Protein AF-A0A9Q9DTQ6-F1 (afdb_monomer)

Sequence (1089 aa):
MGSNGIRFSVSDLTPRTARILPTLHVHRLNISLYDAQFDLSTGARIPIPHPIIKDIVAGLLRFQIICADFGVPRHHIRIIATEATRTAINHTEFLEEIHRETGLSVELLAKEDEGKIGAFGIASSFPEMEGVVMDLGGGSTQLTWLATHEGRVKMSPKGAFSFPYGAAALTKKLKELAKGKSHNDAQKALEKFREEMRINFLNAYMNLQVPRDMIDRAKQQNGFSLYLSGGGFRGWGYLLLYQNQTKGHDYPISIINGFKAPSSEFTDTEKLKEVARTSHKIFRVSDRRREQVPAVAFVVNVLANALPHGIKEAHFCQGGVREGVLFQALPQTIRMQHPLTVATSLYAKDSAAGIARLLLHAIPAYDAEYSSLFPGSIGVDIVQALANTVYVHSVMSKESASSSSLYSTSTGFLSSAHGVSHTNRALLALILEESYEVNCPQPRPNIRNSTSISPEETEWLEKRQNNTVWALRDFLSRANISGFDANGYLDRIMENGTALPNVGIAVSGGGWRALMNGAGAIAAFDNTTTNSTSPGHVGGLLQTATYLTGLSGGSWLVGSLYVPQLRSVQELYRMDPNAPDSLWQFDNSIVEGSSGTSPSAVHTDEIGPTTLRTSEYYDQITDEVENKENVGFNTTITDLWGRGLSFQLFNAKDGGPSKDRSLITLGFLLIRSGDYTFSNLTQNGAFQSAQVPLPIIVAIERPPNQLLILENSSIYEINPWEIGTFDPPTTAFAPLQYVGSNFSGGIVLEGQSCVSGFDNMGFVVGTSSSLFNQAYLQVNNTSLPSRVVDYVSRKLEEIGNENNDVSYWTNPFYQFNPAVNMNAKNRILPLVDGGEDLQNIPLHPLLQPPRKVDVIFAVDSSADTSSPGAYWPNGTSLVATYQRSLLKSGHGFPFPVVPDQNTFVNLGLNSKPTFFGCDPENTTQPTPLIVYLPNSPYTYYSNISTFQMETNDTQRNSIIQNGYDVATRAILKLITWAAVQPAQYVGTQMFITVSSSKKRRFLQETFGLRTDQIFNSRNTDFADQTLTAINGHGVDVVLNSLTGDMLEESLRIIADGGVMVKISKKDILDRNKLPITPFDRNISFSAVD

Mean predicted aligned error: 18.82 Å

Radius of gyration: 44.05 Å; Cα contacts (8 Å, |Δi|>4): 2011; chains: 1; bounding box: 107×66×150 Å

Structure (mmCIF, N/CA/C/O backbone):
data_AF-A0A9Q9DTQ6-F1
#
_entry.id   AF-A0A9Q9DTQ6-F1
#
loop_
_atom_site.group_PDB
_atom_site.id
_atom_site.type_symbol
_atom_site.label_atom_id
_atom_site.label_alt_id
_atom_site.label_comp_id
_atom_site.label_asym_id
_atom_site.label_entity_id
_atom_site.label_seq_id
_atom_site.pdbx_PDB_ins_code
_atom_site.Cartn_x
_atom_site.Cartn_y
_atom_site.Cartn_z
_atom_site.occupancy
_atom_site.B_iso_or_equiv
_atom_site.auth_seq_id
_atom_site.auth_comp_id
_atom_site.auth_asym_id
_atom_site.auth_atom_id
_atom_site.pdbx_PDB_model_num
ATOM 1 N N . MET A 1 1 ? -45.238 -6.665 32.058 1.00 87.69 1 MET A N 1
ATOM 2 C CA . MET A 1 1 ? -45.805 -5.879 33.169 1.00 87.69 1 MET A CA 1
ATOM 3 C C . MET A 1 1 ? -45.226 -6.389 34.476 1.00 87.69 1 MET A C 1
ATOM 5 O O . MET A 1 1 ? -45.554 -7.490 34.889 1.00 87.69 1 MET A O 1
ATOM 9 N N . GLY A 1 2 ? -44.295 -5.638 35.070 1.00 79.81 2 GLY A N 1
ATOM 10 C CA . GLY A 1 2 ? -43.657 -6.024 36.330 1.00 79.81 2 GLY A CA 1
ATOM 11 C C . GLY A 1 2 ? -44.063 -5.107 37.481 1.00 79.81 2 GLY A C 1
ATOM 12 O O . GLY A 1 2 ? -44.535 -3.993 37.263 1.00 79.81 2 GLY A O 1
ATOM 13 N N . SER A 1 3 ? -43.796 -5.545 38.710 1.00 73.88 3 SER A N 1
ATOM 14 C CA . SER A 1 3 ? -44.206 -4.872 39.951 1.00 73.88 3 SER A CA 1
ATOM 15 C C . SER A 1 3 ? -43.767 -3.404 40.057 1.00 73.88 3 SER A C 1
ATOM 17 O O . SER A 1 3 ? -44.489 -2.589 40.608 1.00 73.88 3 SER A O 1
ATOM 19 N N . ASN A 1 4 ? -42.605 -3.050 39.494 1.00 74.44 4 ASN A N 1
ATOM 20 C CA . ASN A 1 4 ? -41.986 -1.717 39.605 1.00 74.44 4 ASN A CA 1
ATOM 21 C C . ASN A 1 4 ? -42.061 -0.870 38.317 1.00 74.44 4 ASN A C 1
ATOM 23 O O . ASN A 1 4 ? -41.360 0.142 38.187 1.00 74.44 4 ASN A O 1
ATOM 27 N N . GLY A 1 5 ? -42.767 -1.345 37.295 1.00 82.81 5 GLY A N 1
ATOM 28 C CA . GLY A 1 5 ? -42.774 -0.704 35.986 1.00 82.81 5 GLY A CA 1
ATOM 29 C C . GLY A 1 5 ? -43.225 -1.636 34.874 1.00 82.81 5 GLY A C 1
ATOM 30 O O . GLY A 1 5 ? -42.879 -2.822 34.849 1.00 82.81 5 GLY A O 1
ATOM 31 N N . ILE A 1 6 ? -43.914 -1.067 33.891 1.00 89.25 6 ILE A N 1
ATOM 32 C CA . ILE A 1 6 ? -44.277 -1.757 32.655 1.00 89.25 6 ILE A CA 1
ATOM 33 C C . ILE A 1 6 ? -43.218 -1.415 31.606 1.00 89.25 6 ILE A C 1
ATOM 35 O O . ILE A 1 6 ? -42.894 -0.250 31.387 1.00 89.25 6 ILE A O 1
ATOM 39 N N . ARG A 1 7 ? -42.614 -2.443 31.009 1.00 90.50 7 ARG A N 1
ATOM 40 C CA . ARG A 1 7 ? -41.531 -2.307 30.031 1.00 90.50 7 ARG A CA 1
ATOM 41 C C . ARG A 1 7 ? -41.987 -2.862 28.694 1.00 90.50 7 ARG A C 1
ATOM 43 O O . ARG A 1 7 ? -42.612 -3.918 28.669 1.00 90.50 7 ARG A O 1
ATOM 50 N N . PHE A 1 8 ? -41.600 -2.177 27.634 1.00 93.88 8 PHE A N 1
ATOM 51 C CA . PHE A 1 8 ? -41.870 -2.518 26.248 1.00 93.88 8 PHE A CA 1
ATOM 52 C C . PHE A 1 8 ? -40.552 -2.617 25.485 1.00 93.88 8 PHE A C 1
ATOM 54 O O . PHE A 1 8 ? -39.595 -1.896 25.792 1.00 93.88 8 PHE A O 1
ATOM 61 N N . SER A 1 9 ? -40.486 -3.548 24.544 1.00 94.44 9 SER A N 1
ATOM 62 C CA . SER A 1 9 ? -39.363 -3.691 23.627 1.00 94.44 9 SER A CA 1
ATOM 63 C C . SER A 1 9 ? -39.815 -4.349 22.331 1.00 94.44 9 SER A C 1
ATOM 65 O O . SER A 1 9 ? -40.625 -5.272 22.379 1.00 94.44 9 SER A O 1
ATOM 67 N N . VAL A 1 10 ? -39.250 -3.899 21.214 1.00 95.19 10 VAL A N 1
ATOM 68 C CA . VAL A 1 10 ? -39.365 -4.547 19.902 1.00 95.19 10 VAL A CA 1
ATOM 69 C C . VAL A 1 10 ? -38.019 -5.187 19.589 1.00 95.19 10 VAL A C 1
ATOM 71 O O . VAL A 1 10 ? -36.989 -4.516 19.697 1.00 95.19 10 VAL A O 1
ATOM 74 N N . SER A 1 11 ? -38.028 -6.467 19.228 1.00 93.56 11 SER A N 1
ATOM 75 C CA . SER A 1 11 ? -36.825 -7.221 18.879 1.00 93.56 11 SER A CA 1
ATOM 76 C C . SER A 1 11 ? -36.984 -7.866 17.509 1.00 93.56 11 SER A C 1
ATOM 78 O O . SER A 1 11 ? -38.044 -8.416 17.214 1.00 93.56 11 SER A O 1
ATOM 80 N N . ASP A 1 12 ? -35.930 -7.814 16.701 1.00 91.81 12 ASP A N 1
ATOM 81 C CA . ASP A 1 12 ? -35.858 -8.519 15.424 1.00 91.81 12 ASP A CA 1
ATOM 82 C C . ASP A 1 12 ? -35.519 -9.998 15.667 1.00 91.81 12 ASP A C 1
ATOM 84 O O . ASP A 1 12 ? -34.556 -10.322 16.361 1.00 91.81 12 ASP A O 1
ATOM 88 N N . LEU A 1 13 ? -36.329 -10.905 15.125 1.00 90.31 13 LEU A N 1
ATOM 89 C CA . LEU A 1 13 ? -36.115 -12.354 15.207 1.00 90.31 13 LEU A CA 1
ATOM 90 C C . LEU A 1 13 ? -35.850 -12.975 13.831 1.00 90.31 13 LEU A C 1
ATOM 92 O O . LEU A 1 13 ? -36.004 -14.186 13.660 1.00 90.31 13 LEU A O 1
ATOM 96 N N . THR A 1 14 ? -35.450 -12.166 12.849 1.00 88.12 14 THR A N 1
ATOM 97 C CA . THR A 1 14 ? -35.027 -12.650 11.535 1.00 88.12 14 THR A CA 1
ATOM 98 C C . THR A 1 14 ? -33.941 -13.721 11.707 1.00 88.12 14 THR A C 1
ATOM 100 O O . THR A 1 14 ? -32.980 -13.493 12.449 1.00 88.12 14 THR A O 1
ATOM 103 N N . PRO A 1 15 ? -34.039 -14.889 11.035 1.00 82.06 15 PRO A N 1
ATOM 104 C CA . PRO A 1 15 ? -33.172 -16.039 11.312 1.00 82.06 15 PRO A CA 1
ATOM 105 C C . PRO A 1 15 ? -31.666 -15.743 11.306 1.00 82.06 15 PRO A C 1
ATOM 107 O O . PRO A 1 15 ? -30.926 -16.357 12.070 1.00 82.06 15 PRO A O 1
ATOM 110 N N . ARG A 1 16 ? -31.215 -14.783 10.485 1.00 87.19 16 ARG A N 1
ATOM 111 C CA . ARG A 1 16 ? -29.802 -14.391 10.368 1.00 87.19 16 ARG A CA 1
ATOM 112 C C . ARG A 1 16 ? -29.232 -13.769 11.647 1.00 87.19 16 ARG A C 1
ATOM 114 O O . ARG A 1 16 ? -28.049 -13.938 11.903 1.00 87.19 16 ARG A O 1
ATOM 121 N N . THR A 1 17 ? -30.038 -13.057 12.435 1.00 91.44 17 THR A N 1
ATOM 122 C CA . THR A 1 17 ? -29.588 -12.268 13.601 1.00 91.44 17 THR A CA 1
ATOM 123 C C . THR A 1 17 ? -30.300 -12.641 14.901 1.00 91.44 17 THR A C 1
ATOM 125 O O . THR A 1 17 ? -29.891 -12.198 15.974 1.00 91.44 17 THR A O 1
ATOM 128 N N . ALA A 1 18 ? -31.322 -13.501 14.840 1.00 93.00 18 ALA A N 1
ATOM 129 C CA . ALA A 1 18 ? -32.183 -13.872 15.961 1.00 93.00 18 ALA A CA 1
ATOM 130 C C . ALA A 1 18 ? -31.425 -14.291 17.234 1.00 93.00 18 ALA A C 1
ATOM 132 O O . ALA A 1 18 ? -31.881 -14.010 18.343 1.00 93.00 18 ALA A O 1
ATOM 133 N N . ARG A 1 19 ? -30.242 -14.912 17.106 1.00 93.19 19 ARG A N 1
ATOM 134 C CA . ARG A 1 19 ? -29.400 -15.318 18.246 1.00 93.19 19 ARG A CA 1
ATOM 135 C C . ARG A 1 19 ? -29.046 -14.165 19.191 1.00 93.19 19 ARG A C 1
ATOM 137 O O . ARG A 1 19 ? -28.947 -14.388 20.400 1.00 93.19 19 ARG A O 1
ATOM 144 N N . ILE A 1 20 ? -28.830 -12.964 18.658 1.00 93.00 20 ILE A N 1
ATOM 145 C CA . ILE A 1 20 ? -28.431 -11.784 19.440 1.00 93.00 20 ILE A CA 1
ATOM 146 C C . ILE A 1 20 ? -29.619 -10.888 19.805 1.00 93.00 20 ILE A C 1
ATOM 148 O O . ILE A 1 20 ? -29.406 -9.792 20.313 1.00 93.00 20 ILE A O 1
ATOM 152 N N . LEU A 1 21 ? -30.856 -11.331 19.547 1.00 93.44 21 LEU A N 1
ATOM 153 C CA . LEU A 1 21 ? -32.096 -10.621 19.882 1.00 93.44 21 LEU A CA 1
ATOM 154 C C . LEU A 1 21 ? -32.013 -9.090 19.653 1.00 93.44 21 LEU A C 1
ATOM 156 O O . LEU A 1 21 ? -32.242 -8.333 20.611 1.00 93.44 21 LEU A O 1
ATOM 160 N N . PRO A 1 22 ? -31.649 -8.605 18.441 1.00 92.19 22 PRO A N 1
ATOM 161 C CA . PRO A 1 22 ? -31.437 -7.182 18.195 1.00 92.19 22 PRO A CA 1
ATOM 162 C C . PRO A 1 22 ? -32.642 -6.375 18.661 1.00 92.19 22 PRO A C 1
ATOM 164 O O . PRO A 1 22 ? -33.757 -6.554 18.176 1.00 92.19 22 PRO A O 1
ATOM 167 N N . THR A 1 23 ? -32.436 -5.517 19.656 1.00 90.81 23 THR A N 1
ATOM 168 C CA . THR A 1 23 ? -33.523 -4.729 20.235 1.00 90.81 23 THR A CA 1
ATOM 169 C C . THR A 1 23 ? -33.629 -3.411 19.482 1.00 90.81 23 THR A C 1
ATOM 171 O O . THR A 1 23 ? -32.792 -2.530 19.658 1.00 90.81 23 THR A O 1
ATOM 174 N N . LEU A 1 24 ? -34.665 -3.286 18.657 1.00 91.88 24 LEU A N 1
ATOM 175 C CA . LEU A 1 24 ? -34.903 -2.132 17.788 1.00 91.88 24 LEU A CA 1
ATOM 176 C C . LEU A 1 24 ? -35.460 -0.933 18.560 1.00 91.88 24 LEU A C 1
ATOM 178 O O . LEU A 1 24 ? -35.177 0.217 18.241 1.00 91.88 24 LEU A O 1
ATOM 182 N N . HIS A 1 25 ? -36.257 -1.199 19.597 1.00 93.31 25 HIS A N 1
ATOM 183 C CA . HIS A 1 25 ? -36.874 -0.151 20.400 1.00 93.31 25 HIS A CA 1
ATOM 184 C C . HIS A 1 25 ? -37.100 -0.608 21.838 1.00 93.31 25 HIS A C 1
ATOM 186 O O . HIS A 1 25 ? -37.394 -1.777 22.087 1.00 93.31 25 HIS A O 1
ATOM 192 N N . VAL A 1 26 ? -37.011 0.320 22.795 1.00 91.69 26 VAL A N 1
ATOM 193 C CA . VAL A 1 26 ? -37.362 0.087 24.201 1.00 91.69 26 VAL A CA 1
ATOM 194 C C . VAL A 1 26 ? -38.117 1.277 24.776 1.00 91.69 26 VAL A C 1
ATOM 196 O O . VAL A 1 26 ? -37.755 2.426 24.550 1.00 91.69 26 VAL A O 1
ATOM 199 N N . HIS A 1 27 ? -39.122 1.001 25.603 1.00 91.19 27 HIS A N 1
ATOM 200 C CA . HIS A 1 27 ? -39.840 2.027 26.354 1.00 91.19 27 HIS A CA 1
ATOM 201 C C . HIS A 1 27 ? -40.181 1.529 27.764 1.00 91.19 27 HIS A C 1
ATOM 203 O O . HIS A 1 27 ? -40.285 0.324 28.021 1.00 91.19 27 HIS A O 1
ATOM 209 N N . ARG A 1 28 ? -40.367 2.451 28.712 1.00 87.94 28 ARG A N 1
ATOM 210 C CA . ARG A 1 28 ? -40.818 2.139 30.075 1.00 87.94 28 ARG A CA 1
ATOM 211 C C . ARG A 1 28 ? -41.931 3.093 30.488 1.00 87.94 28 ARG A C 1
ATOM 213 O O . ARG A 1 28 ? -41.740 4.301 30.462 1.00 87.94 28 ARG A O 1
ATOM 220 N N . LEU A 1 29 ? -43.052 2.541 30.942 1.00 89.31 29 LEU A N 1
ATOM 221 C CA . LEU A 1 29 ? -44.064 3.287 31.685 1.00 89.31 29 LEU A CA 1
ATOM 222 C C . LEU A 1 29 ? -43.685 3.259 33.165 1.00 89.31 29 LEU A C 1
ATOM 224 O O . LEU A 1 29 ? -43.467 2.189 33.751 1.00 89.31 29 LEU A O 1
ATOM 228 N N . ASN A 1 30 ? -43.606 4.439 33.772 1.00 84.44 30 ASN A N 1
ATOM 229 C CA . ASN A 1 30 ? -43.245 4.619 35.178 1.00 84.44 30 ASN A CA 1
ATOM 230 C C . ASN A 1 30 ? -44.439 4.371 36.116 1.00 84.44 30 ASN A C 1
ATOM 232 O O . ASN A 1 30 ? -44.662 5.124 37.054 1.00 84.44 30 ASN A O 1
ATOM 236 N N . ILE A 1 31 ? -45.185 3.293 35.869 1.00 88.12 31 ILE A N 1
ATOM 237 C CA . ILE A 1 31 ? -46.319 2.856 36.687 1.00 88.12 31 ILE A CA 1
ATOM 238 C C . ILE A 1 31 ? -45.870 1.663 37.530 1.00 88.12 31 ILE A C 1
ATOM 240 O O . ILE A 1 31 ? -45.508 0.611 36.996 1.00 88.12 31 ILE A O 1
ATOM 244 N N . SER A 1 32 ? -45.861 1.832 38.849 1.00 85.25 32 SER A N 1
ATOM 245 C CA . SER A 1 32 ? -45.562 0.761 39.798 1.00 85.25 32 SER A CA 1
ATOM 246 C C . SER A 1 32 ? -46.844 0.006 40.128 1.00 85.25 32 SER A C 1
ATOM 248 O O . SER A 1 32 ? -47.659 0.468 40.920 1.00 85.25 32 SER A O 1
ATOM 250 N N . LEU A 1 33 ? -47.035 -1.159 39.504 1.00 85.38 33 LEU A N 1
ATOM 251 C CA . LEU A 1 33 ? -48.206 -2.006 39.750 1.00 85.38 33 LEU A CA 1
ATOM 252 C C . LEU A 1 33 ? -48.291 -2.492 41.197 1.00 85.38 33 LEU A C 1
ATOM 254 O O . LEU A 1 33 ? -49.383 -2.778 41.668 1.00 85.38 33 LEU A O 1
ATOM 258 N N . TYR A 1 34 ? -47.155 -2.610 41.887 1.00 81.00 34 TYR A N 1
ATOM 259 C CA . TYR A 1 34 ? -47.134 -2.942 43.306 1.00 81.00 34 TYR A CA 1
ATOM 260 C C . TYR A 1 34 ? -47.690 -1.793 44.145 1.00 81.00 34 TYR A C 1
ATOM 262 O O . TYR A 1 34 ? -48.629 -2.005 44.900 1.00 81.00 34 TYR A O 1
ATOM 270 N N . ASP A 1 35 ? -47.162 -0.577 43.969 1.00 81.88 35 ASP A N 1
ATOM 271 C CA . ASP A 1 35 ? -47.583 0.582 44.769 1.00 81.88 35 ASP A CA 1
ATOM 272 C C . ASP A 1 35 ? -49.042 0.967 44.478 1.00 81.88 35 ASP A C 1
ATOM 274 O O . ASP A 1 35 ? -49.765 1.352 45.387 1.00 81.88 35 ASP A O 1
ATOM 278 N N . ALA A 1 36 ? -49.507 0.770 43.238 1.00 86.50 36 ALA A N 1
ATOM 279 C CA . ALA A 1 36 ? -50.897 0.995 42.832 1.00 86.50 36 ALA A CA 1
ATOM 280 C C . ALA A 1 36 ? -51.925 0.130 43.586 1.00 86.50 36 ALA A C 1
ATOM 282 O O . ALA A 1 36 ? -53.118 0.389 43.489 1.00 86.50 36 ALA A O 1
ATOM 283 N N . GLN A 1 37 ? -51.483 -0.904 44.305 1.00 87.12 37 GLN A N 1
ATOM 284 C CA . GLN A 1 37 ? -52.342 -1.800 45.081 1.00 87.12 37 GLN A CA 1
ATOM 285 C C . GLN A 1 37 ? -52.318 -1.504 46.579 1.00 87.12 37 GLN A C 1
ATOM 287 O O . GLN A 1 37 ? -52.854 -2.294 47.355 1.00 87.12 37 GLN A O 1
ATOM 292 N N . PHE A 1 38 ? -51.684 -0.416 47.012 1.00 83.31 38 PHE A N 1
ATOM 293 C CA . PHE A 1 38 ? -51.669 -0.013 48.412 1.00 83.31 38 PHE A CA 1
ATOM 294 C C . PHE A 1 38 ? -52.111 1.438 48.546 1.00 83.31 38 PHE A C 1
ATOM 296 O O . PHE A 1 38 ? -51.643 2.320 47.829 1.00 83.31 38 PHE A O 1
ATOM 303 N N . ASP A 1 39 ? -53.001 1.689 49.496 1.00 81.31 39 ASP A N 1
ATOM 304 C CA . ASP A 1 39 ? -53.367 3.043 49.877 1.00 81.31 39 ASP A CA 1
ATOM 305 C C . ASP A 1 39 ? -52.180 3.704 50.597 1.00 81.31 39 ASP A C 1
ATOM 307 O O . ASP A 1 39 ? -51.659 3.180 51.584 1.00 81.31 39 ASP A O 1
ATOM 311 N N . LEU A 1 40 ? -51.726 4.853 50.094 1.00 74.75 40 LEU A N 1
ATOM 312 C CA . LEU A 1 40 ? -50.527 5.533 50.600 1.00 74.75 40 LEU A CA 1
ATOM 313 C C . LEU A 1 40 ? -50.693 6.090 52.022 1.00 74.75 40 LEU A C 1
ATOM 315 O O . LEU A 1 40 ? -49.693 6.318 52.701 1.00 74.75 40 LEU A O 1
ATOM 319 N N . SER A 1 41 ? -51.930 6.313 52.472 1.00 77.69 41 SER A N 1
ATOM 320 C CA . SER A 1 41 ? -52.233 6.891 53.783 1.00 77.69 41 SER A CA 1
ATOM 321 C C . SER A 1 41 ? -52.428 5.827 54.864 1.00 77.69 41 SER A C 1
ATOM 323 O O . SER A 1 41 ? -51.974 6.000 55.994 1.00 77.69 41 SER A O 1
ATOM 325 N N . THR A 1 42 ? -53.051 4.701 54.513 1.00 79.50 42 THR A N 1
ATOM 326 C CA . THR A 1 42 ? -53.402 3.624 55.454 1.00 79.50 42 THR A CA 1
ATOM 327 C C . THR A 1 42 ? -52.493 2.401 55.337 1.00 79.50 42 THR A C 1
ATOM 329 O O . THR A 1 42 ? -52.443 1.582 56.253 1.00 79.50 42 THR A O 1
ATOM 332 N N . GLY A 1 43 ? -51.770 2.246 54.224 1.00 74.19 43 GLY A N 1
ATOM 333 C CA . GLY A 1 43 ? -50.971 1.058 53.912 1.00 74.19 43 GLY A CA 1
ATOM 334 C C . GLY A 1 43 ? -51.805 -0.195 53.621 1.00 74.19 43 GLY A C 1
ATOM 335 O O . GLY A 1 43 ? -51.233 -1.273 53.440 1.00 74.19 43 GLY A O 1
ATOM 336 N N . ALA A 1 44 ? -53.136 -0.076 53.588 1.00 81.19 44 ALA A N 1
ATOM 337 C CA . ALA A 1 44 ? -54.045 -1.174 53.299 1.00 81.19 44 ALA A CA 1
ATOM 338 C C . ALA A 1 44 ? -53.990 -1.546 51.814 1.00 81.19 44 ALA A C 1
ATOM 340 O O . ALA A 1 44 ? -53.792 -0.694 50.946 1.00 81.19 44 ALA A O 1
ATOM 341 N N . ARG A 1 45 ? -54.173 -2.835 51.517 1.00 84.06 45 ARG A N 1
ATOM 342 C CA . ARG A 1 45 ? -54.211 -3.316 50.137 1.00 84.06 45 ARG A CA 1
ATOM 343 C C . ARG A 1 45 ? -55.543 -2.933 49.486 1.00 84.06 45 ARG A C 1
ATOM 345 O O . ARG A 1 45 ? -56.595 -3.247 50.035 1.00 84.06 45 ARG A O 1
ATOM 352 N N . ILE A 1 46 ? -55.489 -2.304 48.317 1.00 91.19 46 ILE A N 1
ATOM 353 C CA . ILE A 1 46 ? -56.640 -1.832 47.535 1.00 91.19 46 ILE A CA 1
ATOM 354 C C . ILE A 1 46 ? -56.633 -2.448 46.122 1.00 91.19 46 ILE A C 1
ATOM 356 O O . ILE A 1 46 ? -55.572 -2.867 45.643 1.00 91.19 46 ILE A O 1
ATOM 360 N N . PRO A 1 47 ? -57.793 -2.552 45.443 1.00 92.06 47 PRO A N 1
ATOM 361 C CA . PRO A 1 47 ? -57.834 -2.874 44.016 1.00 92.06 47 PRO A CA 1
ATOM 362 C C . PRO A 1 47 ? -57.083 -1.815 43.198 1.00 92.06 47 PRO A C 1
ATOM 364 O O . PRO A 1 47 ? -57.013 -0.655 43.603 1.00 92.06 47 PRO A O 1
ATOM 367 N N . ILE A 1 48 ? -56.534 -2.207 42.044 1.00 92.88 48 ILE A N 1
ATOM 368 C CA . ILE A 1 48 ? -55.844 -1.291 41.128 1.00 92.88 48 ILE A CA 1
ATOM 369 C C . ILE A 1 48 ? -56.851 -0.211 40.694 1.00 92.88 48 ILE A C 1
ATOM 371 O O . ILE A 1 48 ? -57.864 -0.560 40.083 1.00 92.88 48 ILE A O 1
ATOM 375 N N . PRO A 1 49 ? -56.598 1.080 40.982 1.00 93.50 49 PRO A N 1
ATOM 376 C CA . PRO A 1 49 ? -57.533 2.154 40.678 1.00 93.50 49 PRO A CA 1
ATOM 377 C C . PRO A 1 49 ? -57.822 2.277 39.181 1.00 93.50 49 PRO A C 1
ATOM 379 O O . PRO A 1 49 ? -56.902 2.259 38.362 1.00 93.50 49 PRO A O 1
ATOM 382 N N . HIS A 1 50 ? -59.086 2.515 38.826 1.00 92.12 50 HIS A N 1
ATOM 383 C CA . HIS A 1 50 ? -59.522 2.674 37.435 1.00 92.12 50 HIS A CA 1
ATOM 384 C C . HIS A 1 50 ? -58.726 3.732 36.628 1.00 92.12 50 HIS A C 1
ATOM 386 O O . HIS A 1 50 ? -58.394 3.451 35.476 1.00 92.12 50 HIS A O 1
ATOM 392 N N . PRO A 1 51 ? -58.317 4.896 37.188 1.00 94.31 51 PRO A N 1
ATOM 393 C CA . PRO A 1 51 ? -57.433 5.829 36.479 1.00 94.31 51 PRO A CA 1
ATOM 394 C C . PRO A 1 51 ? -56.087 5.209 36.072 1.00 94.31 51 PRO A C 1
ATOM 396 O O . PRO A 1 51 ? -55.639 5.400 34.947 1.00 94.31 51 PRO A O 1
ATOM 399 N N . ILE A 1 52 ? -55.481 4.394 36.945 1.00 94.19 52 ILE A N 1
ATOM 400 C CA . ILE A 1 52 ? -54.220 3.699 36.646 1.00 94.19 52 ILE A CA 1
ATOM 401 C C . ILE A 1 52 ? -54.440 2.639 35.563 1.00 94.19 52 ILE A C 1
ATOM 403 O O . ILE A 1 52 ? -53.590 2.470 34.691 1.00 94.19 52 ILE A O 1
ATOM 407 N N . ILE A 1 53 ? -55.580 1.940 35.582 1.00 94.88 53 ILE A N 1
ATOM 408 C CA . ILE A 1 53 ? -55.931 0.987 34.522 1.00 94.88 53 ILE A CA 1
ATOM 409 C C . ILE A 1 53 ? -56.028 1.707 33.168 1.00 94.88 53 ILE A C 1
ATOM 411 O O . ILE A 1 53 ? -55.422 1.242 32.202 1.00 94.88 53 ILE A O 1
ATOM 415 N N . LYS A 1 54 ? -56.684 2.877 33.104 1.00 94.94 54 LYS A N 1
ATOM 416 C CA . LYS A 1 54 ? -56.741 3.703 31.884 1.00 94.94 54 LYS A CA 1
ATOM 417 C C . LYS A 1 54 ? -55.359 4.135 31.396 1.00 94.94 54 LYS A C 1
ATOM 419 O O . LYS A 1 54 ? -55.088 4.022 30.203 1.00 94.94 54 LYS A O 1
ATOM 424 N N . ASP A 1 55 ? -54.470 4.564 32.291 1.00 95.56 55 ASP A N 1
ATOM 425 C CA . ASP A 1 55 ? -53.097 4.941 31.925 1.00 95.56 55 ASP A CA 1
ATOM 426 C C . ASP A 1 55 ? -52.308 3.757 31.344 1.00 95.56 55 ASP A C 1
ATOM 428 O O . ASP A 1 55 ? -51.536 3.906 30.392 1.00 95.56 55 ASP A O 1
ATOM 432 N N . ILE A 1 56 ? -52.512 2.557 31.897 1.00 95.38 56 ILE A N 1
ATOM 433 C CA . ILE A 1 56 ? -51.905 1.324 31.387 1.00 95.38 56 ILE A CA 1
ATOM 434 C C . ILE A 1 56 ? -52.454 0.997 29.999 1.00 95.38 56 ILE A C 1
ATOM 436 O O . ILE A 1 56 ? -51.660 0.734 29.096 1.00 95.38 56 ILE A O 1
ATOM 440 N N . VAL A 1 57 ? -53.776 1.042 29.811 1.00 96.25 57 VAL A N 1
ATOM 441 C CA . VAL A 1 57 ? -54.430 0.808 28.514 1.00 96.25 57 VAL A CA 1
ATOM 442 C C . VAL A 1 57 ? -53.930 1.804 27.469 1.00 96.25 57 VAL A C 1
ATOM 444 O O . VAL A 1 57 ? -53.485 1.387 26.403 1.00 96.25 57 VAL A O 1
ATOM 447 N N . ALA A 1 58 ? -53.893 3.100 27.787 1.00 95.94 58 ALA A N 1
ATOM 448 C CA . ALA A 1 58 ? -53.359 4.129 26.896 1.00 95.94 58 ALA A CA 1
ATOM 449 C C . ALA A 1 58 ? -51.889 3.860 26.525 1.00 95.94 58 ALA A C 1
ATOM 451 O O . ALA A 1 58 ? -51.490 3.988 25.365 1.00 95.94 58 ALA A O 1
ATOM 452 N N . GLY A 1 59 ? -51.080 3.425 27.496 1.00 95.88 59 GLY A N 1
ATOM 453 C CA . GLY A 1 59 ? -49.700 3.012 27.265 1.00 95.88 59 GLY A CA 1
ATOM 454 C C . GLY A 1 59 ? -49.572 1.792 26.346 1.00 95.88 59 GLY A C 1
ATOM 455 O O . GLY A 1 59 ? -48.700 1.774 25.480 1.00 95.88 59 GLY A O 1
ATOM 456 N N . LEU A 1 60 ? -50.443 0.791 26.499 1.00 95.44 60 LEU A N 1
ATOM 457 C CA . LEU A 1 60 ? -50.477 -0.405 25.651 1.00 95.44 60 LEU A CA 1
ATOM 458 C C . LEU A 1 60 ? -50.953 -0.088 24.226 1.00 95.44 60 LEU A C 1
ATOM 460 O O . LEU A 1 60 ? -50.326 -0.556 23.279 1.00 95.44 60 LEU A O 1
ATOM 464 N N . LEU A 1 61 ? -51.976 0.756 24.059 1.00 95.62 61 LEU A N 1
ATOM 465 C CA . LEU A 1 61 ? -52.423 1.251 22.750 1.00 95.62 61 LEU A CA 1
ATOM 466 C C . LEU A 1 61 ? -51.293 2.002 22.034 1.00 95.62 61 LEU A C 1
ATOM 468 O O . LEU A 1 61 ? -51.011 1.747 20.865 1.00 95.62 61 LEU A O 1
ATOM 472 N N . ARG A 1 62 ? -50.560 2.859 22.759 1.00 95.81 62 ARG A N 1
ATOM 473 C CA . ARG A 1 62 ? -49.354 3.511 22.232 1.00 95.81 62 ARG A CA 1
ATOM 474 C C . ARG A 1 62 ? -48.300 2.493 21.793 1.00 95.81 62 ARG A C 1
ATOM 476 O O . ARG A 1 62 ? -47.671 2.679 20.757 1.00 95.81 62 ARG A O 1
ATOM 483 N N . PHE A 1 63 ? -48.091 1.421 22.555 1.00 95.75 63 PHE A N 1
ATOM 484 C CA . PHE A 1 63 ? -47.161 0.359 22.164 1.00 95.75 63 PHE A CA 1
ATOM 485 C C . PHE A 1 63 ? -47.625 -0.415 20.929 1.00 95.75 63 PHE A C 1
ATOM 487 O O . PHE A 1 63 ? -46.778 -0.784 20.124 1.00 95.75 63 PHE A O 1
ATOM 494 N N . GLN A 1 64 ? -48.932 -0.610 20.732 1.00 94.88 64 GLN A N 1
ATOM 495 C CA . GLN A 1 64 ? -49.468 -1.209 19.504 1.00 94.88 64 GLN A CA 1
ATOM 496 C C . GLN A 1 64 ? -49.206 -0.335 18.275 1.00 94.88 64 GLN A C 1
ATOM 498 O O . GLN A 1 64 ? -48.846 -0.879 17.235 1.00 94.88 64 GLN A O 1
ATOM 503 N N . ILE A 1 65 ? -49.319 0.992 18.402 1.00 95.25 65 ILE A N 1
ATOM 504 C CA . ILE A 1 65 ? -48.956 1.933 17.329 1.00 95.25 65 ILE A CA 1
ATOM 505 C C . ILE A 1 65 ? -47.469 1.787 16.987 1.00 95.25 65 ILE A C 1
ATOM 507 O O . ILE A 1 65 ? -47.132 1.561 15.833 1.00 95.25 65 ILE A O 1
ATOM 511 N N . ILE A 1 66 ? -46.588 1.790 17.995 1.00 96.12 66 ILE A N 1
ATOM 512 C CA . ILE A 1 66 ? -45.146 1.597 17.768 1.00 96.12 66 ILE A CA 1
ATOM 513 C C . ILE A 1 66 ? -44.872 0.231 17.114 1.00 96.12 66 ILE A C 1
ATOM 515 O O . ILE A 1 66 ? -44.057 0.131 16.205 1.00 96.12 66 ILE A O 1
ATOM 519 N N . CYS A 1 67 ? -45.551 -0.835 17.546 1.00 96.06 67 CYS A N 1
ATOM 520 C CA . CYS A 1 67 ? -45.453 -2.142 16.898 1.00 96.06 67 CYS A CA 1
ATOM 521 C C . CYS A 1 67 ? -45.865 -2.088 15.421 1.00 96.06 67 CYS A C 1
ATOM 523 O O . CYS A 1 67 ? -45.179 -2.692 14.601 1.00 96.06 67 CYS A O 1
ATOM 525 N N . ALA A 1 68 ? -46.939 -1.372 15.081 1.00 94.19 68 ALA A N 1
ATOM 526 C CA . ALA A 1 68 ? -47.375 -1.195 13.699 1.00 94.19 68 ALA A CA 1
ATOM 527 C C . ALA A 1 68 ? -46.337 -0.424 12.865 1.00 94.19 68 ALA A C 1
ATOM 529 O O . ALA A 1 68 ? -46.032 -0.858 11.757 1.00 94.19 68 ALA A O 1
ATOM 530 N N . ASP A 1 69 ? -45.728 0.629 13.422 1.00 95.75 69 ASP A N 1
ATOM 531 C CA . ASP A 1 69 ? -44.665 1.403 12.759 1.00 95.75 69 ASP A CA 1
ATOM 532 C C . ASP A 1 69 ? -43.425 0.545 12.447 1.00 95.75 69 ASP A C 1
ATOM 534 O O . ASP A 1 69 ? -42.809 0.690 11.395 1.00 95.75 69 ASP A O 1
ATOM 538 N N . PHE A 1 70 ? -43.076 -0.394 13.335 1.00 95.50 70 PHE A N 1
ATOM 539 C CA . PHE A 1 70 ? -42.006 -1.377 13.109 1.00 95.50 70 PHE A CA 1
ATOM 540 C C . PHE A 1 70 ? -42.448 -2.598 12.277 1.00 95.50 70 PHE A C 1
ATOM 542 O O . PHE A 1 70 ? -41.663 -3.530 12.100 1.00 95.50 70 PHE A O 1
ATOM 549 N N . GLY A 1 71 ? -43.694 -2.640 11.793 1.00 95.19 71 GLY A N 1
ATOM 550 C CA . GLY A 1 71 ? -44.220 -3.748 10.991 1.00 95.19 71 GLY A CA 1
ATOM 551 C C . GLY A 1 71 ? -44.435 -5.054 11.764 1.00 95.19 71 GLY A C 1
ATOM 552 O O . GLY A 1 71 ? -44.459 -6.126 11.163 1.00 95.19 71 GLY A O 1
ATOM 553 N N . VAL A 1 72 ? -44.584 -5.004 13.091 1.00 95.44 72 VAL A N 1
ATOM 554 C CA . VAL A 1 72 ? -44.788 -6.189 13.936 1.00 95.44 72 VAL A CA 1
ATOM 555 C C . VAL A 1 72 ? -46.217 -6.719 13.757 1.00 95.44 72 VAL A C 1
ATOM 557 O O . VAL A 1 72 ? -47.174 -6.033 14.130 1.00 95.44 72 VAL A O 1
ATOM 560 N N . PRO A 1 73 ? -46.408 -7.958 13.263 1.00 92.19 73 PRO A N 1
ATOM 561 C CA . PRO A 1 73 ? -47.737 -8.545 13.147 1.00 92.19 73 PRO A CA 1
ATOM 562 C C . PRO A 1 73 ? -48.410 -8.687 14.515 1.00 92.19 73 PRO A C 1
ATOM 564 O O . PRO A 1 73 ? -47.769 -9.061 15.498 1.00 92.19 73 PRO A O 1
ATOM 567 N N . ARG A 1 74 ? -49.731 -8.473 14.586 1.00 89.75 74 ARG A N 1
ATOM 568 C CA . ARG A 1 74 ? -50.481 -8.489 15.859 1.00 89.75 74 ARG A CA 1
ATOM 569 C C . ARG A 1 74 ? -50.296 -9.785 16.664 1.00 89.75 74 ARG A C 1
ATOM 571 O O . ARG A 1 74 ? -50.229 -9.726 17.885 1.00 89.75 74 ARG A O 1
ATOM 578 N N . HIS A 1 75 ? -50.160 -10.934 15.998 1.00 90.12 75 HIS A N 1
ATOM 579 C CA . HIS A 1 75 ? -49.946 -12.241 16.639 1.00 90.12 75 HIS A CA 1
ATOM 580 C C . HIS A 1 75 ? -48.541 -12.422 17.248 1.00 90.12 75 HIS A C 1
ATOM 582 O O . HIS A 1 75 ? -48.330 -13.346 18.029 1.00 90.12 75 HIS A O 1
ATOM 588 N N . HIS A 1 76 ? -47.586 -11.542 16.931 1.00 92.12 76 HIS A N 1
ATOM 589 C CA . HIS A 1 76 ? -46.264 -11.496 17.561 1.00 92.12 76 HIS A CA 1
ATOM 590 C C . HIS A 1 76 ? -46.200 -10.536 18.760 1.00 92.12 76 HIS A C 1
ATOM 592 O O . HIS A 1 76 ? -45.186 -10.492 19.458 1.00 92.12 76 HIS A O 1
ATOM 598 N N . ILE A 1 77 ? -47.273 -9.791 19.050 1.00 94.19 77 ILE A N 1
ATOM 599 C CA . ILE A 1 77 ? -47.338 -8.908 20.217 1.00 94.19 77 ILE A CA 1
ATOM 600 C C . ILE A 1 77 ? -47.730 -9.734 21.445 1.00 94.19 77 ILE A C 1
ATOM 602 O O . ILE A 1 77 ? -48.842 -10.251 21.533 1.00 94.19 77 ILE A O 1
ATOM 606 N N . ARG A 1 78 ? -46.824 -9.831 22.423 1.00 93.19 78 ARG A N 1
ATOM 607 C CA . ARG A 1 78 ? -47.055 -10.561 23.679 1.00 93.19 78 ARG A CA 1
ATOM 608 C C . ARG A 1 78 ? -47.007 -9.630 24.882 1.00 93.19 78 ARG A C 1
ATOM 610 O O . ARG A 1 78 ? -46.034 -8.899 25.070 1.00 93.19 78 ARG A O 1
ATOM 617 N N . ILE A 1 79 ? -48.027 -9.703 25.738 1.00 94.19 79 ILE A N 1
ATOM 618 C CA . ILE A 1 79 ? -48.046 -9.020 27.034 1.00 94.19 79 ILE A CA 1
ATOM 619 C C . ILE A 1 79 ? -47.881 -10.068 28.124 1.00 94.19 79 ILE A C 1
ATOM 621 O O . ILE A 1 79 ? -48.734 -10.924 28.302 1.00 94.19 79 ILE A O 1
ATOM 625 N N . ILE A 1 80 ? -46.789 -9.976 28.875 1.00 92.31 80 ILE A N 1
ATOM 626 C CA . ILE A 1 80 ? -46.469 -10.922 29.946 1.00 92.31 80 ILE A CA 1
ATOM 627 C C . ILE A 1 80 ? -46.548 -10.189 31.278 1.00 92.31 80 ILE A C 1
ATOM 629 O O . ILE A 1 80 ? -45.963 -9.107 31.405 1.00 92.31 80 ILE A O 1
ATOM 633 N N . ALA A 1 81 ? -47.224 -10.747 32.275 1.00 90.19 81 ALA A N 1
ATOM 634 C CA . ALA A 1 81 ? -47.386 -10.143 33.592 1.00 90.19 81 ALA A CA 1
ATOM 635 C C . ALA A 1 81 ? -46.942 -11.082 34.722 1.00 90.19 81 ALA A C 1
ATOM 637 O O . ALA A 1 81 ? -47.077 -12.300 34.632 1.00 90.19 81 ALA A O 1
ATOM 638 N N . THR A 1 82 ? -46.375 -10.498 35.781 1.00 83.50 82 THR A N 1
ATOM 639 C CA . THR A 1 82 ? -45.792 -11.241 36.910 1.00 83.50 82 THR A CA 1
ATOM 640 C C . THR A 1 82 ? -46.640 -11.108 38.183 1.00 83.50 82 THR A C 1
ATOM 642 O O . THR A 1 82 ? -47.820 -10.750 38.137 1.00 83.50 82 THR A O 1
ATOM 645 N N . GLU A 1 83 ? -46.050 -11.407 39.342 1.00 79.81 83 GLU A N 1
ATOM 646 C CA . GLU A 1 83 ? -46.712 -11.497 40.649 1.00 79.81 83 GLU A CA 1
ATOM 647 C C . GLU A 1 83 ? -47.639 -10.323 41.009 1.00 79.81 83 GLU A C 1
ATOM 649 O O . GLU A 1 83 ? -48.728 -10.554 41.540 1.00 79.81 83 GLU A O 1
ATOM 654 N N . ALA A 1 84 ? -47.250 -9.076 40.717 1.00 81.38 84 ALA A N 1
ATOM 655 C CA . ALA A 1 84 ? -48.070 -7.915 41.071 1.00 81.38 84 ALA A CA 1
ATOM 656 C C . ALA A 1 84 ? -49.434 -7.936 40.370 1.00 81.38 84 ALA A C 1
ATOM 658 O O . ALA A 1 84 ? -50.430 -7.573 40.982 1.00 81.38 84 ALA A O 1
ATOM 659 N N . THR A 1 85 ? -49.503 -8.395 39.122 1.00 88.25 85 THR A N 1
ATOM 660 C CA . THR A 1 85 ? -50.781 -8.534 38.415 1.00 88.25 85 THR A CA 1
ATOM 661 C C . THR A 1 85 ? -51.540 -9.763 38.899 1.00 88.25 85 THR A C 1
ATOM 663 O O . THR A 1 85 ? -52.730 -9.669 39.167 1.00 88.25 85 THR A O 1
ATOM 666 N N . ARG A 1 86 ? -50.849 -10.895 39.090 1.00 85.81 86 ARG A N 1
ATOM 667 C CA . ARG A 1 86 ? -51.456 -12.167 39.523 1.00 85.81 86 ARG A CA 1
ATOM 668 C C . ARG A 1 86 ? -52.150 -12.079 40.885 1.00 85.81 86 ARG A C 1
ATOM 670 O O . ARG A 1 86 ? -53.139 -12.757 41.113 1.00 85.81 86 ARG A O 1
ATOM 677 N N . THR A 1 87 ? -51.601 -11.290 41.805 1.00 85.50 87 THR A N 1
ATOM 678 C CA . THR A 1 87 ? -52.106 -11.204 43.184 1.00 85.50 87 THR A CA 1
ATOM 679 C C . THR A 1 87 ? -53.068 -10.038 43.417 1.00 85.50 87 THR A C 1
ATOM 681 O O . THR A 1 87 ? -53.560 -9.899 44.537 1.00 85.50 87 THR A O 1
ATOM 684 N N . ALA A 1 88 ? -53.316 -9.193 42.410 1.00 88.00 88 ALA A N 1
ATOM 685 C CA . ALA A 1 88 ? -54.179 -8.026 42.551 1.00 88.00 88 ALA A CA 1
ATOM 686 C C . ALA A 1 88 ? -55.629 -8.419 42.864 1.00 88.00 88 ALA A C 1
ATOM 688 O O . ALA A 1 88 ? -56.165 -9.370 42.294 1.00 88.00 88 ALA A O 1
ATOM 689 N N . ILE A 1 89 ? -56.267 -7.658 43.763 1.00 92.19 89 ILE A N 1
ATOM 690 C CA . ILE A 1 89 ? -57.634 -7.931 44.241 1.00 92.19 89 ILE A CA 1
ATOM 691 C C . ILE A 1 89 ? -58.615 -7.987 43.061 1.00 92.19 89 ILE A C 1
ATOM 693 O O . ILE A 1 89 ? -59.410 -8.914 42.967 1.00 92.19 89 ILE A O 1
ATOM 697 N N . ASN A 1 90 ? -58.498 -7.040 42.130 1.00 94.19 90 ASN A N 1
ATOM 698 C CA . ASN A 1 90 ? -59.311 -6.940 40.920 1.00 94.19 90 ASN A CA 1
ATOM 699 C C . ASN A 1 90 ? -58.560 -7.400 39.656 1.00 94.19 90 ASN A C 1
ATOM 701 O O . ASN A 1 90 ? -58.735 -6.816 38.590 1.00 94.19 90 ASN A O 1
ATOM 705 N N . HIS A 1 91 ? -57.694 -8.420 39.750 1.00 91.75 91 HIS A N 1
ATOM 706 C CA . HIS A 1 91 ? -56.916 -8.866 38.587 1.00 91.75 91 HIS A CA 1
ATOM 707 C C . HIS A 1 91 ? -57.801 -9.295 37.404 1.00 91.75 91 HIS A C 1
ATOM 709 O O . HIS A 1 91 ? -57.473 -8.945 36.279 1.00 91.75 91 HIS A O 1
ATOM 715 N N . THR A 1 92 ? -58.923 -9.988 37.630 1.00 92.75 92 THR A N 1
ATOM 716 C CA . THR A 1 92 ? -59.832 -10.417 36.551 1.00 92.75 92 THR A CA 1
ATOM 717 C C . THR A 1 92 ? -60.389 -9.224 35.775 1.00 92.75 92 THR A C 1
ATOM 719 O O . THR A 1 92 ? -60.184 -9.143 34.569 1.00 92.75 92 THR A O 1
ATOM 722 N N . GLU A 1 93 ? -60.981 -8.251 36.477 1.00 93.44 93 GLU A N 1
ATOM 723 C CA . GLU A 1 93 ? -61.495 -7.001 35.893 1.00 93.44 93 GLU A CA 1
ATOM 724 C C . GLU A 1 93 ? -60.390 -6.242 35.144 1.00 93.44 93 GLU A C 1
ATOM 726 O O . GLU A 1 93 ? -60.570 -5.804 34.012 1.00 93.44 93 GLU A O 1
ATOM 731 N N . PHE A 1 94 ? -59.205 -6.137 35.749 1.00 94.56 94 PHE A N 1
ATOM 732 C CA . PHE A 1 94 ? -58.057 -5.467 35.147 1.00 94.56 94 PHE A CA 1
ATOM 733 C C . PHE A 1 94 ? -57.610 -6.113 33.824 1.00 94.56 94 PHE A C 1
ATOM 735 O O . PHE A 1 94 ? -57.262 -5.406 32.876 1.00 94.56 94 PHE A O 1
ATOM 742 N N . LEU A 1 95 ? -57.603 -7.446 33.747 1.00 95.31 95 LEU A N 1
ATOM 743 C CA . LEU A 1 95 ? -57.227 -8.176 32.536 1.00 95.31 95 LEU A CA 1
ATOM 744 C C . LEU A 1 95 ? -58.313 -8.114 31.457 1.00 95.31 95 LEU A C 1
ATOM 746 O O . LEU A 1 95 ? -57.982 -7.971 30.279 1.00 95.31 95 LEU A O 1
ATOM 750 N N . GLU A 1 96 ? -59.585 -8.189 31.850 1.00 95.19 96 GLU A N 1
ATOM 751 C CA . GLU A 1 96 ? -60.729 -8.022 30.950 1.00 95.19 96 GLU A CA 1
ATOM 752 C C . GLU A 1 96 ? -60.752 -6.622 30.332 1.00 95.19 96 GLU A C 1
ATOM 754 O O . GLU A 1 96 ? -60.952 -6.497 29.125 1.00 95.19 96 GLU A O 1
ATOM 759 N N . GLU A 1 97 ? -60.460 -5.581 31.116 1.00 95.31 97 GLU A N 1
ATOM 760 C CA . GLU A 1 97 ? -60.352 -4.202 30.634 1.00 95.31 97 GLU A CA 1
ATOM 761 C C . GLU A 1 97 ? -59.249 -4.060 29.575 1.00 95.31 97 GLU A C 1
ATOM 763 O O . GLU A 1 97 ? -59.483 -3.520 28.494 1.00 95.31 97 GLU A O 1
ATOM 768 N N . ILE A 1 98 ? -58.052 -4.604 29.835 1.00 96.06 98 ILE A N 1
ATOM 769 C CA . ILE A 1 98 ? -56.959 -4.597 28.851 1.00 96.06 98 ILE A CA 1
ATOM 770 C C . ILE A 1 98 ? -57.390 -5.316 27.571 1.00 96.06 98 ILE A C 1
ATOM 772 O O . ILE A 1 98 ? -57.153 -4.803 26.474 1.00 96.06 98 ILE A O 1
ATOM 776 N N . HIS A 1 99 ? -58.012 -6.490 27.691 1.00 96.19 99 HIS A N 1
ATOM 777 C CA . HIS A 1 99 ? -58.434 -7.265 26.531 1.00 96.19 99 HIS A CA 1
ATOM 778 C C . HIS A 1 99 ? -59.517 -6.544 25.726 1.00 96.19 99 HIS A C 1
ATOM 780 O O . HIS A 1 99 ? -59.423 -6.488 24.503 1.00 96.19 99 HIS A O 1
ATOM 786 N N . ARG A 1 100 ? -60.505 -5.944 26.390 1.00 96.88 100 ARG A N 1
ATOM 787 C CA . ARG A 1 100 ? -61.599 -5.226 25.733 1.00 96.88 100 ARG A CA 1
ATOM 788 C C . ARG A 1 100 ? -61.099 -4.016 24.944 1.00 96.88 100 ARG A C 1
ATOM 790 O O . ARG A 1 100 ? -61.520 -3.828 23.809 1.00 96.88 100 ARG A O 1
ATOM 797 N N . GLU A 1 101 ? -60.180 -3.239 25.515 1.00 96.56 101 GLU A N 1
ATOM 798 C CA . GLU A 1 101 ? -59.702 -1.992 24.902 1.00 96.56 101 GLU A CA 1
ATOM 799 C C . GLU A 1 101 ? -58.583 -2.213 23.864 1.00 96.56 101 GLU A C 1
ATOM 801 O O . GLU A 1 101 ? -58.503 -1.493 22.873 1.00 96.56 101 GLU A O 1
ATOM 806 N N . THR A 1 102 ? -57.711 -3.214 24.051 1.00 94.81 102 THR A N 1
ATOM 807 C CA . THR A 1 102 ? -56.541 -3.447 23.165 1.00 94.81 102 THR A CA 1
ATOM 808 C C . THR A 1 102 ? -56.703 -4.652 22.228 1.00 94.81 102 THR A C 1
ATOM 810 O O . THR A 1 102 ? -55.973 -4.811 21.236 1.00 94.81 102 THR A O 1
ATOM 813 N N . GLY A 1 103 ? -57.631 -5.557 22.549 1.00 94.25 103 GLY A N 1
ATOM 814 C CA . GLY A 1 103 ? -57.773 -6.883 21.945 1.00 94.25 103 GLY A CA 1
ATOM 815 C C . GLY A 1 103 ? -56.549 -7.789 22.120 1.00 94.25 103 GLY A C 1
ATOM 816 O O . GLY A 1 103 ? -56.397 -8.746 21.365 1.00 94.25 103 GLY A O 1
ATOM 817 N N . LEU A 1 104 ? -55.642 -7.478 23.053 1.00 93.56 104 LEU A N 1
ATOM 818 C CA . LEU A 1 104 ? -54.487 -8.309 23.396 1.00 93.56 104 LEU A CA 1
ATOM 819 C C . LEU A 1 104 ? -54.751 -9.058 24.702 1.00 93.56 104 LEU A C 1
ATOM 821 O O . LEU A 1 104 ? -55.346 -8.523 25.634 1.00 93.56 104 LEU A O 1
ATOM 825 N N . SER A 1 105 ? -54.294 -10.302 24.778 1.00 93.38 105 SER A N 1
ATOM 826 C CA . SER A 1 105 ? -54.373 -11.101 26.002 1.00 93.38 105 SER A CA 1
ATOM 827 C C . SER A 1 105 ? -53.095 -10.949 26.824 1.00 93.38 105 SER A C 1
ATOM 829 O O . SER A 1 105 ? -51.989 -10.891 26.280 1.00 93.38 105 SER A O 1
ATOM 831 N N . VAL A 1 106 ? -53.248 -10.900 28.147 1.00 94.56 106 VAL A N 1
ATOM 832 C CA . VAL A 1 106 ? -52.126 -10.851 29.089 1.00 94.56 106 VAL A CA 1
ATOM 833 C C . VAL A 1 106 ? -51.824 -12.257 29.595 1.00 94.56 106 VAL A C 1
ATOM 835 O O . VAL A 1 106 ? -52.660 -12.901 30.221 1.00 94.56 106 VAL A O 1
ATOM 838 N N . GLU A 1 107 ? -50.603 -12.716 29.357 1.00 92.50 107 GLU A N 1
ATOM 839 C CA . GLU A 1 107 ? -50.083 -13.987 29.844 1.00 92.50 107 GLU A CA 1
ATOM 840 C C . GLU A 1 107 ? -49.565 -13.822 31.279 1.00 92.50 107 GLU A C 1
ATOM 842 O O . GLU A 1 107 ? -48.561 -13.144 31.526 1.00 92.50 107 GLU A O 1
ATOM 847 N N . LEU A 1 108 ? -50.270 -14.417 32.243 1.00 89.75 108 LEU A N 1
ATOM 848 C CA . LEU A 1 108 ? -49.843 -14.461 33.640 1.00 89.75 108 LEU A CA 1
ATOM 849 C C . LEU A 1 108 ? -48.805 -15.568 33.826 1.00 89.75 108 LEU A C 1
ATOM 851 O O . LEU A 1 108 ? -49.136 -16.748 33.741 1.00 89.75 108 LEU A O 1
ATOM 855 N N . LEU A 1 109 ? -47.563 -15.202 34.141 1.00 85.81 109 LEU A N 1
ATOM 856 C CA . LEU A 1 109 ? -46.541 -16.197 34.460 1.00 85.81 109 LEU A CA 1
ATOM 857 C C . LEU A 1 109 ? -46.791 -16.806 35.840 1.00 85.81 109 LEU A C 1
ATOM 859 O O . LEU A 1 109 ? -47.039 -16.081 36.813 1.00 85.81 109 LEU A O 1
ATOM 863 N N . ALA A 1 110 ? -46.664 -18.129 35.947 1.00 81.56 110 ALA A N 1
ATOM 864 C CA . ALA A 1 110 ? -46.533 -18.797 37.236 1.00 81.56 110 ALA A CA 1
ATOM 865 C C . ALA A 1 110 ? -45.211 -18.396 37.915 1.00 81.56 110 ALA A C 1
ATOM 867 O O . ALA A 1 110 ? -44.275 -17.913 37.273 1.00 81.56 110 ALA A O 1
ATOM 868 N N . LYS A 1 111 ? -45.123 -18.570 39.238 1.00 74.25 111 LYS A N 1
ATOM 869 C CA . LYS A 1 111 ? -43.934 -18.170 40.009 1.00 74.25 111 LYS A CA 1
ATOM 870 C C . LYS A 1 111 ? -42.696 -18.970 39.583 1.00 74.25 111 LYS A C 1
ATOM 872 O O . LYS A 1 111 ? -41.603 -18.418 39.480 1.00 74.25 111 LYS A O 1
ATOM 877 N N . GLU A 1 112 ? -42.884 -20.255 39.317 1.00 73.06 112 GLU A N 1
ATOM 878 C CA . GLU A 1 112 ? -41.857 -21.199 38.884 1.00 73.06 112 GLU A CA 1
ATOM 879 C C . GLU A 1 112 ? -41.397 -20.893 37.448 1.00 73.06 112 GLU A C 1
ATOM 881 O O . GLU A 1 112 ? -40.199 -20.923 37.155 1.00 73.06 112 GLU A O 1
ATOM 886 N N . ASP A 1 113 ? -42.336 -20.507 36.579 1.00 79.69 113 ASP A N 1
ATOM 887 C CA . ASP A 1 113 ? -42.056 -20.134 35.191 1.00 79.69 113 ASP A CA 1
ATOM 888 C C . ASP A 1 113 ? -41.298 -18.809 35.085 1.00 79.69 113 ASP A C 1
ATOM 890 O O . ASP A 1 113 ? -40.401 -18.689 34.254 1.00 79.69 113 ASP A O 1
ATOM 894 N N . GLU A 1 114 ? -41.578 -17.831 35.953 1.00 78.62 114 GLU A N 1
ATOM 895 C CA . GLU A 1 114 ? -40.834 -16.564 36.000 1.00 78.62 114 GLU A CA 1
ATOM 896 C C . GLU A 1 114 ? -39.338 -16.801 36.265 1.00 78.62 114 GLU A C 1
ATOM 898 O O . GLU A 1 114 ? -38.491 -16.235 35.570 1.00 78.62 114 GLU A O 1
ATOM 903 N N . GLY A 1 115 ? -39.004 -17.696 37.205 1.00 78.75 115 GLY A N 1
ATOM 904 C CA . GLY A 1 115 ? -37.619 -18.084 37.490 1.00 78.75 115 GLY A CA 1
ATOM 905 C C . GLY A 1 115 ? -36.952 -18.810 36.317 1.00 78.75 115 GLY A C 1
ATOM 906 O O . GLY A 1 115 ? -35.813 -18.502 35.959 1.00 78.75 115 GLY A O 1
ATOM 907 N N . LYS A 1 116 ? -37.677 -19.731 35.670 1.00 84.31 116 LYS A N 1
ATOM 908 C CA . LYS A 1 116 ? -37.197 -20.464 34.490 1.00 84.31 116 LYS A CA 1
ATOM 909 C C . LYS A 1 116 ? -36.946 -19.533 33.302 1.00 84.31 116 LYS A C 1
ATOM 911 O O . LYS A 1 116 ? -35.883 -19.593 32.689 1.00 84.31 116 LYS A O 1
ATOM 916 N N . ILE A 1 117 ? -37.892 -18.653 32.987 1.00 88.62 117 ILE A N 1
ATOM 917 C CA . ILE A 1 117 ? -37.784 -17.682 31.891 1.00 88.62 117 ILE A CA 1
ATOM 918 C C . ILE A 1 117 ? -36.672 -16.669 32.182 1.00 88.62 117 ILE A C 1
ATOM 920 O O . ILE A 1 117 ? -35.885 -16.351 31.292 1.00 88.62 117 ILE A O 1
ATOM 924 N N . GLY A 1 118 ? -36.547 -16.198 33.427 1.00 87.44 118 GLY A N 1
ATOM 925 C CA . GLY A 1 118 ? -35.429 -15.354 33.852 1.00 87.44 118 GLY A CA 1
ATOM 926 C C . GLY A 1 118 ? -34.072 -16.014 33.586 1.00 87.44 118 GLY A C 1
ATOM 927 O O . GLY A 1 118 ? -33.170 -15.370 33.047 1.00 87.44 118 GLY A O 1
ATOM 928 N N . ALA A 1 119 ? -33.956 -17.319 33.854 1.00 87.19 119 ALA A N 1
ATOM 929 C CA . ALA A 1 119 ? -32.759 -18.094 33.542 1.00 87.19 119 ALA A CA 1
ATOM 930 C C . ALA A 1 119 ? -32.486 -18.191 32.028 1.00 87.19 119 ALA A C 1
ATOM 932 O O . ALA A 1 119 ? -31.338 -18.041 31.619 1.00 87.19 119 ALA A O 1
ATOM 933 N N . PHE A 1 120 ? -33.508 -18.343 31.173 1.00 91.25 120 PHE A N 1
ATOM 934 C CA . PHE A 1 120 ? -33.332 -18.227 29.713 1.00 91.25 120 PHE A CA 1
ATOM 935 C C . PHE A 1 120 ? -32.858 -16.829 29.288 1.00 91.25 120 PHE A C 1
ATOM 937 O O . PHE A 1 120 ? -32.058 -16.701 28.362 1.00 91.25 120 PHE A O 1
ATOM 944 N N . GLY A 1 121 ? -33.304 -15.778 29.979 1.00 91.94 121 GLY A N 1
ATOM 945 C CA . GLY A 1 121 ? -32.817 -14.416 29.759 1.00 91.94 121 GLY A CA 1
ATOM 946 C C . GLY A 1 121 ? -31.326 -14.292 30.059 1.00 91.94 121 GLY A C 1
ATOM 947 O O . GLY A 1 121 ? -30.577 -13.702 29.283 1.00 91.94 121 GLY A O 1
ATOM 948 N N . ILE A 1 122 ? -30.868 -14.912 31.141 1.00 91.75 122 ILE A N 1
ATOM 949 C CA . ILE A 1 122 ? -29.449 -14.945 31.507 1.00 91.75 122 ILE A CA 1
ATOM 950 C C . ILE A 1 122 ? -28.651 -15.786 30.504 1.00 91.75 122 ILE A C 1
ATOM 952 O O . ILE A 1 122 ? -27.670 -15.280 29.963 1.00 91.75 122 ILE A O 1
ATOM 956 N N . ALA A 1 123 ? -29.142 -16.979 30.146 1.00 91.69 123 ALA A N 1
ATOM 957 C CA . ALA A 1 123 ? -28.559 -17.834 29.107 1.00 91.69 123 ALA A CA 1
ATOM 958 C C . ALA A 1 123 ? -28.361 -17.099 27.775 1.00 91.69 123 ALA A C 1
ATOM 960 O O . ALA A 1 123 ? -27.344 -17.277 27.116 1.00 91.69 123 ALA A O 1
ATOM 961 N N . SER A 1 124 ? -29.298 -16.229 27.382 1.00 91.88 124 SER A N 1
ATOM 962 C CA . SER A 1 124 ? -29.180 -15.474 26.126 1.00 91.88 124 SER A CA 1
ATOM 963 C C . SER A 1 124 ? -27.951 -14.553 26.073 1.00 91.88 124 SER A C 1
ATOM 965 O O . SER A 1 124 ? -27.494 -14.208 24.982 1.00 91.88 124 SER A O 1
ATOM 967 N N . SER A 1 125 ? -27.407 -14.177 27.238 1.00 89.19 125 SER A N 1
ATOM 968 C CA . SER A 1 125 ? -26.296 -13.228 27.384 1.00 89.19 125 SER A CA 1
ATOM 969 C C . SER A 1 125 ? -24.912 -13.865 27.183 1.00 89.19 125 SER A C 1
ATOM 971 O O . SER A 1 125 ? -23.922 -13.138 27.192 1.00 89.19 125 SER A O 1
ATOM 973 N N . PHE A 1 126 ? -24.823 -15.186 26.983 1.00 87.44 126 PHE A N 1
ATOM 974 C CA . PHE A 1 126 ? -23.553 -15.894 26.786 1.00 87.44 126 PHE A CA 1
ATOM 975 C C . PHE A 1 126 ? -23.687 -16.995 25.720 1.00 87.44 126 PHE A C 1
ATOM 977 O O . PHE A 1 126 ? -24.780 -17.540 25.561 1.00 87.44 126 PHE A O 1
ATOM 984 N N . PRO A 1 127 ? -22.622 -17.314 24.955 1.00 83.31 127 PRO A N 1
ATOM 985 C CA . PRO A 1 127 ? -22.600 -18.482 24.067 1.00 83.31 127 PRO A CA 1
ATOM 986 C C . PRO A 1 127 ? -22.692 -19.785 24.861 1.00 83.31 127 PRO A C 1
ATOM 988 O O . PRO A 1 127 ? -23.568 -20.610 24.609 1.00 83.31 127 PRO A O 1
ATOM 991 N N . GLU A 1 128 ? -21.822 -19.905 25.859 1.00 87.44 128 GLU A N 1
ATOM 992 C CA . GLU A 1 128 ? -21.787 -20.975 26.839 1.00 87.44 128 GLU A CA 1
ATOM 993 C C . GLU A 1 128 ? -21.605 -20.364 28.225 1.00 87.44 128 GLU A C 1
ATOM 995 O O . GLU A 1 128 ? -20.955 -19.328 28.390 1.00 87.44 128 GLU A O 1
ATOM 1000 N N . MET A 1 129 ? -22.207 -20.987 29.228 1.00 90.25 129 MET A N 1
ATOM 1001 C CA . MET A 1 129 ? -22.104 -20.551 30.607 1.00 90.25 129 MET A CA 1
ATOM 1002 C C . MET A 1 129 ? -22.356 -21.717 31.541 1.00 90.25 129 MET A C 1
ATOM 1004 O O . MET A 1 129 ? -23.163 -22.600 31.254 1.00 90.25 129 MET A O 1
ATOM 1008 N N . GLU A 1 130 ? -21.703 -21.675 32.691 1.00 92.88 130 GLU A N 1
ATOM 1009 C CA . GLU A 1 130 ? -21.934 -22.624 33.759 1.00 92.88 130 GLU A CA 1
ATOM 1010 C C . GLU A 1 130 ? -21.677 -21.953 35.103 1.00 92.88 130 GLU A C 1
ATOM 1012 O O . GLU A 1 130 ? -20.602 -21.402 35.344 1.00 92.88 130 GLU A O 1
ATOM 1017 N N . GLY A 1 131 ? -22.666 -21.992 35.990 1.00 94.69 131 GLY A N 1
ATOM 1018 C CA . GLY A 1 131 ? -22.482 -21.505 37.346 1.00 94.69 131 GLY A CA 1
ATOM 1019 C C . GLY A 1 131 ? -23.777 -21.225 38.084 1.00 94.69 131 GLY A C 1
ATOM 1020 O O . GLY A 1 131 ? -24.864 -21.679 37.715 1.00 94.69 131 GLY A O 1
ATOM 1021 N N . VAL A 1 132 ? -23.637 -20.456 39.159 1.00 94.56 132 VAL A N 1
ATOM 1022 C CA . VAL A 1 132 ? -24.749 -20.042 40.013 1.00 94.56 132 VAL A CA 1
ATOM 1023 C C . VAL A 1 132 ? -25.370 -18.784 39.428 1.00 94.56 132 VAL A C 1
ATOM 1025 O O . VAL A 1 132 ? -24.675 -17.875 38.983 1.00 94.56 132 VAL A O 1
ATOM 1028 N N . VAL A 1 133 ? -26.693 -18.722 39.428 1.00 93.25 133 VAL A N 1
ATOM 1029 C CA . VAL A 1 133 ? -27.468 -17.648 38.820 1.00 93.25 133 VAL A CA 1
ATOM 1030 C C . VAL A 1 133 ? -28.342 -16.985 39.866 1.00 93.25 133 VAL A C 1
ATOM 1032 O O . VAL A 1 133 ? -29.001 -17.666 40.656 1.00 93.25 133 VAL A O 1
ATOM 1035 N N . MET A 1 134 ? -28.375 -15.654 39.843 1.00 91.75 134 MET A N 1
ATOM 1036 C CA . MET A 1 134 ? -29.155 -14.864 40.781 1.00 91.75 134 MET A CA 1
ATOM 1037 C C . MET A 1 134 ? -29.855 -13.689 40.094 1.00 91.75 134 MET A C 1
ATOM 1039 O O . MET A 1 134 ? -29.226 -12.887 39.404 1.00 91.75 134 MET A O 1
ATOM 1043 N N . ASP A 1 135 ? -31.163 -13.560 40.313 1.00 89.25 135 ASP A N 1
ATOM 1044 C CA . ASP A 1 135 ? -31.951 -12.410 39.853 1.00 89.25 135 ASP A CA 1
ATOM 1045 C C . ASP A 1 135 ? -32.416 -11.597 41.061 1.00 89.25 135 ASP A C 1
ATOM 1047 O O . ASP A 1 135 ? -33.033 -12.137 41.980 1.00 89.25 135 ASP A O 1
ATOM 1051 N N . LEU A 1 136 ? -32.088 -10.303 41.076 1.00 88.31 136 LEU A N 1
ATOM 1052 C CA . LEU A 1 136 ? -32.483 -9.375 42.133 1.00 88.31 136 LEU A CA 1
ATOM 1053 C C . LEU A 1 136 ? -33.551 -8.400 41.635 1.00 88.31 136 LEU A C 1
ATOM 1055 O O . LEU A 1 136 ? -33.276 -7.350 41.024 1.00 88.31 136 LEU A O 1
ATOM 1059 N N . GLY A 1 137 ? -34.794 -8.740 41.966 1.00 81.94 137 GLY A N 1
ATOM 1060 C CA . GLY A 1 137 ? -35.965 -7.897 41.796 1.00 81.94 137 GLY A CA 1
ATOM 1061 C C . GLY A 1 137 ? -36.103 -6.828 42.886 1.00 81.94 137 GLY A C 1
ATOM 1062 O O . GLY A 1 137 ? -35.239 -6.613 43.735 1.00 81.94 137 GLY A O 1
ATOM 1063 N N . GLY A 1 138 ? -37.231 -6.113 42.854 1.00 76.06 138 GLY A N 1
ATOM 1064 C CA . GLY A 1 138 ? -37.563 -5.141 43.903 1.00 76.06 138 GLY A CA 1
ATOM 1065 C C . GLY A 1 138 ? -38.144 -5.787 45.163 1.00 76.06 138 GLY A C 1
ATOM 1066 O O . GLY A 1 138 ? -37.832 -5.331 46.259 1.00 76.06 138 GLY A O 1
ATOM 1067 N N . GLY A 1 139 ? -38.965 -6.832 45.004 1.00 74.56 139 GLY A N 1
ATOM 1068 C CA . GLY A 1 139 ? -39.643 -7.525 46.109 1.00 74.56 139 GLY A CA 1
ATOM 1069 C C . GLY A 1 139 ? -38.984 -8.843 46.525 1.00 74.56 139 GLY A C 1
ATOM 1070 O O . GLY A 1 139 ? -38.959 -9.168 47.707 1.00 74.56 139 GLY A O 1
ATOM 1071 N N . SER A 1 140 ? -38.389 -9.567 45.578 1.00 82.00 140 SER A N 1
ATOM 1072 C CA . SER A 1 140 ? -37.791 -10.881 45.811 1.00 82.00 140 SER A CA 1
ATOM 1073 C C . SER A 1 140 ? -36.453 -11.050 45.091 1.00 82.00 140 SER A C 1
ATOM 1075 O O . SER A 1 140 ? -36.076 -10.225 44.252 1.00 82.00 140 SER A O 1
ATOM 1077 N N . THR A 1 141 ? -35.756 -12.123 45.459 1.00 87.94 141 THR A N 1
ATOM 1078 C CA . THR A 1 141 ? -34.475 -12.549 44.892 1.00 87.94 141 THR A CA 1
ATOM 1079 C C . THR A 1 141 ? -34.526 -14.039 44.603 1.00 87.94 141 THR A C 1
ATOM 1081 O O . THR A 1 141 ? -34.996 -14.801 45.448 1.00 87.94 141 THR A O 1
ATOM 1084 N N . GLN A 1 142 ? -34.051 -14.466 43.440 1.00 88.88 142 GLN A N 1
ATOM 1085 C CA . GLN A 1 142 ? -34.072 -15.860 43.000 1.00 88.88 142 GLN A CA 1
ATOM 1086 C C . GLN A 1 142 ? -32.651 -16.422 42.941 1.00 88.88 142 GLN A C 1
ATOM 1088 O O . GLN A 1 142 ? -31.750 -15.708 42.514 1.00 88.88 142 GLN A O 1
ATOM 1093 N N . LEU A 1 143 ? -32.460 -17.686 43.332 1.00 91.38 143 LEU A N 1
ATOM 1094 C CA . LEU A 1 143 ? -31.186 -18.411 43.258 1.00 91.38 143 LEU A CA 1
ATOM 1095 C C . LEU A 1 143 ? -31.373 -19.765 42.556 1.00 91.38 143 LEU A C 1
ATOM 1097 O O . LEU A 1 143 ? -32.255 -20.543 42.928 1.00 91.38 143 LEU A O 1
ATOM 1101 N N . THR A 1 144 ? -30.531 -20.061 41.565 1.00 92.88 144 THR A N 1
ATOM 1102 C CA . THR A 1 144 ? -30.449 -21.382 40.920 1.00 92.88 144 THR A CA 1
ATOM 1103 C C . THR A 1 144 ? -29.052 -21.646 40.351 1.00 92.88 144 THR A C 1
ATOM 1105 O O . THR A 1 144 ? -28.159 -20.820 40.516 1.00 92.88 144 THR A O 1
ATOM 1108 N N . TRP A 1 145 ? -28.842 -22.785 39.695 1.00 94.06 145 TRP A N 1
ATOM 1109 C CA . TRP A 1 145 ? -27.687 -23.007 38.821 1.00 94.06 145 TRP A CA 1
ATOM 1110 C C . TRP A 1 145 ? -28.150 -23.136 37.372 1.00 94.06 145 TRP A C 1
ATOM 1112 O O . TRP A 1 145 ? -29.281 -23.554 37.106 1.00 94.06 145 TRP A O 1
ATOM 1122 N N . LEU A 1 146 ? -27.275 -22.771 3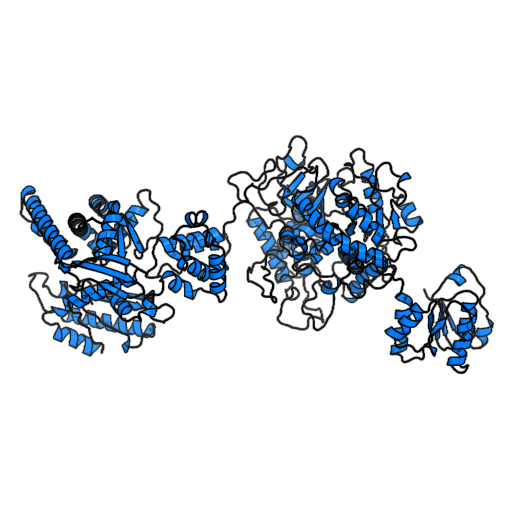6.441 1.00 94.06 146 LEU A N 1
ATOM 1123 C CA . LEU A 1 146 ? -27.537 -22.827 35.008 1.00 94.06 146 LEU A CA 1
ATOM 1124 C C . LEU A 1 146 ? -26.287 -23.325 34.285 1.00 94.06 146 LEU A C 1
ATOM 1126 O O . LEU A 1 146 ? -25.178 -22.907 34.609 1.00 94.06 146 LEU A O 1
ATOM 1130 N N . ALA A 1 147 ? -26.486 -24.206 33.313 1.00 93.19 147 ALA A N 1
ATOM 1131 C CA . ALA A 1 147 ? -25.454 -24.676 32.402 1.00 93.19 147 ALA A CA 1
ATOM 1132 C C . ALA A 1 147 ? -25.997 -24.635 30.972 1.00 93.19 147 ALA A C 1
ATOM 1134 O O . ALA A 1 147 ? -27.098 -25.131 30.707 1.00 93.19 147 ALA A O 1
ATOM 1135 N N . THR A 1 148 ? -25.244 -24.048 30.049 1.00 91.00 148 THR A N 1
ATOM 1136 C CA . THR A 1 148 ? -25.620 -23.957 28.639 1.00 91.00 148 THR A CA 1
ATOM 1137 C C . THR A 1 148 ? -24.517 -24.522 27.759 1.00 91.00 148 THR A C 1
ATOM 1139 O O . THR A 1 148 ? -23.429 -23.955 27.714 1.00 91.00 148 THR A O 1
ATOM 1142 N N . HIS A 1 149 ? -24.831 -25.592 27.032 1.00 87.62 149 HIS A N 1
ATOM 1143 C CA . HIS A 1 149 ? -23.935 -26.224 26.061 1.00 87.62 149 HIS A CA 1
ATOM 1144 C C . HIS A 1 149 ? -24.725 -26.569 24.801 1.00 87.62 149 HIS A C 1
ATOM 1146 O O . HIS A 1 149 ? -25.852 -27.067 24.901 1.00 87.62 149 HIS A O 1
ATOM 1152 N N . GLU A 1 150 ? -24.168 -26.275 23.624 1.00 85.62 150 GLU A N 1
ATOM 1153 C CA . GLU A 1 150 ? -24.794 -26.552 22.317 1.00 85.62 150 GLU A CA 1
ATOM 1154 C C . GLU A 1 150 ? -26.249 -26.039 22.211 1.00 85.62 150 GLU A C 1
ATOM 1156 O O . GLU A 1 150 ? -27.156 -26.711 21.706 1.00 85.62 150 GLU A O 1
ATOM 1161 N N . GLY A 1 151 ? -26.519 -24.853 22.768 1.00 84.75 151 GLY A N 1
ATOM 1162 C CA . GLY A 1 151 ? -27.853 -24.237 22.778 1.00 84.75 151 GLY A CA 1
ATOM 1163 C C . GLY A 1 151 ? -28.874 -24.892 23.725 1.00 84.75 151 GLY A C 1
ATOM 1164 O O . GLY A 1 151 ? -30.019 -24.427 23.814 1.00 84.75 151 GLY A O 1
ATOM 1165 N N . ARG A 1 152 ? -28.496 -25.946 24.462 1.00 90.56 152 ARG A N 1
ATOM 1166 C CA . ARG A 1 152 ? -29.331 -26.570 25.499 1.00 90.56 152 ARG A CA 1
ATOM 1167 C C . ARG A 1 152 ? -29.120 -25.868 26.827 1.00 90.56 152 ARG A C 1
ATOM 1169 O O . ARG A 1 152 ? -28.003 -25.799 27.320 1.00 90.56 152 ARG A O 1
ATOM 1176 N N . VAL A 1 153 ? -30.212 -25.408 27.428 1.00 90.94 153 VAL A N 1
ATOM 1177 C CA . VAL A 1 153 ? -30.209 -24.742 28.734 1.00 90.94 153 VAL A CA 1
ATOM 1178 C C . VAL A 1 153 ? -30.645 -25.750 29.795 1.00 90.94 153 VAL A C 1
ATOM 1180 O O . VAL A 1 153 ? -31.783 -26.221 29.770 1.00 90.94 153 VAL A O 1
ATOM 1183 N N . LYS A 1 154 ? -29.741 -26.096 30.713 1.00 91.81 154 LYS A N 1
ATOM 1184 C CA . LYS A 1 154 ? -29.991 -26.960 31.873 1.00 91.81 154 LYS A CA 1
ATOM 1185 C C . LYS A 1 154 ? -29.991 -26.121 33.142 1.00 91.81 154 LYS A C 1
ATOM 1187 O O . LYS A 1 154 ? -29.143 -25.254 33.304 1.00 91.81 154 LYS A O 1
ATOM 1192 N N . MET A 1 155 ? -30.918 -26.409 34.044 1.00 91.44 155 MET A N 1
ATOM 1193 C CA . MET A 1 155 ? -31.023 -25.759 35.350 1.00 91.44 155 MET A CA 1
ATOM 1194 C C . MET A 1 155 ? -31.417 -26.780 36.412 1.00 91.44 155 MET A C 1
ATOM 1196 O O . MET A 1 155 ? -31.738 -27.925 36.079 1.00 91.44 155 MET A O 1
ATOM 1200 N N . SER A 1 156 ? -31.444 -26.354 37.675 1.00 91.12 156 SER A N 1
ATOM 1201 C CA . SER A 1 156 ? -31.891 -27.213 38.770 1.00 91.12 156 SER A CA 1
ATOM 1202 C C . SER A 1 156 ? -33.280 -27.813 38.493 1.00 91.12 156 SER A C 1
ATOM 1204 O O . SER A 1 156 ? -34.217 -27.065 38.196 1.00 91.12 156 SER A O 1
ATOM 1206 N N . PRO A 1 157 ? -33.472 -29.136 38.672 1.00 86.19 157 PRO A N 1
ATOM 1207 C CA . PRO A 1 157 ? -34.792 -29.766 38.606 1.00 86.19 157 PRO A CA 1
ATOM 1208 C C . PRO A 1 157 ? -35.784 -29.219 39.642 1.00 86.19 157 PRO A C 1
ATOM 1210 O O . PRO A 1 157 ? -36.991 -29.376 39.488 1.00 86.19 157 PRO A O 1
ATOM 1213 N N . LYS A 1 158 ? -35.283 -28.581 40.709 1.00 85.31 158 LYS A N 1
ATOM 1214 C CA . LYS A 1 158 ? -36.089 -27.912 41.739 1.00 85.31 158 LYS A CA 1
ATOM 1215 C C . LYS A 1 158 ? -36.471 -26.473 41.363 1.00 85.31 158 LYS A C 1
ATOM 1217 O O . LYS A 1 158 ? -37.152 -25.813 42.140 1.00 85.31 158 LYS A O 1
ATOM 1222 N N . GLY A 1 159 ? -36.059 -25.995 40.188 1.00 84.69 159 GLY A N 1
ATOM 1223 C CA . GLY A 1 159 ? -36.298 -24.631 39.729 1.00 84.69 159 GLY A CA 1
ATOM 1224 C C . GLY A 1 159 ? -35.407 -23.607 40.436 1.00 84.69 159 GLY A C 1
ATOM 1225 O O . GLY A 1 159 ? -34.252 -23.879 40.770 1.00 84.69 159 GLY A O 1
ATOM 1226 N N . ALA A 1 160 ? -35.935 -22.400 40.633 1.00 86.69 160 ALA A N 1
ATOM 1227 C CA . ALA A 1 160 ? -35.249 -21.333 41.355 1.00 86.69 160 ALA A CA 1
ATOM 1228 C C . ALA A 1 160 ? -35.851 -21.145 42.751 1.00 86.69 160 ALA A C 1
ATOM 1230 O O . ALA A 1 160 ? -37.066 -21.000 42.901 1.00 86.69 160 ALA A O 1
ATOM 1231 N N . PHE A 1 161 ? -34.999 -21.084 43.774 1.00 88.88 161 PHE A N 1
ATOM 1232 C CA . PHE A 1 161 ? -35.428 -20.735 45.126 1.00 88.88 161 PHE A CA 1
ATOM 1233 C C . PHE A 1 161 ? -35.641 -19.228 45.209 1.00 88.88 161 PHE A C 1
ATOM 1235 O O . PHE A 1 161 ? -34.743 -18.456 44.882 1.00 88.88 161 PHE A O 1
ATOM 1242 N N . SER A 1 162 ? -36.833 -18.808 45.630 1.00 86.69 162 SER A N 1
ATOM 1243 C CA . SER A 1 162 ? -37.206 -17.397 45.732 1.00 86.69 162 SER A CA 1
ATOM 1244 C C . SER A 1 162 ? -37.269 -16.959 47.190 1.00 86.69 162 SER A C 1
ATOM 1246 O O . SER A 1 162 ? -37.935 -17.591 48.008 1.00 86.69 162 SER A O 1
ATOM 1248 N N . PHE A 1 163 ? -36.614 -15.844 47.489 1.00 88.81 163 PHE A N 1
ATOM 1249 C CA . PHE A 1 163 ? -36.537 -15.253 48.816 1.00 88.81 163 PHE A CA 1
ATOM 1250 C C . PHE A 1 163 ? -37.140 -13.849 48.833 1.00 88.81 163 PHE A C 1
ATOM 1252 O O . PHE A 1 163 ? -37.027 -13.128 47.838 1.00 88.81 163 PHE A O 1
ATOM 1259 N N . PRO A 1 164 ? -37.692 -13.388 49.967 1.00 86.50 164 PRO A N 1
ATOM 1260 C CA . PRO A 1 164 ? -38.225 -12.033 50.123 1.00 86.50 164 PRO A CA 1
ATOM 1261 C C . PRO A 1 164 ? -37.112 -10.983 50.341 1.00 86.50 164 PRO A C 1
ATOM 1263 O O . PRO A 1 164 ? -37.236 -10.092 51.178 1.00 86.50 164 PRO A O 1
ATOM 1266 N N . TYR A 1 165 ? -35.992 -11.100 49.619 1.00 89.62 165 TYR A N 1
ATOM 1267 C CA . TYR A 1 165 ? -34.781 -10.280 49.789 1.00 89.62 165 TYR A CA 1
ATOM 1268 C C . TYR A 1 165 ? -34.558 -9.287 48.642 1.00 89.62 165 TYR A C 1
ATOM 1270 O O . TYR A 1 165 ? -33.422 -8.892 48.375 1.00 89.62 165 TYR A O 1
ATOM 1278 N N . GLY A 1 166 ? -35.631 -8.882 47.956 1.00 86.12 166 GLY A N 1
ATOM 1279 C CA . GLY A 1 166 ? -35.546 -7.908 46.869 1.00 86.12 166 GLY A CA 1
ATOM 1280 C C . GLY A 1 166 ? -35.032 -6.551 47.348 1.00 86.12 166 GLY A C 1
ATOM 1281 O O . GLY A 1 166 ? -35.222 -6.179 48.504 1.00 86.12 166 GLY A O 1
ATOM 1282 N N . ALA A 1 167 ? -34.413 -5.776 46.455 1.00 86.06 167 ALA A N 1
ATOM 1283 C CA . ALA A 1 167 ? -33.697 -4.556 46.836 1.00 86.06 167 ALA A CA 1
ATOM 1284 C C . ALA A 1 167 ? -34.570 -3.549 47.613 1.00 86.06 167 ALA A C 1
ATOM 1286 O O . ALA A 1 167 ? -34.127 -3.000 48.615 1.00 86.06 167 ALA A O 1
ATOM 1287 N N . ALA A 1 168 ? -35.825 -3.333 47.199 1.00 81.12 168 ALA A N 1
ATOM 1288 C CA . ALA A 1 168 ? -36.729 -2.402 47.879 1.00 81.12 168 ALA A CA 1
ATOM 1289 C C . ALA A 1 168 ? -37.295 -2.983 49.187 1.00 81.12 168 ALA A C 1
ATOM 1291 O O . ALA A 1 168 ? -37.331 -2.286 50.203 1.00 81.12 168 ALA A O 1
ATOM 1292 N N . ALA A 1 169 ? -37.701 -4.257 49.170 1.00 83.25 169 ALA A N 1
ATOM 1293 C CA . ALA A 1 169 ? -38.200 -4.959 50.353 1.00 83.25 169 ALA A CA 1
ATOM 1294 C C . ALA A 1 169 ? -37.141 -4.999 51.465 1.00 83.25 169 ALA A C 1
ATOM 1296 O O . ALA A 1 169 ? -37.428 -4.697 52.624 1.00 83.25 169 ALA A O 1
ATOM 1297 N N . LEU A 1 170 ? -35.893 -5.278 51.092 1.00 89.31 170 LEU A N 1
ATOM 1298 C CA . LEU A 1 170 ? -34.770 -5.335 52.009 1.00 89.31 170 LEU A CA 1
ATOM 1299 C C . LEU A 1 170 ? -34.394 -3.949 52.541 1.00 89.31 170 LEU A C 1
ATOM 1301 O O . LEU A 1 170 ? -34.197 -3.812 53.743 1.00 89.31 170 LEU A O 1
ATOM 1305 N N . THR A 1 171 ? -34.385 -2.895 51.712 1.00 87.62 171 THR A N 1
ATOM 1306 C CA . THR A 1 171 ? -34.203 -1.515 52.204 1.00 87.62 171 THR A CA 1
ATOM 1307 C C . THR A 1 171 ? -35.228 -1.163 53.287 1.00 87.62 171 THR A C 1
ATOM 1309 O O . THR A 1 171 ? -34.860 -0.581 54.308 1.00 87.62 171 THR A O 1
ATOM 1312 N N . LYS A 1 172 ? -36.504 -1.535 53.106 1.00 85.94 172 LYS A N 1
ATOM 1313 C CA . LYS A 1 172 ? -37.553 -1.315 54.115 1.00 85.94 172 LYS A CA 1
ATOM 1314 C C . LYS A 1 172 ? -37.294 -2.139 55.381 1.00 85.94 172 LYS A C 1
ATOM 1316 O O . LYS A 1 172 ? -37.296 -1.576 56.473 1.00 85.94 172 LYS A O 1
ATOM 1321 N N . LYS A 1 173 ? -36.992 -3.432 55.235 1.00 87.75 173 LYS A N 1
ATOM 1322 C CA . LYS A 1 173 ? -36.714 -4.337 56.359 1.00 87.75 173 LYS A CA 1
ATOM 1323 C C . LYS A 1 173 ? -35.521 -3.876 57.201 1.00 87.75 173 LYS A C 1
ATOM 1325 O O . LYS A 1 173 ? -35.600 -3.886 58.425 1.00 87.75 173 LYS A O 1
ATOM 1330 N N . LEU A 1 174 ? -34.443 -3.420 56.563 1.00 88.44 174 LEU A N 1
ATOM 1331 C CA . LEU A 1 174 ? -33.260 -2.890 57.246 1.00 88.44 174 LEU A CA 1
ATOM 1332 C C . LEU A 1 174 ? -33.585 -1.616 58.045 1.00 88.44 174 LEU A C 1
ATOM 1334 O O . LEU A 1 174 ? -33.145 -1.483 59.185 1.00 88.44 174 LEU A O 1
ATOM 1338 N N . LYS A 1 175 ? -34.416 -0.714 57.497 1.00 86.81 175 LYS A N 1
ATOM 1339 C CA . LYS A 1 175 ? -34.907 0.472 58.225 1.00 86.81 175 LYS A CA 1
ATOM 1340 C C . LYS A 1 175 ? -35.786 0.090 59.421 1.00 86.81 175 LYS A C 1
ATOM 1342 O O . LYS A 1 175 ? -35.636 0.666 60.493 1.00 86.81 175 LYS A O 1
ATOM 1347 N N . GLU A 1 176 ? -36.680 -0.887 59.264 1.00 86.94 176 GLU A N 1
ATOM 1348 C CA . GLU A 1 176 ? -37.533 -1.394 60.351 1.00 86.94 176 GLU A CA 1
ATOM 1349 C C . GLU A 1 176 ? -36.723 -2.036 61.480 1.00 86.94 176 GLU A C 1
ATOM 1351 O O . GLU A 1 176 ? -37.025 -1.820 62.651 1.00 86.94 176 GLU A O 1
ATOM 1356 N N . LEU A 1 177 ? -35.670 -2.789 61.149 1.00 85.38 177 LEU A N 1
ATOM 1357 C CA . LEU A 1 177 ? -34.806 -3.428 62.143 1.00 85.38 177 LEU A CA 1
ATOM 1358 C C . LEU A 1 177 ? -34.067 -2.416 63.027 1.00 85.38 177 LEU A C 1
ATOM 1360 O O . LEU A 1 177 ? -33.809 -2.746 64.187 1.00 85.38 177 LEU A O 1
ATOM 1364 N N . ALA A 1 178 ? -33.787 -1.217 62.506 1.00 81.50 178 ALA A N 1
ATOM 1365 C CA . ALA A 1 178 ? -33.132 -0.118 63.217 1.00 81.50 178 ALA A CA 1
ATOM 1366 C C . ALA A 1 178 ? -34.107 0.847 63.926 1.00 81.50 178 ALA A C 1
ATOM 1368 O O . ALA A 1 178 ? -33.707 1.577 64.832 1.00 81.50 178 ALA A O 1
ATOM 1369 N N . LYS A 1 179 ? -35.388 0.877 63.535 1.00 84.31 179 LYS A N 1
ATOM 1370 C CA . LYS A 1 179 ? -36.370 1.848 64.042 1.00 84.31 179 LYS A CA 1
ATOM 1371 C C . LYS A 1 179 ? -36.655 1.635 65.536 1.00 84.31 179 LYS A C 1
ATOM 1373 O O . LYS A 1 179 ? -37.085 0.559 65.939 1.00 84.31 179 LYS A O 1
ATOM 1378 N N . GLY A 1 180 ? -36.473 2.686 66.341 1.00 77.19 180 GLY A N 1
ATOM 1379 C CA . GLY A 1 180 ? -36.848 2.708 67.763 1.00 77.19 180 GLY A CA 1
ATOM 1380 C C . GLY A 1 180 ? -35.961 1.874 68.697 1.00 77.19 180 GLY A C 1
ATOM 1381 O O . GLY A 1 180 ? -36.365 1.627 69.830 1.00 77.19 180 GLY A O 1
ATOM 1382 N N . LYS A 1 181 ? -34.780 1.430 68.244 1.00 84.56 181 LYS A N 1
ATOM 1383 C CA . LYS A 1 181 ? -33.826 0.638 69.039 1.00 84.56 181 LYS A CA 1
ATOM 1384 C C . LYS A 1 181 ? -32.559 1.431 69.353 1.00 84.56 181 LYS A C 1
ATOM 1386 O O . LYS A 1 181 ? -32.181 2.321 68.595 1.00 84.56 181 LYS A O 1
ATOM 1391 N N . SER A 1 182 ? -31.882 1.074 70.447 1.00 83.38 182 SER A N 1
ATOM 1392 C CA . SER A 1 182 ? -30.525 1.558 70.721 1.00 83.38 182 SER A CA 1
ATOM 1393 C C . SER A 1 182 ? -29.557 1.080 69.626 1.00 83.38 182 SER A C 1
ATOM 1395 O O . SER A 1 182 ? -29.814 0.066 68.973 1.00 83.38 182 SER A O 1
ATOM 1397 N N . HIS A 1 183 ? -28.426 1.769 69.430 1.00 80.44 183 HIS A N 1
ATOM 1398 C CA . HIS A 1 183 ? -27.427 1.380 68.421 1.00 80.44 183 HIS A CA 1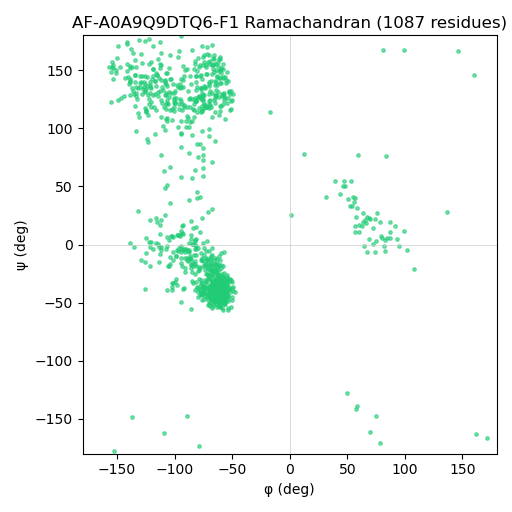
ATOM 1399 C C . HIS A 1 183 ? -26.979 -0.085 68.584 1.00 80.44 183 HIS A C 1
ATOM 1401 O O . HIS A 1 183 ? -26.829 -0.809 67.602 1.00 80.44 183 HIS A O 1
ATOM 1407 N N . ASN A 1 184 ? -26.811 -0.544 69.827 1.00 81.94 184 ASN A N 1
ATOM 1408 C CA . ASN A 1 184 ? -26.332 -1.893 70.127 1.00 81.94 184 ASN A CA 1
ATOM 1409 C C . ASN A 1 184 ? -27.408 -2.967 69.853 1.00 81.94 184 ASN A C 1
ATOM 1411 O O . ASN A 1 184 ? -27.110 -4.045 69.339 1.00 81.94 184 ASN A O 1
ATOM 1415 N N . ASP A 1 185 ? -28.679 -2.658 70.130 1.00 83.00 185 ASP A N 1
ATOM 1416 C CA . ASP A 1 185 ? -29.804 -3.567 69.866 1.00 83.00 185 ASP A CA 1
ATOM 1417 C C . ASP A 1 185 ? -30.175 -3.625 68.378 1.00 83.00 185 ASP A C 1
ATOM 1419 O O . ASP A 1 185 ? -30.581 -4.676 67.872 1.00 83.00 185 ASP A O 1
ATOM 1423 N N . ALA A 1 186 ? -30.022 -2.508 67.661 1.00 82.31 186 ALA A N 1
ATOM 1424 C CA . ALA A 1 186 ? -30.173 -2.453 66.212 1.00 82.31 186 ALA A CA 1
ATOM 1425 C C . ALA A 1 186 ? -29.113 -3.317 65.513 1.00 82.31 186 ALA A C 1
ATOM 1427 O O . ALA A 1 186 ? -29.458 -4.077 64.607 1.00 82.31 186 ALA A O 1
ATOM 1428 N N . GLN A 1 187 ? -27.860 -3.255 65.976 1.00 85.75 187 GLN A N 1
ATOM 1429 C CA . GLN A 1 187 ? -26.763 -4.064 65.450 1.00 85.75 187 GLN A CA 1
ATOM 1430 C C . GLN A 1 187 ? -27.019 -5.559 65.688 1.00 85.75 187 GLN A C 1
ATOM 1432 O O . GLN A 1 187 ? -27.195 -6.297 64.723 1.00 85.75 187 GLN A O 1
ATOM 1437 N N . LYS A 1 188 ? -27.282 -5.987 66.933 1.00 87.62 188 LYS A N 1
ATOM 1438 C CA . LYS A 1 188 ? -27.648 -7.389 67.233 1.00 87.62 188 LYS A CA 1
ATOM 1439 C C . LYS A 1 188 ? -28.806 -7.921 66.379 1.00 87.62 188 LYS A C 1
ATOM 1441 O O . LYS A 1 188 ? -28.780 -9.073 65.944 1.00 87.62 188 LYS A O 1
ATOM 1446 N N . ALA A 1 189 ? -29.839 -7.107 66.142 1.00 87.56 189 ALA A N 1
ATOM 1447 C CA . ALA A 1 189 ? -30.959 -7.490 65.284 1.00 87.56 189 ALA A CA 1
ATOM 1448 C C . ALA A 1 189 ? -30.540 -7.652 63.811 1.00 87.56 189 ALA A C 1
ATOM 1450 O O . ALA A 1 189 ? -31.040 -8.548 63.128 1.00 87.56 189 ALA A O 1
ATOM 1451 N N . LEU A 1 190 ? -29.618 -6.811 63.340 1.00 89.50 190 LEU A N 1
ATOM 1452 C CA . LEU A 1 190 ? -29.030 -6.882 62.009 1.00 89.50 190 LEU A CA 1
ATOM 1453 C C . LEU A 1 190 ? -28.152 -8.130 61.840 1.00 89.50 190 LEU A C 1
ATOM 1455 O O . LEU A 1 190 ? -28.315 -8.831 60.843 1.00 89.50 190 LEU A O 1
ATOM 1459 N N . GLU A 1 191 ? -27.276 -8.454 62.799 1.00 89.69 191 GLU A N 1
ATOM 1460 C CA . GLU A 1 191 ? -26.463 -9.681 62.755 1.00 89.69 191 GLU A CA 1
ATOM 1461 C C . GLU A 1 191 ? -27.325 -10.945 62.801 1.00 89.69 191 GLU A C 1
ATOM 1463 O O . GLU A 1 191 ? -27.093 -11.872 62.026 1.00 89.69 191 GLU A O 1
ATOM 1468 N N . LYS A 1 192 ? -28.369 -10.975 63.640 1.00 92.25 192 LYS A N 1
ATOM 1469 C CA . LYS A 1 192 ? -29.307 -12.107 63.676 1.00 92.25 192 LYS A CA 1
ATOM 1470 C C . LYS A 1 192 ? -29.986 -12.316 62.320 1.00 92.25 192 LYS A C 1
ATOM 1472 O O . LYS A 1 192 ? -30.083 -13.444 61.846 1.00 92.25 192 LYS A O 1
ATOM 1477 N N . PHE A 1 193 ? -30.435 -11.231 61.691 1.00 94.00 193 PHE A N 1
ATOM 1478 C CA . PHE A 1 193 ? -31.055 -11.289 60.370 1.00 94.00 193 PHE A CA 1
ATOM 1479 C C . PHE A 1 193 ? -30.052 -11.673 59.269 1.00 94.00 193 PHE A C 1
ATOM 1481 O O . PHE A 1 193 ? -30.395 -12.420 58.355 1.00 94.00 193 PHE A O 1
ATOM 1488 N N . ARG A 1 194 ? -28.794 -11.221 59.3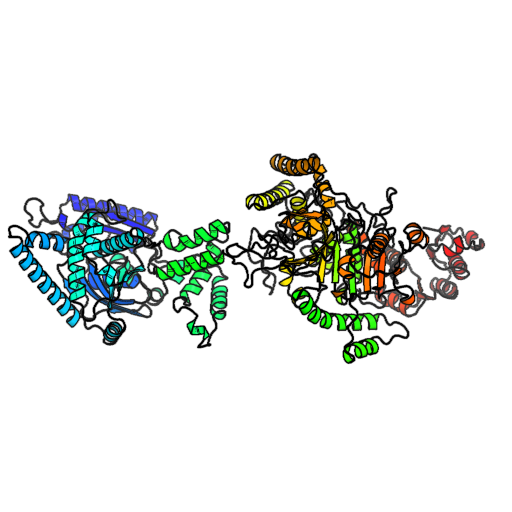75 1.00 94.25 194 ARG A N 1
ATOM 1489 C CA . ARG A 1 194 ? -27.696 -11.632 58.488 1.00 94.25 194 ARG A CA 1
ATOM 1490 C C . ARG A 1 194 ? -27.501 -13.147 58.519 1.00 94.25 194 ARG A C 1
ATOM 1492 O O . ARG A 1 194 ? -27.413 -13.765 57.460 1.00 94.25 194 ARG A O 1
ATOM 1499 N N . GLU A 1 195 ? -27.466 -13.730 59.714 1.00 93.62 195 GLU A N 1
ATOM 1500 C CA . GLU A 1 195 ? -27.282 -15.171 59.895 1.00 93.62 195 GLU A CA 1
ATOM 1501 C C . GLU A 1 195 ? -28.492 -15.976 59.403 1.00 93.62 195 GLU A C 1
ATOM 1503 O O . GLU A 1 195 ? -28.322 -16.988 58.725 1.00 93.62 195 GLU A O 1
ATOM 1508 N N . GLU A 1 196 ? -29.713 -15.487 59.636 1.00 94.25 196 GLU A N 1
ATOM 1509 C CA . GLU A 1 196 ? -30.934 -16.070 59.064 1.00 94.25 196 GLU A CA 1
ATOM 1510 C C . GLU A 1 196 ? -30.865 -16.123 57.528 1.00 94.25 196 GLU A C 1
ATOM 1512 O O . GLU A 1 196 ? -31.086 -17.175 56.923 1.00 94.25 196 GLU A O 1
ATOM 1517 N N . MET A 1 197 ? -30.498 -15.009 56.883 1.00 95.31 197 MET A N 1
ATOM 1518 C CA . MET A 1 197 ? -30.337 -14.961 55.428 1.00 95.31 197 MET A CA 1
ATOM 1519 C C . MET A 1 197 ? -29.230 -15.906 54.941 1.00 95.31 197 MET A C 1
ATOM 1521 O O . MET A 1 197 ? -29.409 -16.573 53.920 1.00 95.31 197 MET A O 1
ATOM 1525 N N . ARG A 1 198 ? -28.105 -15.995 55.665 1.00 95.69 198 ARG A N 1
ATOM 1526 C CA . ARG A 1 198 ? -26.985 -16.889 55.332 1.00 95.69 198 ARG A CA 1
ATOM 1527 C C . ARG A 1 198 ? -27.424 -18.353 55.343 1.00 95.69 198 ARG A C 1
ATOM 1529 O O . ARG A 1 198 ? -27.158 -19.074 54.384 1.00 95.69 198 ARG A O 1
ATOM 1536 N N . ILE A 1 199 ? -28.142 -18.771 56.388 1.00 94.25 199 ILE A N 1
ATOM 1537 C CA . ILE A 1 199 ? -28.698 -20.125 56.515 1.00 94.25 199 ILE A CA 1
ATOM 1538 C C . ILE A 1 199 ? -29.691 -20.407 55.382 1.00 94.25 199 ILE A C 1
ATOM 1540 O O . ILE A 1 199 ? -29.642 -21.477 54.779 1.00 94.25 199 ILE A O 1
ATOM 1544 N N . ASN A 1 200 ? -30.550 -19.446 55.036 1.00 94.75 200 ASN A N 1
ATOM 1545 C CA . ASN A 1 200 ? -31.523 -19.613 53.956 1.00 94.75 200 ASN A CA 1
ATOM 1546 C C . ASN A 1 200 ? -30.858 -19.803 52.584 1.00 94.75 200 ASN A C 1
ATOM 1548 O O . ASN A 1 200 ? -31.267 -20.688 51.828 1.00 94.75 200 ASN A O 1
ATOM 1552 N N . PHE A 1 201 ? -29.807 -19.038 52.271 1.00 94.94 201 PHE A N 1
ATOM 1553 C CA . PHE A 1 201 ? -29.038 -19.240 51.040 1.00 94.94 201 PHE A CA 1
ATOM 1554 C C . PHE A 1 201 ? -28.275 -20.568 51.034 1.00 94.94 201 PHE A C 1
ATOM 1556 O O . PHE A 1 201 ? -28.308 -21.271 50.024 1.00 94.94 201 PHE A O 1
ATOM 1563 N N . LEU A 1 202 ? -27.646 -20.946 52.152 1.00 94.06 202 LEU A N 1
ATOM 1564 C CA . LEU A 1 202 ? -26.941 -22.224 52.276 1.00 94.06 202 LEU A CA 1
ATOM 1565 C C . LEU A 1 202 ? -27.898 -23.412 52.094 1.00 94.06 202 LEU A C 1
ATOM 1567 O O . LEU A 1 202 ? -27.613 -24.330 51.328 1.00 94.06 202 LEU A O 1
ATOM 1571 N N . ASN A 1 203 ? -29.068 -23.370 52.733 1.00 94.00 203 ASN A N 1
ATOM 1572 C CA . ASN A 1 203 ? -30.095 -24.399 52.585 1.00 94.00 203 ASN A CA 1
ATOM 1573 C C . ASN A 1 203 ? -30.589 -24.496 51.141 1.00 94.00 203 ASN A C 1
ATOM 1575 O O . ASN A 1 203 ? -30.752 -25.602 50.627 1.00 94.00 203 ASN A O 1
ATOM 1579 N N . ALA A 1 204 ? -30.803 -23.370 50.458 1.00 92.69 204 ALA A N 1
ATOM 1580 C CA . ALA A 1 204 ? -31.166 -23.406 49.047 1.00 92.69 204 ALA A CA 1
ATOM 1581 C C . ALA A 1 204 ? -30.056 -24.017 48.190 1.00 92.69 204 ALA A C 1
ATOM 1583 O O . ALA A 1 204 ? -30.350 -24.902 47.394 1.00 92.69 204 ALA A O 1
ATOM 1584 N N . TYR A 1 205 ? -28.792 -23.635 48.398 1.00 92.69 205 TYR A N 1
ATOM 1585 C CA . TYR A 1 205 ? -27.654 -24.246 47.706 1.00 92.69 205 TYR A CA 1
ATOM 1586 C C . TYR A 1 205 ? -27.633 -25.773 47.868 1.00 92.69 205 TYR A C 1
ATOM 1588 O O . TYR A 1 205 ? -27.561 -26.496 46.875 1.00 92.69 205 TYR A O 1
ATOM 1596 N N . MET A 1 206 ? -27.785 -26.276 49.098 1.00 91.25 206 MET A N 1
ATOM 1597 C CA . MET A 1 206 ? -27.795 -27.720 49.371 1.00 91.25 206 MET A CA 1
ATOM 1598 C C . MET A 1 206 ? -28.946 -28.450 48.659 1.00 91.25 206 MET A C 1
ATOM 1600 O O . MET A 1 206 ? -28.805 -29.609 48.277 1.00 91.25 206 MET A O 1
ATOM 1604 N N . ASN A 1 207 ? -30.073 -27.768 48.435 1.00 92.94 207 ASN A N 1
ATOM 1605 C CA . ASN A 1 207 ? -31.247 -28.328 47.765 1.00 92.94 207 ASN A CA 1
ATOM 1606 C C . ASN A 1 207 ? -31.268 -28.117 46.243 1.00 92.94 207 ASN A C 1
ATOM 1608 O O . ASN A 1 207 ? -32.076 -28.746 45.557 1.00 92.94 207 ASN A O 1
ATOM 1612 N N . LEU A 1 208 ? -30.393 -27.269 45.695 1.00 90.19 208 LEU A N 1
ATOM 1613 C CA . LEU A 1 208 ? -30.340 -26.973 44.262 1.00 90.19 208 LEU A CA 1
ATOM 1614 C C . LEU A 1 208 ? -29.860 -28.155 43.410 1.00 90.19 208 LEU A C 1
ATOM 1616 O O . LEU A 1 208 ? -30.041 -28.120 42.193 1.00 90.19 208 LEU A O 1
ATOM 1620 N N . GLN A 1 209 ? -29.292 -29.200 44.022 1.00 93.00 209 GLN A N 1
ATOM 1621 C CA . GLN A 1 209 ? -28.720 -30.355 43.316 1.00 93.00 209 GLN A CA 1
ATOM 1622 C C . GLN A 1 209 ? -27.704 -29.904 42.257 1.00 93.00 209 GLN A C 1
ATOM 1624 O O . GLN A 1 209 ? -27.853 -30.188 41.069 1.00 93.00 209 GLN A O 1
ATOM 1629 N N . VAL A 1 210 ? -26.710 -29.124 42.691 1.00 92.50 210 VAL A N 1
ATOM 1630 C CA . VAL A 1 210 ? -25.640 -28.638 41.813 1.00 92.50 210 VAL A CA 1
ATOM 1631 C C . VAL A 1 210 ? -24.854 -29.844 41.265 1.00 92.50 210 VAL A C 1
ATOM 1633 O O . VAL A 1 210 ? -24.495 -30.726 42.054 1.00 92.50 210 VAL A O 1
ATOM 1636 N N . PRO A 1 211 ? -24.598 -29.924 39.945 1.00 93.81 211 PRO A N 1
ATOM 1637 C CA . PRO A 1 211 ? -23.834 -31.017 39.349 1.00 93.81 211 PRO A CA 1
ATOM 1638 C C . PRO A 1 211 ? -22.443 -31.180 39.985 1.00 93.81 211 PRO A C 1
ATOM 1640 O O . PRO A 1 211 ? -21.786 -30.194 40.322 1.00 93.81 211 PRO A O 1
ATOM 1643 N N . ARG A 1 212 ? -21.985 -32.429 40.168 1.00 92.44 212 ARG A N 1
ATOM 1644 C CA . ARG A 1 212 ? -20.702 -32.725 40.844 1.00 92.44 212 ARG A CA 1
ATOM 1645 C C . ARG A 1 212 ? -19.509 -32.117 40.112 1.00 92.44 212 ARG A C 1
ATOM 1647 O O . ARG A 1 212 ? -18.622 -31.560 40.741 1.00 92.44 212 ARG A O 1
ATOM 1654 N N . ASP A 1 213 ? -19.534 -32.177 38.792 1.00 92.12 213 ASP A N 1
ATOM 1655 C CA . ASP A 1 213 ? -18.533 -31.596 37.908 1.00 92.12 213 ASP A CA 1
ATOM 1656 C C . ASP A 1 213 ? -18.451 -30.066 38.040 1.00 92.12 213 ASP A C 1
ATOM 1658 O O . ASP A 1 213 ? -17.349 -29.517 38.072 1.00 92.12 213 ASP A O 1
ATOM 1662 N N . MET A 1 214 ? -19.587 -29.382 38.224 1.00 94.06 214 MET A N 1
ATOM 1663 C CA . MET A 1 214 ? -19.619 -27.941 38.512 1.00 94.06 214 MET A CA 1
ATOM 1664 C C . MET A 1 214 ? -18.973 -27.621 39.869 1.00 94.06 214 MET A C 1
ATOM 1666 O O . MET A 1 214 ? -18.230 -26.648 39.997 1.00 94.06 214 MET A O 1
ATOM 1670 N N . ILE A 1 215 ? -19.230 -28.451 40.886 1.00 93.94 215 ILE A N 1
ATOM 1671 C CA . ILE A 1 215 ? -18.627 -28.313 42.221 1.00 93.94 215 ILE A CA 1
ATOM 1672 C C . ILE A 1 215 ? -17.112 -28.534 42.152 1.00 93.94 215 ILE A C 1
ATOM 1674 O O . ILE A 1 215 ? -16.348 -27.779 42.753 1.00 93.94 215 ILE A O 1
ATOM 1678 N N . ASP A 1 216 ? -16.658 -29.555 41.428 1.00 92.75 216 ASP A N 1
ATOM 1679 C CA . ASP A 1 216 ? -15.235 -29.871 41.323 1.00 92.75 216 ASP A CA 1
ATOM 1680 C C . ASP A 1 216 ? -14.468 -28.787 40.551 1.00 92.75 216 ASP A C 1
ATOM 1682 O O . ASP A 1 216 ? -13.388 -28.381 40.989 1.00 92.75 216 ASP A O 1
ATOM 1686 N N . ARG A 1 217 ? -15.064 -28.207 39.498 1.00 91.62 217 ARG A N 1
ATOM 1687 C CA . ARG A 1 217 ? -14.533 -26.999 38.844 1.00 91.62 217 ARG A CA 1
ATOM 1688 C C . ARG A 1 217 ? -14.460 -25.812 39.802 1.00 91.62 217 ARG A C 1
ATOM 1690 O O . ARG A 1 217 ? -13.435 -25.136 39.841 1.00 91.62 217 ARG A O 1
ATOM 1697 N N . ALA A 1 218 ? -15.497 -25.576 40.608 1.00 92.31 218 ALA A N 1
ATOM 1698 C CA . ALA A 1 218 ? -15.490 -24.490 41.588 1.00 92.31 218 ALA A CA 1
ATOM 1699 C C . ALA A 1 218 ? -14.376 -24.657 42.635 1.00 92.31 218 ALA A C 1
ATOM 1701 O O . ALA A 1 218 ? -13.739 -23.676 43.007 1.00 92.31 218 ALA A O 1
ATOM 1702 N N . LYS A 1 219 ? -14.070 -25.889 43.067 1.00 92.50 219 LYS A N 1
ATOM 1703 C CA . LYS A 1 219 ? -12.920 -26.160 43.950 1.00 92.50 219 LYS A CA 1
ATOM 1704 C C . LYS A 1 219 ? -11.587 -25.856 43.270 1.00 92.50 219 LYS A C 1
ATOM 1706 O O . LYS A 1 219 ? -10.726 -25.239 43.884 1.00 92.50 219 LYS A O 1
ATOM 1711 N N . GLN A 1 220 ? -11.421 -26.273 42.014 1.00 90.94 220 GLN A N 1
ATOM 1712 C CA . GLN A 1 220 ? -10.187 -26.045 41.253 1.00 90.94 220 GLN A CA 1
ATOM 1713 C C . GLN A 1 220 ? -9.949 -24.560 40.955 1.00 90.94 220 GLN A C 1
ATOM 1715 O O . GLN A 1 220 ? -8.812 -24.104 40.955 1.00 90.94 220 GLN A O 1
ATOM 1720 N N . GLN A 1 221 ? -11.020 -23.804 40.710 1.00 88.94 221 GLN A N 1
ATOM 1721 C CA . GLN A 1 221 ? -10.955 -22.392 40.325 1.00 88.94 221 GLN A CA 1
ATOM 1722 C C . GLN A 1 221 ? -11.175 -21.423 41.496 1.00 88.94 221 GLN A C 1
ATOM 1724 O O . GLN A 1 221 ? -11.293 -20.219 41.271 1.00 88.94 221 GLN A O 1
ATOM 1729 N N . ASN A 1 222 ? -11.222 -21.941 42.728 1.00 90.62 222 ASN A N 1
ATOM 1730 C CA . ASN A 1 222 ? -11.415 -21.179 43.961 1.00 90.62 222 ASN A CA 1
ATOM 1731 C C . ASN A 1 222 ? -12.708 -20.330 43.985 1.00 90.62 222 ASN A C 1
ATOM 1733 O O . ASN A 1 222 ? -12.710 -19.186 44.439 1.00 90.62 222 ASN A O 1
ATOM 1737 N N . GLY A 1 223 ? -13.805 -20.886 43.464 1.00 93.56 223 GLY A N 1
ATOM 1738 C CA . GLY A 1 223 ? -15.144 -20.304 43.536 1.00 93.56 223 GLY A CA 1
ATOM 1739 C C . GLY A 1 223 ? -16.020 -20.566 42.316 1.00 93.56 223 GLY A C 1
ATOM 1740 O O . GLY A 1 223 ? -15.558 -20.978 41.253 1.00 93.56 223 GLY A O 1
ATOM 1741 N N . PHE A 1 224 ? -17.317 -20.297 42.470 1.00 94.94 224 PHE A N 1
ATOM 1742 C CA . PHE A 1 224 ? -18.287 -20.353 41.377 1.00 94.94 224 PHE A CA 1
ATOM 1743 C C . PHE A 1 224 ? -18.264 -19.076 40.529 1.00 94.94 224 PHE A C 1
ATOM 1745 O O . PHE A 1 224 ? -18.134 -17.967 41.057 1.00 94.94 224 PHE A O 1
ATOM 1752 N N . SER A 1 225 ? -18.487 -19.226 39.223 1.00 95.44 225 SER A N 1
ATOM 1753 C CA . SER A 1 225 ? -18.938 -18.123 38.371 1.00 95.44 225 SER A CA 1
ATOM 1754 C C . SER A 1 225 ? -20.374 -17.762 38.748 1.00 95.44 225 SER A C 1
ATOM 1756 O O . SER A 1 225 ? -21.260 -18.622 38.754 1.00 95.44 225 SER A O 1
ATOM 1758 N N . LEU A 1 226 ? -20.602 -16.496 39.089 1.00 95.50 226 LEU A N 1
ATOM 1759 C CA . LEU A 1 226 ? -21.900 -15.991 39.520 1.00 95.50 226 LEU A CA 1
ATOM 1760 C C . LEU A 1 226 ? -22.512 -15.117 38.424 1.00 95.50 226 LEU A C 1
ATOM 1762 O O . LEU A 1 226 ? -21.937 -14.101 38.058 1.00 95.50 226 LEU A O 1
ATOM 1766 N N . TYR A 1 227 ? -23.694 -15.468 37.928 1.00 94.62 227 TYR A N 1
ATOM 1767 C CA . TYR A 1 227 ? -24.391 -14.730 36.873 1.00 94.62 227 TYR A CA 1
ATOM 1768 C C . TYR A 1 227 ? -25.557 -13.940 37.453 1.00 94.62 227 TYR A C 1
ATOM 1770 O O . TYR A 1 227 ? -26.476 -14.498 38.053 1.00 94.62 227 TYR A O 1
ATOM 1778 N N . LEU A 1 228 ? -25.517 -12.625 37.271 1.00 93.38 228 LEU A N 1
ATOM 1779 C CA . L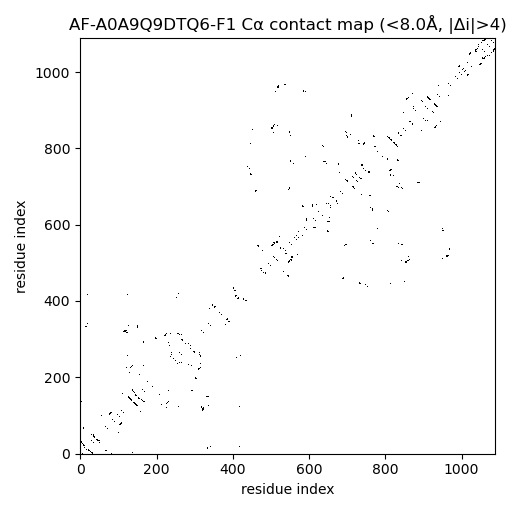EU A 1 228 ? -26.392 -11.682 37.951 1.00 93.38 228 LEU A CA 1
ATOM 1780 C C . LEU A 1 228 ? -27.329 -10.987 36.968 1.00 93.38 228 LEU A C 1
ATOM 1782 O O . LEU A 1 228 ? -26.878 -10.361 36.009 1.00 93.38 228 LEU A O 1
ATOM 1786 N N . SER A 1 229 ? -28.629 -11.011 37.252 1.00 90.88 229 SER A N 1
ATOM 1787 C CA . SER A 1 229 ? -29.630 -10.197 36.554 1.00 90.88 229 SER A CA 1
ATOM 1788 C C . SER A 1 229 ? -30.467 -9.369 37.530 1.00 90.88 229 SER A C 1
ATOM 1790 O O . SER A 1 229 ? -30.313 -9.418 38.747 1.00 90.88 229 SER A O 1
ATOM 1792 N N . GLY A 1 230 ? -31.338 -8.531 36.985 1.00 86.88 230 GLY A N 1
ATOM 1793 C CA . GLY A 1 230 ? -32.243 -7.715 37.784 1.00 86.88 230 GLY A CA 1
ATOM 1794 C C . GLY A 1 230 ? -31.775 -6.277 37.987 1.00 86.88 230 GLY A C 1
ATOM 1795 O O . GLY A 1 230 ? -30.680 -5.848 37.621 1.00 86.88 230 GLY A O 1
ATOM 1796 N N . GLY A 1 231 ? -32.697 -5.449 38.479 1.00 82.69 231 GLY A N 1
ATOM 1797 C CA . GLY A 1 231 ? -32.496 -4.001 38.571 1.00 82.69 231 GLY A CA 1
ATOM 1798 C C . GLY A 1 231 ? -31.453 -3.596 39.610 1.00 82.69 231 GLY A C 1
ATOM 1799 O O . GLY A 1 231 ? -30.737 -2.625 39.371 1.00 82.69 231 GLY A O 1
ATOM 1800 N N . GLY A 1 232 ? -31.385 -4.333 40.724 1.00 86.69 232 GLY A N 1
ATOM 1801 C CA . GLY A 1 232 ? -30.426 -4.086 41.800 1.00 86.69 232 GLY A CA 1
ATOM 1802 C C . GLY A 1 232 ? -29.000 -4.424 41.373 1.00 86.69 232 GLY A C 1
ATOM 1803 O O . GLY A 1 232 ? -28.131 -3.557 41.433 1.00 86.69 232 GLY A O 1
ATOM 1804 N N . PHE A 1 233 ? -28.777 -5.628 40.834 1.00 91.81 233 PHE A N 1
ATOM 1805 C CA . PHE A 1 233 ? -27.444 -6.043 40.388 1.00 91.81 233 PHE A CA 1
ATOM 1806 C C . PHE A 1 233 ? -26.934 -5.261 39.178 1.00 91.81 233 PHE A C 1
ATOM 1808 O O . PHE A 1 233 ? -25.761 -4.914 39.154 1.00 91.81 233 PHE A O 1
ATOM 1815 N N . ARG A 1 234 ? -27.784 -4.866 38.218 1.00 89.31 234 ARG A N 1
ATOM 1816 C CA . ARG A 1 234 ? -27.335 -3.940 37.158 1.00 89.31 234 ARG A CA 1
ATOM 1817 C C . ARG A 1 234 ? -26.891 -2.588 37.717 1.00 89.31 234 ARG A C 1
ATOM 1819 O O . ARG A 1 234 ? -25.931 -2.021 37.218 1.00 89.31 234 ARG A O 1
ATOM 1826 N N . GLY A 1 235 ? -27.577 -2.075 38.743 1.00 90.00 235 GLY A N 1
ATOM 1827 C CA . GLY A 1 235 ? -27.140 -0.869 39.451 1.00 90.00 235 GLY A CA 1
ATOM 1828 C C . GLY A 1 235 ? -25.766 -1.055 40.096 1.00 90.00 235 GLY A C 1
ATOM 1829 O O . GLY A 1 235 ? -24.902 -0.207 39.921 1.00 90.00 235 GLY A O 1
ATOM 1830 N N . TRP A 1 236 ? -25.554 -2.194 40.762 1.00 92.38 236 TRP A N 1
ATOM 1831 C CA . TRP A 1 236 ? -24.265 -2.584 41.345 1.00 92.38 236 TRP A CA 1
ATOM 1832 C C . TRP A 1 236 ? -23.148 -2.681 40.296 1.00 92.38 236 TRP A C 1
ATOM 1834 O O . TRP A 1 236 ? -22.074 -2.124 40.489 1.00 92.38 236 TRP A O 1
ATOM 1844 N N . GLY A 1 237 ? -23.420 -3.298 39.144 1.00 92.88 237 GLY A N 1
ATOM 1845 C CA . GLY A 1 237 ? -22.461 -3.393 38.043 1.00 92.88 237 GLY A CA 1
ATOM 1846 C C . GLY A 1 237 ? -22.095 -2.036 37.436 1.00 92.88 237 GLY A C 1
ATOM 1847 O O . GLY A 1 237 ? -20.928 -1.797 37.158 1.00 92.88 237 GLY A O 1
ATOM 1848 N N . TYR A 1 238 ? -23.045 -1.100 37.304 1.00 92.25 238 TYR A N 1
ATOM 1849 C CA . TYR A 1 238 ? -22.727 0.269 36.869 1.00 92.25 238 TYR A CA 1
ATOM 1850 C C . TYR A 1 238 ? -21.912 1.062 37.907 1.00 92.25 238 TYR A C 1
ATOM 1852 O O . TYR A 1 238 ? -21.127 1.921 37.514 1.00 92.25 238 TYR A O 1
ATOM 1860 N N . LEU A 1 239 ? -22.062 0.783 39.210 1.00 91.19 239 LEU A N 1
ATOM 1861 C CA . LEU A 1 239 ? -21.190 1.361 40.244 1.00 91.19 239 LEU A CA 1
ATOM 1862 C C . LEU A 1 239 ? -19.756 0.830 40.126 1.00 91.19 239 LEU A C 1
ATOM 1864 O O . LEU A 1 239 ? -18.817 1.615 40.215 1.00 91.19 239 LEU A O 1
ATOM 1868 N N . LEU A 1 240 ? -19.601 -0.475 39.885 1.00 91.44 240 LEU A N 1
ATOM 1869 C CA . LEU A 1 240 ? -18.303 -1.108 39.631 1.00 91.44 240 LEU A CA 1
ATOM 1870 C C . LEU A 1 240 ? -17.637 -0.549 38.370 1.00 91.44 240 LEU A C 1
ATOM 1872 O O . LEU A 1 240 ? -16.479 -0.155 38.428 1.00 91.44 240 LEU A O 1
ATOM 1876 N N . LEU A 1 241 ? -18.377 -0.436 37.261 1.00 90.88 241 LEU A N 1
ATOM 1877 C CA . LEU A 1 241 ? -17.880 0.198 36.035 1.00 90.88 241 LEU A CA 1
ATOM 1878 C C . LEU A 1 241 ? -17.395 1.626 36.304 1.00 90.88 241 LEU A C 1
ATOM 1880 O O . LEU A 1 241 ? -16.270 1.959 35.958 1.00 90.88 241 LEU A O 1
ATOM 1884 N N . TYR A 1 242 ? -18.205 2.442 36.984 1.00 89.12 242 TYR A N 1
ATOM 1885 C CA . TYR A 1 242 ? -17.827 3.812 37.331 1.00 89.12 242 TYR A CA 1
ATOM 1886 C C . TYR A 1 242 ? -16.567 3.869 38.206 1.00 89.12 242 TYR A C 1
ATOM 1888 O O . TYR A 1 242 ? -15.679 4.691 37.979 1.00 89.12 242 TYR A O 1
ATOM 1896 N N . GLN A 1 243 ? -16.461 2.987 39.202 1.00 87.38 243 GLN A N 1
ATOM 1897 C CA . GLN A 1 243 ? -15.272 2.883 40.044 1.00 87.38 243 GLN A CA 1
ATOM 1898 C C . GLN A 1 243 ? -14.028 2.533 39.214 1.00 87.38 243 GLN A C 1
ATOM 1900 O O . GLN A 1 243 ? -12.989 3.173 39.380 1.00 87.38 243 GLN A O 1
ATOM 1905 N N . ASN A 1 244 ? -14.161 1.576 38.295 1.00 85.56 244 ASN A N 1
ATOM 1906 C CA . ASN A 1 244 ? -13.092 1.110 37.412 1.00 85.56 244 ASN A CA 1
ATOM 1907 C C . ASN A 1 244 ? -12.780 2.086 36.265 1.00 85.56 244 ASN A C 1
ATOM 1909 O O . ASN A 1 244 ? -11.918 1.784 35.451 1.00 85.56 244 ASN A O 1
ATOM 1913 N N . GLN A 1 245 ? -13.470 3.228 36.200 1.00 85.94 245 GLN A N 1
ATOM 1914 C CA . GLN A 1 245 ? -13.253 4.302 35.222 1.00 85.94 245 GLN A CA 1
ATOM 1915 C C . GLN A 1 245 ? -12.730 5.603 35.846 1.00 85.94 245 GLN A C 1
ATOM 1917 O O . GLN A 1 245 ? -12.310 6.499 35.125 1.00 85.94 245 GLN A O 1
ATOM 1922 N N . THR A 1 246 ? -12.813 5.770 37.172 1.00 78.31 246 THR A N 1
ATOM 1923 C CA . THR A 1 246 ? -12.549 7.069 37.831 1.00 78.31 246 THR A CA 1
ATOM 1924 C C . THR A 1 246 ? -11.422 7.041 38.860 1.00 78.31 246 THR A C 1
ATOM 1926 O O . THR A 1 246 ? -10.889 8.095 39.198 1.00 78.31 246 THR A O 1
ATOM 1929 N N . LYS A 1 247 ? -11.029 5.866 39.372 1.00 67.19 247 LYS A N 1
ATOM 1930 C CA . LYS A 1 247 ? -10.011 5.723 40.432 1.00 67.19 247 LYS A CA 1
ATOM 1931 C C . LYS A 1 247 ? -8.683 5.136 39.920 1.00 67.19 247 LYS A C 1
ATOM 1933 O O . LYS A 1 247 ? -8.163 4.209 40.529 1.00 67.19 247 LYS A O 1
ATOM 1938 N N . GLY A 1 248 ? -8.148 5.672 38.817 1.00 56.97 248 GLY A N 1
ATOM 1939 C CA . GLY A 1 248 ? -6.850 5.258 38.244 1.00 56.97 248 GLY A CA 1
ATOM 1940 C C . GLY A 1 248 ? -6.885 3.952 37.442 1.00 56.97 248 GLY A C 1
ATOM 1941 O O . GLY A 1 248 ? -5.852 3.318 37.253 1.00 56.97 248 GLY A O 1
ATOM 1942 N N . HIS A 1 249 ? -8.076 3.543 37.008 1.00 60.09 249 HIS A N 1
ATOM 1943 C CA . HIS A 1 249 ? -8.297 2.409 36.121 1.00 60.09 249 HIS A CA 1
ATOM 1944 C C . HIS A 1 249 ? -9.018 2.918 34.868 1.00 60.09 249 HIS A C 1
ATOM 1946 O O . HIS A 1 249 ? -9.947 3.718 34.984 1.00 60.09 249 HIS A O 1
ATOM 1952 N N . ASP A 1 250 ? -8.597 2.443 33.696 1.00 70.38 250 ASP A N 1
ATOM 1953 C CA . ASP A 1 250 ? -9.059 2.936 32.393 1.00 70.38 250 ASP A CA 1
ATOM 1954 C C . ASP A 1 250 ? -10.011 1.936 31.722 1.00 70.38 250 ASP A C 1
ATOM 1956 O O . ASP A 1 250 ? -9.798 1.520 30.587 1.00 70.38 250 ASP A O 1
ATOM 1960 N N . TYR A 1 251 ? -11.054 1.471 32.426 1.00 86.19 251 TYR A N 1
ATOM 1961 C CA . TYR A 1 251 ? -11.976 0.481 31.854 1.00 86.19 251 TYR A CA 1
ATOM 1962 C C . TYR A 1 251 ? -12.811 1.079 30.695 1.00 86.19 251 TYR A C 1
ATOM 1964 O O . TYR A 1 251 ? -13.730 1.868 30.945 1.00 86.19 251 TYR A O 1
ATOM 1972 N N . PRO A 1 252 ? -12.591 0.691 29.422 1.00 83.75 252 PRO A N 1
ATOM 1973 C CA . PRO A 1 252 ? -13.023 1.516 28.287 1.00 83.75 252 PRO A CA 1
ATOM 1974 C C . PRO A 1 252 ? -14.470 1.259 27.835 1.00 83.75 252 PRO A C 1
ATOM 1976 O O . PRO A 1 252 ? -15.029 2.019 27.047 1.00 83.75 252 PRO A O 1
ATOM 1979 N N . ILE A 1 253 ? -15.112 0.190 28.323 1.00 89.56 253 ILE A N 1
ATOM 1980 C CA . ILE A 1 253 ? -16.429 -0.252 27.841 1.00 89.56 253 ILE A CA 1
ATOM 1981 C C . ILE A 1 253 ? -17.515 0.054 28.880 1.00 89.56 253 ILE A C 1
ATOM 1983 O O . ILE A 1 253 ? -17.653 -0.643 29.883 1.00 89.56 253 ILE A O 1
ATOM 1987 N N . SER A 1 254 ? -18.357 1.049 28.593 1.00 88.25 254 SER A N 1
ATOM 1988 C CA . SER A 1 254 ? -19.468 1.499 29.460 1.00 88.25 254 SER A CA 1
ATOM 1989 C C . SER A 1 254 ? -20.781 0.709 29.280 1.00 88.25 254 SER A C 1
ATOM 1991 O O . SER A 1 254 ? -21.874 1.184 29.614 1.00 88.25 254 SER A O 1
ATOM 1993 N N . ILE A 1 255 ? -20.699 -0.505 28.731 1.00 89.75 255 ILE A N 1
ATOM 1994 C CA . ILE A 1 255 ? -21.829 -1.417 28.505 1.00 89.75 255 ILE A CA 1
ATOM 1995 C C . ILE A 1 255 ? -21.928 -2.379 29.700 1.00 89.75 255 ILE A C 1
ATOM 1997 O O . ILE A 1 255 ? -20.924 -2.785 30.261 1.00 89.75 255 ILE A O 1
ATOM 2001 N N . ILE A 1 256 ? -23.142 -2.731 30.144 1.00 90.12 256 ILE A N 1
ATOM 2002 C CA . ILE A 1 256 ? -23.308 -3.692 31.257 1.00 90.12 256 ILE A CA 1
ATOM 2003 C C . ILE A 1 256 ? -23.288 -5.145 30.778 1.00 90.12 256 ILE A C 1
ATOM 2005 O O . ILE A 1 256 ? -22.893 -6.042 31.513 1.00 90.12 256 ILE A O 1
ATOM 2009 N N . ASN A 1 257 ? -23.763 -5.383 29.556 1.00 88.44 257 ASN A N 1
ATOM 2010 C CA . ASN A 1 257 ? -23.831 -6.713 28.978 1.00 88.44 257 ASN A CA 1
ATOM 2011 C C . ASN A 1 257 ? -22.426 -7.229 28.654 1.00 88.44 257 ASN A C 1
ATOM 2013 O O . ASN A 1 257 ? -21.731 -6.635 27.835 1.00 88.44 257 ASN A O 1
ATOM 2017 N N . GLY A 1 258 ? -22.049 -8.357 29.256 1.00 88.31 258 GLY A N 1
ATOM 2018 C CA . GLY A 1 258 ? -20.720 -8.938 29.071 1.00 88.31 258 GLY A CA 1
ATOM 2019 C C . GLY A 1 258 ? -19.649 -8.345 29.990 1.00 88.31 258 GLY A C 1
ATOM 2020 O O . GLY A 1 258 ? -18.482 -8.718 29.850 1.00 88.31 258 GLY A O 1
ATOM 2021 N N . PHE A 1 259 ? -20.033 -7.462 30.921 1.00 93.00 259 PHE A N 1
ATOM 2022 C CA . PHE A 1 259 ? -19.167 -6.993 31.998 1.00 93.00 259 PHE A CA 1
ATOM 2023 C C . PHE A 1 259 ? -19.005 -8.085 33.060 1.00 93.00 259 PHE A C 1
ATOM 2025 O O . PHE A 1 259 ? -19.985 -8.708 33.487 1.00 93.00 259 PHE A O 1
ATOM 2032 N N . LYS A 1 260 ? -17.769 -8.278 33.522 1.00 92.94 260 LYS A N 1
ATOM 2033 C CA . LYS A 1 260 ? -17.435 -9.180 34.623 1.00 92.94 260 LYS A CA 1
ATOM 2034 C C . LYS A 1 260 ? -16.561 -8.470 35.651 1.00 92.94 260 LYS A C 1
ATOM 2036 O O . LYS A 1 260 ? -15.721 -7.659 35.271 1.00 92.94 260 LYS A O 1
ATOM 2041 N N . ALA A 1 261 ? -16.742 -8.805 36.923 1.00 93.50 261 ALA A N 1
ATOM 2042 C CA . ALA A 1 261 ? -15.941 -8.287 38.027 1.00 93.50 261 ALA A CA 1
ATOM 2043 C C . ALA A 1 261 ? -15.358 -9.444 38.856 1.00 93.50 261 ALA A C 1
ATOM 2045 O O . ALA A 1 261 ? -16.091 -10.392 39.162 1.00 93.50 261 ALA A O 1
ATOM 2046 N N . PRO A 1 262 ? -14.071 -9.393 39.242 1.00 93.38 262 PRO A N 1
ATOM 2047 C CA . PRO A 1 262 ? -13.491 -10.386 40.138 1.00 93.38 262 PRO A CA 1
ATOM 2048 C C . PRO A 1 262 ? -14.158 -10.324 41.518 1.00 93.38 262 PRO A C 1
ATOM 2050 O O . PRO A 1 262 ? -14.690 -9.291 41.930 1.00 93.38 262 PRO A O 1
ATOM 2053 N N . SER A 1 263 ? -14.118 -11.436 42.254 1.00 93.44 263 SER A N 1
ATOM 2054 C CA . SER A 1 263 ? -14.733 -11.547 43.584 1.00 93.44 263 SER A CA 1
ATOM 2055 C C . SER A 1 263 ? -14.277 -10.464 44.565 1.00 93.44 263 SER A C 1
ATOM 2057 O O . SER A 1 263 ? -15.101 -9.919 45.298 1.00 93.44 263 SER A O 1
ATOM 2059 N N . SER A 1 264 ? -12.992 -10.095 44.535 1.00 91.44 264 SER A N 1
ATOM 2060 C CA . SER A 1 264 ? -12.413 -9.047 45.386 1.00 91.44 264 SER A CA 1
ATOM 2061 C C . SER A 1 264 ? -13.084 -7.686 45.197 1.00 91.44 264 SER A C 1
ATOM 2063 O O . SER A 1 264 ? -13.371 -7.009 46.177 1.00 91.44 264 SER A O 1
ATOM 2065 N N . GLU A 1 265 ? -13.385 -7.297 43.958 1.00 91.31 265 GLU A N 1
ATOM 2066 C CA . GLU A 1 265 ? -14.086 -6.043 43.665 1.00 91.31 265 GLU A CA 1
ATOM 2067 C C . GLU A 1 265 ? -15.585 -6.171 43.928 1.00 91.31 265 GLU A C 1
ATOM 2069 O O . GLU A 1 265 ? -16.203 -5.287 44.520 1.00 91.31 265 GLU A O 1
ATOM 2074 N N . PHE A 1 266 ? -16.183 -7.289 43.510 1.00 93.75 266 PHE A N 1
ATOM 2075 C CA . PHE A 1 266 ? -17.617 -7.516 43.646 1.00 93.75 266 PHE A CA 1
ATOM 2076 C C . PHE A 1 266 ? -18.078 -7.525 45.111 1.00 93.75 266 PHE A C 1
ATOM 2078 O O . PHE A 1 266 ? -19.158 -7.009 45.415 1.00 93.75 266 PHE A O 1
ATOM 2085 N N . THR A 1 267 ? -17.269 -8.100 46.005 1.00 92.75 267 THR A N 1
ATOM 2086 C CA . THR A 1 267 ? -17.577 -8.255 47.435 1.00 92.75 267 THR A CA 1
ATOM 2087 C C . THR A 1 267 ? -17.071 -7.110 48.316 1.00 92.75 267 THR A C 1
ATOM 2089 O O . THR A 1 267 ? -17.416 -7.077 49.500 1.00 92.75 267 THR A O 1
ATOM 2092 N N . ASP A 1 268 ? -16.350 -6.127 47.762 1.00 90.44 268 ASP A N 1
ATOM 2093 C CA . ASP A 1 268 ? -15.952 -4.903 48.470 1.00 90.44 268 ASP A CA 1
ATOM 2094 C C . ASP A 1 268 ? -17.140 -3.936 48.615 1.00 90.44 268 ASP A C 1
ATOM 2096 O O . ASP A 1 268 ? -17.296 -2.911 47.941 1.00 90.44 268 ASP A O 1
ATOM 2100 N N . THR A 1 269 ? -18.055 -4.312 49.507 1.00 91.19 269 THR A N 1
ATOM 2101 C CA . THR A 1 269 ? -19.324 -3.605 49.658 1.00 91.19 269 THR A CA 1
ATOM 2102 C C . THR A 1 269 ? -19.184 -2.222 50.290 1.00 91.19 269 THR A C 1
ATOM 2104 O O . THR A 1 269 ? -20.041 -1.372 50.051 1.00 91.19 269 THR A O 1
ATOM 2107 N N . GLU A 1 270 ? -18.141 -1.977 51.089 1.00 89.81 270 GLU A N 1
ATOM 2108 C CA . GLU A 1 270 ? -17.940 -0.676 51.740 1.00 89.81 270 GLU A CA 1
ATOM 2109 C C . GLU A 1 270 ? -17.456 0.368 50.737 1.00 89.81 270 GLU A C 1
ATOM 2111 O O . GLU A 1 270 ? -18.007 1.471 50.681 1.00 89.81 270 GLU A O 1
ATOM 2116 N N . LYS A 1 271 ? -16.528 -0.009 49.851 1.00 86.75 271 LYS A N 1
ATOM 2117 C CA . LYS A 1 271 ? -16.056 0.870 48.780 1.00 86.75 271 LYS A CA 1
ATOM 2118 C C . LYS A 1 271 ? -17.183 1.275 47.832 1.00 86.75 271 LYS A C 1
ATOM 2120 O O . LYS A 1 271 ? -17.302 2.447 47.481 1.00 86.75 271 LYS A O 1
ATOM 2125 N N . LEU A 1 272 ? -18.080 0.354 47.476 1.00 88.06 272 LEU A N 1
ATOM 2126 C CA . LEU A 1 272 ? -19.219 0.676 46.606 1.00 88.06 272 LEU A CA 1
ATOM 2127 C C . LEU A 1 272 ? -20.302 1.513 47.300 1.00 88.06 272 LEU A C 1
ATOM 2129 O O . LEU A 1 272 ? -20.919 2.365 46.653 1.00 88.06 272 LEU A O 1
ATOM 2133 N N . LYS A 1 273 ? -20.513 1.339 48.613 1.00 88.88 273 LYS A N 1
ATOM 2134 C CA . LYS A 1 273 ? -21.346 2.263 49.405 1.00 88.88 273 LYS A CA 1
ATOM 2135 C C . LYS A 1 273 ? -20.751 3.668 49.417 1.00 88.88 273 LYS A C 1
ATOM 2137 O O . LYS A 1 273 ? -21.495 4.638 49.275 1.00 88.88 273 LYS A O 1
ATOM 2142 N N . GLU A 1 274 ? -19.433 3.783 49.564 1.00 87.12 274 GLU A N 1
ATOM 2143 C CA . GLU A 1 274 ? -18.738 5.065 49.511 1.00 87.12 274 GLU A CA 1
ATOM 2144 C C . GLU A 1 274 ? -18.914 5.728 48.141 1.00 87.12 274 GLU A C 1
ATOM 2146 O O . GLU A 1 274 ? -19.376 6.866 48.087 1.00 87.12 274 GLU A O 1
ATOM 2151 N N . VAL A 1 275 ? -18.647 5.008 47.044 1.00 85.31 275 VAL A N 1
ATOM 2152 C CA . VAL A 1 275 ? -18.834 5.498 45.664 1.00 85.31 275 VAL A CA 1
ATOM 2153 C C . VAL A 1 275 ? -20.264 5.987 45.444 1.00 85.31 275 VAL A C 1
ATOM 2155 O O . VAL A 1 275 ? -20.473 7.072 44.897 1.00 85.31 275 VAL A O 1
ATOM 2158 N N . ALA A 1 276 ? -21.257 5.225 45.908 1.00 86.44 276 ALA A N 1
ATOM 2159 C CA . ALA A 1 276 ? -22.657 5.616 45.815 1.00 86.44 276 ALA A CA 1
ATOM 2160 C C . ALA A 1 276 ? -22.979 6.891 46.614 1.00 86.44 276 ALA A C 1
ATOM 2162 O O . ALA A 1 276 ? -23.881 7.624 46.219 1.00 86.44 276 ALA A O 1
ATOM 2163 N N . ARG A 1 277 ? -22.267 7.167 47.714 1.00 85.31 277 ARG A N 1
ATOM 2164 C CA . ARG A 1 277 ? -22.466 8.358 48.556 1.00 85.31 277 ARG A CA 1
ATOM 2165 C C . ARG A 1 277 ? -21.761 9.599 48.006 1.00 85.31 277 ARG A C 1
ATOM 2167 O O . ARG A 1 277 ? -22.305 10.691 48.126 1.00 85.31 277 ARG A O 1
ATOM 2174 N N . THR A 1 278 ? -20.556 9.445 47.462 1.00 83.19 278 THR A N 1
ATOM 2175 C CA . THR A 1 278 ? -19.679 10.566 47.080 1.00 83.19 278 THR A CA 1
ATOM 2176 C C . THR A 1 278 ? -19.868 11.031 45.640 1.00 83.19 278 THR A C 1
ATOM 2178 O O . THR A 1 278 ? -19.578 12.181 45.328 1.00 83.19 278 THR A O 1
ATOM 2181 N N . SER A 1 279 ? -20.374 10.174 44.754 1.00 80.00 279 SER A N 1
ATOM 2182 C CA . SER A 1 279 ? -20.482 10.501 43.329 1.00 80.00 279 SER A CA 1
ATOM 2183 C C . SER A 1 279 ? -21.763 11.275 43.013 1.00 80.00 279 SER A C 1
ATOM 2185 O O . SER A 1 279 ? -22.871 10.799 43.268 1.00 80.00 279 SER A O 1
ATOM 2187 N N . HIS A 1 280 ? -21.631 12.442 42.375 1.00 74.06 280 HIS A N 1
ATOM 2188 C CA . HIS A 1 280 ? -22.776 13.288 42.020 1.00 74.06 280 HIS A CA 1
ATOM 2189 C C . HIS A 1 280 ? -23.708 12.630 40.984 1.00 74.06 280 HIS A C 1
ATOM 2191 O O . HIS A 1 280 ? -24.930 12.608 41.164 1.00 74.06 280 HIS A O 1
ATOM 2197 N N . LYS A 1 281 ? -23.154 12.031 39.921 1.00 80.88 281 LYS A N 1
ATOM 2198 C CA . LYS A 1 281 ? -23.922 11.416 38.827 1.00 80.88 281 LYS A CA 1
ATOM 2199 C C . LYS A 1 281 ? -23.220 10.161 38.318 1.00 80.88 281 LYS A C 1
ATOM 2201 O O . LYS A 1 281 ? -22.051 10.210 37.968 1.00 80.88 281 LYS A O 1
ATOM 2206 N N . ILE A 1 282 ? -23.956 9.053 38.250 1.00 81.00 282 ILE A N 1
ATOM 2207 C CA . ILE A 1 282 ? -23.466 7.772 37.728 1.00 81.00 282 ILE A CA 1
ATOM 2208 C C . ILE A 1 282 ? -24.428 7.316 36.633 1.00 81.00 282 ILE A C 1
ATOM 2210 O O . ILE A 1 282 ? -25.651 7.341 36.813 1.00 81.00 282 ILE A O 1
ATOM 2214 N N . PHE A 1 283 ? -23.890 6.924 35.479 1.00 79.44 283 PHE A N 1
ATOM 2215 C CA . PHE A 1 283 ? -24.691 6.506 34.333 1.00 79.44 283 PHE A CA 1
ATOM 2216 C C . PHE A 1 283 ? -25.630 5.344 34.701 1.00 79.44 283 PHE A C 1
ATOM 2218 O O . PHE A 1 283 ? -25.225 4.361 35.313 1.00 79.44 283 PHE A O 1
ATOM 2225 N N . ARG A 1 284 ? -26.920 5.470 34.352 1.00 78.25 284 ARG A N 1
ATOM 2226 C CA . ARG A 1 284 ? -27.984 4.478 34.627 1.00 78.25 284 ARG A CA 1
ATOM 2227 C C . ARG A 1 284 ? -28.189 4.080 36.104 1.00 78.25 284 ARG A C 1
ATOM 2229 O O . ARG A 1 284 ? -28.945 3.138 36.379 1.00 78.25 284 ARG A O 1
ATOM 2236 N N . VAL A 1 285 ? -27.655 4.840 37.060 1.00 83.75 285 VAL A N 1
ATOM 2237 C CA . VAL A 1 285 ? -27.959 4.710 38.495 1.00 83.75 285 VAL A CA 1
ATOM 2238 C C . VAL A 1 285 ? -28.768 5.930 38.948 1.00 83.75 285 VAL A C 1
ATOM 2240 O O . VAL A 1 285 ? -28.229 7.012 39.139 1.00 83.75 285 VAL A O 1
ATOM 2243 N N . SER A 1 286 ? -30.085 5.759 39.101 1.00 82.31 286 SER A N 1
ATOM 2244 C CA . SER A 1 286 ? -30.983 6.799 39.631 1.00 82.31 286 SER A CA 1
ATOM 2245 C C . SER A 1 286 ? -30.827 6.970 41.147 1.00 82.31 286 SER A C 1
ATOM 2247 O O . SER A 1 286 ? -30.409 6.024 41.815 1.00 82.31 286 SER A O 1
ATOM 2249 N N . ASP A 1 287 ? -31.304 8.081 41.716 1.00 81.62 287 ASP A N 1
ATOM 2250 C CA . ASP A 1 287 ? -31.293 8.313 43.175 1.00 81.62 287 ASP A CA 1
ATOM 2251 C C . ASP A 1 287 ? -31.975 7.177 43.946 1.00 81.62 287 ASP A C 1
ATOM 2253 O O . ASP A 1 287 ? -31.401 6.596 44.862 1.00 81.62 287 ASP A O 1
ATOM 2257 N N . ARG A 1 288 ? -33.127 6.708 43.449 1.00 78.50 288 ARG A N 1
ATOM 2258 C CA . ARG A 1 288 ? -33.800 5.516 43.989 1.00 78.50 288 ARG A CA 1
ATOM 2259 C C . ARG A 1 288 ? -32.909 4.261 44.022 1.00 78.50 288 ARG A C 1
ATOM 2261 O O . ARG A 1 288 ? -33.046 3.444 44.923 1.00 78.50 288 ARG A O 1
ATOM 2268 N N . ARG A 1 289 ? -32.035 4.048 43.028 1.00 81.44 289 ARG A N 1
ATOM 2269 C CA . ARG A 1 289 ? -31.108 2.896 43.015 1.00 81.44 289 ARG A CA 1
ATOM 2270 C C . ARG A 1 289 ? -29.953 3.122 43.977 1.00 81.44 289 ARG A C 1
ATOM 2272 O O . ARG A 1 289 ? -29.540 2.175 44.633 1.00 81.44 289 ARG A O 1
ATOM 2279 N N . ARG A 1 290 ? -29.477 4.362 44.083 1.00 84.94 290 ARG A N 1
ATOM 2280 C CA . ARG A 1 290 ? -28.450 4.783 45.038 1.00 84.94 290 ARG A CA 1
ATOM 2281 C C . ARG A 1 290 ? -28.891 4.515 46.483 1.00 84.94 290 ARG A C 1
ATOM 2283 O O . ARG A 1 290 ? -28.139 3.923 47.247 1.00 84.94 290 ARG A O 1
ATOM 2290 N N . GLU A 1 291 ? -30.147 4.804 46.821 1.00 85.19 291 GLU A N 1
ATOM 2291 C CA . GLU A 1 291 ? -30.739 4.477 48.131 1.00 85.19 291 GLU A CA 1
ATOM 2292 C C . GLU A 1 291 ? -30.822 2.969 48.426 1.00 85.19 291 GLU A C 1
ATOM 2294 O O . GLU A 1 291 ? -30.871 2.556 49.586 1.00 85.19 291 GLU A O 1
ATOM 2299 N N . GLN A 1 292 ? -30.844 2.129 47.388 1.00 88.12 292 GLN A N 1
ATOM 2300 C CA . GLN A 1 292 ? -30.910 0.671 47.518 1.00 88.12 292 GLN A CA 1
ATOM 2301 C C . GLN A 1 292 ? -29.529 0.020 47.671 1.00 88.12 292 GLN A C 1
ATOM 2303 O O . GLN A 1 292 ? -29.457 -1.147 48.054 1.00 88.12 292 GLN A O 1
ATOM 2308 N N . VAL A 1 293 ? -28.434 0.748 47.425 1.00 90.88 293 VAL A N 1
ATOM 2309 C CA . VAL A 1 293 ? -27.056 0.226 47.486 1.00 90.88 293 VAL A CA 1
ATOM 2310 C C . VAL A 1 293 ? -26.739 -0.460 48.820 1.00 90.88 293 VAL A C 1
ATOM 2312 O O . VAL A 1 293 ? -26.226 -1.576 48.771 1.00 90.88 293 VAL A O 1
ATOM 2315 N N . PRO A 1 294 ? -27.096 0.084 50.004 1.00 91.19 294 PRO A N 1
ATOM 2316 C CA . PRO A 1 294 ? -26.843 -0.602 51.273 1.00 91.19 294 PRO A CA 1
ATOM 2317 C C . PRO A 1 294 ? -27.548 -1.960 51.392 1.00 91.19 294 PRO A C 1
ATOM 2319 O O . PRO A 1 294 ? -27.008 -2.882 52.000 1.00 91.19 294 PRO A O 1
ATOM 2322 N N . ALA A 1 295 ? -28.735 -2.101 50.795 1.00 91.25 295 ALA A N 1
ATOM 2323 C CA . ALA A 1 295 ? -29.467 -3.361 50.782 1.00 91.25 295 ALA A CA 1
ATOM 2324 C C . ALA A 1 295 ? -28.823 -4.371 49.821 1.00 91.25 295 ALA A C 1
ATOM 2326 O O . ALA A 1 295 ? -28.625 -5.523 50.194 1.00 91.25 295 ALA A O 1
ATOM 2327 N N . VAL A 1 296 ? -28.429 -3.940 48.616 1.00 93.19 296 VAL A N 1
ATOM 2328 C CA . VAL A 1 296 ? -27.712 -4.807 47.660 1.00 93.19 296 VAL A CA 1
ATOM 2329 C C . VAL A 1 296 ? -26.374 -5.268 48.247 1.00 93.19 296 VAL A C 1
ATOM 2331 O O . VAL A 1 296 ? -26.082 -6.459 48.219 1.00 93.19 296 VAL A O 1
ATOM 2334 N N . ALA A 1 297 ? -25.622 -4.359 48.872 1.00 93.56 297 ALA A N 1
ATOM 2335 C CA . ALA A 1 297 ? -24.407 -4.663 49.624 1.00 93.56 297 ALA A CA 1
ATOM 2336 C C . ALA A 1 297 ? -24.638 -5.744 50.692 1.00 93.56 297 ALA A C 1
ATOM 2338 O O . ALA A 1 297 ? -23.847 -6.675 50.826 1.00 93.56 297 ALA A O 1
ATOM 2339 N N . PHE A 1 298 ? -25.739 -5.645 51.441 1.00 93.56 298 PHE A N 1
ATOM 2340 C CA . PHE A 1 298 ? -26.086 -6.640 52.450 1.00 93.56 298 PHE A CA 1
ATOM 2341 C C . PHE A 1 298 ? -26.286 -8.029 51.828 1.00 93.56 298 PHE A C 1
ATOM 2343 O O . PHE A 1 298 ? -25.711 -8.996 52.323 1.00 93.56 298 PHE A O 1
ATOM 2350 N N . VAL A 1 299 ? -27.026 -8.127 50.715 1.00 94.06 299 VAL A N 1
ATOM 2351 C CA . VAL A 1 299 ? -27.228 -9.396 49.989 1.00 94.06 299 VAL A CA 1
ATOM 2352 C C . VAL A 1 299 ? -25.909 -9.956 49.471 1.00 94.06 299 VAL A C 1
ATOM 2354 O O . VAL A 1 299 ? -25.643 -11.134 49.683 1.00 94.06 299 VAL A O 1
ATOM 2357 N N . VAL A 1 300 ? -25.082 -9.132 48.821 1.00 93.81 300 VAL A N 1
ATOM 2358 C CA . VAL A 1 300 ? -23.787 -9.552 48.260 1.00 93.81 300 VAL A CA 1
ATOM 2359 C C . VAL A 1 300 ? -22.877 -10.109 49.352 1.00 93.81 300 VAL A C 1
ATOM 2361 O O . VAL A 1 300 ? -22.320 -11.193 49.193 1.00 93.81 300 VAL A O 1
ATOM 2364 N N . ASN A 1 301 ? -22.783 -9.420 50.491 1.00 93.19 301 ASN A N 1
ATOM 2365 C CA . ASN A 1 301 ? -21.968 -9.873 51.613 1.00 93.19 301 ASN A CA 1
ATOM 2366 C C . ASN A 1 301 ? -22.493 -11.183 52.223 1.00 93.19 301 ASN A C 1
ATOM 2368 O O . ASN A 1 301 ? -21.707 -12.081 52.510 1.00 93.19 301 ASN A O 1
ATOM 2372 N N . VAL A 1 302 ? -23.809 -11.327 52.407 1.00 94.19 302 VAL A N 1
ATOM 2373 C CA . VAL A 1 302 ? -24.383 -12.584 52.915 1.00 94.19 302 VAL A CA 1
ATOM 2374 C C . VAL A 1 302 ? -24.144 -13.726 51.929 1.00 94.19 302 VAL A C 1
ATOM 2376 O O . VAL A 1 302 ? -23.746 -14.809 52.344 1.00 94.19 302 VAL A O 1
ATOM 2379 N N . LEU A 1 303 ? -24.359 -13.487 50.634 1.00 92.31 303 LEU A N 1
ATOM 2380 C CA . LEU A 1 303 ? -24.193 -14.488 49.584 1.00 92.31 303 LEU A CA 1
ATOM 2381 C C . LEU A 1 303 ? -22.754 -15.006 49.517 1.00 92.31 303 LEU A C 1
ATOM 2383 O O . LEU A 1 303 ? -22.551 -16.219 49.486 1.00 92.31 303 LEU A O 1
ATOM 2387 N N . ALA A 1 304 ? -21.772 -14.101 49.543 1.00 91.00 304 ALA A N 1
ATOM 2388 C CA . ALA A 1 304 ? -20.354 -14.451 49.522 1.00 91.00 304 ALA A CA 1
ATOM 2389 C C . ALA A 1 304 ? -19.956 -15.362 50.697 1.00 91.00 304 ALA A C 1
ATOM 2391 O O . ALA A 1 304 ? -19.112 -16.236 50.534 1.00 91.00 304 ALA A O 1
ATOM 2392 N N . ASN A 1 305 ? -20.613 -15.203 51.853 1.00 89.94 305 ASN A N 1
ATOM 2393 C CA . ASN A 1 305 ? -20.399 -16.027 53.047 1.00 89.94 305 ASN A CA 1
ATOM 2394 C C . ASN A 1 305 ? -21.288 -17.286 53.110 1.00 89.94 305 ASN A C 1
ATOM 2396 O O . ASN A 1 305 ? -21.092 -18.138 53.977 1.00 89.94 305 ASN A O 1
ATOM 2400 N N . ALA A 1 306 ? -22.303 -17.393 52.250 1.00 92.50 306 ALA A N 1
ATOM 2401 C CA . ALA A 1 306 ? -23.257 -18.500 52.250 1.00 92.50 306 ALA A CA 1
ATOM 2402 C C . ALA A 1 306 ? -22.942 -19.566 51.195 1.00 92.50 306 ALA A C 1
ATOM 2404 O O . ALA A 1 306 ? -23.239 -20.736 51.427 1.00 92.50 306 ALA A O 1
ATOM 2405 N N . LEU A 1 307 ? -22.374 -19.181 50.046 1.00 91.81 307 LEU A N 1
ATOM 2406 C CA . LEU A 1 307 ? -22.034 -20.110 48.967 1.00 91.81 307 LEU A CA 1
ATOM 2407 C C . LEU A 1 307 ? -20.798 -20.947 49.328 1.00 91.81 307 LEU A C 1
ATOM 2409 O O . LEU A 1 307 ? -19.712 -20.385 49.501 1.00 91.81 307 LEU A O 1
ATOM 2413 N N . PRO A 1 308 ? -20.911 -22.288 49.390 1.00 88.44 308 PRO A N 1
ATOM 2414 C CA . PRO A 1 308 ? -19.745 -23.150 49.552 1.00 88.44 308 PRO A CA 1
ATOM 2415 C C . PRO A 1 308 ? -18.743 -22.929 48.416 1.00 88.44 308 PRO A C 1
ATOM 2417 O O . PRO A 1 308 ? -19.142 -22.672 47.287 1.00 88.44 308 PRO A O 1
ATOM 2420 N N . HIS A 1 309 ? -17.445 -23.013 48.712 1.00 91.19 309 HIS A N 1
ATOM 2421 C CA . HIS A 1 309 ? -16.340 -22.734 47.775 1.00 91.19 309 HIS A CA 1
ATOM 2422 C C . HIS A 1 309 ? -16.201 -21.270 47.313 1.00 91.19 309 HIS A C 1
ATOM 2424 O O . HIS A 1 309 ? -15.196 -20.944 46.693 1.00 91.19 309 HIS A O 1
ATOM 2430 N N . GLY A 1 310 ? -17.130 -20.377 47.671 1.00 91.81 310 GLY A N 1
ATOM 2431 C CA . GLY A 1 310 ? -17.037 -18.943 47.396 1.00 91.81 310 GLY A CA 1
ATOM 2432 C C . GLY A 1 310 ? -17.396 -18.545 45.961 1.00 91.81 310 GLY A C 1
ATOM 2433 O O . GLY A 1 310 ? -17.918 -19.329 45.166 1.00 91.81 310 GLY A O 1
ATOM 2434 N N . ILE A 1 311 ? -17.136 -17.278 45.639 1.00 94.88 311 ILE A N 1
ATOM 2435 C CA . ILE A 1 311 ? -17.382 -16.673 44.323 1.00 94.88 311 ILE A CA 1
ATOM 2436 C C . ILE A 1 311 ? -16.027 -16.402 43.676 1.00 94.88 311 ILE A C 1
ATOM 2438 O O . ILE A 1 311 ? -15.158 -15.814 44.318 1.00 94.88 311 ILE A O 1
ATOM 2442 N N . LYS A 1 312 ? -15.870 -16.784 42.408 1.00 94.75 312 LYS A N 1
ATOM 2443 C CA . LYS A 1 312 ? -14.682 -16.486 41.597 1.00 94.75 312 LYS A CA 1
ATOM 2444 C C . LYS A 1 312 ? -14.801 -15.114 40.936 1.00 94.75 312 LYS A C 1
ATOM 2446 O O . LYS A 1 312 ? -13.951 -14.242 41.103 1.00 94.75 312 LYS A O 1
ATOM 2451 N N . GLU A 1 313 ? -15.884 -14.924 40.191 1.00 94.94 313 GLU A N 1
ATOM 2452 C CA . GLU A 1 313 ? -16.189 -13.697 39.457 1.00 94.94 313 GLU A CA 1
ATOM 2453 C C . GLU A 1 313 ? -17.705 -13.549 39.272 1.00 94.94 313 GLU A C 1
ATOM 2455 O O . GLU A 1 313 ? -18.446 -14.536 39.233 1.00 94.94 313 GLU A O 1
ATOM 2460 N N . ALA A 1 314 ? -18.159 -12.302 39.171 1.00 95.50 314 ALA A N 1
ATOM 2461 C CA . ALA A 1 314 ? -19.545 -11.928 38.946 1.00 95.50 314 ALA A CA 1
ATOM 2462 C C . ALA A 1 314 ? -19.736 -11.417 37.512 1.00 95.50 314 ALA A C 1
ATOM 2464 O O . ALA A 1 314 ? -19.123 -10.430 37.108 1.00 95.50 314 ALA A O 1
ATOM 2465 N N . HIS A 1 315 ? -20.617 -12.070 36.761 1.00 94.75 315 HIS A N 1
ATOM 2466 C CA . HIS A 1 315 ? -21.002 -11.752 35.389 1.00 94.75 315 HIS A CA 1
ATOM 2467 C C . HIS A 1 315 ? -22.329 -10.993 35.381 1.00 94.75 315 HIS A C 1
ATOM 2469 O O . HIS A 1 315 ? -23.347 -11.495 35.866 1.00 94.75 315 HIS A O 1
ATOM 2475 N N . PHE A 1 316 ? -22.350 -9.789 34.813 1.00 93.69 316 PHE A N 1
ATOM 2476 C CA . PHE A 1 316 ? -23.549 -8.954 34.774 1.00 93.69 316 PHE A CA 1
ATOM 2477 C C . PHE A 1 316 ? -24.326 -9.169 33.474 1.00 93.69 316 PHE A C 1
ATOM 2479 O O . PHE A 1 316 ? -23.837 -8.944 32.367 1.00 93.69 316 PHE A O 1
ATOM 2486 N N . CYS A 1 317 ? -25.577 -9.596 33.619 1.00 90.81 317 CYS A N 1
ATOM 2487 C CA . CYS A 1 317 ? -26.435 -9.992 32.514 1.00 90.81 317 CYS A CA 1
ATOM 2488 C C . CYS A 1 317 ? -27.455 -8.889 32.217 1.00 90.81 317 CYS A C 1
ATOM 2490 O O . CYS A 1 317 ? -28.164 -8.397 33.106 1.00 90.81 317 CYS A O 1
ATOM 2492 N N . GLN A 1 318 ? -27.577 -8.509 30.946 1.00 84.81 318 GLN A N 1
ATOM 2493 C CA . GLN A 1 318 ? -28.643 -7.601 30.526 1.00 84.81 318 GLN A CA 1
ATOM 2494 C C . GLN A 1 318 ? -29.988 -8.324 30.405 1.00 84.81 318 GLN A C 1
ATOM 2496 O O . GLN A 1 318 ? -31.020 -7.731 30.739 1.00 84.81 318 GLN A O 1
ATOM 2501 N N . GLY A 1 319 ? -29.968 -9.587 29.968 1.00 86.19 319 GLY A N 1
ATOM 2502 C CA . GLY A 1 319 ? -31.171 -10.370 29.723 1.00 86.19 319 GLY A CA 1
ATOM 2503 C C . GLY A 1 319 ? -31.971 -10.641 30.997 1.00 86.19 319 GLY A C 1
ATOM 2504 O O . GLY A 1 319 ? -31.423 -10.951 32.058 1.00 86.19 319 GLY A O 1
ATOM 2505 N N . GLY A 1 320 ? -33.288 -10.499 30.894 1.00 85.94 320 GLY A N 1
ATOM 2506 C CA . GLY A 1 320 ? -34.241 -10.881 31.930 1.00 85.94 320 GLY A CA 1
ATOM 2507 C C . GLY A 1 320 ? -35.441 -11.592 31.316 1.00 85.94 320 GLY A C 1
ATOM 2508 O O . GLY A 1 320 ? -35.325 -12.241 30.284 1.00 85.94 320 GLY A O 1
ATOM 2509 N N . VAL A 1 321 ? -36.615 -11.439 31.929 1.00 85.81 321 VAL A N 1
ATOM 2510 C CA . VAL A 1 321 ? -37.831 -12.158 31.509 1.00 85.81 321 VAL A CA 1
ATOM 2511 C C . VAL A 1 321 ? -38.194 -11.925 30.033 1.00 85.81 321 VAL A C 1
ATOM 2513 O O . VAL A 1 321 ? -38.585 -12.863 29.353 1.00 85.81 321 VAL A O 1
ATOM 2516 N N . ARG A 1 322 ? -38.040 -10.700 29.504 1.00 89.25 322 ARG A N 1
ATOM 2517 C CA . ARG A 1 322 ? -38.414 -10.385 28.108 1.00 89.25 322 ARG A CA 1
ATOM 2518 C C . ARG A 1 322 ? -37.524 -11.121 27.116 1.00 89.25 322 ARG A C 1
ATOM 2520 O O . ARG A 1 322 ? -38.021 -11.822 26.245 1.00 89.25 322 ARG A O 1
ATOM 2527 N N . GLU A 1 323 ? -36.215 -10.977 27.287 1.00 91.50 323 GLU A N 1
ATOM 2528 C CA . GLU A 1 323 ? -35.218 -11.624 26.444 1.00 91.50 323 GLU A CA 1
ATOM 2529 C C . GLU A 1 323 ? -35.294 -13.150 26.615 1.00 91.50 323 GLU A C 1
ATOM 2531 O O . GLU A 1 323 ? -35.168 -13.881 25.641 1.00 91.50 323 GLU A O 1
ATOM 2536 N N . GLY A 1 324 ? -35.613 -13.632 27.820 1.00 92.19 324 GLY A N 1
ATOM 2537 C CA . GLY A 1 324 ? -35.818 -15.046 28.115 1.00 92.19 324 GLY A CA 1
ATOM 2538 C C . GLY A 1 324 ? -37.007 -15.671 27.398 1.00 92.19 324 GLY A C 1
ATOM 2539 O O . GLY A 1 324 ? -36.869 -16.773 26.875 1.00 92.19 324 GLY A O 1
ATOM 2540 N N . VAL A 1 325 ? -38.143 -14.970 27.300 1.00 92.31 325 VAL A N 1
ATOM 2541 C CA . VAL A 1 325 ? -39.298 -15.465 26.532 1.00 92.31 325 VAL A CA 1
ATOM 2542 C C . VAL A 1 325 ? -38.959 -15.600 25.050 1.00 92.31 325 VAL A C 1
ATOM 2544 O O . VAL A 1 325 ? -39.308 -16.606 24.433 1.00 92.31 325 VAL A O 1
ATOM 2547 N N . LEU A 1 326 ? -38.263 -14.612 24.483 1.00 93.50 326 LEU A N 1
ATOM 2548 C CA . LEU A 1 326 ? -37.848 -14.668 23.082 1.00 93.50 326 LEU A CA 1
ATOM 2549 C C . LEU A 1 326 ? -36.820 -15.781 22.865 1.00 93.50 326 LEU A C 1
ATOM 2551 O O . LEU A 1 326 ? -36.989 -16.611 21.979 1.00 93.50 326 LEU A O 1
ATOM 2555 N N . PHE A 1 327 ? -35.798 -15.853 23.720 1.00 93.38 327 PHE A N 1
ATOM 2556 C CA . PHE A 1 327 ? -34.731 -16.843 23.615 1.00 93.38 327 PHE A CA 1
ATOM 2557 C C . PHE A 1 327 ? -35.239 -18.277 23.788 1.00 93.38 327 PHE A C 1
ATOM 2559 O O . PHE A 1 327 ? -34.795 -19.175 23.079 1.00 93.38 327 PHE A O 1
ATOM 2566 N N . GLN A 1 328 ? -36.199 -18.504 24.690 1.00 92.31 328 GLN A N 1
ATOM 2567 C CA . GLN A 1 328 ? -36.831 -19.810 24.879 1.00 92.31 328 GLN A CA 1
ATOM 2568 C C . GLN A 1 328 ? -37.572 -20.278 23.620 1.00 92.31 328 GLN A C 1
ATOM 2570 O O . GLN A 1 328 ? -37.552 -21.472 23.318 1.00 92.31 328 GLN A O 1
ATOM 2575 N N . ALA A 1 329 ? -38.209 -19.355 22.896 1.00 91.31 329 ALA A N 1
ATOM 2576 C CA . ALA A 1 329 ? -38.934 -19.659 21.666 1.00 91.31 329 ALA A CA 1
ATOM 2577 C C . ALA A 1 329 ? -38.003 -19.970 20.480 1.00 91.31 329 ALA A C 1
ATOM 2579 O O . ALA A 1 329 ? -38.449 -20.559 19.496 1.00 91.31 329 ALA A O 1
ATOM 2580 N N . LEU A 1 330 ? -36.715 -19.611 20.560 1.00 93.50 330 LEU A N 1
ATOM 2581 C CA . LEU A 1 330 ? -35.769 -19.873 19.482 1.00 93.50 330 LEU A CA 1
ATOM 2582 C C . LEU A 1 330 ? -35.443 -21.374 19.353 1.00 93.50 330 LEU A C 1
ATOM 2584 O O . LEU A 1 330 ? -35.202 -22.062 20.362 1.00 93.50 330 LEU A O 1
ATOM 2588 N N . PRO A 1 331 ? -35.327 -21.886 18.112 1.00 92.88 331 PRO A N 1
ATOM 2589 C CA . PRO A 1 331 ? -34.805 -23.222 17.855 1.00 92.88 331 PRO A CA 1
ATOM 2590 C C . PRO A 1 331 ? -33.428 -23.424 18.493 1.00 92.88 331 PRO A C 1
ATOM 2592 O O . PRO A 1 331 ? -32.627 -22.490 18.589 1.00 92.88 331 PRO A O 1
ATOM 2595 N N . GLN A 1 332 ? -33.121 -24.659 18.900 1.00 91.06 332 GLN A N 1
ATOM 2596 C CA . GLN A 1 332 ? -31.813 -24.985 19.482 1.00 91.06 332 GLN A CA 1
ATOM 2597 C C . GLN A 1 332 ? -30.660 -24.625 18.526 1.00 91.06 332 GLN A C 1
ATOM 2599 O O . GLN A 1 332 ? -29.648 -24.094 18.975 1.00 91.06 332 GLN A O 1
ATOM 2604 N N . THR A 1 333 ? -30.847 -24.836 17.217 1.00 91.19 333 THR A N 1
ATOM 2605 C CA . THR A 1 333 ? -29.873 -24.505 16.161 1.00 91.19 333 THR A CA 1
ATOM 2606 C C . THR A 1 333 ? -29.539 -23.019 16.089 1.00 91.19 333 THR A C 1
ATOM 2608 O O . THR A 1 333 ? -28.413 -22.669 15.759 1.00 91.19 333 THR A O 1
ATOM 2611 N N . ILE A 1 334 ? -30.483 -22.140 16.433 1.00 92.88 334 ILE A N 1
ATOM 2612 C CA . ILE A 1 334 ? -30.225 -20.702 16.539 1.00 92.88 334 ILE A CA 1
ATOM 2613 C C . ILE A 1 334 ? -29.546 -20.397 17.871 1.00 92.88 334 ILE A C 1
ATOM 2615 O O . ILE A 1 334 ? -28.551 -19.685 17.894 1.00 92.88 334 ILE A O 1
ATOM 2619 N N . ARG A 1 335 ? -30.026 -20.969 18.985 1.00 91.88 335 ARG A N 1
ATOM 2620 C CA . ARG A 1 335 ? -29.452 -20.734 20.324 1.00 91.88 335 ARG A CA 1
ATOM 2621 C C . ARG A 1 335 ? -27.983 -21.140 20.443 1.00 91.88 335 ARG A C 1
ATOM 2623 O O . ARG A 1 335 ? -27.260 -20.499 21.199 1.00 91.88 335 ARG A O 1
ATOM 2630 N N . MET A 1 336 ? -27.560 -22.179 19.722 1.00 90.25 336 MET A N 1
ATOM 2631 C CA . MET A 1 336 ? -26.174 -22.657 19.731 1.00 90.25 336 MET A CA 1
ATOM 2632 C C . MET A 1 336 ? -25.209 -21.790 18.912 1.00 90.25 336 MET A C 1
ATOM 2634 O O . MET A 1 336 ? -24.003 -21.958 19.047 1.00 90.25 336 MET A O 1
ATOM 2638 N N . GLN A 1 337 ? -25.702 -20.876 18.069 1.00 92.00 337 GLN A N 1
ATOM 2639 C CA . GLN A 1 337 ? -24.829 -19.977 17.315 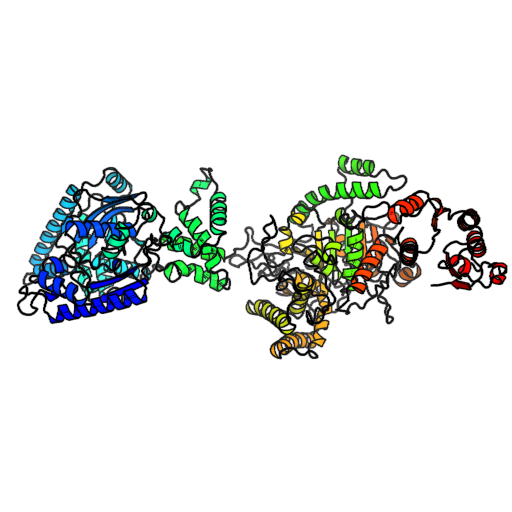1.00 92.00 337 GLN A CA 1
ATOM 2640 C C . GLN A 1 337 ? -24.048 -19.060 18.263 1.00 92.00 337 GLN A C 1
ATOM 2642 O O . GLN A 1 337 ? -24.572 -18.605 19.289 1.00 92.00 337 GLN A O 1
ATOM 2647 N N . HIS A 1 338 ? -22.807 -18.743 17.900 1.00 91.75 338 HIS A N 1
ATOM 2648 C CA . HIS A 1 338 ? -21.990 -17.827 18.680 1.00 91.75 338 HIS A CA 1
ATOM 2649 C C . HIS A 1 338 ? -22.453 -16.369 18.456 1.00 91.75 338 HIS A C 1
ATOM 2651 O O . HIS A 1 338 ? -22.585 -15.919 17.317 1.00 91.75 338 HIS A O 1
ATOM 2657 N N . PRO A 1 339 ? -22.710 -15.581 19.517 1.00 92.75 339 PRO A N 1
ATOM 2658 C CA . PRO A 1 339 ? -23.304 -14.253 19.383 1.00 92.75 339 PRO A CA 1
ATOM 2659 C C . PRO A 1 339 ? -22.393 -13.262 18.647 1.00 92.75 339 PRO A C 1
ATOM 2661 O O . PRO A 1 339 ? -22.896 -12.422 17.911 1.00 92.75 339 PRO A O 1
ATOM 2664 N N . LEU A 1 340 ? -21.064 -13.369 18.781 1.00 93.12 340 LEU A N 1
ATOM 2665 C CA . LEU A 1 340 ? -20.133 -12.475 18.077 1.00 93.12 340 LEU A CA 1
ATOM 2666 C C . LEU A 1 340 ? -20.159 -12.686 16.554 1.00 93.12 340 LEU A C 1
ATOM 2668 O O . LEU A 1 340 ? -20.182 -11.716 15.797 1.00 93.12 340 LEU A O 1
ATOM 2672 N N . THR A 1 341 ? -20.173 -13.940 16.097 1.00 93.75 341 THR A N 1
ATOM 2673 C CA . THR A 1 341 ? -20.166 -14.259 14.661 1.00 93.75 341 THR A CA 1
ATOM 2674 C C . THR A 1 341 ? -21.497 -13.880 14.025 1.00 93.75 341 THR A C 1
ATOM 2676 O O . THR A 1 341 ? -21.524 -13.304 12.942 1.00 93.75 341 THR A O 1
ATOM 2679 N N . VAL A 1 342 ? -22.605 -14.088 14.743 1.00 94.56 342 VAL A N 1
ATOM 2680 C CA . VAL A 1 342 ? -23.930 -13.628 14.312 1.00 94.56 342 VAL A CA 1
ATOM 2681 C C . VAL A 1 342 ? -24.002 -12.101 14.250 1.00 94.56 342 VAL A C 1
ATOM 2683 O O . VAL A 1 342 ? -24.460 -11.561 13.244 1.00 94.56 342 VAL A O 1
ATOM 2686 N N . ALA A 1 343 ? -23.518 -11.396 15.278 1.00 93.31 343 ALA A N 1
ATOM 2687 C CA . ALA A 1 343 ? -23.551 -9.933 15.326 1.00 93.31 343 ALA A CA 1
ATOM 2688 C C . ALA A 1 343 ? -22.746 -9.279 14.196 1.00 93.31 343 ALA A C 1
ATOM 2690 O O . ALA A 1 343 ? -23.127 -8.227 13.688 1.00 93.31 343 ALA A O 1
ATOM 2691 N N . THR A 1 344 ? -21.650 -9.915 13.787 1.00 95.12 344 THR A N 1
ATOM 2692 C CA . THR A 1 344 ? -20.799 -9.442 12.691 1.00 95.12 344 THR A CA 1
ATOM 2693 C C . THR A 1 344 ? -21.270 -9.898 11.313 1.00 95.12 344 THR A C 1
ATOM 2695 O O . THR A 1 344 ? -20.908 -9.284 10.316 1.00 95.12 344 THR A O 1
ATOM 2698 N N . SER A 1 345 ? -22.122 -10.924 11.229 1.00 93.38 345 SER A N 1
ATOM 2699 C CA . SER A 1 345 ? -22.546 -11.520 9.955 1.00 93.38 345 SER A CA 1
ATOM 2700 C C . SER A 1 345 ? -23.231 -10.545 8.994 1.00 93.38 345 SER A C 1
ATOM 2702 O O . SER A 1 345 ? -23.202 -10.778 7.790 1.00 93.38 345 SER A O 1
ATOM 2704 N N . LEU A 1 346 ? -23.843 -9.465 9.495 1.00 91.12 346 LEU A N 1
ATOM 2705 C CA . LEU A 1 346 ? -24.469 -8.422 8.673 1.00 91.12 346 LEU A CA 1
ATOM 2706 C C . LEU A 1 346 ? -23.456 -7.636 7.827 1.00 91.12 346 LEU A C 1
ATOM 2708 O O . LEU A 1 346 ? -23.835 -7.078 6.804 1.00 91.12 346 LEU A O 1
ATOM 2712 N N . TYR A 1 347 ? -22.189 -7.619 8.241 1.00 93.25 347 TYR A N 1
ATOM 2713 C CA . TYR A 1 347 ? -21.105 -6.883 7.585 1.00 93.25 347 TYR A CA 1
ATOM 2714 C C . TYR A 1 347 ? -20.248 -7.769 6.675 1.00 93.25 347 TYR A C 1
ATOM 2716 O O . TYR A 1 347 ? -19.439 -7.258 5.901 1.00 93.25 347 TYR A O 1
ATOM 2724 N N . ALA A 1 348 ? -20.453 -9.088 6.745 1.00 91.31 348 ALA A N 1
ATOM 2725 C CA . ALA A 1 348 ? -19.695 -10.064 5.983 1.00 91.31 348 ALA A CA 1
ATOM 2726 C C . ALA A 1 348 ? -19.871 -9.855 4.472 1.00 91.31 348 ALA A C 1
ATOM 2728 O O . ALA A 1 348 ? -20.993 -9.830 3.961 1.00 91.31 348 ALA A O 1
ATOM 2729 N N . LYS A 1 349 ? -18.744 -9.740 3.768 1.00 89.62 349 LYS A N 1
ATOM 2730 C CA . LYS A 1 349 ? -18.664 -9.821 2.304 1.00 89.62 349 LYS A CA 1
ATOM 2731 C C . LYS A 1 349 ? -18.566 -11.283 1.863 1.00 89.62 349 LYS A C 1
ATOM 2733 O O . LYS A 1 349 ? -18.245 -12.149 2.677 1.00 89.62 349 LYS A O 1
ATOM 2738 N N . ASP A 1 350 ? -18.752 -11.551 0.573 1.00 89.31 350 ASP A N 1
ATOM 2739 C CA . ASP A 1 350 ? -18.661 -12.911 0.014 1.00 89.31 350 ASP A CA 1
ATOM 2740 C C . ASP A 1 350 ? -17.290 -13.568 0.270 1.00 89.31 350 ASP A C 1
ATOM 2742 O O . ASP A 1 350 ? -17.187 -14.783 0.440 1.00 89.31 350 ASP A O 1
ATOM 2746 N N . SER A 1 351 ? -16.235 -12.757 0.401 1.00 87.31 351 SER A N 1
ATOM 2747 C CA . SER A 1 351 ? -14.878 -13.204 0.728 1.00 87.31 351 SER A CA 1
ATOM 2748 C C . SER A 1 351 ? -14.667 -13.596 2.198 1.00 87.31 351 SER A C 1
ATOM 2750 O O . SER A 1 351 ? -13.670 -14.252 2.504 1.00 87.31 351 SER A O 1
ATOM 2752 N N . ALA A 1 352 ? -15.579 -13.256 3.119 1.00 84.88 352 ALA A N 1
ATOM 2753 C CA . ALA A 1 352 ? -15.369 -13.414 4.563 1.00 84.88 352 ALA A CA 1
ATOM 2754 C C . ALA A 1 352 ? -15.094 -14.870 4.975 1.00 84.88 352 ALA A C 1
ATOM 2756 O O . ALA A 1 352 ? -14.223 -15.131 5.803 1.00 84.88 352 ALA A O 1
ATOM 2757 N N . ALA A 1 353 ? -15.782 -15.843 4.370 1.00 83.19 353 ALA A N 1
ATOM 2758 C CA . ALA A 1 353 ? -15.538 -17.260 4.648 1.00 83.19 353 ALA A CA 1
ATOM 2759 C C . ALA A 1 353 ? -14.143 -17.721 4.179 1.00 83.19 353 ALA A C 1
ATOM 2761 O O . ALA A 1 353 ? -13.491 -18.517 4.856 1.00 83.19 353 ALA A O 1
ATOM 2762 N N . GLY A 1 354 ? -13.673 -17.210 3.036 1.00 83.56 354 GLY A N 1
ATOM 2763 C CA . GLY A 1 354 ? -12.332 -17.484 2.518 1.00 83.56 354 GLY A CA 1
ATOM 2764 C C . GLY A 1 354 ? -11.242 -16.871 3.397 1.00 83.56 354 GLY A C 1
ATOM 2765 O O . GLY A 1 354 ? -10.288 -17.557 3.754 1.00 83.56 354 GLY A O 1
ATOM 2766 N N . ILE A 1 355 ? -11.432 -15.618 3.820 1.00 83.94 355 ILE A N 1
ATOM 2767 C CA . ILE A 1 355 ? -10.517 -14.904 4.722 1.00 83.94 355 ILE A CA 1
ATOM 2768 C C . ILE A 1 355 ? -10.419 -15.622 6.068 1.00 83.94 355 ILE A C 1
ATOM 2770 O O . ILE A 1 355 ? -9.316 -15.878 6.541 1.00 83.94 355 ILE A O 1
ATOM 2774 N N . ALA A 1 356 ? -11.551 -16.006 6.665 1.00 84.25 356 ALA A N 1
ATOM 2775 C CA . ALA A 1 356 ? -11.554 -16.729 7.934 1.00 84.25 356 ALA A CA 1
ATOM 2776 C C . ALA A 1 356 ? -10.782 -18.054 7.837 1.00 84.25 356 ALA A C 1
ATOM 2778 O O . ALA A 1 356 ? -9.970 -18.353 8.709 1.00 84.25 356 ALA A O 1
ATOM 2779 N N . ARG A 1 357 ? -10.974 -18.827 6.756 1.00 84.25 357 ARG A N 1
ATOM 2780 C CA . ARG A 1 357 ? -10.202 -20.059 6.512 1.00 84.25 357 ARG A CA 1
ATOM 2781 C C . ARG A 1 357 ? -8.710 -19.787 6.367 1.00 84.25 357 ARG A C 1
ATOM 2783 O O . ARG A 1 357 ? -7.919 -20.514 6.952 1.00 84.25 357 ARG A O 1
ATOM 2790 N N . LEU A 1 358 ? -8.335 -18.750 5.619 1.00 84.75 358 LEU A N 1
ATOM 2791 C CA . LEU A 1 358 ? -6.935 -18.381 5.418 1.00 84.75 358 LEU A CA 1
ATOM 2792 C C . LEU A 1 358 ? -6.264 -17.992 6.738 1.00 84.75 358 LEU A C 1
ATOM 2794 O O . LEU A 1 358 ? -5.189 -18.496 7.043 1.00 84.75 358 LEU A O 1
ATOM 2798 N N . LEU A 1 359 ? -6.925 -17.165 7.549 1.00 83.00 359 LEU A N 1
ATOM 2799 C CA . LEU A 1 359 ? -6.431 -16.772 8.869 1.00 83.00 359 LEU A CA 1
ATOM 2800 C C . LEU A 1 359 ? -6.315 -17.972 9.813 1.00 83.00 359 LEU A C 1
ATOM 2802 O O . LEU A 1 359 ? -5.317 -18.095 10.510 1.00 83.00 359 LEU A O 1
ATOM 2806 N N . LEU A 1 360 ? -7.292 -18.883 9.806 1.00 80.56 360 LEU A N 1
ATOM 2807 C CA . LEU A 1 360 ? -7.228 -20.109 10.606 1.00 80.56 360 LEU A CA 1
ATOM 2808 C C . LEU A 1 360 ? -6.103 -21.046 10.156 1.00 80.56 360 LEU A C 1
ATOM 2810 O O . LEU A 1 360 ? -5.459 -21.653 11.000 1.00 80.56 360 LEU A O 1
ATOM 2814 N N . HIS A 1 361 ? -5.852 -21.159 8.850 1.00 78.50 361 HIS A N 1
ATOM 2815 C CA . HIS A 1 361 ? -4.755 -21.967 8.308 1.00 78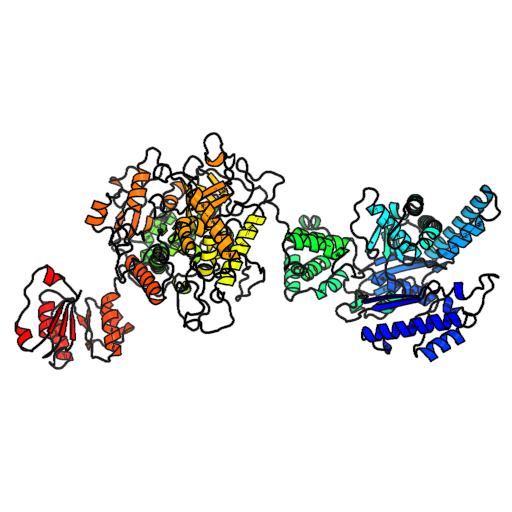.50 361 HIS A CA 1
ATOM 2816 C C . HIS A 1 361 ? -3.378 -21.336 8.543 1.00 78.50 361 HIS A C 1
ATOM 2818 O O . HIS A 1 361 ? -2.382 -22.051 8.569 1.00 78.50 361 HIS A O 1
ATOM 2824 N N . ALA A 1 362 ? -3.316 -20.012 8.702 1.00 74.69 362 ALA A N 1
ATOM 2825 C CA . ALA A 1 362 ? -2.090 -19.304 9.053 1.00 74.69 362 ALA A CA 1
ATOM 2826 C C . ALA A 1 362 ? -1.695 -19.504 10.526 1.00 74.69 362 ALA A C 1
ATOM 2828 O O . ALA A 1 362 ? -0.541 -19.273 10.881 1.00 74.69 362 ALA A O 1
ATOM 2829 N N . ILE A 1 363 ? -2.626 -19.942 11.383 1.00 69.25 363 ILE A N 1
ATOM 2830 C CA . ILE A 1 363 ? -2.311 -20.333 12.758 1.00 69.25 363 ILE A CA 1
ATOM 2831 C C . ILE A 1 363 ? -1.605 -21.697 12.693 1.00 69.25 363 ILE A C 1
ATOM 2833 O O . ILE A 1 363 ? -2.204 -22.647 12.182 1.00 69.25 363 ILE A O 1
ATOM 2837 N N . PRO A 1 364 ? -0.360 -21.827 13.195 1.00 61.22 364 PRO A N 1
ATOM 2838 C CA . PRO A 1 364 ? 0.392 -23.075 13.136 1.00 61.22 364 PRO A CA 1
ATOM 2839 C C . PRO A 1 364 ? -0.396 -24.211 13.789 1.00 61.22 364 PRO A C 1
ATOM 2841 O O . PRO A 1 364 ? -0.565 -24.262 15.007 1.00 61.22 364 PRO A O 1
ATOM 2844 N N . ALA A 1 365 ? -0.911 -25.125 12.973 1.00 52.97 365 ALA A N 1
ATOM 2845 C CA . ALA A 1 365 ? -1.587 -26.305 13.471 1.00 52.97 365 ALA A CA 1
ATOM 2846 C C . ALA A 1 365 ? -0.515 -27.342 13.837 1.00 52.97 365 ALA A C 1
ATOM 2848 O O . ALA A 1 365 ? 0.264 -27.728 12.972 1.00 52.97 365 ALA A O 1
ATOM 2849 N N . TYR A 1 366 ? -0.522 -27.825 15.083 1.00 49.09 366 TYR A N 1
ATOM 2850 C CA . TYR A 1 366 ? 0.221 -29.013 15.549 1.00 49.09 366 TYR A CA 1
ATOM 2851 C C . TYR A 1 366 ? 1.672 -28.871 16.022 1.00 49.09 366 TYR A C 1
ATOM 2853 O O . TYR A 1 366 ? 2.337 -29.893 16.181 1.00 49.09 366 TYR A O 1
ATOM 2861 N N . ASP A 1 367 ? 2.147 -27.679 16.375 1.00 51.62 367 ASP A N 1
ATOM 2862 C CA . ASP A 1 367 ? 3.382 -27.594 17.162 1.00 51.62 367 ASP A CA 1
ATOM 2863 C C . ASP A 1 367 ? 3.062 -27.314 18.635 1.00 51.62 367 ASP A C 1
ATOM 2865 O O . ASP A 1 367 ? 2.455 -26.291 18.960 1.00 51.62 367 ASP A O 1
ATOM 2869 N N . ALA A 1 368 ? 3.410 -28.242 19.531 1.00 54.34 368 ALA A N 1
ATOM 2870 C CA . ALA A 1 368 ? 3.173 -28.109 20.969 1.00 54.34 368 ALA A CA 1
ATOM 2871 C C . ALA A 1 368 ? 3.950 -26.926 21.577 1.00 54.34 368 ALA A C 1
ATOM 2873 O O . ALA A 1 368 ? 3.506 -26.353 22.573 1.00 54.34 368 ALA A O 1
ATOM 2874 N N . GLU A 1 369 ? 5.065 -26.536 20.955 1.00 54.28 369 GLU A N 1
ATOM 2875 C CA . GLU A 1 369 ? 5.892 -25.409 21.376 1.00 54.28 369 GLU A CA 1
ATOM 2876 C C . GLU A 1 369 ? 5.227 -24.075 20.984 1.00 54.28 369 GLU A C 1
ATOM 2878 O O . GLU A 1 369 ? 5.004 -23.221 21.844 1.00 54.28 369 GLU A O 1
ATOM 2883 N N . TYR A 1 370 ? 4.759 -23.936 19.735 1.00 49.75 370 TYR A N 1
ATOM 2884 C CA . TYR A 1 370 ? 4.104 -22.708 19.247 1.00 49.75 370 TYR A CA 1
ATOM 2885 C C . TYR A 1 370 ? 2.616 -22.587 19.610 1.00 49.75 370 TYR A C 1
ATOM 2887 O O . TYR A 1 370 ? 2.108 -21.474 19.743 1.00 49.75 370 TYR A O 1
ATOM 2895 N N . SER A 1 371 ? 1.905 -23.694 19.845 1.00 51.53 371 SER A N 1
ATOM 2896 C CA . SER A 1 371 ? 0.501 -23.660 20.299 1.00 51.53 371 SER A CA 1
ATOM 2897 C C . SER A 1 371 ? 0.360 -23.005 21.675 1.00 51.53 371 SER A C 1
ATOM 2899 O O . SER A 1 371 ? -0.684 -22.436 21.979 1.00 51.53 371 SER A O 1
ATOM 2901 N N . SER A 1 372 ? 1.414 -23.048 22.498 1.00 57.72 372 SER A N 1
ATOM 2902 C CA . SER A 1 372 ? 1.457 -22.356 23.790 1.00 57.72 372 SER A CA 1
ATOM 2903 C C . SER A 1 372 ? 1.555 -20.826 23.663 1.00 57.72 372 SER A C 1
ATOM 2905 O O . SER A 1 372 ? 1.172 -20.113 24.591 1.00 57.72 372 SER A O 1
ATOM 2907 N N . LEU A 1 373 ? 2.023 -20.325 22.511 1.00 57.53 373 LEU A N 1
ATOM 2908 C CA . LEU A 1 373 ? 2.177 -18.897 22.212 1.00 57.53 373 LEU A CA 1
ATOM 2909 C C . LEU A 1 373 ? 0.894 -18.265 21.665 1.00 57.53 373 LEU A C 1
ATOM 2911 O O . LEU A 1 373 ? 0.748 -17.044 21.723 1.00 57.53 373 LEU A O 1
ATOM 2915 N N . PHE A 1 374 ? -0.042 -19.064 21.144 1.00 63.53 374 PHE A N 1
ATOM 2916 C CA . PHE A 1 374 ? -1.308 -18.540 20.646 1.00 63.53 374 PHE A CA 1
ATOM 2917 C C . PHE A 1 374 ? -2.327 -18.431 21.792 1.00 63.53 374 PHE A C 1
ATOM 2919 O O . PHE A 1 374 ? -2.690 -19.445 22.396 1.00 63.53 374 PHE A O 1
ATOM 2926 N N . PRO A 1 375 ? -2.818 -17.224 22.129 1.00 69.31 375 PRO A N 1
ATOM 2927 C CA . PRO A 1 375 ? -3.733 -17.071 23.244 1.00 69.31 375 PRO A CA 1
ATOM 2928 C C . PRO A 1 375 ? -5.044 -17.801 22.947 1.00 69.31 375 PRO A C 1
ATOM 2930 O O . PRO A 1 375 ? -5.721 -17.500 21.966 1.00 69.31 375 PRO A O 1
ATOM 2933 N N . GLY A 1 376 ? -5.467 -18.693 23.848 1.00 68.06 376 GLY A N 1
ATOM 2934 C CA . GLY A 1 376 ? -6.731 -19.434 23.717 1.00 68.06 376 GLY A CA 1
ATOM 2935 C C . GLY A 1 376 ? -7.992 -18.556 23.650 1.00 68.06 376 GLY A C 1
ATOM 2936 O O . GLY A 1 376 ? -9.082 -19.058 23.395 1.00 68.06 376 GLY A O 1
ATOM 2937 N N . SER A 1 377 ? -7.866 -17.243 23.864 1.00 73.88 377 SER A N 1
ATOM 2938 C CA . SER A 1 377 ? -8.931 -16.265 23.636 1.00 73.88 377 SER A CA 1
ATOM 2939 C C . SER A 1 377 ? -9.179 -15.945 22.156 1.00 73.88 377 SER A C 1
ATOM 2941 O O . SER A 1 377 ? -10.237 -15.409 21.834 1.00 73.88 377 SER A O 1
ATOM 2943 N N . ILE A 1 378 ? -8.238 -16.249 21.254 1.00 78.69 378 ILE A N 1
ATOM 2944 C CA . ILE A 1 378 ? -8.398 -16.070 19.805 1.00 78.69 378 ILE A CA 1
ATOM 2945 C C . ILE A 1 378 ? -8.887 -17.397 19.214 1.00 78.69 378 ILE A C 1
ATOM 2947 O O . ILE A 1 378 ? -8.120 -18.238 18.762 1.00 78.69 378 ILE A O 1
ATOM 2951 N N . GLY A 1 379 ? -10.199 -17.611 19.274 1.00 79.31 379 GLY A N 1
ATOM 2952 C CA . GLY A 1 379 ? -10.847 -18.786 18.691 1.00 79.31 379 GLY A CA 1
ATOM 2953 C C . GLY A 1 379 ? -11.373 -18.549 17.274 1.00 79.31 379 GLY A C 1
ATOM 2954 O O . GLY A 1 379 ? -11.340 -17.432 16.750 1.00 79.31 379 GLY A O 1
ATOM 2955 N N . VAL A 1 380 ? -11.964 -19.599 16.694 1.00 86.25 380 VAL A N 1
ATOM 2956 C CA . VAL A 1 380 ? -12.670 -19.556 15.397 1.00 86.25 380 VAL A CA 1
ATOM 2957 C C . VAL A 1 380 ? -13.680 -18.409 15.339 1.00 86.25 380 VAL A C 1
ATOM 2959 O O . VAL A 1 380 ? -13.802 -17.743 14.315 1.00 86.25 380 VAL A O 1
ATOM 2962 N N . ASP A 1 381 ? -14.357 -18.121 16.450 1.00 88.88 381 ASP A N 1
ATOM 2963 C CA . ASP A 1 381 ? -15.359 -17.061 16.520 1.00 88.88 381 ASP A CA 1
ATOM 2964 C C . ASP A 1 381 ? -14.780 -15.653 16.346 1.00 88.88 381 ASP A C 1
ATOM 2966 O O . ASP A 1 381 ? -15.405 -14.819 15.692 1.00 88.88 381 ASP A O 1
ATOM 2970 N N . ILE A 1 382 ? -13.600 -15.380 16.915 1.00 91.69 382 ILE A N 1
ATOM 2971 C CA . ILE A 1 382 ? -12.915 -14.086 16.771 1.00 91.69 382 ILE A CA 1
ATOM 2972 C C . ILE A 1 382 ? -12.400 -13.935 15.344 1.00 91.69 382 ILE A C 1
ATOM 2974 O O . ILE A 1 382 ? -12.597 -12.886 14.738 1.00 91.69 382 ILE A O 1
ATOM 2978 N N . VAL A 1 383 ? -11.813 -14.993 14.779 1.00 91.38 383 VAL A N 1
ATOM 2979 C CA . VAL A 1 383 ? -11.306 -14.982 13.400 1.00 91.38 383 VAL A CA 1
ATOM 2980 C C . VAL A 1 383 ? -12.439 -14.795 12.392 1.00 91.38 383 VAL A C 1
ATOM 2982 O O . VAL A 1 383 ? -12.336 -13.971 11.484 1.00 91.38 383 VAL A O 1
ATOM 2985 N N . GLN A 1 384 ? -13.557 -15.500 12.571 1.00 94.25 384 GLN A N 1
ATOM 2986 C CA . GLN A 1 384 ? -14.730 -15.327 11.721 1.00 94.25 384 GLN A CA 1
ATOM 2987 C C . GLN A 1 384 ? -15.335 -13.927 11.876 1.00 94.25 384 GLN A C 1
ATOM 2989 O O . GLN A 1 384 ? -15.744 -13.326 10.885 1.00 94.25 384 GLN A O 1
ATOM 2994 N N . ALA A 1 385 ? -15.385 -13.391 13.098 1.00 94.81 385 ALA A N 1
ATOM 2995 C CA . ALA A 1 385 ? -15.872 -12.040 13.346 1.00 94.81 385 ALA A CA 1
ATOM 2996 C C . ALA A 1 385 ? -14.988 -10.975 12.688 1.00 94.81 385 ALA A C 1
ATOM 2998 O O . ALA A 1 385 ? -15.520 -10.082 12.037 1.00 94.81 385 ALA A O 1
ATOM 2999 N N . LEU A 1 386 ? -13.663 -11.118 12.783 1.00 94.31 386 LEU A N 1
ATOM 3000 C CA . LEU A 1 386 ? -12.694 -10.268 12.097 1.00 94.31 386 LEU A CA 1
ATOM 3001 C C . LEU A 1 386 ? -12.907 -10.304 10.584 1.00 94.31 386 LEU A C 1
ATOM 3003 O O . LEU A 1 386 ? -13.057 -9.256 9.963 1.00 94.31 386 LEU A O 1
ATOM 3007 N N . ALA A 1 387 ? -12.994 -11.499 9.998 1.00 93.94 387 ALA A N 1
ATOM 3008 C CA . ALA A 1 387 ? -13.222 -11.661 8.566 1.00 93.94 387 ALA A CA 1
ATOM 3009 C C . ALA A 1 387 ? -14.555 -11.045 8.108 1.00 93.94 387 ALA A C 1
ATOM 3011 O O . ALA A 1 387 ? -14.634 -10.464 7.027 1.00 93.94 387 ALA A O 1
ATOM 3012 N N . ASN A 1 388 ? -15.594 -11.127 8.943 1.00 95.06 388 ASN A N 1
ATOM 3013 C CA . ASN A 1 388 ? -16.877 -10.489 8.673 1.00 95.06 388 ASN A CA 1
ATOM 3014 C C . ASN A 1 388 ? -16.784 -8.953 8.677 1.00 95.06 388 ASN A C 1
ATOM 3016 O O . ASN A 1 388 ? -17.549 -8.312 7.966 1.00 95.06 388 ASN A O 1
ATOM 3020 N N . THR A 1 389 ? -15.898 -8.350 9.478 1.00 93.81 389 THR A N 1
ATOM 3021 C CA . THR A 1 389 ? -15.876 -6.891 9.702 1.00 93.81 389 THR A CA 1
ATOM 3022 C C . THR A 1 389 ? -14.671 -6.160 9.123 1.00 93.81 389 THR A C 1
ATOM 3024 O O . THR A 1 389 ? -14.648 -4.934 9.182 1.00 93.81 389 THR A O 1
ATOM 3027 N N . VAL A 1 390 ? -13.687 -6.864 8.555 1.00 89.19 390 VAL A N 1
ATOM 3028 C CA . VAL A 1 390 ? -12.401 -6.281 8.121 1.00 89.19 390 VAL A CA 1
ATOM 3029 C C . VAL A 1 390 ? -12.560 -5.093 7.163 1.00 89.19 390 VAL A C 1
ATOM 3031 O O . VAL A 1 390 ? -11.773 -4.156 7.203 1.00 89.19 390 VAL A O 1
ATOM 3034 N N . TYR A 1 391 ? -13.624 -5.072 6.357 1.00 86.56 391 TYR A N 1
ATOM 3035 C CA . TYR A 1 391 ? -13.872 -4.004 5.385 1.00 86.56 391 TYR A CA 1
ATOM 3036 C C . TYR A 1 391 ? -14.782 -2.876 5.883 1.00 86.56 391 TYR A C 1
ATOM 3038 O O . TYR A 1 391 ? -14.984 -1.912 5.147 1.00 86.56 391 TYR A O 1
ATOM 3046 N N . VAL A 1 392 ? -15.340 -2.954 7.096 1.00 89.12 392 VAL A N 1
ATOM 3047 C CA . VAL A 1 392 ? -16.364 -1.996 7.562 1.00 89.12 392 VAL A CA 1
ATOM 3048 C C . VAL A 1 392 ? -15.855 -0.553 7.559 1.00 89.12 392 VAL A C 1
ATOM 3050 O O . VAL A 1 392 ? -16.596 0.345 7.170 1.00 89.12 392 VAL A O 1
ATOM 3053 N N . HIS A 1 393 ? -14.591 -0.333 7.926 1.00 84.19 393 HIS A N 1
ATOM 3054 C CA . HIS A 1 393 ? -13.984 1.003 7.980 1.00 84.19 393 HIS A CA 1
ATOM 3055 C C . HIS A 1 393 ? -13.051 1.299 6.796 1.00 84.19 393 HIS A C 1
ATOM 3057 O O . HIS A 1 393 ? -12.400 2.336 6.780 1.00 84.19 393 HIS A O 1
ATOM 3063 N N . SER A 1 394 ? -13.001 0.420 5.787 1.00 77.06 394 SER A N 1
ATOM 3064 C CA . SER A 1 394 ? -12.051 0.532 4.664 1.00 77.06 394 SER A CA 1
ATOM 3065 C C . SER A 1 394 ? -12.252 1.763 3.775 1.00 77.06 394 SER A C 1
ATOM 3067 O O . SER A 1 394 ? -11.317 2.185 3.107 1.00 77.06 394 SER A O 1
ATOM 3069 N N . VAL A 1 395 ? -13.451 2.350 3.792 1.00 75.31 395 VAL A N 1
ATOM 3070 C CA . VAL A 1 395 ? -13.803 3.570 3.044 1.00 75.31 395 VAL A CA 1
ATOM 3071 C C . VAL A 1 395 ? -13.353 4.864 3.737 1.00 75.31 395 VAL A C 1
ATOM 3073 O O . VAL A 1 395 ? -13.578 5.951 3.215 1.00 75.31 395 VAL A O 1
ATOM 3076 N N . MET A 1 396 ? -12.786 4.770 4.942 1.00 70.00 396 MET A N 1
ATOM 3077 C CA . MET A 1 396 ? -12.319 5.911 5.733 1.00 70.00 396 MET A CA 1
ATOM 3078 C C . MET A 1 396 ? -10.807 6.122 5.544 1.00 70.00 396 MET A C 1
ATOM 3080 O O . MET A 1 396 ? -10.094 5.197 5.156 1.00 70.00 396 MET A O 1
ATOM 3084 N N . SER A 1 397 ? -10.295 7.318 5.873 1.00 62.78 397 SER A N 1
ATOM 3085 C CA . SER A 1 397 ? -8.839 7.537 5.983 1.00 62.78 397 SER A CA 1
ATOM 3086 C C . SER A 1 397 ? -8.232 6.577 7.013 1.00 62.78 397 SER A C 1
ATOM 3088 O O . SER A 1 397 ? -8.942 6.146 7.919 1.00 62.78 397 SER A O 1
ATOM 3090 N N . LYS A 1 398 ? -6.937 6.241 6.927 1.00 62.88 398 LYS A N 1
ATOM 3091 C CA . LYS A 1 398 ? -6.316 5.266 7.851 1.00 62.88 398 LYS A CA 1
ATOM 3092 C C . LYS A 1 398 ? -6.452 5.683 9.320 1.00 62.88 398 LYS A C 1
ATOM 3094 O O . LYS A 1 398 ? -6.774 4.850 10.162 1.00 62.88 398 LYS A O 1
ATOM 3099 N N . GLU A 1 399 ? -6.281 6.969 9.611 1.00 59.97 399 GLU A N 1
ATOM 3100 C CA . GLU A 1 399 ? -6.407 7.556 10.951 1.00 59.97 399 GLU A CA 1
ATOM 3101 C C . GLU A 1 399 ? -7.841 7.405 11.476 1.00 59.97 399 GLU A C 1
ATOM 3103 O O . GLU A 1 399 ? -8.078 6.974 12.609 1.00 59.97 399 GLU A O 1
ATOM 3108 N N . SER A 1 400 ? -8.811 7.714 10.611 1.00 66.38 400 SER A N 1
ATOM 3109 C CA . SER A 1 400 ? -10.238 7.614 10.916 1.00 66.38 400 SER A CA 1
ATOM 3110 C C . SER A 1 400 ? -10.691 6.159 11.031 1.00 66.38 400 SER A C 1
ATOM 3112 O O . SER A 1 400 ? -11.519 5.845 11.884 1.00 66.38 400 SER A O 1
ATOM 3114 N N . ALA A 1 401 ? -10.147 5.268 10.200 1.00 74.69 401 ALA A N 1
ATOM 3115 C CA . ALA A 1 401 ? -10.452 3.846 10.169 1.00 74.69 401 ALA A CA 1
ATOM 3116 C C . ALA A 1 401 ? -9.925 3.138 11.418 1.00 74.69 401 ALA A C 1
ATOM 3118 O O . ALA A 1 401 ? -10.674 2.371 12.024 1.00 74.69 401 ALA A O 1
ATOM 3119 N N . SER A 1 402 ? -8.692 3.440 11.835 1.00 76.44 402 SER A N 1
ATOM 3120 C CA . SER A 1 402 ? -8.099 2.941 13.080 1.00 76.44 402 SER A CA 1
ATOM 3121 C C . SER A 1 402 ? -8.940 3.365 14.291 1.00 76.44 402 SER A C 1
ATOM 3123 O O . SER A 1 402 ? -9.505 2.522 14.992 1.00 76.44 402 SER A O 1
ATOM 3125 N N . SER A 1 403 ? -9.188 4.673 14.436 1.00 76.69 403 SER A N 1
ATOM 3126 C CA . SER A 1 403 ? -9.997 5.217 15.536 1.00 76.69 403 SER A CA 1
ATOM 3127 C C . SER A 1 403 ? -11.427 4.658 15.544 1.00 76.69 403 SER A C 1
ATOM 3129 O O . SER A 1 403 ? -11.939 4.224 16.577 1.00 76.69 403 SER A O 1
ATOM 3131 N N . SER A 1 404 ? -12.094 4.619 14.385 1.00 82.06 404 SER A N 1
ATOM 3132 C CA . SER A 1 404 ? -13.457 4.077 14.272 1.00 82.06 404 SER A CA 1
ATOM 3133 C C . SER A 1 404 ? -13.504 2.581 14.580 1.00 82.06 404 SER A C 1
ATOM 3135 O O . SER A 1 404 ? -14.459 2.117 15.205 1.00 82.06 404 SER A O 1
ATOM 3137 N N . SER A 1 405 ? -12.462 1.832 14.207 1.00 86.38 405 SER A N 1
ATOM 3138 C CA . SER A 1 405 ? -12.315 0.408 14.519 1.00 86.38 405 SER A CA 1
ATOM 3139 C C . SER A 1 405 ? -12.209 0.158 16.015 1.00 86.38 405 SER A C 1
ATOM 3141 O O . SER A 1 405 ? -12.963 -0.675 16.530 1.00 86.38 405 SER A O 1
ATOM 3143 N N . LEU A 1 406 ? -11.384 0.933 16.721 1.00 88.25 406 LEU A N 1
ATOM 3144 C CA . LEU A 1 406 ? -11.244 0.850 18.174 1.00 88.25 406 LEU A CA 1
ATOM 3145 C C . LEU A 1 406 ? -12.590 1.066 18.893 1.00 88.25 406 LEU A C 1
ATOM 3147 O O . LEU A 1 406 ? -12.959 0.332 19.813 1.00 88.25 406 LEU A O 1
ATOM 3151 N N . TYR A 1 407 ? -13.385 2.037 18.438 1.00 88.56 407 TYR A N 1
ATOM 3152 C CA . TYR A 1 407 ? -14.681 2.355 19.048 1.00 88.56 407 TYR A CA 1
ATOM 3153 C C . TYR A 1 407 ? -15.860 1.520 18.515 1.00 88.56 407 TYR A C 1
ATOM 3155 O O . TYR A 1 407 ? -16.949 1.523 19.101 1.00 88.56 407 TYR A O 1
ATOM 3163 N N . SER A 1 408 ? -15.666 0.743 17.447 1.00 89.25 408 SER A N 1
ATOM 3164 C CA . SER A 1 408 ? -16.735 0.020 16.740 1.00 89.25 408 SER A CA 1
ATOM 3165 C C . SER A 1 408 ? -17.523 -0.958 17.620 1.00 89.25 408 SER A C 1
ATOM 3167 O O . SER A 1 408 ? -18.731 -1.155 17.434 1.00 89.25 408 SER A O 1
ATOM 3169 N N . THR A 1 409 ? -16.860 -1.537 18.623 1.00 90.12 409 THR A N 1
ATOM 3170 C CA . THR A 1 409 ? -17.439 -2.540 19.521 1.00 90.12 409 THR A CA 1
ATOM 3171 C C . THR A 1 409 ? -17.998 -1.960 20.815 1.00 90.12 409 THR A C 1
ATOM 3173 O O . THR A 1 409 ? -18.783 -2.637 21.481 1.00 90.12 409 THR A O 1
ATOM 3176 N N . SER A 1 410 ? -17.657 -0.724 21.178 1.00 87.94 410 SER A N 1
ATOM 3177 C CA . SER A 1 410 ? -18.089 -0.080 22.425 1.00 87.94 410 SER A CA 1
ATOM 3178 C C . SER A 1 410 ? -19.147 1.001 22.192 1.00 87.94 410 SER A C 1
ATOM 3180 O O . SER A 1 410 ? -20.121 1.072 22.943 1.00 87.94 410 SER A O 1
ATOM 3182 N N . THR A 1 411 ? -19.016 1.789 21.127 1.00 87.81 411 THR A N 1
ATOM 3183 C CA . THR A 1 411 ? -19.947 2.872 20.764 1.00 87.81 411 THR A CA 1
ATOM 3184 C C . THR A 1 411 ? -20.426 2.800 19.313 1.00 87.81 411 THR A C 1
ATOM 3186 O O . THR A 1 411 ? -21.418 3.443 18.981 1.00 87.81 411 THR A O 1
ATOM 3189 N N . GLY A 1 412 ? -19.788 1.985 18.469 1.00 87.31 412 GLY A N 1
ATOM 3190 C CA . GLY A 1 412 ? -20.175 1.787 17.072 1.00 87.31 412 GLY A CA 1
ATOM 3191 C C . GLY A 1 412 ? -21.197 0.671 16.840 1.00 87.31 412 GLY A C 1
ATOM 3192 O O . GLY A 1 412 ? -22.077 0.395 17.662 1.00 87.31 412 GLY A O 1
ATOM 3193 N N . PHE A 1 413 ? -21.086 0.019 15.684 1.00 86.88 413 PHE A N 1
ATOM 3194 C CA . PHE A 1 413 ? -22.106 -0.873 15.131 1.00 86.88 413 PHE A CA 1
ATOM 3195 C C . PHE A 1 413 ? -22.322 -2.185 15.909 1.00 86.88 413 PHE A C 1
ATOM 3197 O O . PHE A 1 413 ? -23.366 -2.821 15.768 1.00 86.88 413 PHE A O 1
ATOM 3204 N N . LEU A 1 414 ? -21.373 -2.584 16.763 1.00 90.44 414 LEU A N 1
ATOM 3205 C CA . LEU A 1 414 ? -21.507 -3.745 17.651 1.00 90.44 414 LEU A CA 1
ATOM 3206 C C . LEU A 1 414 ? -21.930 -3.371 19.077 1.00 90.44 414 LEU A C 1
ATOM 3208 O O . LEU A 1 414 ? -22.181 -4.265 19.890 1.00 90.44 414 LEU A O 1
ATOM 3212 N N . SER A 1 415 ? -22.044 -2.084 19.416 1.00 88.81 415 SER A N 1
ATOM 3213 C CA . SER A 1 415 ? -22.373 -1.624 20.778 1.00 88.81 415 SER A CA 1
ATOM 3214 C C . SER A 1 415 ? -23.690 -2.205 21.318 1.00 88.81 415 SER A C 1
ATOM 3216 O O . SER A 1 415 ? -23.799 -2.514 22.504 1.00 88.81 415 SER A O 1
ATOM 3218 N N . SER A 1 416 ? -24.669 -2.447 20.443 1.00 86.31 416 SER A N 1
ATOM 3219 C CA . SER A 1 416 ? -25.984 -3.003 20.786 1.00 86.31 416 SER A CA 1
ATOM 3220 C C . SER A 1 416 ? -26.047 -4.537 20.783 1.00 86.31 416 SER A C 1
ATOM 3222 O O . SER A 1 416 ? -27.071 -5.096 21.180 1.00 86.31 416 SER A O 1
ATOM 3224 N N . ALA A 1 417 ? -24.978 -5.230 20.371 1.00 89.81 417 ALA A N 1
ATOM 3225 C CA . ALA A 1 417 ? -24.978 -6.684 20.220 1.00 89.81 417 ALA A CA 1
ATOM 3226 C C . ALA A 1 417 ? -25.160 -7.402 21.570 1.00 89.81 417 ALA A C 1
ATOM 3228 O O . ALA A 1 417 ? -24.293 -7.362 22.451 1.00 89.81 417 ALA A O 1
ATOM 3229 N N . HIS A 1 418 ? -26.286 -8.093 21.741 1.00 89.62 418 HIS A N 1
ATOM 3230 C CA . HIS A 1 418 ? -26.532 -8.898 22.934 1.00 89.62 418 HIS A CA 1
ATOM 3231 C C . HIS A 1 418 ? -25.663 -10.159 22.920 1.00 89.62 418 HIS A C 1
ATOM 3233 O O . HIS A 1 418 ? -25.377 -10.728 21.870 1.00 89.62 418 HIS A O 1
ATOM 3239 N N . GLY A 1 419 ? -25.244 -10.618 24.095 1.00 88.56 419 GLY A N 1
ATOM 3240 C CA . GLY A 1 419 ? -24.469 -11.855 24.221 1.00 88.56 419 GLY A CA 1
ATOM 3241 C C . GLY A 1 419 ? -22.958 -11.764 23.963 1.00 88.56 419 GLY A C 1
ATOM 3242 O O . GLY A 1 419 ? -22.269 -12.772 24.082 1.00 88.56 419 GLY A O 1
ATOM 3243 N N . VAL A 1 420 ? -22.419 -10.588 23.621 1.00 91.38 420 VAL A N 1
ATOM 3244 C CA . VAL A 1 420 ? -20.976 -10.411 23.359 1.00 91.38 420 VAL A CA 1
ATOM 3245 C C . VAL A 1 420 ? -20.241 -9.927 24.614 1.00 91.38 420 VAL A C 1
ATOM 3247 O O . VAL A 1 420 ? -20.577 -8.871 25.156 1.00 91.38 420 VAL A O 1
ATOM 3250 N N . SER A 1 421 ? -19.223 -10.679 25.049 1.00 90.44 421 SER A N 1
ATOM 3251 C CA . SER A 1 421 ? -18.376 -10.344 26.203 1.00 90.44 421 SER A CA 1
ATOM 3252 C C . SER A 1 421 ? -17.507 -9.106 25.954 1.00 90.44 421 SER A C 1
ATOM 3254 O O . SER A 1 421 ? -17.149 -8.799 24.816 1.00 90.44 421 SER A O 1
ATOM 3256 N N . HIS A 1 422 ? -17.111 -8.410 27.022 1.00 91.69 422 HIS A N 1
ATOM 3257 C CA . HIS A 1 422 ? -16.183 -7.280 26.912 1.00 91.69 422 HIS A CA 1
ATOM 3258 C C . HIS A 1 422 ? -14.806 -7.694 26.380 1.00 91.69 422 HIS A C 1
ATOM 3260 O O . HIS A 1 422 ? -14.213 -6.953 25.605 1.00 91.69 422 HIS A O 1
ATOM 3266 N N . THR A 1 423 ? -14.337 -8.897 26.718 1.00 89.38 423 THR A N 1
ATOM 3267 C CA . THR A 1 423 ? -13.092 -9.454 26.171 1.00 89.38 423 THR A CA 1
ATOM 3268 C C . THR A 1 423 ? -13.166 -9.607 24.653 1.00 89.38 423 THR A C 1
ATOM 3270 O O . THR A 1 423 ? -12.266 -9.150 23.962 1.00 89.38 423 THR A O 1
ATOM 3273 N N . ASN A 1 424 ? -14.259 -10.160 24.115 1.00 91.06 424 ASN A N 1
ATOM 3274 C CA . ASN A 1 424 ? -14.419 -10.317 22.666 1.00 91.06 424 ASN A CA 1
ATOM 3275 C C . ASN A 1 424 ? -14.553 -8.967 21.951 1.00 91.06 424 ASN A C 1
ATOM 3277 O O . ASN A 1 424 ? -14.027 -8.802 20.854 1.00 91.06 424 ASN A O 1
ATOM 3281 N N . ARG A 1 425 ? -15.240 -7.998 22.574 1.00 92.44 425 ARG A N 1
ATOM 3282 C CA . ARG A 1 425 ? -15.337 -6.620 22.066 1.00 92.44 425 ARG A CA 1
ATOM 3283 C C . ARG A 1 425 ? -13.964 -5.963 21.974 1.00 92.44 425 ARG A C 1
ATOM 3285 O O . ARG A 1 425 ? -13.652 -5.391 20.937 1.00 92.44 425 ARG A O 1
ATOM 3292 N N . ALA A 1 426 ? -13.173 -6.062 23.041 1.00 91.81 426 ALA A N 1
ATOM 3293 C CA . ALA A 1 426 ? -11.837 -5.486 23.103 1.00 91.81 426 ALA A CA 1
ATOM 3294 C C . ALA A 1 426 ? -10.894 -6.155 22.097 1.00 91.81 426 ALA A C 1
ATOM 3296 O O . ALA A 1 426 ? -10.274 -5.455 21.312 1.00 91.81 426 ALA A O 1
ATOM 3297 N N . LEU A 1 427 ? -10.847 -7.492 22.053 1.00 92.00 427 LEU A N 1
ATOM 3298 C CA . LEU A 1 427 ? -9.995 -8.222 21.109 1.00 92.00 427 LEU A CA 1
ATOM 3299 C C . LEU A 1 427 ? -10.312 -7.863 19.657 1.00 92.00 427 LEU A C 1
ATOM 3301 O O . LEU A 1 427 ? -9.405 -7.534 18.907 1.00 92.00 427 LEU A O 1
ATOM 3305 N N . LEU A 1 428 ? -11.589 -7.888 19.260 1.00 92.94 428 LEU A N 1
ATOM 3306 C CA . LEU A 1 428 ? -11.964 -7.545 17.888 1.00 92.94 428 LEU A CA 1
ATOM 3307 C C . LEU A 1 428 ? -11.629 -6.083 17.551 1.00 92.94 428 LEU A C 1
ATOM 3309 O O . LEU A 1 428 ? -11.132 -5.825 16.462 1.00 92.94 428 LEU A O 1
ATOM 3313 N N . ALA A 1 429 ? -11.886 -5.147 18.472 1.00 91.69 429 ALA A N 1
ATOM 3314 C CA . ALA A 1 429 ? -11.571 -3.732 18.279 1.00 91.69 429 ALA A CA 1
ATOM 3315 C C . ALA A 1 429 ? -10.067 -3.493 18.105 1.00 91.69 429 ALA A C 1
ATOM 3317 O O . ALA A 1 429 ? -9.683 -2.861 17.129 1.00 91.69 429 ALA A O 1
ATOM 3318 N N . LEU A 1 430 ? -9.243 -4.053 18.997 1.00 90.25 430 LEU A N 1
ATOM 3319 C CA . LEU A 1 430 ? -7.785 -3.924 18.954 1.00 90.25 430 LEU A CA 1
ATOM 3320 C C . LEU A 1 430 ? -7.202 -4.569 17.693 1.00 90.25 430 LEU A C 1
ATOM 3322 O O . LEU A 1 430 ? -6.379 -3.967 17.025 1.00 90.25 430 LEU A O 1
ATOM 3326 N N . ILE A 1 431 ? -7.663 -5.767 17.305 1.00 89.06 431 ILE A N 1
ATOM 3327 C CA . ILE A 1 431 ? -7.177 -6.408 16.071 1.00 89.06 431 ILE A CA 1
ATOM 3328 C C . ILE A 1 431 ? -7.537 -5.566 14.837 1.00 89.06 431 ILE A C 1
ATOM 3330 O O . ILE A 1 431 ? -6.736 -5.458 13.912 1.00 89.06 431 ILE A O 1
ATOM 3334 N N . LEU A 1 432 ? -8.738 -4.980 14.803 1.00 86.69 432 LEU A N 1
ATOM 3335 C CA . LEU A 1 432 ? -9.141 -4.105 13.704 1.00 86.69 432 LEU A CA 1
ATOM 3336 C C . LEU A 1 432 ? -8.345 -2.795 13.701 1.00 86.69 432 LEU A C 1
ATOM 3338 O O . LEU A 1 432 ? -7.938 -2.374 12.630 1.00 86.69 432 LEU A O 1
ATOM 3342 N N . GLU A 1 433 ? -8.110 -2.172 14.853 1.00 84.50 433 GLU A N 1
ATOM 3343 C CA . GLU A 1 433 ? -7.273 -0.972 15.004 1.00 84.50 433 GLU A CA 1
ATOM 3344 C C . GLU A 1 433 ? -5.841 -1.217 14.502 1.00 84.50 433 GLU A C 1
ATOM 3346 O O . GLU A 1 433 ? -5.399 -0.565 13.557 1.00 84.50 433 GLU A O 1
ATOM 3351 N N . GLU A 1 434 ? -5.171 -2.234 15.049 1.00 78.38 434 GLU A N 1
ATOM 3352 C CA . GLU A 1 434 ? -3.794 -2.620 14.710 1.00 78.38 434 GLU A CA 1
ATOM 3353 C C . GLU A 1 434 ? -3.645 -3.030 13.242 1.00 78.38 434 GLU A C 1
ATOM 3355 O O . GLU A 1 434 ? -2.584 -2.865 12.649 1.00 78.38 434 GLU A O 1
ATOM 3360 N N . SER A 1 435 ? -4.715 -3.510 12.596 1.00 68.75 435 SER A N 1
ATOM 3361 C CA . SER A 1 435 ? -4.679 -3.810 11.157 1.00 68.75 435 SER A CA 1
ATOM 3362 C C . SER A 1 435 ? -4.431 -2.576 10.272 1.00 68.75 435 SER A C 1
ATOM 3364 O O . SER A 1 435 ? -4.129 -2.727 9.083 1.00 68.75 435 SER A O 1
ATOM 3366 N N . TYR A 1 436 ? -4.529 -1.366 10.839 1.00 61.84 436 TYR A N 1
ATOM 3367 C CA . TYR A 1 436 ? -4.217 -0.098 10.181 1.00 61.84 436 TYR A CA 1
ATOM 3368 C C . TYR A 1 436 ? -2.867 0.514 10.604 1.00 61.84 436 TYR A C 1
ATOM 3370 O O . TYR A 1 436 ? -2.417 1.443 9.926 1.00 61.84 436 TYR A O 1
ATOM 3378 N N . GLU A 1 437 ? -2.197 0.001 11.644 1.00 49.09 437 GLU A N 1
ATOM 3379 C CA . GLU A 1 437 ? -0.862 0.442 12.076 1.00 49.09 437 GLU A CA 1
ATOM 3380 C C . GLU A 1 437 ? 0.239 -0.436 11.456 1.00 49.09 437 GLU A C 1
ATOM 3382 O O . GLU A 1 437 ? 0.138 -1.659 11.402 1.00 49.09 437 GLU A O 1
ATOM 3387 N N . VAL A 1 438 ? 1.320 0.174 10.957 1.00 50.38 438 VAL A N 1
ATOM 3388 C CA . VAL A 1 438 ? 2.480 -0.570 10.439 1.00 50.38 438 VAL A CA 1
ATOM 3389 C C . VAL A 1 438 ? 3.732 -0.097 11.167 1.00 50.38 438 VAL A C 1
ATOM 3391 O O . VAL A 1 438 ? 4.146 1.054 11.036 1.00 50.38 438 VAL A O 1
ATOM 3394 N N . ASN A 1 439 ? 4.337 -0.998 11.938 1.00 52.22 439 ASN A N 1
ATOM 3395 C CA . ASN A 1 439 ? 5.602 -0.759 12.627 1.00 52.22 439 ASN A CA 1
ATOM 3396 C C . ASN A 1 439 ? 6.801 -0.875 11.669 1.00 52.22 439 ASN A C 1
ATOM 3398 O O . ASN A 1 439 ? 6.749 -1.587 10.666 1.00 52.22 439 ASN A O 1
ATOM 3402 N N . CYS A 1 440 ? 7.906 -0.195 12.000 1.00 62.59 440 CYS A N 1
ATOM 3403 C CA . CYS A 1 440 ? 9.189 -0.404 11.323 1.00 62.59 440 CYS A CA 1
ATOM 3404 C C . CYS A 1 440 ? 9.614 -1.884 11.386 1.00 62.59 440 CYS A C 1
ATOM 3406 O O . CYS A 1 440 ? 9.414 -2.512 12.432 1.00 62.59 440 CYS A O 1
ATOM 3408 N N . PRO A 1 441 ? 10.253 -2.430 10.333 1.00 74.56 441 PRO A N 1
ATOM 3409 C CA . PRO A 1 441 ? 10.823 -3.774 10.388 1.00 74.56 441 PRO A CA 1
ATOM 3410 C C . PRO A 1 441 ? 11.896 -3.880 11.486 1.00 74.56 441 PRO A C 1
ATOM 3412 O O . PRO A 1 441 ? 12.447 -2.872 11.937 1.00 74.56 441 PRO A O 1
ATOM 3415 N N . GLN A 1 442 ? 12.178 -5.110 11.925 1.00 74.94 442 GLN A N 1
ATOM 3416 C CA . GLN A 1 442 ? 13.271 -5.432 12.846 1.00 74.94 442 GLN A CA 1
ATOM 3417 C C . GLN A 1 442 ? 14.259 -6.375 12.137 1.00 74.94 442 GLN A C 1
ATOM 3419 O O . GLN A 1 442 ? 13.844 -7.474 11.763 1.00 74.94 442 GLN A O 1
ATOM 3424 N N . PRO A 1 443 ? 15.538 -5.987 11.948 1.00 81.12 443 PRO A N 1
ATOM 3425 C CA . PRO A 1 443 ? 16.163 -4.728 12.373 1.00 81.12 443 PRO A CA 1
ATOM 3426 C C . PRO A 1 443 ? 15.600 -3.495 11.645 1.00 81.12 443 PRO A C 1
ATOM 3428 O O . PRO A 1 443 ? 15.087 -3.598 10.531 1.00 81.12 443 PRO A O 1
ATOM 3431 N N . ARG A 1 444 ? 15.689 -2.323 12.293 1.00 86.06 444 ARG A N 1
ATOM 3432 C CA . ARG A 1 444 ? 15.229 -1.052 11.709 1.00 86.06 444 ARG A CA 1
ATOM 3433 C C . ARG A 1 444 ? 16.011 -0.712 10.432 1.00 86.06 444 ARG A C 1
ATOM 3435 O O . ARG A 1 444 ? 17.198 -1.035 10.366 1.00 86.06 444 ARG A O 1
ATOM 3442 N N . PRO A 1 445 ? 15.391 -0.008 9.462 1.00 89.38 445 PRO A N 1
ATOM 3443 C CA . PRO A 1 445 ? 16.062 0.363 8.222 1.00 89.38 445 PRO A CA 1
ATOM 3444 C C . PRO A 1 445 ? 17.335 1.169 8.494 1.00 89.38 445 PRO A C 1
ATOM 3446 O O . PRO A 1 445 ? 17.309 2.171 9.218 1.00 89.38 445 PRO A O 1
ATOM 3449 N N . ASN A 1 446 ? 18.439 0.726 7.901 1.00 92.94 446 ASN A N 1
ATOM 3450 C CA . ASN A 1 446 ? 19.746 1.358 7.982 1.00 92.94 446 ASN A CA 1
ATOM 3451 C C . ASN A 1 446 ? 20.319 1.573 6.579 1.00 92.94 446 ASN A C 1
ATOM 3453 O O . ASN A 1 446 ? 19.947 0.894 5.626 1.00 92.94 446 ASN A O 1
ATOM 3457 N N . ILE A 1 447 ? 21.219 2.540 6.455 1.00 94.56 447 ILE A N 1
ATOM 3458 C CA . ILE A 1 447 ? 21.935 2.782 5.204 1.00 94.56 447 ILE A CA 1
ATOM 3459 C C . ILE A 1 447 ? 23.217 1.954 5.155 1.00 94.56 447 ILE A C 1
ATOM 3461 O O . ILE A 1 447 ? 23.840 1.675 6.185 1.00 94.56 447 ILE A O 1
ATOM 3465 N N . ARG A 1 448 ? 23.639 1.594 3.945 1.00 94.19 448 ARG A N 1
ATOM 3466 C CA . ARG A 1 448 ? 24.888 0.873 3.690 1.00 94.19 448 ARG A CA 1
ATOM 3467 C C . ARG A 1 448 ? 25.891 1.748 2.946 1.00 94.19 448 ARG A C 1
ATOM 3469 O O . ARG A 1 448 ? 25.515 2.643 2.193 1.00 94.19 448 ARG A O 1
ATOM 3476 N N . ASN A 1 449 ? 27.173 1.434 3.100 1.00 91.44 449 ASN A N 1
ATOM 3477 C CA . ASN A 1 449 ? 28.223 2.011 2.261 1.00 91.44 449 ASN A CA 1
ATOM 3478 C C . ASN A 1 449 ? 28.171 1.422 0.839 1.00 91.44 449 ASN A C 1
ATOM 3480 O O . ASN A 1 449 ? 27.770 0.274 0.638 1.00 91.44 449 ASN A O 1
ATOM 3484 N N . SER A 1 450 ? 28.639 2.196 -0.137 1.00 87.94 450 SER A N 1
ATOM 3485 C CA . SER A 1 450 ? 28.676 1.847 -1.569 1.00 87.94 450 SER A CA 1
ATOM 3486 C C . SER A 1 450 ? 29.864 0.963 -1.991 1.00 87.94 450 SER A C 1
ATOM 3488 O O . SER A 1 450 ? 30.143 0.814 -3.173 1.00 87.94 450 SER A O 1
ATOM 3490 N N . THR A 1 451 ? 30.581 0.328 -1.058 1.00 85.69 451 THR A N 1
ATOM 3491 C CA . THR A 1 451 ? 31.763 -0.501 -1.387 1.00 85.69 451 THR A CA 1
ATOM 3492 C C . THR A 1 451 ? 31.432 -1.788 -2.152 1.00 85.69 451 THR A C 1
ATOM 3494 O O . THR A 1 451 ? 32.323 -2.422 -2.711 1.00 85.69 451 THR A O 1
ATOM 3497 N N . SER A 1 452 ? 30.166 -2.199 -2.154 1.00 91.31 452 SER A N 1
ATOM 3498 C CA . SER A 1 452 ? 29.647 -3.390 -2.836 1.00 91.31 452 SER A CA 1
ATOM 3499 C C . SER A 1 452 ? 28.196 -3.153 -3.264 1.00 91.31 452 SER A C 1
ATOM 3501 O O . SER A 1 452 ? 27.599 -2.144 -2.881 1.00 91.31 452 SER A O 1
ATOM 3503 N N . ILE A 1 453 ? 27.638 -4.061 -4.066 1.00 94.56 453 ILE A N 1
ATOM 3504 C CA . ILE A 1 453 ? 26.189 -4.131 -4.307 1.00 94.56 453 ILE A CA 1
ATOM 3505 C C . ILE A 1 453 ? 25.457 -4.627 -3.050 1.00 94.56 453 ILE A C 1
ATOM 3507 O O . ILE A 1 453 ? 26.083 -5.173 -2.139 1.00 94.56 453 ILE A O 1
ATOM 3511 N N . SER A 1 454 ? 24.143 -4.419 -2.978 1.00 95.75 454 SER A N 1
ATOM 3512 C CA . SER A 1 454 ? 23.341 -4.865 -1.835 1.00 95.75 454 SER A CA 1
ATOM 3513 C C . SER A 1 454 ? 23.292 -6.398 -1.710 1.00 95.75 454 SER A C 1
ATOM 3515 O O . SER A 1 454 ? 23.458 -7.117 -2.706 1.00 95.75 454 SER A O 1
ATOM 3517 N N . PRO A 1 455 ? 23.056 -6.931 -0.495 1.00 94.69 455 PRO A N 1
ATOM 3518 C CA . PRO A 1 455 ? 22.768 -8.351 -0.302 1.00 94.69 455 PRO A CA 1
ATOM 3519 C C . PRO A 1 455 ? 21.596 -8.834 -1.165 1.00 94.69 455 PRO A C 1
ATOM 3521 O O . PRO A 1 455 ? 21.668 -9.917 -1.739 1.00 94.69 455 PRO A O 1
ATOM 3524 N N . GLU A 1 456 ? 20.559 -8.008 -1.312 1.00 95.69 456 GLU A N 1
ATOM 3525 C CA . GLU A 1 456 ? 19.375 -8.298 -2.116 1.00 95.69 456 GLU A CA 1
ATOM 3526 C C . GLU A 1 456 ? 19.712 -8.410 -3.610 1.00 95.69 456 GLU A C 1
ATOM 3528 O O . GLU A 1 456 ? 19.307 -9.380 -4.253 1.00 95.69 456 GLU A O 1
ATOM 3533 N N . GLU A 1 457 ? 20.504 -7.476 -4.157 1.00 96.56 457 GLU A N 1
ATOM 3534 C CA . GLU A 1 457 ? 20.998 -7.570 -5.538 1.00 96.56 457 GLU A CA 1
ATOM 3535 C C . GLU A 1 457 ? 21.875 -8.821 -5.711 1.00 96.56 457 GLU A C 1
ATOM 3537 O O . GLU A 1 457 ? 21.724 -9.547 -6.690 1.00 96.56 457 GLU A O 1
ATOM 3542 N N . THR A 1 458 ? 22.731 -9.135 -4.734 1.00 95.12 458 THR A N 1
ATOM 3543 C CA . THR A 1 458 ? 23.613 -10.315 -4.771 1.00 95.12 458 THR A CA 1
ATOM 3544 C C . THR A 1 458 ? 22.818 -11.624 -4.837 1.00 95.12 458 THR A C 1
ATOM 3546 O O . THR A 1 458 ? 23.063 -12.438 -5.726 1.00 95.12 458 THR A O 1
ATOM 3549 N N . GLU A 1 459 ? 21.838 -11.817 -3.949 1.00 95.19 459 GLU A N 1
ATOM 3550 C CA . GLU A 1 459 ? 20.985 -13.016 -3.939 1.00 95.19 459 GLU A CA 1
ATOM 3551 C C . GLU A 1 459 ? 20.153 -13.122 -5.227 1.00 95.19 459 GLU A C 1
ATOM 3553 O O . GLU A 1 459 ? 19.951 -14.203 -5.789 1.00 95.19 459 GLU A O 1
ATOM 3558 N N . TRP A 1 460 ? 19.663 -11.988 -5.728 1.00 95.88 460 TRP A N 1
ATOM 3559 C CA . TRP A 1 460 ? 18.890 -11.956 -6.961 1.00 95.88 460 TRP A CA 1
ATOM 3560 C C . TRP A 1 460 ? 19.735 -12.318 -8.189 1.00 95.88 460 TRP A C 1
ATOM 3562 O O . TRP A 1 460 ? 19.259 -13.040 -9.070 1.00 95.88 460 TRP A O 1
ATOM 3572 N N . LEU A 1 461 ? 20.999 -11.886 -8.237 1.00 94.06 461 LEU A N 1
ATOM 3573 C CA . LEU A 1 461 ? 21.925 -12.207 -9.324 1.00 94.06 461 LEU A CA 1
ATOM 3574 C C . LEU A 1 461 ? 22.191 -13.712 -9.443 1.00 94.06 461 LEU A C 1
ATOM 3576 O O . LEU A 1 461 ? 22.274 -14.208 -10.566 1.00 94.06 461 LEU A O 1
ATOM 3580 N N . GLU A 1 462 ? 22.248 -14.455 -8.335 1.00 90.94 462 GLU A N 1
ATOM 3581 C CA . GLU A 1 462 ? 22.379 -15.922 -8.367 1.00 90.94 462 GLU A CA 1
ATOM 3582 C C . GLU A 1 462 ? 21.203 -16.576 -9.113 1.00 90.94 462 GLU A C 1
ATOM 3584 O O . GLU A 1 462 ? 21.383 -17.480 -9.934 1.00 90.94 462 GLU A O 1
ATOM 3589 N N . LYS A 1 463 ? 19.982 -16.072 -8.891 1.00 93.75 463 LYS A N 1
ATOM 3590 C CA . LYS A 1 463 ? 18.775 -16.524 -9.604 1.00 93.75 463 LYS A CA 1
ATOM 3591 C C . LYS A 1 463 ? 18.803 -16.079 -11.067 1.00 93.75 463 LYS A C 1
ATOM 3593 O O . LYS A 1 463 ? 18.495 -16.876 -11.954 1.00 93.75 463 LYS A O 1
ATOM 3598 N N . ARG A 1 464 ? 19.201 -14.828 -11.336 1.00 93.62 464 ARG A N 1
ATOM 3599 C CA . ARG A 1 464 ? 19.270 -14.265 -12.694 1.00 93.62 464 ARG A CA 1
ATOM 3600 C C . ARG A 1 464 ? 20.248 -15.034 -13.571 1.00 93.62 464 ARG A C 1
ATOM 3602 O O . ARG A 1 464 ? 19.899 -15.343 -14.705 1.00 93.62 464 ARG A O 1
ATOM 3609 N N . GLN A 1 465 ? 21.418 -15.394 -13.046 1.00 89.00 465 GLN A N 1
ATOM 3610 C CA . GLN A 1 465 ? 22.432 -16.158 -13.777 1.00 89.00 465 GLN A CA 1
ATOM 3611 C C . GLN A 1 465 ? 21.877 -17.485 -14.311 1.00 89.00 465 GLN A C 1
ATOM 3613 O O . GLN A 1 465 ? 22.077 -17.804 -15.480 1.00 89.00 465 GLN A O 1
ATOM 3618 N N . ASN A 1 466 ? 21.090 -18.219 -13.517 1.00 88.62 466 ASN A N 1
ATOM 3619 C CA . ASN A 1 466 ? 20.463 -19.466 -13.976 1.00 88.62 466 ASN A CA 1
ATOM 3620 C C . ASN A 1 466 ? 19.505 -19.258 -15.162 1.00 88.62 466 ASN A C 1
ATOM 3622 O O . ASN A 1 466 ? 19.403 -20.122 -16.036 1.00 88.62 466 ASN A O 1
ATOM 3626 N N . ASN A 1 467 ? 18.833 -18.107 -15.218 1.00 90.62 467 ASN A N 1
ATOM 3627 C CA . ASN A 1 467 ? 17.924 -17.765 -16.309 1.00 90.62 467 ASN A CA 1
ATOM 3628 C C . ASN A 1 467 ? 18.671 -17.250 -17.552 1.00 90.62 467 ASN A C 1
ATOM 3630 O O . ASN A 1 467 ? 18.280 -17.570 -18.678 1.00 90.62 467 ASN A O 1
ATOM 3634 N N . THR A 1 468 ? 19.758 -16.488 -17.377 1.00 92.69 468 THR A N 1
ATOM 3635 C CA . THR A 1 468 ? 20.501 -15.894 -18.499 1.00 92.69 468 THR A CA 1
ATOM 3636 C C . THR A 1 468 ? 21.320 -16.919 -19.276 1.00 92.69 468 THR A C 1
ATOM 3638 O O . THR A 1 468 ? 21.439 -16.769 -20.490 1.00 92.69 468 THR A O 1
ATOM 3641 N N . VAL A 1 469 ? 21.817 -17.996 -18.645 1.00 89.56 469 VAL A N 1
ATOM 3642 C CA . VAL A 1 469 ? 22.559 -19.077 -19.336 1.00 89.56 469 VAL A CA 1
ATOM 3643 C C . VAL A 1 469 ? 21.794 -19.600 -20.541 1.00 89.56 469 VAL A C 1
ATOM 3645 O O . VAL A 1 469 ? 22.334 -19.686 -21.644 1.00 89.56 469 VAL A O 1
ATOM 3648 N N . TRP A 1 470 ? 20.544 -20.009 -20.322 1.00 88.25 470 TRP A N 1
ATOM 3649 C CA . TRP A 1 470 ? 19.757 -20.680 -21.351 1.00 88.25 470 TRP A CA 1
ATOM 3650 C C . TRP A 1 470 ? 19.349 -19.707 -22.444 1.00 88.25 470 TRP A C 1
ATOM 3652 O O . TRP A 1 470 ? 19.431 -20.054 -23.621 1.00 88.25 470 TRP A O 1
ATOM 3662 N N . ALA A 1 471 ? 19.011 -18.473 -22.065 1.00 91.56 471 ALA A N 1
ATOM 3663 C CA . ALA A 1 471 ? 18.773 -17.397 -23.016 1.00 91.56 471 ALA A CA 1
ATOM 3664 C C . ALA A 1 471 ? 20.016 -17.120 -23.879 1.00 91.56 471 ALA A C 1
ATOM 3666 O O . ALA A 1 471 ? 19.900 -16.972 -25.095 1.00 91.56 471 ALA A O 1
ATOM 3667 N N . LEU A 1 472 ? 21.211 -17.115 -23.278 1.00 91.12 472 LEU A N 1
ATOM 3668 C CA . LEU A 1 472 ? 22.469 -16.841 -23.970 1.00 91.12 472 LEU A CA 1
ATOM 3669 C C . LEU A 1 472 ? 22.847 -17.991 -24.903 1.00 91.12 472 LEU A C 1
ATOM 3671 O O . LEU A 1 472 ? 23.238 -17.754 -26.045 1.00 91.12 472 LEU A O 1
ATOM 3675 N N . ARG A 1 473 ? 22.669 -19.235 -24.451 1.00 90.12 473 ARG A N 1
ATOM 3676 C CA . ARG A 1 473 ? 22.862 -20.444 -25.262 1.00 90.12 473 ARG A CA 1
ATOM 3677 C C . ARG A 1 473 ? 21.990 -20.436 -26.502 1.00 90.12 473 ARG A C 1
ATOM 3679 O O . ARG A 1 473 ? 22.483 -20.648 -27.609 1.00 90.12 473 ARG A O 1
ATOM 3686 N N . ASP A 1 474 ? 20.706 -20.189 -26.304 1.00 90.06 474 ASP A N 1
ATOM 3687 C CA . ASP A 1 474 ? 19.700 -20.154 -27.353 1.00 90.06 474 ASP A CA 1
ATOM 3688 C C . ASP A 1 474 ? 19.972 -19.010 -28.350 1.00 90.06 474 ASP A C 1
ATOM 3690 O O . ASP A 1 474 ? 20.022 -19.232 -29.563 1.00 90.06 474 ASP A O 1
ATOM 3694 N N . PHE A 1 475 ? 20.279 -17.810 -27.848 1.00 90.50 475 PHE A N 1
ATOM 3695 C CA . PHE A 1 475 ? 20.657 -16.661 -28.670 1.00 90.50 475 PHE A CA 1
ATOM 3696 C C . PHE A 1 475 ? 21.925 -16.913 -29.505 1.00 90.50 475 PHE A C 1
ATOM 3698 O O . PHE A 1 475 ? 21.890 -16.770 -30.729 1.00 90.50 475 PHE A O 1
ATOM 3705 N N . LEU A 1 476 ? 23.034 -17.333 -28.883 1.00 89.06 476 LEU A N 1
ATOM 3706 C CA . LEU A 1 476 ? 24.307 -17.555 -29.582 1.00 89.06 476 LEU A CA 1
ATOM 3707 C C . LEU A 1 476 ? 24.226 -18.717 -30.582 1.00 89.06 476 LEU A C 1
ATOM 3709 O O . LEU A 1 476 ? 24.791 -18.629 -31.674 1.00 89.06 476 LEU A O 1
ATOM 3713 N N . SER A 1 477 ? 23.481 -19.776 -30.253 1.00 88.31 477 SER A N 1
ATOM 3714 C CA . SER A 1 477 ? 23.242 -20.892 -31.176 1.00 88.31 477 SER A CA 1
ATOM 3715 C C . SER A 1 477 ? 22.473 -20.435 -32.416 1.00 88.31 477 SER A C 1
ATOM 3717 O O . SER A 1 477 ? 22.833 -20.797 -33.537 1.00 88.31 477 SER A O 1
ATOM 3719 N N . ARG A 1 478 ? 21.449 -19.586 -32.246 1.00 87.69 478 ARG A N 1
ATOM 3720 C CA . ARG A 1 478 ? 20.710 -18.991 -33.371 1.00 87.69 478 ARG A CA 1
ATOM 3721 C C . ARG A 1 478 ? 21.536 -18.008 -34.188 1.00 87.69 478 ARG A C 1
ATOM 3723 O O . ARG A 1 478 ? 21.336 -17.930 -35.402 1.00 87.69 478 ARG A O 1
ATOM 3730 N N . ALA A 1 479 ? 22.435 -17.264 -33.545 1.00 82.88 479 ALA A N 1
ATOM 3731 C CA . ALA A 1 479 ? 23.330 -16.338 -34.230 1.00 82.88 479 ALA A CA 1
ATOM 3732 C C . ALA A 1 479 ? 24.243 -17.068 -35.235 1.00 82.88 479 ALA A C 1
ATOM 3734 O O . ALA A 1 479 ? 24.632 -16.469 -36.236 1.00 82.88 479 ALA A O 1
ATOM 3735 N N . ASN A 1 480 ? 24.521 -18.363 -35.009 1.00 80.62 480 ASN A N 1
ATOM 3736 C CA . ASN A 1 480 ? 25.253 -19.255 -35.915 1.00 80.62 480 ASN A CA 1
ATOM 3737 C C . ASN A 1 480 ? 26.553 -18.619 -36.444 1.00 80.62 480 ASN A C 1
ATOM 3739 O O . ASN A 1 480 ? 26.799 -18.543 -37.653 1.00 80.62 480 ASN A O 1
ATOM 3743 N N . ILE A 1 481 ? 27.354 -18.097 -35.513 1.00 83.75 481 ILE A N 1
ATOM 3744 C CA . ILE A 1 481 ? 28.594 -17.379 -35.806 1.00 83.75 481 ILE A CA 1
ATOM 3745 C C . ILE A 1 481 ? 29.615 -18.376 -36.365 1.00 83.75 481 ILE A C 1
ATOM 3747 O O . ILE A 1 481 ? 30.011 -19.332 -35.699 1.00 83.75 481 ILE A O 1
ATOM 3751 N N . SER A 1 482 ? 30.046 -18.159 -37.609 1.00 85.94 482 SER A N 1
ATOM 3752 C CA . SER A 1 482 ? 30.986 -19.051 -38.293 1.00 85.94 482 SER A CA 1
ATOM 3753 C C . SER A 1 482 ? 32.289 -19.204 -37.503 1.00 85.94 482 SER A C 1
ATOM 3755 O O . SER A 1 482 ? 32.965 -18.217 -37.232 1.00 85.94 482 SER A O 1
ATOM 3757 N N . GLY A 1 483 ? 32.667 -20.446 -37.186 1.00 87.44 483 GLY A N 1
ATOM 3758 C CA . GLY A 1 483 ? 33.899 -20.759 -36.450 1.00 87.44 483 GLY A CA 1
ATOM 3759 C C . GLY A 1 483 ? 33.799 -20.634 -34.925 1.00 87.44 483 GLY A C 1
ATOM 3760 O O . GLY A 1 483 ? 34.805 -20.832 -34.251 1.00 87.44 483 GLY A O 1
ATOM 3761 N N . PHE A 1 484 ? 32.615 -20.346 -34.375 1.00 89.00 484 PHE A N 1
ATOM 3762 C CA . PHE A 1 484 ? 32.383 -20.253 -32.935 1.00 89.00 484 PHE A CA 1
ATOM 3763 C C . PHE A 1 484 ? 31.403 -21.335 -32.458 1.00 89.00 484 PHE A C 1
ATOM 3765 O O . PHE A 1 484 ? 30.230 -21.339 -32.828 1.00 89.00 484 PHE A O 1
ATOM 3772 N N . ASP A 1 485 ? 31.886 -22.252 -31.618 1.00 87.81 485 ASP A N 1
ATOM 3773 C CA . ASP A 1 485 ? 31.053 -23.253 -30.944 1.00 87.81 485 ASP A CA 1
ATOM 3774 C C . ASP A 1 485 ? 30.454 -22.667 -29.658 1.00 87.81 485 ASP A C 1
ATOM 3776 O O . ASP A 1 485 ? 31.082 -22.674 -28.594 1.00 87.81 485 ASP A O 1
ATOM 3780 N N . ALA A 1 486 ? 29.234 -22.143 -29.778 1.00 86.69 486 ALA A N 1
ATOM 3781 C CA . ALA A 1 486 ? 28.511 -21.513 -28.680 1.00 86.69 486 ALA A CA 1
ATOM 3782 C C . ALA A 1 486 ? 28.203 -22.482 -27.526 1.00 86.69 486 ALA A C 1
ATOM 3784 O O . ALA A 1 486 ? 28.332 -22.103 -26.361 1.00 86.69 486 ALA A O 1
ATOM 3785 N N . ASN A 1 487 ? 27.822 -23.728 -27.831 1.00 89.00 487 ASN A N 1
ATOM 3786 C CA . ASN A 1 487 ? 27.476 -24.710 -26.802 1.00 89.00 487 ASN A CA 1
ATOM 3787 C C . ASN A 1 487 ? 28.720 -25.126 -26.023 1.00 89.00 487 ASN A C 1
ATOM 3789 O O . ASN A 1 487 ? 28.733 -24.988 -24.802 1.00 89.00 487 ASN A O 1
ATOM 3793 N N . GLY A 1 488 ? 29.797 -25.496 -26.723 1.00 89.06 488 GLY A N 1
ATOM 3794 C CA . GLY A 1 488 ? 31.055 -25.848 -26.072 1.00 89.06 488 GLY A CA 1
ATOM 3795 C C . GLY A 1 488 ? 31.695 -24.679 -25.315 1.00 89.06 488 GLY A C 1
ATOM 3796 O O . GLY A 1 488 ? 32.345 -24.901 -24.297 1.00 89.06 488 GLY A O 1
ATOM 3797 N N . TYR A 1 489 ? 31.524 -23.429 -25.767 1.00 86.38 489 TYR A N 1
ATOM 3798 C CA . TYR A 1 489 ? 31.950 -22.244 -25.008 1.00 86.38 489 TYR A CA 1
ATOM 3799 C C . TYR A 1 489 ? 31.213 -22.129 -23.671 1.00 86.38 489 TYR A C 1
ATOM 3801 O O . TYR A 1 489 ? 31.862 -21.974 -22.637 1.00 86.38 489 TYR A O 1
ATOM 3809 N N . LEU A 1 490 ? 29.885 -22.258 -23.680 1.00 87.81 490 LEU A N 1
ATOM 3810 C CA . LEU A 1 490 ? 29.080 -22.162 -22.464 1.00 87.81 490 LEU A CA 1
ATOM 3811 C C . LEU A 1 490 ? 29.310 -23.348 -21.526 1.00 87.81 490 LEU A C 1
ATOM 3813 O O . LEU A 1 490 ? 29.468 -23.126 -20.332 1.00 87.81 490 LEU A O 1
ATOM 3817 N N . ASP A 1 491 ? 29.419 -24.572 -22.049 1.00 88.19 491 ASP A N 1
ATOM 3818 C CA . ASP A 1 491 ? 29.725 -25.759 -21.238 1.00 88.19 491 ASP A CA 1
ATOM 3819 C C . ASP A 1 491 ? 31.059 -25.587 -20.496 1.00 88.19 491 ASP A C 1
ATOM 3821 O O . ASP A 1 491 ? 31.123 -25.780 -19.284 1.00 88.19 491 ASP A O 1
ATOM 3825 N N . ARG A 1 492 ? 32.104 -25.086 -21.175 1.00 86.69 492 ARG A N 1
ATOM 3826 C CA . ARG A 1 492 ? 33.400 -24.791 -20.535 1.00 86.69 492 ARG A CA 1
ATOM 3827 C C . ARG A 1 492 ? 33.308 -23.726 -19.447 1.00 86.69 492 ARG A C 1
ATOM 3829 O O . ARG A 1 492 ? 34.044 -23.821 -18.466 1.00 86.69 492 ARG A O 1
ATOM 3836 N N . ILE A 1 493 ? 32.473 -22.702 -19.619 1.00 82.81 493 ILE A N 1
ATOM 3837 C CA . ILE A 1 493 ? 32.308 -21.648 -18.608 1.00 82.81 493 ILE A CA 1
ATOM 3838 C C . ILE A 1 493 ? 31.618 -22.209 -17.366 1.00 82.81 493 ILE A C 1
ATOM 3840 O O . ILE A 1 493 ? 32.092 -21.987 -16.249 1.00 82.81 493 ILE A O 1
ATOM 3844 N N . MET A 1 494 ? 30.558 -22.994 -17.580 1.00 81.25 494 MET A N 1
ATOM 3845 C CA . MET A 1 494 ? 29.776 -23.629 -16.521 1.00 81.25 494 MET A CA 1
ATOM 3846 C C . MET A 1 494 ? 30.582 -24.689 -15.753 1.00 81.25 494 MET A C 1
ATOM 3848 O O . MET A 1 494 ? 30.473 -24.760 -14.533 1.00 81.25 494 MET A O 1
ATOM 3852 N N . GLU A 1 495 ? 31.423 -25.475 -16.434 1.00 80.88 495 GLU A N 1
ATOM 3853 C CA . GLU A 1 495 ? 32.266 -26.509 -15.812 1.00 80.88 495 GLU A CA 1
ATOM 3854 C C . GLU A 1 495 ? 33.470 -25.936 -15.049 1.00 80.88 495 GLU A C 1
ATOM 3856 O O . GLU A 1 495 ? 33.800 -26.420 -13.968 1.00 80.88 495 GLU A O 1
ATOM 3861 N N . ASN A 1 496 ? 34.128 -24.898 -15.581 1.00 72.94 496 ASN A N 1
ATOM 3862 C CA . ASN A 1 496 ? 35.323 -24.308 -14.961 1.00 72.94 496 ASN A CA 1
ATOM 3863 C C . ASN A 1 496 ? 35.007 -23.272 -13.868 1.00 72.94 496 ASN A C 1
ATOM 3865 O O . ASN A 1 496 ? 35.930 -22.683 -13.305 1.00 72.94 496 ASN A O 1
ATOM 3869 N N . GLY A 1 497 ? 33.725 -23.009 -13.587 1.00 62.81 497 GLY A N 1
ATOM 3870 C CA . GLY A 1 497 ? 33.299 -22.025 -12.586 1.00 62.81 497 GLY A CA 1
ATOM 3871 C C . GLY A 1 497 ? 33.699 -20.585 -12.926 1.00 62.81 497 GLY A C 1
ATOM 3872 O O . GLY A 1 497 ? 33.891 -19.766 -12.029 1.00 62.81 497 GLY A O 1
ATOM 3873 N N . THR A 1 498 ? 33.854 -20.274 -14.215 1.00 65.38 498 THR A N 1
ATOM 3874 C CA . THR A 1 498 ? 34.067 -18.891 -14.677 1.00 65.38 498 THR A CA 1
ATOM 3875 C C . THR A 1 498 ? 32.718 -18.179 -14.765 1.00 65.38 498 THR A C 1
ATOM 3877 O O . THR A 1 498 ? 31.702 -18.809 -15.050 1.00 65.38 498 THR A O 1
ATOM 3880 N N . ALA A 1 499 ? 32.675 -16.877 -14.469 1.00 71.38 499 ALA A N 1
ATOM 3881 C CA . ALA A 1 499 ? 31.421 -16.126 -14.499 1.00 71.38 499 ALA A CA 1
ATOM 3882 C C . ALA A 1 499 ? 30.899 -15.990 -15.940 1.00 71.38 499 ALA A C 1
ATOM 3884 O O . ALA A 1 499 ? 31.679 -15.785 -16.871 1.00 71.38 499 ALA A O 1
ATOM 3885 N N . LEU A 1 500 ? 29.582 -16.107 -16.118 1.00 81.81 500 LEU A N 1
ATOM 3886 C CA . LEU A 1 500 ? 28.926 -15.839 -17.400 1.00 81.81 500 LEU A CA 1
ATOM 3887 C C . LEU A 1 500 ? 29.029 -14.352 -17.751 1.00 81.81 500 LEU A C 1
ATOM 3889 O O . LEU A 1 500 ? 29.005 -13.533 -16.831 1.00 81.81 500 LEU A O 1
ATOM 3893 N N . PRO A 1 501 ? 29.054 -13.997 -19.051 1.00 87.25 501 PRO A N 1
ATOM 3894 C CA . PRO A 1 501 ? 29.030 -12.602 -19.462 1.00 87.25 501 PRO A CA 1
ATOM 3895 C C . PRO A 1 501 ? 27.789 -11.880 -18.924 1.00 87.25 501 PRO A C 1
ATOM 3897 O O . PRO A 1 501 ? 26.656 -12.256 -19.241 1.00 87.25 501 PRO A O 1
ATOM 3900 N N . ASN A 1 502 ? 27.995 -10.828 -18.140 1.00 91.94 502 ASN A N 1
ATOM 3901 C CA . ASN A 1 502 ? 26.932 -9.951 -17.672 1.00 91.94 502 ASN A CA 1
ATOM 3902 C C . ASN A 1 502 ? 26.626 -8.907 -18.744 1.00 91.94 502 ASN A C 1
ATOM 3904 O O . ASN A 1 502 ? 27.487 -8.114 -19.131 1.00 91.94 502 ASN A O 1
ATOM 3908 N N . VAL A 1 503 ? 25.376 -8.885 -19.202 1.00 96.50 503 VAL A N 1
ATOM 3909 C CA . VAL A 1 503 ? 24.918 -7.964 -20.247 1.00 96.50 503 VAL A CA 1
ATOM 3910 C C . VAL A 1 503 ? 24.082 -6.848 -19.623 1.00 96.50 503 VAL A C 1
ATOM 3912 O O . VAL A 1 503 ? 23.124 -7.110 -18.899 1.00 96.50 503 VAL A O 1
ATOM 3915 N N . GLY A 1 504 ? 24.427 -5.596 -19.904 1.00 97.94 504 GLY A N 1
ATOM 3916 C CA . GLY A 1 504 ? 23.637 -4.421 -19.548 1.00 97.94 504 GLY A CA 1
ATOM 3917 C C . GLY A 1 504 ? 22.955 -3.811 -20.771 1.00 97.94 504 GLY A C 1
ATOM 3918 O O . GLY A 1 504 ? 23.493 -3.840 -21.878 1.00 97.94 504 GLY A O 1
ATOM 3919 N N . ILE A 1 505 ? 21.777 -3.227 -20.579 1.00 98.62 505 ILE A N 1
ATOM 3920 C CA . ILE A 1 505 ? 21.104 -2.393 -21.581 1.00 98.62 505 ILE A CA 1
ATOM 3921 C C . ILE A 1 505 ? 20.891 -1.014 -20.962 1.00 98.62 505 ILE A C 1
ATOM 3923 O O . ILE A 1 505 ? 20.369 -0.926 -19.855 1.00 98.62 505 ILE A O 1
ATOM 3927 N N . ALA A 1 506 ? 21.272 0.045 -21.672 1.00 98.56 506 ALA A N 1
ATOM 3928 C CA . ALA A 1 506 ? 21.082 1.426 -21.243 1.00 98.56 506 ALA A CA 1
ATOM 3929 C C . ALA A 1 506 ? 20.255 2.191 -22.277 1.00 98.56 506 ALA A C 1
ATOM 3931 O O . ALA A 1 506 ? 20.623 2.237 -23.452 1.00 98.56 506 ALA A O 1
ATOM 3932 N N . VAL A 1 507 ? 19.153 2.801 -21.840 1.00 98.50 507 VAL A N 1
ATOM 3933 C CA . VAL A 1 507 ? 18.263 3.602 -22.690 1.00 98.50 507 VAL A CA 1
ATOM 3934 C C . VAL A 1 507 ? 18.366 5.070 -22.295 1.00 98.50 507 VAL A C 1
ATOM 3936 O O . VAL A 1 507 ? 18.138 5.426 -21.138 1.00 98.50 507 VAL A O 1
ATOM 3939 N N . SER A 1 508 ? 18.732 5.915 -23.259 1.00 98.12 508 SER A N 1
ATOM 3940 C CA . SER A 1 508 ? 18.989 7.337 -23.028 1.00 98.12 508 SER A CA 1
ATOM 3941 C C . SER A 1 508 ? 17.748 8.153 -22.655 1.00 98.12 508 SER A C 1
ATOM 3943 O O . SER A 1 508 ? 16.612 7.708 -22.815 1.00 98.12 508 SER A O 1
ATOM 3945 N N . GLY A 1 509 ? 17.967 9.411 -22.273 1.00 96.25 509 GLY A N 1
ATOM 3946 C CA . GLY A 1 509 ? 16.929 10.435 -22.202 1.00 96.25 509 GLY A CA 1
ATOM 3947 C C . GLY A 1 509 ? 16.518 11.008 -23.557 1.00 96.25 509 GLY A C 1
ATOM 3948 O O . GLY A 1 509 ? 17.158 10.750 -24.583 1.00 96.25 509 GLY A O 1
ATOM 3949 N N . GLY A 1 510 ? 15.437 11.800 -23.561 1.00 91.81 510 GLY A N 1
ATOM 3950 C CA . GLY A 1 510 ? 14.880 12.419 -24.775 1.00 91.81 510 GLY A CA 1
ATOM 3951 C C . GLY A 1 510 ? 13.352 12.376 -24.913 1.00 91.81 510 GLY A C 1
ATOM 3952 O O . GLY A 1 510 ? 12.857 12.347 -26.039 1.00 91.81 510 GLY A O 1
ATOM 3953 N N . GLY A 1 511 ? 12.607 12.346 -23.804 1.00 91.62 511 GLY A N 1
ATOM 3954 C CA . GLY A 1 511 ? 11.138 12.339 -23.802 1.00 91.62 511 GLY A CA 1
ATOM 3955 C C . GLY A 1 511 ? 10.522 11.174 -24.587 1.00 91.62 511 GLY A C 1
ATOM 3956 O O . GLY A 1 511 ? 11.070 10.066 -24.603 1.00 91.62 511 GLY A O 1
ATOM 3957 N N . TRP A 1 512 ? 9.419 11.429 -25.301 1.00 92.19 512 TRP A N 1
ATOM 3958 C CA . TRP A 1 512 ? 8.734 10.409 -26.105 1.00 92.19 512 TRP A CA 1
ATOM 3959 C C . TRP A 1 512 ? 9.624 9.764 -27.161 1.00 92.19 512 TRP A C 1
ATOM 3961 O O . TRP A 1 512 ? 9.530 8.558 -27.393 1.00 92.19 512 TRP A O 1
ATOM 3971 N N . ARG A 1 513 ? 10.534 10.535 -27.768 1.00 94.62 513 ARG A N 1
ATOM 3972 C CA . ARG A 1 513 ? 11.495 10.013 -28.748 1.00 94.62 513 ARG A CA 1
ATOM 3973 C C . ARG A 1 513 ? 12.322 8.881 -28.151 1.00 94.62 513 ARG A C 1
ATOM 3975 O O . ARG A 1 513 ? 12.464 7.835 -28.779 1.00 94.62 513 ARG A O 1
ATOM 3982 N N . ALA A 1 514 ? 12.849 9.093 -26.948 1.00 96.50 514 ALA A N 1
ATOM 3983 C CA . ALA A 1 514 ? 13.681 8.113 -26.269 1.00 96.50 514 ALA A CA 1
ATOM 3984 C C . ALA A 1 514 ? 12.890 6.888 -25.817 1.00 96.50 514 ALA A C 1
ATOM 3986 O O . ALA A 1 514 ? 13.343 5.767 -26.046 1.00 96.50 514 ALA A O 1
ATOM 3987 N N . LEU A 1 515 ? 11.682 7.089 -25.276 1.00 96.31 515 LEU A N 1
ATOM 3988 C CA . LEU A 1 515 ? 10.792 5.981 -24.939 1.00 96.31 515 LEU A CA 1
ATOM 3989 C C . LEU A 1 515 ? 10.502 5.117 -26.168 1.00 96.31 515 LEU A C 1
ATOM 3991 O O . LEU A 1 515 ? 10.687 3.908 -26.113 1.00 96.31 515 LEU A O 1
ATOM 3995 N N . MET A 1 516 ? 10.081 5.715 -27.286 1.00 95.94 516 MET A N 1
ATOM 3996 C CA . MET A 1 516 ? 9.644 4.970 -28.471 1.00 95.94 516 MET A CA 1
ATOM 3997 C C . MET A 1 516 ? 10.810 4.327 -29.231 1.00 95.94 516 MET A C 1
ATOM 3999 O O . MET A 1 516 ? 10.707 3.171 -29.639 1.00 95.94 516 MET A O 1
ATOM 4003 N N . ASN A 1 517 ? 11.933 5.031 -29.401 1.00 96.69 517 ASN A N 1
ATOM 4004 C CA . ASN A 1 517 ? 13.125 4.451 -30.026 1.00 96.69 517 ASN A CA 1
ATOM 4005 C C . ASN A 1 517 ? 13.709 3.319 -29.161 1.00 96.69 517 ASN A C 1
ATOM 4007 O O . ASN A 1 517 ? 14.004 2.236 -29.669 1.00 96.69 517 ASN A O 1
ATOM 4011 N N . GLY A 1 518 ? 13.795 3.539 -27.843 1.00 97.06 518 GLY A N 1
ATOM 4012 C CA . GLY A 1 518 ? 14.169 2.516 -26.871 1.00 97.06 518 GLY A CA 1
ATOM 4013 C C . GLY A 1 518 ? 13.228 1.315 -26.905 1.00 97.06 518 GLY A C 1
ATOM 4014 O O . GLY A 1 518 ? 13.690 0.179 -26.957 1.00 97.06 518 GLY A O 1
ATOM 4015 N N . ALA A 1 519 ? 11.915 1.546 -26.967 1.00 95.88 519 ALA A N 1
ATOM 4016 C CA . ALA A 1 519 ? 10.908 0.497 -27.080 1.00 95.88 519 ALA A CA 1
ATOM 4017 C C . ALA A 1 519 ? 11.113 -0.350 -28.342 1.00 95.88 519 ALA A C 1
ATOM 4019 O O . ALA A 1 519 ? 11.034 -1.573 -28.276 1.00 95.88 519 ALA A O 1
ATOM 4020 N N . GLY A 1 520 ? 11.447 0.274 -29.474 1.00 94.94 520 GLY A N 1
ATOM 4021 C CA . GLY A 1 520 ? 11.818 -0.435 -30.698 1.00 94.94 520 GLY A CA 1
ATOM 4022 C C . GLY A 1 520 ? 13.001 -1.385 -30.501 1.00 94.94 520 GLY A C 1
ATOM 4023 O O . GLY A 1 520 ? 12.926 -2.558 -30.873 1.00 94.94 520 GLY A O 1
ATOM 4024 N N . ALA A 1 521 ? 14.071 -0.906 -29.861 1.00 95.56 521 ALA A N 1
ATOM 4025 C CA . ALA A 1 521 ? 15.239 -1.728 -29.546 1.00 95.56 521 ALA A CA 1
ATOM 4026 C C . ALA A 1 521 ? 14.897 -2.876 -28.577 1.00 95.56 521 ALA A C 1
ATOM 4028 O O . ALA A 1 521 ? 15.243 -4.026 -28.843 1.00 95.56 521 ALA A O 1
ATOM 4029 N N . ILE A 1 522 ? 14.147 -2.602 -27.503 1.00 96.38 522 ILE A N 1
ATOM 4030 C CA . ILE A 1 522 ? 13.687 -3.629 -26.556 1.00 96.38 522 ILE A CA 1
ATOM 4031 C C . ILE A 1 522 ? 12.806 -4.669 -27.258 1.00 96.38 522 ILE A C 1
ATOM 4033 O O . ILE A 1 522 ? 13.020 -5.863 -27.074 1.00 96.38 522 ILE A O 1
ATOM 4037 N N . ALA A 1 523 ? 11.885 -4.254 -28.132 1.00 93.81 523 ALA A N 1
ATOM 4038 C CA . ALA A 1 523 ? 11.058 -5.166 -28.920 1.00 93.81 523 ALA A CA 1
ATOM 4039 C C . ALA A 1 523 ? 11.896 -6.067 -29.844 1.00 93.81 523 ALA A C 1
ATOM 4041 O O . ALA A 1 523 ? 11.551 -7.232 -30.043 1.00 93.81 523 ALA A O 1
ATOM 4042 N N . ALA A 1 524 ? 13.001 -5.558 -30.397 1.00 92.44 524 ALA A N 1
ATOM 4043 C CA . ALA A 1 524 ? 13.940 -6.357 -31.182 1.00 92.44 524 ALA A CA 1
ATOM 4044 C C . ALA A 1 524 ? 14.706 -7.376 -30.330 1.00 92.44 524 ALA A C 1
ATOM 4046 O O . ALA A 1 524 ? 14.964 -8.487 -30.795 1.00 92.44 524 ALA A O 1
ATOM 4047 N N . PHE A 1 525 ? 15.062 -7.004 -29.100 1.00 94.81 525 PHE A N 1
ATOM 4048 C CA . PHE A 1 525 ? 15.805 -7.844 -28.160 1.00 94.81 525 PHE A CA 1
ATOM 4049 C C . PHE A 1 525 ? 14.940 -8.882 -27.450 1.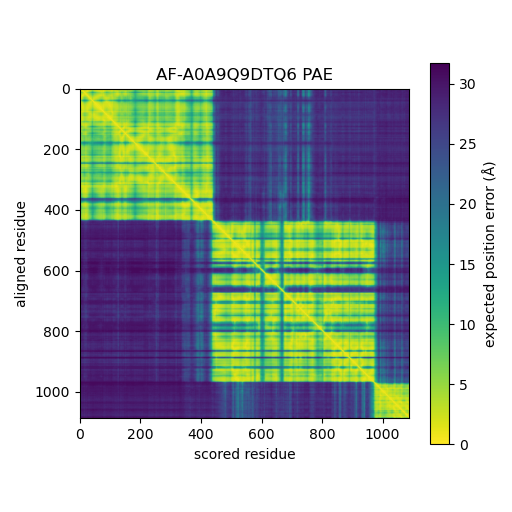00 94.81 525 PHE A C 1
ATOM 4051 O O . PHE A 1 525 ? 15.462 -9.890 -26.977 1.00 94.81 525 PHE A O 1
ATOM 4058 N N . ASP A 1 526 ? 13.636 -8.658 -27.368 1.00 93.31 526 ASP A N 1
ATOM 4059 C CA . ASP A 1 526 ? 12.699 -9.526 -26.671 1.00 93.31 526 ASP A CA 1
ATOM 4060 C C . ASP A 1 526 ? 12.294 -10.731 -27.533 1.00 93.31 526 ASP A C 1
ATOM 4062 O O . ASP A 1 526 ? 11.783 -10.574 -28.645 1.00 93.31 526 ASP A O 1
ATOM 4066 N N . ASN A 1 527 ? 12.506 -11.951 -27.030 1.00 90.50 527 ASN A N 1
ATOM 4067 C CA . ASN A 1 527 ? 12.100 -13.183 -27.712 1.00 90.50 527 ASN A CA 1
ATOM 4068 C C . ASN A 1 527 ? 10.578 -13.419 -27.744 1.00 90.50 527 ASN A C 1
ATOM 4070 O O . ASN A 1 527 ? 10.126 -14.264 -28.519 1.00 90.50 527 ASN A O 1
ATOM 4074 N N . THR A 1 528 ? 9.797 -12.693 -26.941 1.00 87.19 528 THR A N 1
ATOM 4075 C CA . THR A 1 528 ? 8.329 -12.789 -26.932 1.00 87.19 528 THR A CA 1
ATOM 4076 C C . THR A 1 528 ? 7.690 -11.980 -28.061 1.00 87.19 528 THR A C 1
ATOM 4078 O O . THR A 1 528 ? 6.561 -12.255 -28.475 1.00 87.19 528 THR A O 1
ATOM 4081 N N . THR A 1 529 ? 8.431 -11.028 -28.636 1.00 85.75 529 THR A N 1
ATOM 4082 C CA . THR A 1 529 ? 7.972 -10.240 -29.777 1.00 85.75 529 THR A CA 1
ATOM 4083 C C . THR A 1 529 ? 7.745 -11.123 -31.008 1.00 85.75 529 THR A C 1
ATOM 4085 O O . THR A 1 529 ? 8.645 -11.800 -31.501 1.00 85.75 529 THR A O 1
ATOM 4088 N N . THR A 1 530 ? 6.551 -11.008 -31.593 1.00 81.69 530 THR A N 1
ATOM 4089 C CA . THR A 1 530 ? 6.328 -10.969 -33.050 1.00 81.69 530 THR A CA 1
ATOM 4090 C C . THR A 1 530 ? 7.482 -11.350 -34.001 1.00 81.69 530 THR A C 1
ATOM 4092 O O . THR A 1 530 ? 8.049 -10.429 -34.581 1.00 81.69 530 THR A O 1
ATOM 4095 N N . ASN A 1 531 ? 7.833 -12.626 -34.233 1.00 77.50 531 ASN A N 1
ATOM 4096 C CA . ASN A 1 531 ? 8.890 -13.050 -35.182 1.00 77.50 531 ASN A CA 1
ATOM 4097 C C . ASN A 1 531 ? 10.331 -12.582 -34.853 1.00 77.50 531 ASN A C 1
ATOM 4099 O O . ASN A 1 531 ? 11.194 -12.614 -35.735 1.00 77.50 531 ASN A O 1
ATOM 4103 N N . SER A 1 532 ? 10.639 -12.196 -33.613 1.00 83.62 532 SER A N 1
ATOM 4104 C CA . SER A 1 532 ? 11.967 -11.682 -33.225 1.00 83.62 532 SER A CA 1
ATOM 4105 C C . SER A 1 532 ? 13.069 -12.743 -33.105 1.00 83.62 532 SER A C 1
ATOM 4107 O O . SER A 1 532 ? 14.239 -12.394 -32.982 1.00 83.62 532 SER A O 1
ATOM 4109 N N . THR A 1 533 ? 12.739 -14.036 -33.170 1.00 85.62 533 THR A N 1
ATOM 4110 C CA . THR A 1 533 ? 13.703 -15.152 -33.050 1.00 85.62 533 THR A CA 1
ATOM 4111 C C . THR A 1 533 ? 14.022 -15.842 -34.381 1.00 85.62 533 THR A C 1
ATOM 4113 O O . THR A 1 533 ? 14.782 -16.811 -34.420 1.00 85.62 533 THR A O 1
ATOM 4116 N N . SER A 1 534 ? 13.482 -15.348 -35.501 1.00 80.31 534 SER A N 1
ATOM 4117 C CA . SER A 1 534 ? 13.787 -15.884 -36.835 1.00 80.31 534 SER A CA 1
ATOM 4118 C C . SER A 1 534 ? 15.269 -15.683 -37.206 1.00 80.31 534 SER A C 1
ATOM 4120 O O . SER A 1 534 ? 15.858 -14.677 -36.808 1.00 80.31 534 SER A O 1
ATOM 4122 N N . PRO A 1 535 ? 15.889 -16.557 -38.029 1.00 69.94 535 PRO A N 1
ATOM 4123 C CA . PRO A 1 535 ? 17.310 -16.446 -38.376 1.00 69.94 535 PRO A CA 1
ATOM 4124 C C . PRO A 1 535 ? 17.705 -15.049 -38.884 1.00 69.94 535 PRO A C 1
ATOM 4126 O O . PRO A 1 535 ? 17.142 -14.577 -39.874 1.00 69.94 535 PRO A O 1
ATOM 4129 N N . GLY A 1 536 ? 18.688 -14.419 -38.232 1.00 66.19 536 GLY A N 1
ATOM 4130 C CA . GLY A 1 536 ? 19.139 -13.049 -38.517 1.00 66.19 536 GLY A CA 1
ATOM 4131 C C . GLY A 1 536 ? 18.503 -11.953 -37.650 1.00 66.19 536 GLY A C 1
ATOM 4132 O O . GLY A 1 536 ? 18.858 -10.792 -37.824 1.00 66.19 536 GLY A O 1
ATOM 4133 N N . HIS A 1 537 ? 17.594 -12.298 -36.734 1.00 81.38 537 HIS A N 1
ATOM 4134 C CA . HIS A 1 537 ? 17.072 -11.387 -35.710 1.00 81.38 537 HIS A CA 1
ATOM 4135 C C . HIS A 1 537 ? 17.821 -11.554 -34.382 1.00 81.38 537 HIS A C 1
ATOM 4137 O O . HIS A 1 537 ? 18.555 -12.525 -34.191 1.00 81.38 537 HIS A O 1
ATOM 4143 N N . VAL A 1 538 ? 17.619 -10.601 -33.469 1.00 88.62 538 VAL A N 1
ATOM 4144 C CA . VAL A 1 538 ? 18.351 -10.505 -32.197 1.00 88.62 538 VAL A CA 1
ATOM 4145 C C . VAL A 1 538 ? 17.483 -10.753 -30.953 1.00 88.62 538 VAL A C 1
ATOM 4147 O O . VAL A 1 538 ? 17.893 -10.437 -29.837 1.00 88.62 538 VAL A O 1
ATOM 4150 N N . GLY A 1 539 ? 16.299 -11.351 -31.127 1.00 91.19 539 GLY A N 1
ATOM 4151 C CA . GLY A 1 539 ? 15.431 -11.736 -30.017 1.00 91.19 539 GLY A CA 1
ATOM 4152 C C . GLY A 1 539 ? 16.126 -12.728 -29.084 1.00 91.19 539 GLY A C 1
ATOM 4153 O O . GLY A 1 539 ? 16.821 -13.644 -29.535 1.00 91.19 539 GLY A O 1
ATOM 4154 N N . GLY A 1 540 ? 15.941 -12.541 -27.780 1.00 91.50 540 GLY A N 1
ATOM 4155 C CA . GLY A 1 540 ? 16.639 -13.251 -26.708 1.00 91.50 540 GLY A CA 1
ATOM 4156 C C . GLY A 1 540 ? 17.653 -12.378 -25.968 1.00 91.50 540 GLY A C 1
ATOM 4157 O O . GLY A 1 540 ? 17.949 -12.672 -24.814 1.00 91.50 540 GLY A O 1
ATOM 4158 N N . LEU A 1 541 ? 18.137 -11.281 -26.568 1.00 93.31 541 LEU A N 1
ATOM 4159 C CA . LEU A 1 541 ? 19.079 -10.365 -25.912 1.00 93.31 541 LEU A CA 1
ATOM 4160 C C . LEU A 1 541 ? 18.515 -9.758 -24.617 1.00 93.31 541 LEU A C 1
ATOM 4162 O O . LEU A 1 541 ? 19.238 -9.657 -23.627 1.00 93.31 541 LEU A O 1
ATOM 4166 N N . LEU A 1 542 ? 17.221 -9.426 -24.573 1.00 95.06 542 LEU A N 1
ATOM 4167 C CA . LEU A 1 542 ? 16.588 -8.919 -23.352 1.00 95.06 542 LEU A CA 1
ATOM 4168 C C . LEU A 1 542 ? 16.601 -9.980 -22.243 1.00 95.06 542 LEU A C 1
ATOM 4170 O O . LEU A 1 542 ? 16.891 -9.682 -21.086 1.00 95.06 542 LEU A O 1
ATOM 4174 N N . GLN A 1 543 ? 16.335 -11.236 -22.604 1.00 94.56 543 GLN A N 1
ATOM 4175 C CA . GLN A 1 543 ? 16.386 -12.361 -21.674 1.00 94.56 543 GLN A CA 1
ATOM 4176 C C . GLN A 1 543 ? 17.820 -12.660 -21.200 1.00 94.56 543 GLN A C 1
ATOM 4178 O O . GLN A 1 543 ? 17.989 -13.144 -20.084 1.00 94.56 543 GLN A O 1
ATOM 4183 N N . THR A 1 544 ? 18.849 -12.322 -21.988 1.00 93.94 544 THR A N 1
ATOM 4184 C CA . THR A 1 544 ? 20.259 -12.404 -21.554 1.00 93.94 544 THR A CA 1
ATOM 4185 C C . THR A 1 544 ? 20.712 -11.249 -20.664 1.00 93.94 544 THR A C 1
ATOM 4187 O O . THR A 1 544 ? 21.692 -11.403 -19.942 1.00 93.94 544 THR A O 1
ATOM 4190 N N . ALA A 1 545 ? 20.032 -10.100 -20.702 1.00 96.62 545 ALA A N 1
ATOM 4191 C CA . ALA A 1 545 ? 20.462 -8.908 -19.979 1.00 96.62 545 ALA A CA 1
ATOM 4192 C C . ALA A 1 545 ? 20.306 -9.069 -18.462 1.00 96.62 545 ALA A C 1
ATOM 4194 O O . ALA A 1 545 ? 19.242 -9.416 -17.964 1.00 96.62 545 ALA A O 1
ATOM 4195 N N . THR A 1 546 ? 21.348 -8.784 -17.696 1.00 97.31 546 THR A N 1
ATOM 4196 C CA . THR A 1 546 ? 21.297 -8.742 -16.231 1.00 97.31 546 THR A CA 1
ATOM 4197 C C . THR A 1 546 ? 20.656 -7.441 -15.748 1.00 97.31 546 THR A C 1
ATOM 4199 O O . THR A 1 546 ? 19.848 -7.466 -14.822 1.00 97.31 546 THR A O 1
ATOM 4202 N N . TYR A 1 547 ? 20.953 -6.325 -16.418 1.00 98.06 547 TYR A N 1
ATOM 4203 C CA . TYR A 1 547 ? 20.541 -4.980 -16.015 1.00 98.06 547 TYR A CA 1
ATOM 4204 C C . TYR A 1 547 ? 19.862 -4.222 -17.158 1.00 98.06 547 TYR A C 1
ATOM 4206 O O . TYR A 1 547 ? 20.271 -4.343 -18.316 1.00 98.06 547 TYR A O 1
ATOM 4214 N N . LEU A 1 548 ? 18.868 -3.400 -16.820 1.00 98.06 548 LEU A N 1
ATOM 4215 C CA . LEU A 1 548 ? 18.220 -2.457 -17.728 1.00 98.06 548 LEU A CA 1
ATOM 4216 C C . LEU A 1 548 ? 18.155 -1.075 -17.066 1.00 98.06 548 LEU A C 1
ATOM 4218 O O . LEU A 1 548 ? 17.403 -0.875 -16.113 1.00 98.06 548 LEU A O 1
ATOM 4222 N N . THR A 1 549 ? 18.935 -0.121 -17.569 1.00 98.44 549 THR A N 1
ATOM 4223 C CA . THR A 1 549 ? 18.994 1.245 -17.040 1.00 98.44 549 THR A CA 1
ATOM 4224 C C . THR A 1 549 ? 18.236 2.232 -17.923 1.00 98.44 549 THR A C 1
ATOM 4226 O O . THR A 1 549 ? 18.262 2.145 -19.153 1.00 98.44 549 THR A O 1
ATOM 4229 N N . GLY A 1 550 ? 17.571 3.199 -17.291 1.00 98.06 550 GLY A N 1
ATOM 4230 C CA . GLY A 1 550 ? 16.854 4.280 -17.966 1.00 98.06 550 GLY A CA 1
ATOM 4231 C C . GLY A 1 550 ? 17.024 5.612 -17.240 1.00 98.06 550 GLY A C 1
ATOM 4232 O O . GLY A 1 550 ? 17.057 5.655 -16.011 1.00 98.06 550 GLY A O 1
ATOM 4233 N N . LEU A 1 551 ? 17.108 6.705 -17.997 1.00 96.56 551 LEU A N 1
ATOM 4234 C CA . LEU A 1 551 ? 17.003 8.067 -17.466 1.00 96.56 551 LEU A CA 1
ATOM 4235 C C . LEU A 1 551 ? 16.050 8.897 -18.328 1.00 96.56 551 LEU A C 1
ATOM 4237 O O . LEU A 1 551 ? 15.882 8.593 -19.511 1.00 96.56 551 LEU A O 1
ATOM 4241 N N . SER A 1 552 ? 15.405 9.919 -17.763 1.00 95.69 552 SER A N 1
ATOM 4242 C CA . SER A 1 552 ? 14.477 10.803 -18.483 1.00 95.69 552 SER A CA 1
ATOM 4243 C C . SER A 1 552 ? 13.433 10.012 -19.290 1.00 95.69 552 SER A C 1
ATOM 4245 O O . SER A 1 552 ? 12.816 9.098 -18.751 1.00 95.69 552 SER A O 1
ATOM 4247 N N . GLY A 1 553 ? 13.250 10.268 -20.588 1.00 95.31 553 GLY A N 1
ATOM 4248 C CA . GLY A 1 553 ? 12.366 9.462 -21.451 1.00 95.31 553 GLY A CA 1
ATOM 4249 C C . GLY A 1 553 ? 12.658 7.947 -21.459 1.00 95.31 553 GLY A C 1
ATOM 4250 O O . GLY A 1 553 ? 11.740 7.137 -21.571 1.00 95.31 553 GLY A O 1
ATOM 4251 N N . GLY A 1 554 ? 13.913 7.530 -21.268 1.00 97.25 554 GLY A N 1
ATOM 4252 C CA . GLY A 1 554 ? 14.276 6.124 -21.064 1.00 97.25 554 GLY A CA 1
ATOM 4253 C C . GLY A 1 554 ? 13.773 5.565 -19.729 1.00 97.25 554 GLY A C 1
ATOM 4254 O O . GLY A 1 554 ? 13.405 4.394 -19.656 1.00 97.25 554 GLY A O 1
ATOM 4255 N N . SER A 1 555 ? 13.667 6.396 -18.685 1.00 96.81 555 SER A N 1
ATOM 4256 C CA . SER A 1 555 ? 13.039 6.005 -17.414 1.00 96.81 555 SER A CA 1
ATOM 4257 C C . SER A 1 555 ? 11.538 5.746 -17.564 1.00 96.81 555 SER A C 1
ATOM 4259 O O . SER A 1 555 ? 11.013 4.854 -16.906 1.00 96.81 555 SER A O 1
ATOM 4261 N N . TRP A 1 556 ? 10.854 6.446 -18.476 1.00 94.50 556 TRP A N 1
ATOM 4262 C CA . TRP A 1 556 ? 9.435 6.217 -18.774 1.00 94.50 556 TRP A CA 1
ATOM 4263 C C . TRP A 1 556 ? 9.220 4.841 -19.408 1.00 94.50 556 TRP A C 1
ATOM 4265 O O . TRP A 1 556 ? 8.282 4.124 -19.053 1.00 94.50 556 TRP A O 1
ATOM 4275 N N . LEU A 1 557 ? 10.121 4.445 -20.316 1.00 94.94 557 LEU A N 1
ATOM 4276 C CA . LEU A 1 557 ? 10.124 3.108 -20.909 1.00 94.94 557 LEU A CA 1
ATOM 4277 C C . LEU A 1 557 ? 10.347 2.044 -19.834 1.00 94.94 557 LEU A C 1
ATOM 4279 O O . LEU A 1 557 ? 9.558 1.110 -19.720 1.00 94.94 557 LEU A O 1
ATOM 4283 N N . VAL A 1 558 ? 11.404 2.195 -19.031 1.00 93.75 558 VAL A N 1
ATOM 4284 C CA . VAL A 1 558 ? 11.728 1.226 -17.977 1.00 93.75 558 VAL A CA 1
ATOM 4285 C C . VAL A 1 558 ? 10.607 1.153 -16.942 1.00 93.75 558 VAL A C 1
ATOM 4287 O O . VAL A 1 558 ? 10.188 0.058 -16.599 1.00 93.75 558 VAL A O 1
ATOM 4290 N N . GLY A 1 559 ? 10.052 2.277 -16.490 1.00 90.06 559 GLY A N 1
ATOM 4291 C CA . GLY A 1 559 ? 8.942 2.286 -15.537 1.00 90.06 559 GLY A CA 1
ATOM 4292 C C . GLY A 1 559 ? 7.687 1.596 -16.079 1.00 90.06 559 GLY A C 1
ATOM 4293 O O . GLY A 1 559 ? 7.097 0.763 -15.392 1.00 90.06 559 GLY A O 1
ATOM 4294 N N . SER A 1 560 ? 7.286 1.899 -17.318 1.00 88.12 560 SER A N 1
ATOM 4295 C CA . SER A 1 560 ? 6.049 1.355 -17.908 1.00 88.12 560 SER A CA 1
ATOM 4296 C C . SER A 1 560 ? 6.132 -0.131 -18.272 1.00 88.12 560 SER A C 1
ATOM 4298 O O . SER A 1 560 ? 5.113 -0.818 -18.246 1.00 88.12 560 SER A O 1
ATOM 4300 N N . LEU A 1 561 ? 7.328 -0.667 -18.536 1.00 87.50 561 LEU A N 1
ATOM 4301 C CA . LEU A 1 561 ? 7.509 -2.102 -18.778 1.00 87.50 561 LEU A CA 1
ATOM 4302 C C . LEU A 1 561 ? 7.225 -2.960 -17.532 1.00 87.50 561 LEU A C 1
ATOM 4304 O O . LEU A 1 561 ? 6.851 -4.120 -17.681 1.00 87.50 561 LEU A O 1
ATOM 4308 N N . TYR A 1 562 ? 7.388 -2.417 -16.317 1.00 83.56 562 TYR A N 1
ATOM 4309 C CA . TYR A 1 562 ? 7.414 -3.185 -15.062 1.00 83.56 562 TYR A CA 1
ATOM 4310 C C . TYR A 1 562 ? 6.104 -3.137 -14.241 1.00 83.56 562 TYR A C 1
ATOM 4312 O O . TYR A 1 562 ? 6.060 -3.691 -13.141 1.00 83.56 562 TYR A O 1
ATOM 4320 N N . VAL A 1 563 ? 5.014 -2.543 -14.751 1.00 68.19 563 VAL A N 1
ATOM 4321 C CA . VAL A 1 563 ? 3.759 -2.305 -13.996 1.00 68.19 563 VAL A CA 1
ATOM 4322 C C . VAL A 1 563 ? 2.508 -2.808 -14.739 1.00 68.19 563 VAL A C 1
ATOM 4324 O O . VAL A 1 563 ? 2.369 -2.525 -15.926 1.00 68.19 563 VAL A O 1
ATOM 4327 N N . PRO A 1 564 ? 1.502 -3.430 -14.073 1.00 51.28 564 PRO A N 1
ATOM 4328 C CA . PRO A 1 564 ? 1.546 -4.351 -12.920 1.00 51.28 564 PRO A CA 1
ATOM 4329 C C . PRO A 1 564 ? 1.877 -5.805 -13.317 1.00 51.28 564 PRO A C 1
ATOM 4331 O O . PRO A 1 564 ? 2.110 -6.661 -12.463 1.00 51.28 564 PRO A O 1
ATOM 4334 N N . GLN A 1 565 ? 1.888 -6.092 -14.616 1.00 60.69 565 GLN A N 1
ATOM 4335 C CA . GLN A 1 565 ? 2.354 -7.338 -15.212 1.00 60.69 565 GLN A CA 1
ATOM 4336 C C . GLN A 1 565 ? 3.409 -6.941 -16.236 1.00 60.69 565 GLN A C 1
ATOM 4338 O O . GLN A 1 565 ? 3.186 -5.993 -16.984 1.00 60.69 565 GLN A O 1
ATOM 4343 N N . LEU A 1 566 ? 4.553 -7.623 -16.242 1.00 66.69 566 LEU A N 1
ATOM 4344 C CA . LEU A 1 566 ? 5.590 -7.367 -17.238 1.00 66.69 566 LEU A CA 1
ATOM 4345 C C . LEU A 1 566 ? 4.997 -7.646 -18.617 1.00 66.69 566 LEU A C 1
ATOM 4347 O O . LEU A 1 566 ? 4.609 -8.779 -18.899 1.00 66.69 566 LEU A O 1
ATOM 4351 N N . ARG A 1 567 ? 4.886 -6.597 -19.429 1.00 72.56 567 ARG A N 1
ATOM 4352 C CA . ARG A 1 567 ? 4.339 -6.662 -20.783 1.00 72.56 567 ARG A CA 1
ATOM 4353 C C . ARG A 1 567 ? 5.464 -6.488 -21.782 1.00 72.56 567 ARG A C 1
ATOM 4355 O O . ARG A 1 567 ? 6.367 -5.672 -21.589 1.00 72.56 567 ARG A O 1
ATOM 4362 N N . SER A 1 568 ? 5.386 -7.231 -22.874 1.00 84.81 568 SER A N 1
ATOM 4363 C CA . SER A 1 568 ? 6.188 -6.933 -24.052 1.00 84.81 568 SER A CA 1
ATOM 4364 C C . SER A 1 568 ? 5.834 -5.532 -24.554 1.00 84.81 568 SER A C 1
ATOM 4366 O O . SER A 1 568 ? 4.693 -5.076 -24.445 1.00 84.81 568 SER A O 1
ATOM 4368 N N . VAL A 1 569 ? 6.799 -4.856 -25.179 1.00 88.38 569 VAL A N 1
ATOM 4369 C CA . VAL A 1 569 ? 6.558 -3.567 -25.853 1.00 88.38 569 VAL A CA 1
ATOM 4370 C C . VAL A 1 569 ? 5.340 -3.667 -26.776 1.00 88.38 569 VAL A C 1
ATOM 4372 O O . VAL A 1 569 ? 4.485 -2.792 -26.808 1.00 88.38 569 VAL A O 1
ATOM 4375 N N . GLN A 1 570 ? 5.214 -4.793 -27.468 1.00 83.19 570 GLN A N 1
ATOM 4376 C CA . GLN A 1 570 ? 4.131 -5.076 -28.388 1.00 83.19 570 GLN A CA 1
ATOM 4377 C C . GLN A 1 570 ? 2.737 -5.127 -27.736 1.00 83.19 570 GLN A C 1
ATOM 4379 O O . GLN A 1 570 ? 1.778 -4.674 -28.353 1.00 83.19 570 GLN A O 1
ATOM 4384 N N . GLU A 1 571 ? 2.606 -5.623 -26.508 1.00 79.38 571 GLU A N 1
ATOM 4385 C CA . GLU A 1 571 ? 1.343 -5.610 -25.750 1.00 79.38 571 GLU A CA 1
ATOM 4386 C C . GLU A 1 571 ? 0.973 -4.216 -25.229 1.00 79.38 571 GLU A C 1
ATOM 4388 O O . GLU A 1 571 ? -0.196 -3.959 -24.954 1.00 79.38 571 GLU A O 1
ATOM 4393 N N . LEU A 1 572 ? 1.941 -3.302 -25.098 1.00 79.75 572 LEU A N 1
ATOM 4394 C CA . LEU A 1 572 ? 1.687 -1.944 -24.612 1.00 79.75 572 LEU A CA 1
ATOM 4395 C C . LEU A 1 572 ? 1.057 -1.039 -25.688 1.00 79.75 572 LEU A C 1
ATOM 4397 O O . LEU A 1 572 ? 0.243 -0.179 -25.343 1.00 79.75 572 LEU A O 1
ATOM 4401 N N . TYR A 1 573 ? 1.359 -1.257 -26.979 1.00 76.12 573 TYR A N 1
ATOM 4402 C CA . TYR A 1 573 ? 0.874 -0.407 -28.087 1.00 76.12 573 TYR A CA 1
ATOM 4403 C C . TYR A 1 573 ? -0.005 -1.102 -29.155 1.00 76.12 573 TYR A C 1
ATOM 4405 O O . TYR A 1 573 ? -0.453 -0.429 -30.088 1.00 76.12 573 TYR A O 1
ATOM 4413 N N . ARG A 1 574 ? -0.240 -2.427 -29.107 1.00 67.56 574 ARG A N 1
ATOM 4414 C CA . ARG A 1 574 ? -0.992 -3.134 -30.171 1.00 67.56 574 ARG A CA 1
ATOM 4415 C C . ARG A 1 574 ? -2.482 -2.772 -30.205 1.00 67.56 574 ARG A C 1
ATOM 4417 O O . ARG A 1 574 ? -3.186 -2.883 -29.211 1.00 67.56 574 ARG A O 1
ATOM 4424 N N . MET A 1 575 ? -2.949 -2.471 -31.417 1.00 51.38 575 MET A N 1
ATOM 4425 C CA . MET A 1 575 ? -4.354 -2.337 -31.809 1.00 51.38 575 MET A CA 1
ATOM 4426 C C . MET A 1 575 ? -4.934 -3.699 -32.226 1.00 51.38 575 MET A C 1
ATOM 4428 O O . MET A 1 575 ? -5.023 -3.992 -33.419 1.00 51.38 575 MET A O 1
ATOM 4432 N N . ASP A 1 576 ? -5.295 -4.562 -31.279 1.00 43.25 576 ASP A N 1
ATOM 4433 C CA . ASP A 1 576 ? -6.273 -5.617 -31.576 1.00 43.25 576 ASP A CA 1
ATOM 4434 C C . ASP A 1 576 ? -7.661 -5.066 -31.217 1.00 43.25 576 ASP A C 1
ATOM 4436 O O . ASP A 1 576 ? -7.873 -4.719 -30.058 1.00 43.25 576 ASP A O 1
ATOM 4440 N N . PRO A 1 577 ? -8.612 -4.966 -32.163 1.00 41.44 577 PRO A N 1
ATOM 4441 C CA . PRO A 1 577 ? -9.976 -4.523 -31.865 1.00 41.44 577 PRO A CA 1
ATOM 4442 C C . PRO A 1 577 ? -10.724 -5.434 -30.872 1.00 41.44 577 PRO A C 1
ATOM 4444 O O . PRO A 1 577 ? -11.801 -5.061 -30.416 1.00 41.44 577 PRO A O 1
ATOM 4447 N N . ASN A 1 578 ? -10.178 -6.611 -30.538 1.00 37.38 578 ASN A N 1
ATOM 4448 C CA . ASN A 1 578 ? -10.701 -7.526 -29.522 1.00 37.38 578 ASN A CA 1
ATOM 4449 C C . ASN A 1 578 ? -9.862 -7.568 -28.232 1.00 37.38 578 ASN A C 1
ATOM 4451 O O . ASN A 1 578 ? -10.246 -8.282 -27.304 1.00 37.38 578 ASN A O 1
ATOM 4455 N N . ALA A 1 579 ? -8.728 -6.860 -28.161 1.00 45.44 579 ALA A N 1
ATOM 4456 C CA . ALA A 1 579 ? -7.951 -6.754 -26.931 1.00 45.44 579 ALA A CA 1
ATOM 4457 C C . ALA A 1 579 ? -8.382 -5.490 -26.175 1.00 45.44 579 ALA A C 1
ATOM 4459 O O . ALA A 1 579 ? -8.182 -4.386 -26.687 1.00 45.44 579 ALA A O 1
ATOM 4460 N N . PRO A 1 580 ? -8.965 -5.621 -24.972 1.00 44.06 580 PRO A N 1
ATOM 4461 C CA . PRO A 1 580 ? -9.208 -4.468 -24.126 1.00 44.06 580 PRO A CA 1
ATOM 4462 C C . PRO A 1 580 ? -7.845 -3.919 -23.661 1.00 44.06 580 PRO A C 1
ATOM 4464 O O . PRO A 1 580 ? -6.987 -4.670 -23.195 1.00 44.06 580 PRO A O 1
ATOM 4467 N N . ASP A 1 581 ? -7.650 -2.608 -23.810 1.00 53.88 581 ASP A N 1
ATOM 4468 C CA . ASP A 1 581 ? -6.657 -1.798 -23.083 1.00 53.88 581 ASP A CA 1
ATOM 4469 C C . ASP A 1 581 ? -5.209 -1.772 -23.628 1.00 53.88 581 ASP A C 1
ATOM 4471 O O . ASP A 1 581 ? -4.272 -2.329 -23.040 1.00 53.88 581 ASP A O 1
ATOM 4475 N N . SER A 1 582 ? -4.976 -1.015 -24.712 1.00 63.12 582 SER A N 1
ATOM 4476 C CA . SER A 1 582 ? -3.627 -0.506 -25.026 1.00 63.12 582 SER A CA 1
ATOM 4477 C C . SER A 1 582 ? -3.278 0.664 -24.097 1.00 63.12 582 SER A C 1
ATOM 4479 O O . SER A 1 582 ? -3.991 1.663 -24.064 1.00 63.12 582 SER A O 1
ATOM 4481 N N . LEU A 1 583 ? -2.164 0.546 -23.364 1.00 74.69 583 LEU A N 1
ATOM 4482 C CA . LEU A 1 583 ? -1.728 1.536 -22.369 1.00 74.69 583 LEU A CA 1
ATOM 4483 C C . LEU A 1 583 ? -1.031 2.754 -22.997 1.00 74.69 583 LEU A C 1
ATOM 4485 O O . LEU A 1 583 ? -1.259 3.880 -22.574 1.00 74.69 583 LEU A O 1
ATOM 4489 N N . TRP A 1 584 ? -0.184 2.550 -24.009 1.00 82.81 584 TRP A N 1
ATOM 4490 C CA . TRP A 1 584 ? 0.634 3.616 -24.604 1.00 82.81 584 TRP A CA 1
ATOM 4491 C C . TRP A 1 584 ? -0.121 4.451 -25.643 1.00 82.81 584 TRP A C 1
ATOM 4493 O O . TRP A 1 584 ? 0.237 4.451 -26.819 1.00 82.81 584 TRP A O 1
ATOM 4503 N N . GLN A 1 585 ? -1.154 5.175 -25.223 1.00 77.00 585 GLN A N 1
ATOM 4504 C CA . GLN A 1 585 ? -1.922 6.100 -26.067 1.00 77.00 585 GLN A CA 1
ATOM 4505 C C . GLN A 1 585 ? -1.372 7.528 -25.916 1.00 77.00 585 GLN A C 1
ATOM 4507 O O . GLN A 1 585 ? -1.690 8.229 -24.958 1.00 77.00 585 GLN A O 1
ATOM 4512 N N . PHE A 1 586 ? -0.492 7.940 -26.834 1.00 82.69 586 PHE A N 1
ATOM 4513 C CA . PHE A 1 586 ? 0.230 9.224 -26.755 1.00 82.69 586 PHE A CA 1
ATOM 4514 C C . PHE A 1 586 ? -0.434 10.355 -27.551 1.00 82.69 586 PHE A C 1
ATOM 4516 O O . PHE A 1 586 ? 0.143 11.430 -27.689 1.00 82.69 586 PHE A O 1
ATOM 4523 N N . ASP A 1 587 ? -1.626 10.130 -28.099 1.00 74.06 587 ASP A N 1
ATOM 4524 C CA . ASP A 1 587 ? -2.424 11.145 -28.791 1.00 74.06 587 ASP A CA 1
ATOM 4525 C C . ASP A 1 587 ? -3.002 12.195 -27.828 1.00 74.06 587 ASP A C 1
ATOM 4527 O O . ASP A 1 587 ? -3.318 13.302 -28.251 1.00 74.06 587 ASP A O 1
ATOM 4531 N N . ASN A 1 588 ? -3.092 11.867 -26.537 1.00 71.88 588 ASN A N 1
ATOM 4532 C CA . ASN A 1 588 ? -3.480 12.789 -25.477 1.00 71.88 588 ASN A CA 1
ATOM 4533 C C . ASN A 1 588 ? -2.242 13.439 -24.839 1.00 71.88 588 ASN A C 1
ATOM 4535 O O . ASN A 1 588 ? -1.268 12.761 -24.506 1.00 71.88 588 ASN A O 1
ATOM 4539 N N . SER A 1 589 ? -2.287 14.752 -24.617 1.00 73.75 589 SER A N 1
ATOM 4540 C CA . SER A 1 589 ? -1.207 15.491 -23.953 1.00 73.75 589 SER A CA 1
ATOM 4541 C C . SER A 1 589 ? -1.117 15.140 -22.461 1.00 73.75 589 SER A C 1
ATOM 4543 O O . SER A 1 589 ? -2.134 15.120 -21.768 1.00 73.75 589 SER A O 1
ATOM 4545 N N . ILE A 1 590 ? 0.104 14.932 -21.935 1.00 76.62 590 ILE A N 1
ATOM 4546 C CA . ILE A 1 590 ? 0.343 14.762 -20.479 1.00 76.62 590 ILE A CA 1
ATOM 4547 C C . ILE A 1 590 ? -0.185 15.972 -19.704 1.00 76.62 590 ILE A C 1
ATOM 4549 O O . ILE A 1 590 ? -0.653 15.846 -18.577 1.00 76.62 590 ILE A O 1
ATOM 4553 N N . VAL A 1 591 ? -0.095 17.161 -20.296 1.00 72.00 591 VAL A N 1
ATOM 4554 C CA . VAL A 1 591 ? -0.497 18.400 -19.633 1.00 72.00 591 VAL A CA 1
ATOM 4555 C C . VAL A 1 591 ? -2.022 18.524 -19.640 1.00 72.00 591 VAL A C 1
ATOM 4557 O O . VAL A 1 591 ? -2.605 18.852 -18.623 1.00 72.00 591 VAL A O 1
ATOM 4560 N N . GLU A 1 592 ? -2.708 18.203 -20.736 1.00 65.06 592 GLU A N 1
ATOM 4561 C CA . GLU A 1 592 ? -4.152 18.477 -20.861 1.00 65.06 592 GLU A CA 1
ATOM 4562 C C . GLU A 1 592 ? -5.068 17.299 -20.473 1.00 65.06 592 GLU A C 1
ATOM 4564 O O . GLU A 1 592 ? -6.280 17.482 -20.314 1.00 65.06 592 GLU A O 1
ATOM 4569 N N . GLY A 1 593 ? -4.516 16.094 -20.303 1.00 65.38 593 GLY A N 1
ATOM 4570 C CA . GLY A 1 593 ? -5.303 14.868 -20.142 1.00 65.38 593 GLY A CA 1
ATOM 4571 C C . GLY A 1 593 ? -6.027 14.472 -21.439 1.00 65.38 593 GLY A C 1
ATOM 4572 O O . GLY A 1 593 ? -5.662 14.918 -22.528 1.00 65.38 593 GLY A O 1
ATOM 4573 N N . SER A 1 594 ? -7.055 13.616 -21.358 1.00 56.22 594 SER A N 1
ATOM 4574 C CA . SER A 1 594 ? -7.829 13.227 -22.548 1.00 56.22 594 SER A CA 1
ATOM 4575 C C . SER A 1 594 ? -8.796 14.331 -22.979 1.00 56.22 594 SER A C 1
ATOM 4577 O O . SER A 1 594 ? -9.727 14.667 -22.248 1.00 56.22 594 SER A O 1
ATOM 4579 N N . SER A 1 595 ? -8.637 14.860 -24.195 1.00 45.00 595 SER A N 1
ATOM 4580 C CA . SER A 1 595 ? -9.441 15.980 -24.717 1.00 45.00 595 SER A CA 1
ATOM 4581 C C . SER A 1 595 ? -10.849 15.586 -25.197 1.00 45.00 595 SER A C 1
ATOM 4583 O O . SER A 1 595 ? -11.530 16.381 -25.842 1.00 45.00 595 SER A O 1
ATOM 4585 N N . GLY A 1 596 ? -11.313 14.360 -24.924 1.00 42.59 596 GLY A N 1
ATOM 4586 C CA . GLY A 1 596 ? -12.653 13.881 -25.294 1.00 42.59 596 GLY A CA 1
ATOM 4587 C C . GLY A 1 596 ? -12.961 13.876 -26.802 1.00 42.59 596 GLY A C 1
ATOM 4588 O O . GLY A 1 596 ? -14.118 13.710 -27.179 1.00 42.59 596 GLY A O 1
ATOM 4589 N N . THR A 1 597 ? -11.959 14.075 -27.667 1.00 35.25 597 THR A N 1
ATOM 4590 C CA . THR A 1 597 ? -12.141 14.239 -29.122 1.00 35.25 597 THR A CA 1
ATOM 4591 C C . THR A 1 597 ? -11.416 13.194 -29.973 1.00 35.25 597 THR A C 1
ATOM 4593 O O . THR A 1 597 ? -11.537 13.240 -31.198 1.00 35.25 597 THR A O 1
ATOM 4596 N N . SER A 1 598 ? -10.724 12.215 -29.372 1.00 35.12 598 SER A N 1
ATOM 4597 C CA . SER A 1 598 ? -10.094 11.129 -30.136 1.00 35.12 598 SER A CA 1
ATOM 4598 C C . SER A 1 598 ? -11.173 10.190 -30.720 1.00 35.12 598 SER A C 1
ATOM 4600 O O . SER A 1 598 ? -11.920 9.574 -29.953 1.00 35.12 598 SER A O 1
ATOM 4602 N N . PRO A 1 599 ? -11.301 10.054 -32.060 1.00 30.44 599 PRO A N 1
ATOM 4603 C CA . PRO A 1 599 ? -12.367 9.278 -32.716 1.00 30.44 599 PRO A CA 1
ATOM 4604 C C . PRO A 1 599 ? -12.287 7.758 -32.490 1.00 30.44 599 PRO A C 1
ATOM 4606 O O . PRO A 1 599 ? -13.137 7.019 -32.986 1.00 30.44 599 PRO A O 1
ATOM 4609 N N . SER A 1 600 ? -11.258 7.289 -31.785 1.00 33.22 600 SER A N 1
ATOM 4610 C CA . SER A 1 600 ? -10.926 5.874 -31.598 1.00 33.22 600 SER A CA 1
ATOM 4611 C C . SER A 1 600 ? -11.502 5.268 -30.312 1.00 33.22 600 SER A C 1
ATOM 4613 O O . SER A 1 600 ? -11.406 4.058 -30.120 1.00 33.22 600 SER A O 1
ATOM 4615 N N . ALA A 1 601 ? -12.112 6.072 -29.433 1.00 32.38 601 ALA A N 1
ATOM 4616 C CA . ALA A 1 601 ? -12.722 5.595 -28.192 1.00 32.38 601 ALA A CA 1
ATOM 4617 C C . ALA A 1 601 ? -14.107 4.977 -28.462 1.00 32.38 601 ALA A C 1
ATOM 4619 O O . ALA A 1 601 ? -15.153 5.580 -28.215 1.00 32.38 601 ALA A O 1
ATOM 4620 N N . VAL A 1 602 ? -14.122 3.761 -29.010 1.00 28.52 602 VAL A N 1
ATOM 4621 C CA . VAL A 1 602 ? -15.326 2.925 -29.025 1.00 28.52 602 VAL A CA 1
ATOM 4622 C C . VAL A 1 602 ? -15.618 2.489 -27.589 1.00 28.52 602 VAL A C 1
ATOM 4624 O O . VAL A 1 602 ? -14.799 1.852 -26.939 1.00 28.52 602 VAL A O 1
ATOM 4627 N N . HIS A 1 603 ? -16.802 2.867 -27.113 1.00 31.86 603 HIS A N 1
ATOM 4628 C CA . HIS A 1 603 ? -17.357 2.528 -25.809 1.00 31.86 603 HIS A CA 1
ATOM 4629 C C . HIS A 1 603 ? -17.325 1.023 -25.499 1.00 31.86 603 HIS A C 1
ATOM 4631 O O . HIS A 1 603 ? -18.078 0.250 -26.093 1.00 31.86 603 HIS A O 1
ATOM 4637 N N . THR A 1 604 ? -16.579 0.654 -24.460 1.00 29.86 604 THR A N 1
ATOM 4638 C CA . THR A 1 604 ? -16.905 -0.458 -23.560 1.00 29.86 604 THR A CA 1
ATOM 4639 C C . THR A 1 604 ? -16.678 0.018 -22.126 1.00 29.86 604 THR A C 1
ATOM 4641 O O . THR A 1 604 ? -15.634 0.589 -21.832 1.00 29.86 604 THR A O 1
ATOM 4644 N N . ASP A 1 605 ? -17.660 -0.178 -21.244 1.00 30.50 605 ASP A N 1
ATOM 4645 C CA . ASP A 1 605 ? -17.677 0.266 -19.836 1.00 30.50 605 ASP A CA 1
ATOM 4646 C C . ASP A 1 605 ? -16.649 -0.454 -18.921 1.00 30.50 605 ASP A C 1
ATOM 4648 O O . ASP A 1 605 ? -16.875 -0.620 -17.723 1.00 30.50 605 ASP A O 1
ATOM 4652 N N . GLU A 1 606 ? -15.497 -0.880 -19.444 1.00 34.56 606 GLU A N 1
ATOM 4653 C CA . GLU A 1 606 ? -14.465 -1.596 -18.690 1.00 34.56 606 GLU A CA 1
ATOM 4654 C C . GLU A 1 606 ? -13.060 -0.998 -18.934 1.00 34.56 606 GLU A C 1
ATOM 4656 O O . GLU A 1 606 ? -12.522 -1.068 -20.027 1.00 34.56 606 GLU A O 1
ATOM 4661 N N . ILE A 1 607 ? -12.515 -0.404 -17.857 1.00 41.22 607 ILE A N 1
ATOM 4662 C CA . ILE A 1 607 ? -11.098 -0.320 -17.430 1.00 41.22 607 ILE A CA 1
ATOM 4663 C C . ILE A 1 607 ? -10.070 0.349 -18.383 1.00 41.22 607 ILE A C 1
ATOM 4665 O O . ILE A 1 607 ? -9.167 -0.295 -18.891 1.00 41.22 607 ILE A O 1
ATOM 4669 N N . GLY A 1 608 ? -10.055 1.690 -18.463 1.00 38.22 608 GLY A N 1
ATOM 4670 C CA . GLY A 1 608 ? -8.894 2.439 -18.983 1.00 38.22 608 GLY A CA 1
ATOM 4671 C C . GLY A 1 608 ? -8.812 3.904 -18.502 1.00 38.22 608 GLY A C 1
ATOM 4672 O O . GLY A 1 608 ? -9.850 4.488 -18.193 1.00 38.22 608 GLY A O 1
ATOM 4673 N N . PRO A 1 609 ? -7.609 4.521 -18.422 1.00 43.06 609 PRO A N 1
ATOM 4674 C CA . PRO A 1 609 ? -7.375 5.889 -17.910 1.00 43.06 609 PRO A CA 1
ATOM 4675 C C . PRO A 1 609 ? -7.859 7.036 -18.831 1.00 43.06 609 PRO A C 1
ATOM 4677 O O . PRO A 1 609 ? -7.674 8.210 -18.520 1.00 43.06 609 PRO A O 1
ATOM 4680 N N . THR A 1 610 ? -8.491 6.727 -19.965 1.00 46.09 610 THR A N 1
ATOM 4681 C CA . THR A 1 610 ? -8.771 7.652 -21.081 1.00 46.09 610 THR A CA 1
ATOM 4682 C C . THR A 1 610 ? -10.140 8.352 -21.028 1.00 46.09 610 THR A C 1
ATOM 4684 O O . THR A 1 610 ? -10.598 8.881 -22.039 1.00 46.09 610 THR A O 1
ATOM 4687 N N . THR A 1 611 ? -10.817 8.372 -19.872 1.00 50.69 611 THR A N 1
ATOM 4688 C CA . THR A 1 611 ? -12.189 8.917 -19.743 1.00 50.69 611 THR A CA 1
ATOM 4689 C C . THR A 1 611 ? -12.322 10.163 -18.860 1.00 50.69 611 THR A C 1
ATOM 4691 O O . THR A 1 611 ? -13.442 10.643 -18.675 1.00 50.69 611 THR A O 1
ATOM 4694 N N . LEU A 1 612 ? -11.235 10.680 -18.277 1.00 56.53 612 LEU A N 1
ATOM 4695 C CA . LEU A 1 612 ? -11.294 11.825 -17.356 1.00 56.53 612 LEU A CA 1
ATOM 4696 C C . LEU A 1 612 ? -11.389 13.153 -18.115 1.00 56.53 612 LEU A C 1
ATOM 4698 O O . LEU A 1 612 ? -10.641 13.404 -19.061 1.00 56.53 612 LEU A O 1
ATOM 4702 N N . ARG A 1 613 ? -12.280 14.047 -17.671 1.00 65.25 613 ARG A N 1
ATOM 4703 C CA . ARG A 1 613 ? -12.283 15.435 -18.162 1.00 65.25 613 ARG A CA 1
ATOM 4704 C C . ARG A 1 613 ? -11.020 16.145 -17.677 1.00 65.25 613 ARG A C 1
ATOM 4706 O O . ARG A 1 613 ? -10.599 15.929 -16.545 1.00 65.25 613 ARG A O 1
ATOM 4713 N N . THR A 1 614 ? -10.476 17.067 -18.470 1.00 68.81 614 THR A N 1
ATOM 4714 C CA . THR A 1 614 ? -9.280 17.861 -18.119 1.00 68.81 614 THR A CA 1
ATOM 4715 C C . THR A 1 614 ? -9.360 18.506 -16.725 1.00 68.81 614 THR A C 1
ATOM 4717 O O . THR A 1 614 ? -8.372 18.521 -16.001 1.00 68.81 614 THR A O 1
ATOM 4720 N N . SER A 1 615 ? -10.538 18.966 -16.282 1.00 67.62 615 SER A N 1
ATOM 4721 C CA . SER A 1 615 ? -10.719 19.476 -14.913 1.00 67.62 615 SER A CA 1
ATOM 4722 C C . SER A 1 615 ? -10.583 18.393 -13.835 1.00 67.62 615 SER A C 1
ATOM 4724 O O . SER A 1 615 ? -9.918 18.618 -12.835 1.00 67.62 615 SER A O 1
ATOM 4726 N N . GLU A 1 616 ? -11.177 17.215 -14.048 1.00 70.69 616 GLU A N 1
ATOM 4727 C CA . GLU A 1 616 ? -11.133 16.089 -13.100 1.00 70.69 616 GLU A CA 1
ATOM 4728 C C . GLU A 1 616 ? -9.717 15.512 -12.989 1.00 70.69 616 GLU A C 1
ATOM 4730 O O . GLU A 1 616 ? -9.274 15.172 -11.897 1.00 70.69 616 GLU A O 1
ATOM 4735 N N . TYR A 1 617 ? -8.993 15.460 -14.111 1.00 74.56 617 TYR A N 1
ATOM 4736 C CA . TYR A 1 617 ? -7.583 15.080 -14.177 1.00 74.56 617 TYR A CA 1
ATOM 4737 C C . TYR A 1 617 ? -6.712 15.960 -13.268 1.00 74.56 617 TYR A C 1
ATOM 4739 O O . TYR A 1 617 ? -5.975 15.458 -12.419 1.00 74.56 617 TYR A O 1
ATOM 4747 N N . TYR A 1 618 ? -6.842 17.282 -13.392 1.00 76.88 618 TYR A N 1
ATOM 4748 C CA . TYR A 1 618 ? -6.080 18.212 -12.566 1.00 76.88 618 TYR A CA 1
ATOM 4749 C C . TYR A 1 618 ? -6.549 18.266 -11.109 1.00 76.88 618 TYR A C 1
ATOM 4751 O O . TYR A 1 618 ? -5.705 18.360 -10.218 1.00 76.88 618 TYR A O 1
ATOM 4759 N N . ASP A 1 619 ? -7.854 18.176 -10.842 1.00 75.94 619 ASP A N 1
ATOM 4760 C CA . ASP A 1 619 ? -8.373 18.103 -9.471 1.00 75.94 619 ASP A CA 1
ATOM 4761 C C . ASP A 1 619 ? -7.755 16.902 -8.732 1.00 75.94 619 ASP A C 1
ATOM 4763 O O . ASP A 1 619 ? -7.227 17.059 -7.634 1.00 75.94 619 ASP A O 1
ATOM 4767 N N . GLN A 1 620 ? -7.705 15.724 -9.368 1.00 74.75 620 GLN A N 1
ATOM 4768 C CA . GLN A 1 620 ? -7.068 14.537 -8.787 1.00 74.75 620 GLN A CA 1
ATOM 4769 C C . GLN A 1 620 ? -5.568 14.727 -8.533 1.00 74.75 620 GLN A C 1
ATOM 4771 O O . GLN A 1 620 ? -5.099 14.451 -7.427 1.00 74.75 620 GLN A O 1
ATOM 4776 N N . ILE A 1 621 ? -4.822 15.227 -9.526 1.00 78.88 621 ILE A N 1
ATOM 4777 C CA . ILE A 1 621 ? -3.381 15.483 -9.393 1.00 78.88 621 ILE A CA 1
ATOM 4778 C C . ILE A 1 621 ? -3.108 16.462 -8.244 1.00 78.88 621 ILE A C 1
ATOM 4780 O O . ILE A 1 621 ? -2.247 16.202 -7.401 1.00 78.88 621 ILE A O 1
ATOM 4784 N N . THR A 1 622 ? -3.833 17.582 -8.197 1.00 80.88 622 THR A N 1
ATOM 4785 C CA . THR A 1 622 ? -3.628 18.615 -7.172 1.00 80.88 622 THR A CA 1
ATOM 4786 C C . THR A 1 622 ? -4.007 18.128 -5.778 1.00 80.88 622 THR A C 1
ATOM 4788 O O . THR A 1 622 ? -3.206 18.303 -4.864 1.00 80.88 622 THR A O 1
ATOM 4791 N N . ASP A 1 623 ? -5.143 17.442 -5.613 1.00 78.06 623 ASP A N 1
ATOM 4792 C CA . ASP A 1 623 ? -5.567 16.886 -4.323 1.00 78.06 623 ASP A CA 1
ATOM 4793 C C . ASP A 1 623 ? -4.532 15.887 -3.768 1.00 78.06 623 ASP A C 1
ATOM 4795 O O . ASP A 1 623 ? -4.284 15.832 -2.565 1.00 78.06 623 ASP A O 1
ATOM 4799 N N . GLU A 1 624 ? -3.910 15.068 -4.617 1.00 76.81 624 GLU A N 1
ATOM 4800 C CA . GLU A 1 624 ? -2.908 14.083 -4.191 1.00 76.81 624 GLU A CA 1
ATOM 4801 C C . GLU A 1 624 ? -1.589 14.720 -3.760 1.00 76.81 624 GLU A C 1
ATOM 4803 O O . GLU A 1 624 ? -1.021 14.328 -2.735 1.00 76.81 624 GLU A O 1
ATOM 4808 N N . VAL A 1 625 ? -1.117 15.722 -4.503 1.00 81.12 625 VAL A N 1
ATOM 4809 C CA . VAL A 1 625 ? 0.077 16.483 -4.121 1.00 81.12 625 VAL A CA 1
ATOM 4810 C C . VAL A 1 625 ? -0.197 17.312 -2.860 1.00 81.12 625 VAL A C 1
ATOM 4812 O O . VAL A 1 625 ? 0.637 17.331 -1.955 1.00 81.12 625 VAL A O 1
ATOM 4815 N N . GLU A 1 626 ? -1.386 17.907 -2.730 1.00 79.44 626 GLU A N 1
ATOM 4816 C CA . GLU A 1 626 ? -1.827 18.610 -1.518 1.00 79.44 626 GLU A CA 1
ATOM 4817 C C . GLU A 1 626 ? -1.912 17.655 -0.314 1.00 79.44 626 GLU A C 1
ATOM 4819 O O . GLU A 1 626 ? -1.477 18.000 0.780 1.00 79.44 626 GLU A O 1
ATOM 4824 N N . ASN A 1 627 ? -2.366 16.411 -0.495 1.00 74.56 627 ASN A N 1
ATOM 4825 C CA . ASN A 1 627 ? -2.358 15.404 0.572 1.00 74.56 627 ASN A CA 1
ATOM 4826 C C . ASN A 1 627 ? -0.940 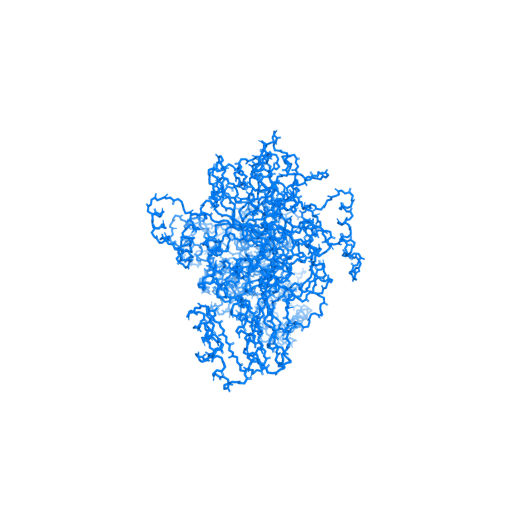15.043 1.041 1.00 74.56 627 ASN A C 1
ATOM 4828 O O . ASN A 1 627 ? -0.724 14.895 2.245 1.00 74.56 627 ASN A O 1
ATOM 4832 N N . LYS A 1 628 ? 0.032 14.932 0.122 1.00 77.56 628 LYS A N 1
ATOM 4833 C CA . LYS A 1 628 ? 1.455 14.738 0.463 1.00 77.56 628 LYS A CA 1
ATOM 4834 C C . LYS A 1 628 ? 2.012 15.936 1.247 1.00 77.56 628 LYS A C 1
ATOM 4836 O O . LYS A 1 628 ? 2.749 15.743 2.214 1.00 77.56 628 LYS A O 1
ATOM 4841 N N . GLU A 1 629 ? 1.618 17.153 0.877 1.00 77.88 629 GLU A N 1
ATOM 4842 C CA . GLU A 1 629 ? 1.983 18.395 1.574 1.00 77.88 629 GLU A CA 1
ATOM 4843 C C . GLU A 1 629 ? 1.354 18.468 2.981 1.00 77.88 629 GLU A C 1
ATOM 4845 O O . GLU A 1 629 ? 2.047 18.747 3.959 1.00 77.88 629 GLU A O 1
ATOM 4850 N N . ASN A 1 630 ? 0.074 18.107 3.120 1.00 74.94 630 ASN A N 1
ATOM 4851 C CA . ASN A 1 630 ? -0.680 18.138 4.380 1.00 74.94 630 ASN A CA 1
ATOM 4852 C C . ASN A 1 630 ? -0.123 17.202 5.464 1.00 74.94 630 ASN A C 1
ATOM 4854 O O . ASN A 1 630 ? -0.280 17.476 6.654 1.00 74.94 630 ASN A O 1
ATOM 4858 N N . VAL A 1 631 ? 0.543 16.109 5.076 1.00 66.56 631 VAL A N 1
ATOM 4859 C CA . VAL A 1 631 ? 1.229 15.202 6.015 1.00 66.56 631 VAL A CA 1
ATOM 4860 C C . VAL A 1 631 ? 2.671 15.632 6.329 1.00 66.56 631 VAL A C 1
ATOM 4862 O O . VAL A 1 631 ? 3.354 14.963 7.103 1.00 66.56 631 VAL A O 1
ATOM 4865 N N . GLY A 1 632 ? 3.128 16.759 5.771 1.00 77.12 632 GLY A N 1
ATOM 4866 C CA . GLY A 1 632 ? 4.391 17.414 6.118 1.00 77.12 632 GLY A CA 1
ATOM 4867 C C . GLY A 1 632 ? 5.571 17.139 5.182 1.00 77.12 632 GLY A C 1
ATOM 4868 O O . GLY A 1 632 ? 6.699 17.471 5.548 1.00 77.12 632 GLY A O 1
ATOM 4869 N N . PHE A 1 633 ? 5.359 16.543 4.001 1.00 83.00 633 PHE A N 1
ATOM 4870 C CA . PHE A 1 633 ? 6.416 16.412 2.990 1.00 83.00 633 PHE A CA 1
ATOM 4871 C C . PHE A 1 633 ? 6.496 17.650 2.099 1.00 83.00 633 PHE A C 1
ATOM 4873 O O . PHE A 1 633 ? 5.483 18.232 1.722 1.00 83.00 633 PHE A O 1
ATOM 4880 N N . ASN A 1 634 ? 7.713 18.005 1.691 1.00 84.62 634 ASN A N 1
ATOM 4881 C CA . ASN A 1 634 ? 7.908 19.056 0.701 1.00 84.62 634 ASN A CA 1
ATOM 4882 C C . ASN A 1 634 ? 7.506 18.546 -0.687 1.00 84.62 634 ASN A C 1
ATOM 4884 O O . ASN A 1 634 ? 7.897 17.446 -1.080 1.00 84.62 634 ASN A O 1
ATOM 4888 N N . THR A 1 635 ? 6.761 19.364 -1.424 1.00 86.38 635 THR A N 1
ATOM 4889 C CA . THR A 1 635 ? 6.295 19.062 -2.782 1.00 86.38 635 THR A CA 1
ATOM 4890 C C . THR A 1 635 ? 6.785 20.119 -3.764 1.00 86.38 635 THR A C 1
ATOM 4892 O O . THR A 1 635 ? 6.785 21.315 -3.451 1.00 86.38 635 THR A O 1
ATOM 4895 N N . THR A 1 636 ? 7.187 19.687 -4.959 1.00 83.94 636 THR A N 1
ATOM 4896 C CA . THR A 1 636 ? 7.613 20.558 -6.063 1.00 83.94 636 THR A CA 1
ATOM 4897 C C . THR A 1 636 ? 6.760 20.319 -7.306 1.00 83.94 636 THR A C 1
ATOM 4899 O O . THR A 1 636 ? 5.892 19.447 -7.339 1.00 83.94 636 THR A O 1
ATOM 4902 N N . ILE A 1 637 ? 7.002 21.092 -8.365 1.00 84.06 637 ILE A N 1
ATOM 4903 C CA . ILE A 1 637 ? 6.373 20.876 -9.675 1.00 84.06 637 ILE A CA 1
ATOM 4904 C C . ILE A 1 637 ? 6.638 19.457 -10.225 1.00 84.06 637 ILE A C 1
ATOM 4906 O O . ILE A 1 637 ? 5.808 18.923 -10.960 1.00 84.06 637 ILE A O 1
ATOM 4910 N N . THR A 1 638 ? 7.728 18.803 -9.795 1.00 87.25 638 THR A N 1
ATOM 4911 C CA . THR A 1 638 ? 8.040 17.416 -10.166 1.00 87.25 638 THR A CA 1
ATOM 4912 C C . THR A 1 638 ? 7.011 16.427 -9.624 1.00 87.25 638 THR A C 1
ATOM 4914 O O . THR A 1 638 ? 6.759 15.406 -10.260 1.00 87.25 638 THR A O 1
ATOM 4917 N N . ASP A 1 639 ? 6.375 16.712 -8.482 1.00 88.62 639 ASP A N 1
ATOM 4918 C CA . ASP A 1 639 ? 5.280 15.883 -7.976 1.00 88.62 639 ASP A CA 1
ATOM 4919 C C . ASP A 1 639 ? 4.100 15.909 -8.957 1.00 88.62 639 ASP A C 1
ATOM 4921 O O . ASP A 1 639 ? 3.627 14.852 -9.365 1.00 88.62 639 ASP A O 1
ATOM 4925 N N . LEU A 1 640 ? 3.695 17.095 -9.425 1.00 86.19 640 LEU A N 1
ATOM 4926 C CA . LEU A 1 640 ? 2.629 17.250 -10.425 1.00 86.19 640 LEU A CA 1
ATOM 4927 C C . LEU A 1 640 ? 2.994 16.559 -11.749 1.00 86.19 640 LEU A C 1
ATOM 4929 O O . LEU A 1 640 ? 2.172 15.861 -12.342 1.00 86.19 640 LEU A O 1
ATOM 4933 N N . TRP A 1 641 ? 4.245 16.701 -12.193 1.00 86.44 641 TRP A N 1
ATOM 4934 C CA . TRP A 1 641 ? 4.772 16.019 -13.376 1.00 86.44 641 TRP A CA 1
ATOM 4935 C C . TRP A 1 641 ? 4.731 14.493 -13.254 1.00 86.44 641 TRP A C 1
ATOM 4937 O O . TRP A 1 641 ? 4.188 13.817 -14.128 1.00 86.44 641 TRP A O 1
ATOM 4947 N N . GLY A 1 642 ? 5.233 13.945 -12.147 1.00 88.75 642 GLY A N 1
ATOM 4948 C CA . GLY A 1 642 ? 5.229 12.507 -11.894 1.00 88.75 642 GLY A CA 1
ATOM 4949 C C . GLY A 1 642 ? 3.818 11.921 -11.818 1.00 88.75 642 GLY A C 1
ATOM 4950 O O . GLY A 1 642 ? 3.577 10.816 -12.315 1.00 88.75 642 GLY A O 1
ATOM 4951 N N . ARG A 1 643 ? 2.855 12.667 -11.257 1.00 85.38 643 ARG A N 1
ATOM 4952 C CA . ARG A 1 643 ? 1.439 12.272 -11.286 1.00 85.38 643 ARG A CA 1
ATOM 4953 C C . ARG A 1 643 ? 0.888 12.274 -12.711 1.00 85.38 643 ARG A C 1
ATOM 4955 O O . ARG A 1 643 ? 0.302 11.271 -13.104 1.00 85.38 643 ARG A O 1
ATOM 4962 N N . GLY A 1 644 ? 1.157 13.309 -13.506 1.00 82.62 644 GLY A N 1
ATOM 4963 C CA . GLY A 1 644 ? 0.713 13.361 -14.902 1.00 82.62 644 GLY A CA 1
ATOM 4964 C C . GLY A 1 644 ? 1.256 12.211 -15.759 1.00 82.62 644 GLY A C 1
ATOM 4965 O O . GLY A 1 644 ? 0.495 11.529 -16.446 1.00 82.62 644 GLY A O 1
ATOM 4966 N N . LEU A 1 645 ? 2.550 11.895 -15.624 1.00 84.88 645 LEU A N 1
ATOM 4967 C CA . LEU A 1 645 ? 3.156 10.711 -16.246 1.00 84.88 645 LEU A CA 1
ATOM 4968 C C . LEU A 1 645 ? 2.453 9.412 -15.838 1.00 84.88 645 LEU A C 1
ATOM 4970 O O . LEU A 1 645 ? 2.323 8.491 -16.645 1.00 84.88 645 LEU A O 1
ATOM 4974 N N . SER A 1 646 ? 1.976 9.330 -14.595 1.00 82.50 646 SER A N 1
ATOM 4975 C CA . SER A 1 646 ? 1.361 8.108 -14.085 1.00 82.50 646 SER A CA 1
ATOM 4976 C C . SER A 1 646 ? 0.054 7.746 -14.780 1.00 82.50 646 SER A C 1
ATOM 4978 O O . SER A 1 646 ? -0.205 6.563 -14.982 1.00 82.50 646 SER A O 1
ATOM 4980 N N . PHE A 1 647 ? -0.745 8.741 -15.173 1.00 76.94 647 PHE A N 1
ATOM 4981 C CA . PHE A 1 647 ? -1.999 8.523 -15.900 1.00 76.94 647 PHE A CA 1
ATOM 4982 C C . PHE A 1 647 ? -1.787 7.972 -17.313 1.00 76.94 647 PHE A C 1
ATOM 4984 O O . PHE A 1 647 ? -2.674 7.312 -17.847 1.00 76.94 647 PHE A O 1
ATOM 4991 N N . GLN A 1 648 ? -0.620 8.217 -17.914 1.00 77.31 648 GLN A N 1
ATOM 4992 C CA . GLN A 1 648 ? -0.312 7.749 -19.266 1.00 77.31 648 GLN A CA 1
ATOM 4993 C C . GLN A 1 648 ? 0.526 6.472 -19.305 1.00 77.31 648 GLN A C 1
ATOM 4995 O O . GLN A 1 648 ? 0.440 5.703 -20.260 1.00 77.31 648 GLN A O 1
ATOM 5000 N N . LEU A 1 649 ? 1.369 6.248 -18.297 1.00 80.31 649 LEU A N 1
ATOM 5001 C CA . LEU A 1 649 ? 2.362 5.175 -18.321 1.00 80.31 649 LEU A CA 1
ATOM 5002 C C . LEU A 1 649 ? 1.995 3.966 -17.469 1.00 80.31 649 LEU A C 1
ATOM 5004 O O . LEU A 1 649 ? 2.597 2.908 -17.662 1.00 80.31 649 LEU A O 1
ATOM 5008 N N . PHE A 1 650 ? 1.047 4.092 -16.537 1.00 76.75 650 PHE A N 1
ATOM 5009 C CA . PHE A 1 650 ? 0.695 3.018 -15.612 1.00 76.75 650 PHE A CA 1
ATOM 5010 C C . PHE A 1 650 ? -0.797 2.713 -15.675 1.00 76.75 650 PHE A C 1
ATOM 5012 O O . PHE A 1 650 ? -1.641 3.601 -15.607 1.00 76.75 650 PHE A O 1
ATOM 5019 N N . ASN A 1 651 ? -1.128 1.426 -15.779 1.00 63.88 651 ASN A N 1
ATOM 5020 C CA . ASN A 1 651 ? -2.509 0.968 -15.879 1.00 63.88 651 ASN A CA 1
ATOM 5021 C C . ASN A 1 651 ? -3.218 1.034 -14.508 1.00 63.88 651 ASN A C 1
ATOM 5023 O O . ASN A 1 651 ? -3.342 0.024 -13.811 1.00 63.88 651 ASN A O 1
ATOM 5027 N N . ALA A 1 652 ? -3.614 2.233 -14.075 1.00 60.31 652 ALA A N 1
ATOM 5028 C CA . ALA A 1 652 ? -4.471 2.468 -12.914 1.00 60.31 652 ALA A CA 1
ATOM 5029 C C . ALA A 1 652 ? -5.502 3.560 -13.211 1.00 60.31 652 ALA A C 1
ATOM 5031 O O . ALA A 1 652 ? -5.175 4.590 -13.794 1.00 60.31 652 ALA A O 1
ATOM 5032 N N . LYS A 1 653 ? -6.730 3.345 -12.728 1.00 56.41 653 LYS A N 1
ATOM 5033 C CA . LYS A 1 653 ? -7.888 4.228 -12.936 1.00 56.41 653 LYS A CA 1
ATOM 5034 C C . LYS A 1 653 ? -7.643 5.686 -12.510 1.00 56.41 653 LYS A C 1
ATOM 5036 O O . LYS A 1 653 ? -8.109 6.587 -13.192 1.00 56.41 653 LYS A O 1
ATOM 5041 N N . ASP A 1 654 ? -6.858 5.883 -11.449 1.00 57.28 654 ASP A N 1
ATOM 5042 C CA . ASP A 1 654 ? -6.530 7.198 -10.873 1.00 57.28 654 ASP A CA 1
ATOM 5043 C C . ASP A 1 654 ? -5.015 7.512 -10.977 1.00 57.28 654 ASP A C 1
ATOM 5045 O O . ASP A 1 654 ? -4.437 8.227 -10.162 1.00 57.28 654 ASP A O 1
ATOM 5049 N N . GLY A 1 655 ? -4.296 6.886 -11.918 1.00 56.03 655 GLY A N 1
ATOM 5050 C CA . GLY A 1 655 ? -2.852 7.102 -12.070 1.00 56.03 655 GLY A CA 1
ATOM 5051 C C . GLY A 1 655 ? -2.003 6.532 -10.921 1.00 56.03 655 GLY A C 1
ATOM 5052 O O . GLY A 1 655 ? -0.893 6.997 -10.684 1.00 56.03 655 GLY A O 1
ATOM 5053 N N . GLY A 1 656 ? -2.489 5.545 -10.162 1.00 55.94 656 GLY A N 1
ATOM 5054 C CA . GLY A 1 656 ? -1.642 4.702 -9.300 1.00 55.94 656 GLY A CA 1
ATOM 5055 C C . GLY A 1 656 ? -1.570 4.940 -7.777 1.00 55.94 656 GLY A C 1
ATOM 5056 O O . GLY A 1 656 ? -0.913 4.118 -7.147 1.00 55.94 656 GLY A O 1
ATOM 5057 N N . PRO A 1 657 ? -2.181 5.956 -7.141 1.00 49.16 657 PRO A N 1
ATOM 5058 C CA . PRO A 1 657 ? -2.424 6.001 -5.709 1.00 49.16 657 PRO A CA 1
ATOM 5059 C C . PRO A 1 657 ? -3.837 5.471 -5.487 1.00 49.16 657 PRO A C 1
ATOM 5061 O O . PRO A 1 657 ? -4.842 6.083 -5.842 1.00 49.16 657 PRO A O 1
ATOM 5064 N N . SER A 1 658 ? -3.933 4.258 -4.971 1.00 46.34 658 SER A N 1
ATOM 5065 C CA . SER A 1 658 ? -5.217 3.599 -4.804 1.00 46.34 658 SER A CA 1
ATOM 5066 C C . SER A 1 658 ? -6.013 4.297 -3.690 1.00 46.34 658 SER A C 1
ATOM 5068 O O . SER A 1 658 ? -5.858 3.964 -2.511 1.00 46.34 658 SER A O 1
ATOM 5070 N N . LYS A 1 659 ? -6.962 5.174 -4.049 1.00 38.31 659 LYS A N 1
ATOM 5071 C CA . LYS A 1 659 ? -8.099 5.513 -3.166 1.00 38.31 659 LYS A CA 1
ATOM 5072 C C . LYS A 1 659 ? -9.026 4.305 -2.950 1.00 38.31 659 LYS A C 1
ATOM 5074 O O . LYS A 1 659 ? -9.779 4.284 -1.981 1.00 38.31 659 LYS A O 1
ATOM 5079 N N . ASP A 1 660 ? -8.923 3.278 -3.799 1.00 36.84 660 ASP A N 1
ATOM 5080 C CA . ASP A 1 660 ? -9.772 2.088 -3.789 1.00 36.84 660 ASP A CA 1
ATOM 5081 C C . ASP A 1 660 ? -8.944 0.790 -3.677 1.00 36.84 660 ASP A C 1
ATOM 5083 O O . ASP A 1 660 ? -8.535 0.173 -4.663 1.00 36.84 660 ASP A O 1
ATOM 5087 N N . ARG A 1 661 ? -8.705 0.344 -2.434 1.00 37.31 661 ARG A N 1
ATOM 5088 C CA . ARG A 1 661 ? -8.049 -0.943 -2.110 1.00 37.31 661 ARG A CA 1
ATOM 5089 C C . ARG A 1 661 ? -8.942 -2.159 -2.429 1.00 37.31 661 ARG A C 1
ATOM 5091 O O . ARG A 1 661 ? -8.868 -3.182 -1.739 1.00 37.31 661 ARG A O 1
ATOM 5098 N N . SER A 1 662 ? -9.851 -2.052 -3.396 1.00 31.09 662 SER A N 1
ATOM 5099 C CA . SER A 1 662 ? -10.720 -3.146 -3.813 1.00 31.09 662 SER A CA 1
ATOM 5100 C C . SER A 1 662 ? -10.000 -4.086 -4.785 1.00 31.09 662 SER A C 1
ATOM 5102 O O . SER A 1 662 ? -9.316 -3.690 -5.722 1.00 31.09 662 SER A O 1
ATOM 5104 N N . LEU A 1 663 ? -10.129 -5.385 -4.508 1.00 33.28 663 LEU A N 1
ATOM 5105 C CA . LEU A 1 663 ? -9.543 -6.480 -5.278 1.00 33.28 663 LEU A CA 1
ATOM 5106 C C . LEU A 1 663 ? -10.087 -6.482 -6.716 1.00 33.28 663 LEU A C 1
ATOM 5108 O O . LEU A 1 663 ? -11.248 -6.835 -6.924 1.00 33.28 663 LEU A O 1
ATOM 5112 N N . ILE A 1 664 ? -9.250 -6.174 -7.710 1.00 31.25 664 ILE A N 1
ATOM 5113 C CA . ILE A 1 664 ? -9.576 -6.465 -9.111 1.00 31.25 664 ILE A CA 1
ATOM 5114 C C . ILE A 1 664 ? -9.295 -7.951 -9.340 1.00 31.25 664 ILE A C 1
ATOM 5116 O O . ILE A 1 664 ? -8.172 -8.428 -9.179 1.00 31.25 664 ILE A O 1
ATOM 5120 N N . THR A 1 665 ? -10.337 -8.707 -9.677 1.00 26.17 665 THR A N 1
ATOM 5121 C CA . THR A 1 665 ? -10.216 -10.133 -9.992 1.00 26.17 665 THR A CA 1
ATOM 5122 C C . THR A 1 665 ? -9.955 -10.280 -11.488 1.00 26.17 665 THR A C 1
ATOM 5124 O O . THR A 1 665 ? -10.890 -10.214 -12.277 1.00 26.17 665 THR A O 1
ATOM 5127 N N . LEU A 1 666 ? -8.700 -10.506 -11.884 1.00 28.08 666 LEU A N 1
ATOM 5128 C CA . LEU A 1 666 ? -8.358 -11.024 -13.212 1.00 28.08 666 LEU A CA 1
ATOM 5129 C C . LEU A 1 666 ? -7.924 -12.484 -13.049 1.00 28.08 666 LEU A C 1
ATOM 5131 O O . LEU A 1 666 ? -7.062 -12.788 -12.228 1.00 28.08 666 LEU A O 1
ATOM 5135 N N . GLY A 1 667 ? -8.589 -13.380 -13.783 1.00 29.70 667 GLY A N 1
ATOM 5136 C CA . GLY A 1 667 ? -8.480 -14.843 -13.729 1.00 29.70 667 GLY A CA 1
ATOM 5137 C C . GLY A 1 667 ? -7.232 -15.412 -13.040 1.00 29.70 667 GLY A C 1
ATOM 5138 O O . GLY A 1 667 ? -6.119 -15.292 -13.538 1.00 29.70 667 GLY A O 1
ATOM 5139 N N . PHE A 1 668 ? -7.455 -16.088 -11.909 1.00 29.48 668 PHE A N 1
ATOM 5140 C CA . PHE A 1 668 ? -6.485 -16.886 -11.142 1.00 29.48 668 PHE A CA 1
ATOM 5141 C C . PHE A 1 668 ? -5.282 -16.170 -10.496 1.00 29.48 668 PHE A C 1
ATOM 5143 O O . PHE A 1 668 ? -4.555 -16.829 -9.751 1.00 29.48 668 PHE A O 1
ATOM 5150 N N . LEU A 1 669 ? -5.103 -14.854 -10.654 1.00 24.83 669 LEU A N 1
ATOM 5151 C CA . LEU A 1 669 ? -4.012 -14.110 -10.013 1.00 24.83 669 LEU A CA 1
ATOM 5152 C C . LEU A 1 669 ? -4.555 -12.990 -9.108 1.00 24.83 669 LEU A C 1
ATOM 5154 O O . LEU A 1 669 ? -5.222 -12.065 -9.561 1.00 24.83 669 LEU A O 1
ATOM 5158 N N . LEU A 1 670 ? -4.261 -13.072 -7.806 1.00 26.14 670 LEU A N 1
ATOM 5159 C CA . LEU A 1 670 ? -4.582 -12.024 -6.831 1.00 26.14 670 LEU A CA 1
ATOM 5160 C C . LEU A 1 670 ? -3.589 -10.861 -6.982 1.00 26.14 670 LEU A C 1
ATOM 5162 O O . LEU A 1 670 ? -2.501 -10.913 -6.412 1.00 26.14 670 LEU A O 1
ATOM 5166 N N . ILE A 1 671 ? -3.958 -9.804 -7.708 1.00 31.23 671 ILE A N 1
ATOM 5167 C CA . ILE A 1 671 ? -3.210 -8.538 -7.697 1.00 31.23 671 ILE A CA 1
ATOM 5168 C C . ILE A 1 671 ? -3.948 -7.563 -6.774 1.00 31.23 671 ILE A C 1
ATOM 5170 O O . ILE A 1 671 ? -5.110 -7.225 -6.995 1.00 31.23 671 ILE A O 1
ATOM 5174 N N . ARG A 1 672 ? -3.281 -7.132 -5.696 1.00 33.97 672 ARG A N 1
ATOM 5175 C CA . ARG A 1 672 ? -3.735 -5.997 -4.879 1.00 33.97 672 ARG A CA 1
ATOM 5176 C C . ARG A 1 672 ? -3.686 -4.749 -5.768 1.00 33.97 672 ARG A C 1
ATOM 5178 O O . ARG A 1 672 ? -2.647 -4.525 -6.383 1.00 33.97 672 ARG A O 1
ATOM 5185 N N . SER A 1 673 ? -4.728 -3.918 -5.794 1.00 35.16 673 SER A N 1
ATOM 5186 C CA . SER A 1 673 ? -4.613 -2.523 -6.244 1.00 35.16 673 SER A CA 1
ATOM 5187 C C . SER A 1 673 ? -3.755 -1.759 -5.223 1.00 35.16 673 SER A C 1
ATOM 5189 O O . SER A 1 673 ? -4.239 -1.048 -4.350 1.00 35.16 673 SER A O 1
ATOM 5191 N N . GLY A 1 674 ? -2.457 -2.053 -5.212 1.00 45.66 674 GLY A N 1
ATOM 5192 C CA . GLY A 1 674 ? -1.472 -1.366 -4.394 1.00 45.66 674 GLY A CA 1
ATOM 5193 C C . GLY A 1 674 ? -1.039 -0.089 -5.090 1.00 45.66 674 GLY A C 1
ATOM 5194 O O . GLY A 1 674 ? -1.038 -0.027 -6.318 1.00 45.66 674 GLY A O 1
ATOM 5195 N N . ASP A 1 675 ? -0.644 0.906 -4.304 1.00 53.50 675 ASP A N 1
ATOM 5196 C CA . ASP A 1 675 ? 0.077 2.056 -4.829 1.00 53.50 675 ASP A CA 1
ATOM 5197 C C . ASP A 1 675 ? 1.256 1.543 -5.678 1.00 53.50 675 ASP A C 1
ATOM 5199 O O . ASP A 1 675 ? 2.050 0.717 -5.203 1.00 53.50 675 ASP A O 1
ATOM 5203 N N . TYR A 1 676 ? 1.348 1.953 -6.949 1.00 73.00 676 TYR A N 1
ATOM 5204 C CA . TYR A 1 676 ? 2.457 1.540 -7.811 1.00 73.00 676 TYR A CA 1
ATOM 5205 C C . TYR A 1 676 ? 3.726 2.229 -7.318 1.00 73.00 676 TYR A C 1
ATOM 5207 O O . TYR A 1 676 ? 3.995 3.372 -7.673 1.00 73.00 676 TYR A O 1
ATOM 5215 N N . THR A 1 677 ? 4.484 1.553 -6.458 1.00 83.12 677 THR A N 1
ATOM 5216 C CA . THR A 1 677 ? 5.784 2.008 -5.959 1.00 83.12 677 THR A CA 1
ATOM 5217 C C . THR A 1 677 ? 6.897 1.221 -6.631 1.00 83.12 677 THR A C 1
ATOM 5219 O O . THR A 1 677 ? 6.712 0.065 -7.026 1.00 83.12 677 THR A O 1
ATOM 5222 N N . PHE A 1 678 ? 8.067 1.834 -6.763 1.00 87.88 678 PHE A N 1
ATOM 5223 C CA . PHE A 1 678 ? 9.220 1.179 -7.373 1.00 87.88 678 PHE A CA 1
ATOM 5224 C C . PHE A 1 678 ? 9.735 0.016 -6.502 1.00 87.88 678 PHE A C 1
ATOM 5226 O O . PHE A 1 678 ? 10.114 -1.033 -7.019 1.00 87.88 678 PHE A O 1
ATOM 5233 N N . SER A 1 679 ? 9.631 0.132 -5.174 1.00 88.81 679 SER A N 1
ATOM 5234 C CA . SER A 1 679 ? 9.965 -0.936 -4.223 1.00 88.81 679 SER A CA 1
ATOM 5235 C C . SER A 1 679 ? 9.011 -2.130 -4.242 1.00 88.81 679 SER A C 1
ATOM 5237 O O . SER A 1 679 ? 9.426 -3.258 -3.963 1.00 88.81 679 SER A O 1
ATOM 5239 N N . ASN A 1 680 ? 7.748 -1.945 -4.641 1.00 83.56 680 ASN A N 1
ATOM 5240 C CA . ASN A 1 680 ? 6.791 -3.048 -4.775 1.00 83.56 680 ASN A CA 1
ATOM 5241 C C . ASN A 1 680 ? 7.126 -3.993 -5.943 1.00 83.56 680 ASN A C 1
ATOM 5243 O O . ASN A 1 680 ? 6.593 -5.103 -5.986 1.00 83.56 680 ASN A O 1
ATOM 5247 N N . LEU A 1 681 ? 8.049 -3.630 -6.845 1.00 83.31 681 LEU A N 1
ATOM 5248 C CA . LEU A 1 681 ? 8.560 -4.547 -7.874 1.00 83.31 681 LEU A CA 1
ATOM 5249 C C . LEU A 1 681 ? 9.183 -5.813 -7.265 1.00 83.31 681 LEU A C 1
ATOM 5251 O O . LEU A 1 681 ? 9.096 -6.886 -7.857 1.00 83.31 681 LEU A O 1
ATOM 5255 N N . THR A 1 682 ? 9.706 -5.729 -6.039 1.00 85.56 682 THR A N 1
ATOM 5256 C CA . THR A 1 682 ? 10.210 -6.882 -5.269 1.00 85.56 682 THR A CA 1
ATOM 5257 C C . THR A 1 682 ? 9.139 -7.936 -4.961 1.00 85.56 682 THR A C 1
ATOM 5259 O O . THR A 1 682 ? 9.465 -9.080 -4.646 1.00 85.56 682 THR A O 1
ATOM 5262 N N . GLN A 1 683 ? 7.856 -7.583 -5.072 1.00 80.88 683 GLN A N 1
ATOM 5263 C CA . GLN A 1 683 ? 6.713 -8.476 -4.865 1.00 80.88 683 GLN A CA 1
ATOM 5264 C C . GLN A 1 683 ? 6.166 -9.060 -6.179 1.00 80.88 683 GLN A C 1
ATOM 5266 O O . GLN A 1 683 ? 5.284 -9.917 -6.151 1.00 80.88 683 GLN A O 1
ATOM 5271 N N . ASN A 1 684 ? 6.676 -8.624 -7.337 1.00 79.25 684 ASN A N 1
ATOM 5272 C CA . ASN A 1 684 ? 6.252 -9.127 -8.640 1.00 79.25 684 ASN A CA 1
ATOM 5273 C C . ASN A 1 684 ? 6.849 -10.519 -8.906 1.00 79.25 684 ASN A C 1
ATOM 5275 O O . ASN A 1 684 ? 8.063 -10.698 -8.848 1.00 79.25 684 ASN A O 1
ATOM 5279 N N . GLY A 1 685 ? 6.014 -11.500 -9.264 1.00 82.12 685 GLY A N 1
ATOM 5280 C CA . GLY A 1 685 ? 6.451 -12.892 -9.433 1.00 82.12 685 GLY A CA 1
ATOM 5281 C C . GLY A 1 685 ? 7.543 -13.106 -10.492 1.00 82.12 685 GLY A C 1
ATOM 5282 O O . GLY A 1 685 ? 8.437 -13.932 -10.292 1.00 82.12 685 GLY A O 1
ATOM 5283 N N . ALA A 1 686 ? 7.532 -12.353 -11.595 1.00 85.12 686 ALA A N 1
ATOM 5284 C CA . ALA A 1 686 ? 8.554 -12.470 -12.637 1.00 85.12 686 ALA A CA 1
ATOM 5285 C C . ALA A 1 686 ? 9.865 -11.755 -12.256 1.00 85.12 686 ALA A C 1
ATOM 5287 O O . ALA A 1 686 ? 10.9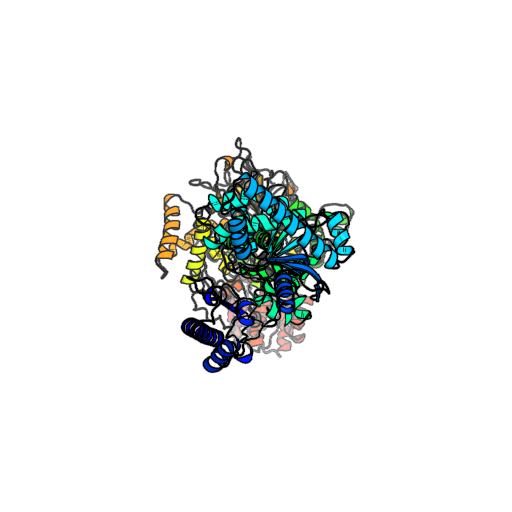44 -12.231 -12.611 1.00 85.12 686 ALA A O 1
ATOM 5288 N N . PHE A 1 687 ? 9.804 -10.689 -11.450 1.00 90.06 687 PHE A N 1
ATOM 5289 C CA . PHE A 1 687 ? 11.002 -10.100 -10.844 1.00 90.06 687 PHE A CA 1
ATOM 5290 C C . PHE A 1 687 ? 11.585 -10.998 -9.738 1.00 90.06 687 PHE A C 1
ATOM 5292 O O . PHE A 1 687 ? 12.780 -11.275 -9.750 1.00 90.06 687 PHE A O 1
ATOM 5299 N N . GLN A 1 688 ? 10.754 -11.543 -8.840 1.00 89.38 688 GLN A N 1
ATOM 5300 C CA . GLN A 1 688 ? 11.169 -12.468 -7.770 1.00 89.38 688 GLN A CA 1
ATOM 5301 C C . GLN A 1 688 ? 11.852 -13.734 -8.298 1.00 89.38 688 GLN A C 1
ATOM 5303 O O . GLN A 1 688 ? 12.806 -14.227 -7.698 1.00 89.38 688 GLN A O 1
ATOM 5308 N N . SER A 1 689 ? 11.370 -14.252 -9.428 1.00 89.94 689 SER A N 1
ATOM 5309 C CA . SER A 1 689 ? 11.965 -15.399 -10.123 1.00 89.94 689 SER A CA 1
ATOM 5310 C C . SER A 1 689 ? 13.099 -15.016 -11.083 1.00 89.94 689 SER A C 1
ATOM 5312 O O . SER A 1 689 ? 13.583 -15.873 -11.820 1.00 89.94 689 SER A O 1
ATOM 5314 N N . ALA A 1 690 ? 13.534 -13.750 -11.068 1.00 93.12 690 ALA A N 1
ATOM 5315 C CA . ALA A 1 690 ? 14.617 -13.193 -11.877 1.00 93.12 690 ALA A CA 1
ATOM 5316 C C . ALA A 1 690 ? 14.454 -13.418 -13.395 1.00 93.12 690 ALA A C 1
ATOM 5318 O O . ALA A 1 690 ? 15.438 -13.612 -14.116 1.00 93.12 690 ALA A O 1
ATOM 5319 N N . GLN A 1 691 ? 13.216 -13.429 -13.904 1.00 90.69 691 GLN A N 1
ATOM 5320 C CA . GLN A 1 691 ? 12.910 -13.641 -15.329 1.00 90.69 691 GLN A CA 1
ATOM 5321 C C . GLN A 1 691 ? 13.151 -12.396 -16.187 1.00 90.69 691 GLN A C 1
ATOM 5323 O O . GLN A 1 691 ? 13.415 -12.513 -17.384 1.00 90.69 691 GLN A O 1
ATOM 5328 N N . VAL A 1 692 ? 13.181 -11.214 -15.576 1.00 92.12 692 VAL A N 1
ATOM 5329 C CA . VAL A 1 692 ? 13.486 -9.937 -16.242 1.00 92.12 692 VAL A CA 1
ATOM 5330 C C . VAL A 1 692 ? 14.788 -9.320 -15.724 1.00 92.12 692 VAL A C 1
ATOM 5332 O O . VAL A 1 692 ? 15.235 -9.722 -14.652 1.00 92.12 692 VAL A O 1
ATOM 5335 N N . PRO A 1 693 ? 15.431 -8.397 -16.464 1.00 95.88 693 PRO A N 1
ATOM 5336 C CA . PRO A 1 693 ? 16.605 -7.677 -15.970 1.00 95.88 693 PRO A CA 1
ATOM 5337 C C . PRO A 1 693 ? 16.284 -6.851 -14.714 1.00 95.88 693 PRO A C 1
ATOM 5339 O O . PRO A 1 693 ? 15.127 -6.531 -14.455 1.00 95.88 693 PRO A O 1
ATOM 5342 N N . LEU A 1 694 ? 17.302 -6.467 -13.944 1.00 97.19 694 LEU A N 1
ATOM 5343 C CA . LEU A 1 694 ? 17.137 -5.516 -12.845 1.00 97.19 694 LEU A CA 1
ATOM 5344 C C . LEU A 1 694 ? 16.917 -4.103 -13.419 1.00 97.19 694 LEU A C 1
ATOM 5346 O O . LEU A 1 694 ? 17.824 -3.604 -14.098 1.00 97.19 694 LEU A O 1
ATOM 5350 N N . PRO A 1 695 ? 15.766 -3.446 -13.167 1.00 96.88 695 PRO A N 1
ATOM 5351 C CA . PRO A 1 695 ? 15.547 -2.076 -13.605 1.00 96.88 695 PRO A CA 1
ATOM 5352 C C . PRO A 1 695 ? 16.295 -1.100 -12.693 1.00 96.88 695 PRO A C 1
ATOM 5354 O O . PRO A 1 695 ? 16.232 -1.206 -11.467 1.00 96.88 695 PRO A O 1
ATOM 5357 N N . ILE A 1 696 ? 16.976 -0.125 -13.290 1.00 98.31 696 ILE A N 1
ATOM 5358 C CA . ILE A 1 696 ? 17.660 0.950 -12.564 1.00 98.31 696 ILE A CA 1
ATOM 5359 C C . ILE A 1 696 ? 17.305 2.287 -13.215 1.00 98.31 696 ILE A C 1
ATOM 5361 O O . ILE A 1 696 ? 17.516 2.482 -14.414 1.00 98.31 696 ILE A O 1
ATOM 5365 N N . ILE A 1 697 ? 16.793 3.218 -12.419 1.00 98.19 697 ILE A N 1
ATOM 5366 C CA . ILE A 1 697 ? 16.521 4.591 -12.842 1.00 98.19 697 ILE A CA 1
ATOM 5367 C C . ILE A 1 697 ? 17.636 5.506 -12.342 1.00 98.19 697 ILE A C 1
ATOM 5369 O O . ILE A 1 697 ? 18.100 5.360 -11.212 1.00 98.19 697 ILE A O 1
ATOM 5373 N N . VAL A 1 698 ? 18.076 6.439 -13.187 1.00 97.75 698 VAL A N 1
ATOM 5374 C CA . VAL A 1 698 ? 19.159 7.377 -12.860 1.00 97.75 698 VAL A CA 1
ATOM 5375 C C . VAL A 1 698 ? 18.632 8.801 -12.716 1.00 97.75 698 VAL A C 1
ATOM 5377 O O . VAL A 1 698 ? 17.851 9.273 -13.543 1.00 97.75 698 VAL A O 1
ATOM 5380 N N . ALA A 1 699 ? 19.092 9.488 -11.677 1.00 96.06 699 ALA A N 1
ATOM 5381 C CA . ALA A 1 699 ? 18.897 10.915 -11.439 1.00 96.06 699 ALA A CA 1
ATOM 5382 C C . ALA A 1 699 ? 20.226 11.537 -10.984 1.00 96.06 699 ALA A C 1
ATOM 5384 O O . ALA A 1 699 ? 21.151 10.817 -10.607 1.00 96.06 699 ALA A O 1
ATOM 5385 N N . ILE A 1 700 ? 20.342 12.861 -11.006 1.00 92.44 700 ILE A N 1
ATOM 5386 C CA . ILE A 1 700 ? 21.558 13.561 -10.563 1.00 92.44 700 ILE A CA 1
ATOM 5387 C C . ILE A 1 700 ? 21.226 14.484 -9.397 1.00 92.44 700 ILE A C 1
ATOM 5389 O O . ILE A 1 700 ? 20.163 15.097 -9.359 1.00 92.44 700 ILE A O 1
ATOM 5393 N N . GLU A 1 701 ? 22.132 14.588 -8.429 1.00 90.50 701 GLU A N 1
ATOM 5394 C CA . GLU A 1 701 ? 22.004 15.562 -7.348 1.00 90.50 701 GLU A CA 1
ATOM 5395 C C . GLU A 1 701 ? 22.349 16.971 -7.837 1.00 90.50 701 GLU A C 1
ATOM 5397 O O . GLU A 1 701 ? 23.451 17.210 -8.336 1.00 90.50 701 GLU A O 1
ATOM 5402 N N . ARG A 1 702 ? 21.422 17.917 -7.642 1.00 86.62 702 ARG A N 1
ATOM 5403 C CA . ARG A 1 702 ? 21.635 19.340 -7.934 1.00 86.62 702 ARG A CA 1
ATOM 5404 C C . ARG A 1 702 ? 21.141 20.203 -6.774 1.00 86.62 702 ARG A C 1
ATOM 5406 O O . ARG A 1 702 ? 19.948 20.492 -6.688 1.00 86.62 702 ARG A O 1
ATOM 5413 N N . PRO A 1 703 ? 22.039 20.643 -5.879 1.00 78.31 703 PRO A N 1
ATOM 5414 C CA . PRO A 1 703 ? 21.703 21.632 -4.866 1.00 78.31 703 PRO A CA 1
ATOM 5415 C C . PRO A 1 703 ? 21.188 22.944 -5.490 1.00 78.31 703 PRO A C 1
ATOM 5417 O O . PRO A 1 703 ? 21.615 23.304 -6.592 1.00 78.31 703 PRO A O 1
ATOM 5420 N N . PRO A 1 704 ? 20.314 23.698 -4.794 1.00 68.38 704 PRO A N 1
ATOM 5421 C CA . PRO A 1 704 ? 19.824 24.984 -5.287 1.00 68.38 704 PRO A CA 1
ATOM 5422 C C . PRO A 1 704 ? 20.966 25.944 -5.652 1.00 68.38 704 PRO A C 1
ATOM 5424 O O . PRO A 1 704 ? 21.964 26.036 -4.933 1.00 68.38 704 PRO A O 1
ATOM 5427 N N . ASN A 1 705 ? 20.800 26.693 -6.747 1.00 66.06 705 ASN A N 1
ATOM 5428 C CA . ASN A 1 705 ? 21.774 27.660 -7.284 1.00 66.06 705 ASN A CA 1
ATOM 5429 C C . ASN A 1 705 ? 23.129 27.082 -7.745 1.00 66.06 705 ASN A C 1
ATOM 5431 O O . ASN A 1 705 ? 24.079 27.843 -7.947 1.00 66.06 705 ASN A O 1
ATOM 5435 N N . GLN A 1 706 ? 23.242 25.764 -7.937 1.00 71.25 706 GLN A N 1
ATOM 5436 C CA . GLN A 1 706 ? 24.448 25.132 -8.473 1.00 71.25 706 GLN A CA 1
ATOM 5437 C C . GLN A 1 706 ? 24.309 24.828 -9.972 1.00 71.25 706 GLN A C 1
ATOM 5439 O O . GLN A 1 706 ? 23.331 24.227 -10.408 1.00 71.25 706 GLN A O 1
ATOM 5444 N N . LEU A 1 707 ? 25.322 25.201 -10.761 1.00 67.38 707 LEU A N 1
ATOM 5445 C CA . LEU A 1 707 ? 25.454 24.748 -12.148 1.00 67.38 707 LEU A CA 1
ATOM 5446 C C . LEU A 1 707 ? 26.026 23.325 -12.171 1.00 67.38 707 LEU A C 1
ATOM 5448 O O . LEU A 1 707 ? 27.085 23.074 -11.582 1.00 67.38 707 LEU A O 1
ATOM 5452 N N . LEU A 1 708 ? 25.340 22.415 -12.862 1.00 71.81 708 LEU A N 1
ATOM 5453 C CA . LEU A 1 708 ? 25.830 21.060 -13.095 1.00 71.81 708 LEU A CA 1
ATOM 5454 C C . LEU A 1 708 ? 26.909 21.064 -14.178 1.00 71.81 708 LEU A C 1
ATOM 5456 O O . LEU A 1 708 ? 26.708 21.562 -15.284 1.00 71.81 708 LEU A O 1
ATOM 5460 N N . ILE A 1 709 ? 28.060 20.495 -13.839 1.00 72.75 709 ILE A N 1
ATOM 5461 C CA . ILE A 1 709 ? 29.155 20.182 -14.753 1.00 72.75 709 ILE A CA 1
ATOM 5462 C C . ILE A 1 709 ? 29.641 18.759 -14.462 1.00 72.75 709 ILE A C 1
ATOM 5464 O O . ILE A 1 709 ? 29.473 18.245 -13.358 1.00 72.75 709 ILE A O 1
ATOM 5468 N N . LEU A 1 710 ? 30.307 18.134 -15.432 1.00 72.25 710 LEU A N 1
ATOM 5469 C CA . LEU A 1 710 ? 30.784 16.748 -15.323 1.00 72.25 710 LEU A CA 1
ATOM 5470 C C . LEU A 1 710 ? 31.612 16.450 -14.058 1.00 72.25 710 LEU A C 1
ATOM 5472 O O . LEU A 1 710 ? 31.609 15.319 -13.582 1.00 72.25 710 LEU A O 1
ATOM 5476 N N . GLU A 1 711 ? 32.332 17.442 -13.527 1.00 71.50 711 GLU A N 1
ATOM 5477 C CA . GLU A 1 711 ? 33.231 17.298 -12.373 1.00 71.50 711 GLU A CA 1
ATOM 5478 C C . GLU A 1 711 ? 32.529 17.406 -11.009 1.00 71.50 711 GLU A C 1
ATOM 5480 O O . GLU A 1 711 ? 33.128 17.043 -9.997 1.00 71.50 711 GLU A O 1
ATOM 5485 N N . ASN A 1 712 ? 31.298 17.931 -10.957 1.00 75.62 712 ASN A N 1
ATOM 5486 C CA . ASN A 1 712 ? 30.576 18.186 -9.706 1.00 75.62 712 ASN A CA 1
ATOM 5487 C C . ASN A 1 712 ? 29.226 17.452 -9.596 1.00 75.62 712 ASN A C 1
ATOM 5489 O O . ASN A 1 712 ? 28.575 17.571 -8.557 1.00 75.62 712 ASN A O 1
ATOM 5493 N N . SER A 1 713 ? 28.814 16.703 -10.627 1.00 83.94 713 SER A N 1
ATOM 5494 C CA . SER A 1 713 ? 27.584 15.908 -10.612 1.00 83.94 713 SER A CA 1
ATOM 5495 C C . SER A 1 713 ? 27.775 14.597 -9.842 1.00 83.94 713 SER A C 1
ATOM 5497 O O . SER A 1 713 ? 28.697 13.827 -10.121 1.00 83.94 713 SER A O 1
ATOM 5499 N N . SER A 1 714 ? 26.890 14.331 -8.876 1.00 89.38 714 SER A N 1
ATOM 5500 C CA . SER A 1 714 ? 26.768 13.020 -8.217 1.00 89.38 714 SER A CA 1
ATOM 5501 C C . SER A 1 714 ? 25.584 12.269 -8.813 1.00 89.38 714 SER A C 1
ATOM 5503 O O . SER A 1 714 ? 24.456 12.767 -8.790 1.00 89.38 714 SER A O 1
ATOM 5505 N N . ILE A 1 715 ? 25.838 11.082 -9.358 1.00 92.81 715 ILE A N 1
ATOM 5506 C CA . ILE A 1 715 ? 24.842 10.259 -10.038 1.00 92.81 715 ILE A CA 1
ATOM 5507 C C . ILE A 1 715 ? 24.173 9.352 -9.009 1.00 92.81 715 ILE A C 1
ATOM 5509 O O . ILE A 1 715 ? 24.827 8.511 -8.388 1.00 92.81 715 ILE A O 1
ATOM 5513 N N . TYR A 1 716 ? 22.865 9.512 -8.838 1.00 95.69 716 TYR A N 1
ATOM 5514 C CA . TYR A 1 716 ? 22.045 8.673 -7.975 1.00 95.69 716 TYR A CA 1
ATOM 5515 C C . TYR A 1 716 ? 21.348 7.587 -8.785 1.00 95.69 716 TYR A C 1
ATOM 5517 O O . TYR A 1 716 ? 20.776 7.824 -9.850 1.00 95.69 716 TYR A O 1
ATOM 5525 N N . GLU A 1 717 ? 21.381 6.382 -8.238 1.00 96.44 717 GLU A N 1
ATOM 5526 C CA . GLU A 1 717 ? 20.725 5.202 -8.771 1.00 96.44 717 GLU A CA 1
ATOM 5527 C C . GLU A 1 717 ? 19.521 4.870 -7.897 1.00 96.44 717 GLU A C 1
ATOM 5529 O O . GLU A 1 717 ? 19.606 4.913 -6.668 1.00 96.44 717 GLU A O 1
ATOM 5534 N N . ILE A 1 718 ? 18.414 4.511 -8.537 1.00 98.25 718 ILE A N 1
ATOM 5535 C CA . ILE A 1 718 ? 17.185 4.057 -7.894 1.00 98.25 718 ILE A CA 1
ATOM 5536 C C . ILE A 1 718 ? 16.880 2.670 -8.458 1.00 98.25 718 ILE A C 1
ATOM 5538 O O . ILE A 1 718 ? 16.570 2.529 -9.643 1.00 98.25 718 ILE A O 1
ATOM 5542 N N . ASN A 1 719 ? 16.996 1.639 -7.624 1.00 96.94 719 ASN A N 1
ATOM 5543 C CA . ASN A 1 719 ? 16.627 0.261 -7.953 1.00 96.94 719 ASN A CA 1
ATOM 5544 C C . ASN A 1 719 ? 15.510 -0.221 -6.990 1.00 96.94 719 ASN A C 1
ATOM 5546 O O . ASN A 1 719 ? 15.208 0.478 -6.025 1.00 96.94 719 ASN A O 1
ATOM 5550 N N . PRO A 1 720 ? 14.863 -1.384 -7.204 1.00 95.31 720 PRO A N 1
ATOM 5551 C CA . PRO A 1 720 ? 13.729 -1.820 -6.377 1.00 95.31 720 PRO A CA 1
ATOM 5552 C C . PRO A 1 720 ? 14.012 -1.957 -4.873 1.00 95.31 720 PRO A C 1
ATOM 5554 O O . PRO A 1 720 ? 13.076 -1.989 -4.077 1.00 95.31 720 PRO A O 1
ATOM 5557 N N . TRP A 1 721 ? 15.273 -2.047 -4.458 1.00 96.25 721 TRP A N 1
ATOM 5558 C CA . TRP A 1 721 ? 15.646 -2.201 -3.053 1.00 96.25 721 TRP A CA 1
ATOM 5559 C C . TRP A 1 721 ? 16.138 -0.904 -2.425 1.00 96.25 721 TRP A C 1
ATOM 5561 O O . TRP A 1 721 ? 15.902 -0.671 -1.239 1.00 96.25 721 TRP A O 1
ATOM 5571 N N . GLU A 1 722 ? 16.806 -0.045 -3.188 1.00 97.25 722 GLU A N 1
ATOM 5572 C CA . GLU A 1 722 ? 17.577 1.059 -2.627 1.00 97.25 722 GLU A CA 1
ATOM 5573 C C . GLU A 1 722 ? 17.749 2.251 -3.568 1.00 97.25 722 GLU A C 1
ATOM 5575 O O . GLU A 1 722 ? 17.677 2.146 -4.793 1.00 97.25 722 GLU A O 1
ATOM 5580 N N . ILE A 1 723 ? 18.011 3.399 -2.947 1.00 97.69 723 ILE A N 1
ATOM 5581 C CA . ILE A 1 723 ? 18.410 4.646 -3.594 1.00 97.69 723 ILE A CA 1
ATOM 5582 C C . ILE A 1 723 ? 19.733 5.119 -3.004 1.00 97.69 723 ILE A C 1
ATOM 5584 O O . ILE A 1 723 ? 19.926 5.100 -1.786 1.00 97.69 723 ILE A O 1
ATOM 5588 N N . GLY A 1 724 ? 20.652 5.562 -3.851 1.00 96.12 724 GLY A N 1
ATOM 5589 C CA . GLY A 1 724 ? 21.947 6.041 -3.389 1.00 96.12 724 GLY A CA 1
ATOM 5590 C C . GLY A 1 724 ? 22.920 6.314 -4.512 1.00 96.12 724 GLY A C 1
ATOM 5591 O O . GLY A 1 724 ? 22.538 6.376 -5.675 1.00 96.12 724 GLY A O 1
ATOM 5592 N N . THR A 1 725 ? 24.185 6.487 -4.155 1.00 94.06 725 THR A N 1
ATOM 5593 C CA . THR A 1 725 ? 25.235 6.825 -5.113 1.00 94.06 725 THR A CA 1
ATOM 5594 C C . THR A 1 725 ? 26.549 6.129 -4.770 1.00 94.06 725 THR A C 1
ATOM 5596 O O . THR A 1 725 ? 26.906 5.975 -3.597 1.00 94.06 725 THR A O 1
ATOM 5599 N N . PHE A 1 726 ? 27.273 5.711 -5.810 1.00 91.44 726 PHE A N 1
ATOM 5600 C CA . PHE A 1 726 ? 28.680 5.310 -5.714 1.00 91.44 726 PHE A CA 1
ATOM 5601 C C . PHE A 1 726 ? 29.625 6.519 -5.743 1.00 91.44 726 PHE A C 1
ATOM 5603 O O . PHE A 1 726 ? 30.791 6.391 -5.366 1.00 91.44 726 PHE A O 1
ATOM 5610 N N . ASP A 1 727 ? 29.128 7.697 -6.128 1.00 89.19 727 ASP A N 1
ATOM 5611 C CA . ASP A 1 727 ? 29.928 8.910 -6.176 1.00 89.19 727 ASP A CA 1
ATOM 5612 C C . ASP A 1 727 ? 30.144 9.486 -4.757 1.00 89.19 727 ASP A C 1
ATOM 5614 O O . ASP A 1 727 ? 29.222 9.559 -3.929 1.00 89.19 727 ASP A O 1
ATOM 5618 N N . PRO A 1 728 ? 31.377 9.890 -4.414 1.00 84.19 728 PRO A N 1
ATOM 5619 C CA . PRO A 1 728 ? 31.670 10.641 -3.212 1.00 84.19 728 PRO A CA 1
ATOM 5620 C C . PRO A 1 728 ? 31.088 12.060 -3.312 1.00 84.19 728 PRO A C 1
ATOM 5622 O O . PRO A 1 728 ? 30.955 12.612 -4.401 1.00 84.19 728 PRO A O 1
ATOM 5625 N N . PRO A 1 729 ? 30.815 12.703 -2.167 1.00 82.25 729 PRO A N 1
ATOM 5626 C CA . PRO A 1 729 ? 31.190 12.256 -0.827 1.00 82.25 729 PRO A CA 1
ATOM 5627 C C . PRO A 1 729 ? 30.113 11.453 -0.080 1.00 82.25 729 PRO A C 1
ATOM 5629 O O . PRO A 1 729 ? 30.368 11.036 1.049 1.00 82.25 729 PRO A O 1
ATOM 5632 N N . THR A 1 730 ? 28.926 11.242 -0.659 1.00 89.06 730 THR A N 1
ATOM 5633 C CA . THR A 1 730 ? 27.855 10.465 -0.010 1.00 89.06 730 THR A CA 1
ATOM 5634 C C . THR A 1 730 ? 28.212 8.976 0.025 1.00 89.06 730 THR A C 1
ATOM 5636 O O . THR A 1 730 ? 28.215 8.382 1.103 1.00 89.06 730 THR A O 1
ATOM 5639 N N . THR A 1 731 ? 28.582 8.374 -1.118 1.00 90.88 731 THR A N 1
ATOM 5640 C CA . THR A 1 731 ? 29.032 6.966 -1.235 1.00 90.88 731 THR A CA 1
ATOM 5641 C C . THR A 1 731 ? 28.195 5.957 -0.428 1.00 90.88 731 THR A C 1
ATOM 5643 O O . THR A 1 731 ? 28.748 5.070 0.233 1.00 90.88 731 THR A O 1
ATOM 5646 N N . ALA A 1 732 ? 26.867 6.073 -0.452 1.00 95.19 732 ALA A N 1
ATOM 5647 C CA . ALA A 1 732 ? 25.970 5.268 0.373 1.00 95.19 732 ALA A CA 1
ATOM 5648 C C . ALA A 1 732 ? 24.611 5.030 -0.290 1.00 95.19 732 ALA A C 1
ATOM 5650 O O . ALA A 1 732 ? 24.208 5.773 -1.185 1.00 95.19 732 ALA A O 1
ATOM 5651 N N . PHE A 1 733 ? 23.912 4.004 0.195 1.00 97.31 733 PHE A N 1
ATOM 5652 C CA . PHE A 1 733 ? 22.591 3.582 -0.268 1.00 97.31 733 PHE A CA 1
ATOM 5653 C C . PHE A 1 733 ? 21.629 3.404 0.903 1.00 97.31 733 PHE A C 1
ATOM 5655 O O . PHE A 1 733 ? 22.004 2.874 1.951 1.00 97.31 733 PHE A O 1
ATOM 5662 N N . ALA A 1 734 ? 20.391 3.851 0.714 1.00 96.56 734 ALA A N 1
ATOM 5663 C CA . ALA A 1 734 ? 19.305 3.754 1.675 1.00 96.56 734 ALA A CA 1
ATOM 5664 C C . ALA A 1 734 ? 18.176 2.851 1.145 1.00 96.56 734 ALA A C 1
ATOM 5666 O O . ALA A 1 734 ? 17.899 2.890 -0.055 1.00 96.56 734 ALA A O 1
ATOM 5667 N N . PRO A 1 735 ? 17.477 2.095 2.013 1.00 95.25 735 PRO A N 1
ATOM 5668 C CA . PRO A 1 735 ? 16.353 1.253 1.609 1.00 95.25 735 PRO A CA 1
ATOM 5669 C C . PRO A 1 735 ? 15.224 2.077 0.979 1.00 95.25 735 PRO A C 1
ATOM 5671 O O . PRO A 1 735 ? 14.625 2.930 1.641 1.00 95.25 735 PRO A O 1
ATOM 5674 N N . LEU A 1 736 ? 14.901 1.802 -0.287 1.00 94.31 736 LEU A N 1
ATOM 5675 C CA . LEU A 1 736 ? 13.971 2.611 -1.077 1.00 94.31 736 LEU A CA 1
ATOM 5676 C C . LEU A 1 736 ? 12.562 2.590 -0.485 1.00 94.31 736 LEU A C 1
ATOM 5678 O O . LEU A 1 736 ? 11.940 3.641 -0.343 1.00 94.31 736 LEU A O 1
ATOM 5682 N N . GLN A 1 737 ? 12.098 1.411 -0.057 1.00 89.81 737 GLN A N 1
ATOM 5683 C CA . GLN A 1 737 ? 10.776 1.227 0.551 1.00 89.81 737 GLN A CA 1
ATOM 5684 C C . GLN A 1 737 ? 10.533 2.172 1.736 1.00 89.81 737 GLN A C 1
ATOM 5686 O O . GLN A 1 737 ? 9.389 2.529 2.005 1.00 89.81 737 GLN A O 1
ATOM 5691 N N . TYR A 1 738 ? 11.593 2.567 2.448 1.00 90.81 738 TYR A N 1
ATOM 5692 C CA . TYR A 1 738 ? 11.508 3.369 3.666 1.00 90.81 738 TYR A CA 1
ATOM 5693 C C . TYR A 1 738 ? 12.086 4.776 3.518 1.00 90.81 738 TYR A C 1
ATOM 5695 O O . TYR A 1 738 ? 12.201 5.479 4.521 1.00 90.81 738 TYR A O 1
ATOM 5703 N N . VAL A 1 739 ? 12.435 5.210 2.303 1.00 90.69 739 VAL A N 1
ATOM 5704 C CA . VAL A 1 739 ? 13.164 6.465 2.047 1.00 90.69 739 VAL A CA 1
ATOM 5705 C C . VAL A 1 739 ? 12.460 7.714 2.597 1.00 90.69 739 VAL A C 1
ATOM 5707 O O . VAL A 1 739 ? 13.122 8.662 3.005 1.00 90.69 739 VAL A O 1
ATOM 5710 N N . GLY A 1 740 ? 11.125 7.701 2.689 1.00 88.19 740 GLY A N 1
ATOM 5711 C CA . GLY A 1 740 ? 10.342 8.796 3.275 1.00 88.19 740 GLY A CA 1
ATOM 5712 C C . GLY A 1 740 ? 10.440 8.905 4.804 1.00 88.19 740 GLY A C 1
ATOM 5713 O O . GLY A 1 740 ? 9.863 9.820 5.389 1.00 88.19 740 GLY A O 1
ATOM 5714 N N . SER A 1 741 ? 11.117 7.967 5.472 1.00 89.62 741 SER A N 1
ATOM 5715 C CA . SER A 1 741 ? 11.256 7.938 6.932 1.00 89.62 741 SER A CA 1
ATOM 5716 C C . SER A 1 741 ? 12.258 8.981 7.432 1.00 89.62 741 SER A C 1
ATOM 5718 O O . SER A 1 741 ? 13.136 9.445 6.708 1.00 89.62 741 SER A O 1
ATOM 5720 N N . ASN A 1 742 ? 12.182 9.317 8.720 1.00 88.81 742 ASN A N 1
ATOM 5721 C CA . ASN A 1 742 ? 13.120 10.241 9.355 1.00 88.81 742 ASN A CA 1
ATOM 5722 C C . ASN A 1 742 ? 14.432 9.525 9.733 1.00 88.81 742 ASN A C 1
ATOM 5724 O O . ASN A 1 742 ? 14.586 9.033 10.855 1.00 88.81 742 ASN A O 1
ATOM 5728 N N . PHE A 1 743 ? 15.368 9.447 8.787 1.00 91.38 743 PHE A N 1
ATOM 5729 C CA . PHE A 1 743 ? 16.722 8.957 9.043 1.00 91.38 743 PHE A CA 1
ATOM 5730 C C . PHE A 1 743 ? 17.570 10.008 9.770 1.00 91.38 743 PHE A C 1
ATOM 5732 O O . PHE A 1 743 ? 17.506 11.206 9.487 1.00 91.38 743 PHE A O 1
ATOM 5739 N N . SER A 1 744 ? 18.414 9.545 10.690 1.00 92.44 744 SER A N 1
ATOM 5740 C CA . SER A 1 744 ? 19.439 10.366 11.332 1.00 92.44 744 SER A CA 1
ATOM 5741 C C . SER A 1 744 ? 20.657 9.507 11.636 1.00 92.44 744 SER A C 1
ATOM 5743 O O . SER A 1 744 ? 20.538 8.454 12.259 1.00 92.44 744 SER A O 1
ATOM 5745 N N . GLY A 1 745 ? 21.836 9.930 11.183 1.00 91.44 745 GLY A N 1
ATOM 5746 C CA . GLY A 1 745 ? 23.068 9.164 11.391 1.00 91.44 745 GLY A CA 1
ATOM 5747 C C . GLY A 1 745 ? 23.074 7.819 10.658 1.00 91.44 745 GLY A C 1
ATOM 5748 O O . GLY A 1 745 ? 23.819 6.923 11.037 1.00 91.44 745 GLY A O 1
ATOM 5749 N N . GLY A 1 746 ? 22.239 7.673 9.623 1.00 90.12 746 GLY A N 1
ATOM 5750 C CA . GLY A 1 746 ? 22.142 6.461 8.811 1.00 90.12 746 GLY A CA 1
ATOM 5751 C C . GLY A 1 746 ? 21.186 5.378 9.312 1.00 90.12 746 GLY A C 1
ATOM 5752 O O . GLY A 1 746 ? 21.192 4.274 8.773 1.00 90.12 746 GLY A O 1
ATOM 5753 N N . ILE A 1 747 ? 20.348 5.668 10.308 1.00 92.00 747 ILE A N 1
ATOM 5754 C CA . ILE A 1 747 ? 19.310 4.752 10.797 1.00 92.00 747 ILE A CA 1
ATOM 5755 C C . ILE A 1 747 ? 18.010 5.511 11.086 1.00 92.00 747 ILE A C 1
ATOM 5757 O O . ILE A 1 747 ? 18.033 6.704 11.402 1.00 92.00 747 ILE A O 1
ATOM 5761 N N . VAL A 1 748 ? 16.868 4.829 11.005 1.00 88.69 748 VAL A N 1
ATOM 5762 C CA . VAL A 1 748 ? 15.597 5.348 11.537 1.00 88.69 748 VAL A CA 1
ATOM 5763 C C . VAL A 1 748 ? 15.594 5.187 13.064 1.00 88.69 748 VAL A C 1
ATOM 5765 O O . VAL A 1 748 ? 15.597 4.064 13.566 1.00 88.69 748 VAL A O 1
ATOM 5768 N N . LEU A 1 749 ? 15.591 6.295 13.814 1.00 80.75 749 LEU A N 1
ATOM 5769 C CA . LEU A 1 749 ? 15.739 6.295 15.283 1.00 80.75 749 LEU A CA 1
ATOM 5770 C C . LEU A 1 749 ? 14.644 5.494 16.009 1.00 80.75 749 LEU A C 1
ATOM 5772 O O . LEU A 1 749 ? 13.490 5.476 15.581 1.00 80.75 749 LEU A O 1
ATOM 5776 N N . GLU A 1 750 ? 14.986 4.875 17.144 1.00 74.00 750 GLU A N 1
ATOM 5777 C CA . GLU A 1 750 ? 14.023 4.178 18.008 1.00 74.00 750 GLU A CA 1
ATOM 5778 C C . GLU A 1 750 ? 12.858 5.091 18.433 1.00 74.00 750 GLU A C 1
ATOM 5780 O O . GLU A 1 750 ? 13.041 6.270 18.730 1.00 74.00 750 GLU A O 1
ATOM 5785 N N . GLY A 1 751 ? 11.636 4.547 18.429 1.00 72.00 751 GLY A N 1
ATOM 5786 C CA . GLY A 1 751 ? 10.409 5.292 18.742 1.00 72.00 751 GLY A CA 1
ATOM 5787 C C . GLY A 1 751 ? 9.808 6.092 17.578 1.00 72.00 751 GLY A C 1
ATOM 5788 O O . GLY A 1 751 ? 8.713 6.622 17.728 1.00 72.00 751 GLY A O 1
ATOM 5789 N N . GLN A 1 752 ? 10.468 6.159 16.415 1.00 76.19 752 GLN A N 1
ATOM 5790 C CA . GLN A 1 752 ? 9.889 6.729 15.187 1.00 76.19 752 GLN A CA 1
ATOM 5791 C C . GLN A 1 752 ? 9.183 5.650 14.349 1.00 76.19 752 GLN A C 1
ATOM 5793 O O . GLN A 1 752 ? 9.595 4.482 14.376 1.00 76.19 752 GLN A O 1
ATOM 5798 N N . SER A 1 753 ? 8.151 6.043 13.597 1.00 75.88 753 SER A N 1
ATOM 5799 C CA . SER A 1 753 ? 7.481 5.207 12.594 1.00 75.88 753 SER A CA 1
ATOM 5800 C C . SER A 1 753 ? 8.243 5.209 11.263 1.00 75.88 753 SER A C 1
ATOM 5802 O O . SER A 1 753 ? 8.996 6.136 10.958 1.00 75.88 753 SER A O 1
ATOM 5804 N N . CYS A 1 754 ? 8.063 4.149 10.474 1.00 82.19 754 CYS A N 1
ATOM 5805 C CA . CYS A 1 754 ? 8.624 4.053 9.130 1.00 82.19 754 CYS A CA 1
ATOM 5806 C C . CYS A 1 754 ? 7.572 4.495 8.118 1.00 82.19 754 CYS A C 1
ATOM 5808 O O . CYS A 1 754 ? 6.418 4.074 8.183 1.00 82.19 754 CYS A O 1
ATOM 5810 N N . VAL A 1 755 ? 7.981 5.324 7.167 1.00 79.69 755 VAL A N 1
ATOM 5811 C CA . VAL A 1 755 ? 7.138 5.782 6.065 1.00 79.69 755 VAL A CA 1
ATOM 5812 C C . VAL A 1 755 ? 7.454 4.932 4.847 1.00 79.69 755 VAL A C 1
ATOM 5814 O O . VAL A 1 755 ? 8.612 4.843 4.447 1.00 79.69 755 VAL A O 1
ATOM 5817 N N . SER A 1 756 ? 6.423 4.333 4.255 1.00 80.56 756 SER A N 1
ATOM 5818 C CA . SER A 1 756 ? 6.517 3.606 2.986 1.00 80.56 756 SER A CA 1
ATOM 5819 C C . SER A 1 756 ? 5.597 4.211 1.934 1.00 80.56 756 SER A C 1
ATOM 5821 O O . SER A 1 756 ? 4.630 4.893 2.278 1.00 80.56 756 SER A O 1
ATOM 5823 N N . GLY A 1 757 ? 5.915 3.981 0.659 1.00 77.75 757 GLY A N 1
ATOM 5824 C CA . GLY A 1 757 ? 5.152 4.500 -0.479 1.00 77.75 757 GLY A CA 1
ATOM 5825 C C . GLY A 1 757 ? 5.555 5.897 -0.951 1.00 77.75 757 GLY A C 1
ATOM 5826 O O . GLY A 1 757 ? 4.917 6.435 -1.852 1.00 77.75 757 GLY A O 1
ATOM 5827 N N . PHE A 1 758 ? 6.621 6.477 -0.385 1.00 83.94 758 PHE A N 1
ATOM 5828 C CA . PHE A 1 758 ? 7.210 7.726 -0.889 1.00 83.94 758 PHE A CA 1
ATOM 5829 C C . PHE A 1 758 ? 7.761 7.558 -2.316 1.00 83.94 758 PHE A C 1
ATOM 5831 O O . PHE A 1 758 ? 7.702 8.473 -3.131 1.00 83.94 758 PHE A O 1
ATOM 5838 N N . ASP A 1 759 ? 8.249 6.359 -2.628 1.00 87.06 759 ASP A N 1
ATOM 5839 C CA . ASP A 1 759 ? 8.815 5.924 -3.902 1.00 87.06 759 ASP A CA 1
ATOM 5840 C C . ASP A 1 759 ? 7.741 5.555 -4.944 1.00 87.06 759 ASP A C 1
ATOM 5842 O O . ASP A 1 759 ? 7.868 4.568 -5.675 1.00 87.06 759 ASP A O 1
ATOM 5846 N N . ASN A 1 760 ? 6.658 6.335 -5.007 1.00 87.56 760 ASN A N 1
ATOM 5847 C CA . ASN A 1 760 ? 5.646 6.198 -6.051 1.00 87.56 760 ASN A CA 1
ATOM 5848 C C . ASN A 1 760 ? 6.322 6.187 -7.434 1.00 87.56 760 ASN A C 1
ATOM 5850 O O . ASN A 1 760 ? 7.160 7.037 -7.729 1.00 87.56 760 ASN A O 1
ATOM 5854 N N . MET A 1 761 ? 5.951 5.230 -8.284 1.00 86.44 761 MET A N 1
ATOM 5855 C CA . MET A 1 761 ? 6.572 4.979 -9.585 1.00 86.44 761 MET A CA 1
ATOM 5856 C C . MET A 1 761 ? 6.596 6.243 -10.451 1.00 86.44 761 MET A C 1
ATOM 5858 O O . MET A 1 761 ? 7.632 6.568 -11.026 1.00 86.44 761 MET A O 1
ATOM 5862 N N . GLY A 1 762 ? 5.487 6.989 -10.480 1.00 88.25 762 GLY A N 1
ATOM 5863 C CA . GLY A 1 762 ? 5.383 8.272 -11.172 1.00 88.25 762 GLY A CA 1
ATOM 5864 C C . GLY A 1 762 ? 6.360 9.312 -10.662 1.00 88.25 762 GLY A C 1
ATOM 5865 O O . GLY A 1 762 ? 7.003 9.989 -11.454 1.00 88.25 762 GLY A O 1
ATOM 5866 N N . PHE A 1 763 ? 6.520 9.407 -9.343 1.00 91.44 763 PHE A N 1
ATOM 5867 C CA . PHE A 1 763 ? 7.497 10.305 -8.736 1.00 91.44 763 PHE A CA 1
ATOM 5868 C C . PHE A 1 763 ? 8.940 9.886 -9.059 1.00 91.44 763 PHE A C 1
ATOM 5870 O O . PHE A 1 763 ? 9.747 10.743 -9.391 1.00 91.44 763 PHE A O 1
ATOM 5877 N N . VAL A 1 764 ? 9.260 8.585 -9.063 1.00 93.75 764 VAL A N 1
ATOM 5878 C CA . VAL A 1 764 ? 10.598 8.074 -9.426 1.00 93.75 764 VAL A CA 1
ATOM 5879 C C . VAL A 1 764 ? 10.972 8.434 -10.867 1.00 93.75 764 VAL A C 1
ATOM 5881 O O . VAL A 1 764 ? 12.027 9.027 -11.105 1.00 93.75 764 VAL A O 1
ATOM 5884 N N . VAL A 1 765 ? 10.108 8.113 -11.837 1.00 93.62 765 VAL A N 1
ATOM 5885 C CA . VAL A 1 765 ? 10.370 8.449 -13.249 1.00 93.62 765 VAL A CA 1
ATOM 5886 C C . VAL A 1 765 ? 10.245 9.954 -13.508 1.00 93.62 765 VAL A C 1
ATOM 5888 O O . VAL A 1 765 ? 10.960 10.500 -14.346 1.00 93.62 765 VAL A O 1
ATOM 5891 N N . GLY A 1 766 ? 9.395 10.652 -12.748 1.00 92.44 766 GLY A N 1
ATOM 5892 C CA . GLY A 1 766 ? 9.256 12.107 -12.757 1.00 92.44 766 GLY A CA 1
ATOM 5893 C C . GLY A 1 766 ? 10.523 12.818 -12.284 1.00 92.44 766 GLY A C 1
ATOM 5894 O O . GLY A 1 766 ? 10.987 13.729 -12.958 1.00 92.44 766 GLY A O 1
ATOM 5895 N N . THR A 1 767 ? 11.150 12.353 -11.198 1.00 94.44 767 THR A N 1
ATOM 5896 C CA . THR A 1 767 ? 12.464 12.830 -10.731 1.00 94.44 767 THR A CA 1
ATOM 5897 C C . THR A 1 767 ? 13.530 12.663 -11.805 1.00 94.44 767 THR A C 1
ATOM 5899 O O . THR A 1 767 ? 14.261 13.605 -12.086 1.00 94.44 767 THR A O 1
ATOM 5902 N N . SER A 1 768 ? 13.581 11.498 -12.455 1.00 95.38 768 SER A N 1
ATOM 5903 C CA . SER A 1 768 ? 14.524 11.233 -13.549 1.00 95.38 768 SER A CA 1
ATOM 5904 C C . SER A 1 768 ? 14.240 12.057 -14.813 1.00 95.38 768 SER A C 1
ATOM 5906 O O . SER A 1 768 ? 15.055 12.051 -15.728 1.00 95.38 768 SER A O 1
ATOM 5908 N N . SER A 1 769 ? 13.110 12.771 -14.873 1.00 92.94 769 SER A N 1
ATOM 5909 C CA . SER A 1 769 ? 12.664 13.572 -16.018 1.00 92.94 769 SER A CA 1
ATOM 5910 C C . SER A 1 769 ? 12.217 14.990 -15.630 1.00 92.94 769 SER A C 1
ATOM 5912 O O . SER A 1 769 ? 11.372 15.586 -16.302 1.00 92.94 769 SER A O 1
ATOM 5914 N N . SER A 1 770 ? 12.778 15.552 -14.553 1.00 86.81 770 SER A N 1
ATOM 5915 C CA . SER A 1 770 ? 12.370 16.858 -14.011 1.00 86.81 770 SER A CA 1
ATOM 5916 C C . SER A 1 770 ? 12.602 18.032 -14.976 1.00 86.81 770 SER A C 1
ATOM 5918 O O . SER A 1 770 ? 11.957 19.071 -14.842 1.00 86.81 770 SER A O 1
ATOM 5920 N N . LEU A 1 771 ? 13.433 17.857 -16.011 1.00 80.38 771 LEU A N 1
ATOM 5921 C CA . LEU A 1 771 ? 13.616 18.810 -17.114 1.00 80.38 771 LEU A CA 1
ATOM 5922 C C . LEU A 1 771 ? 12.279 19.237 -17.758 1.00 80.38 771 LEU A C 1
ATOM 5924 O O . LEU A 1 771 ? 12.129 20.362 -18.238 1.00 80.38 771 LEU A O 1
ATOM 5928 N N . PHE A 1 772 ? 11.283 18.350 -17.749 1.00 73.00 772 PHE A N 1
ATOM 5929 C CA . PHE A 1 772 ? 9.968 18.581 -18.345 1.00 73.00 772 PHE A CA 1
ATOM 5930 C C . PHE A 1 772 ? 8.994 19.366 -17.466 1.00 73.00 772 PHE A C 1
ATOM 5932 O O . PHE A 1 772 ? 7.905 19.701 -17.927 1.00 73.00 772 PHE A O 1
ATOM 5939 N N . ASN A 1 773 ? 9.390 19.757 -16.254 1.00 68.19 773 ASN A N 1
ATOM 5940 C CA . ASN A 1 773 ? 8.585 20.607 -15.375 1.00 68.19 773 ASN A CA 1
ATOM 5941 C C . ASN A 1 773 ? 8.141 21.920 -16.048 1.00 68.19 773 ASN A C 1
ATOM 5943 O O . ASN A 1 773 ? 7.070 22.450 -15.753 1.00 68.19 773 ASN A O 1
ATOM 5947 N N . GLN A 1 774 ? 8.926 22.413 -17.012 1.00 65.44 774 GLN A N 1
ATOM 5948 C CA . GLN A 1 774 ? 8.609 23.599 -17.812 1.00 65.44 774 GLN A CA 1
ATOM 5949 C C . GLN A 1 774 ? 7.372 23.427 -18.713 1.00 65.44 774 GLN A C 1
ATOM 5951 O O . GLN A 1 774 ? 6.790 24.424 -19.137 1.00 65.44 774 GLN A O 1
ATOM 5956 N N . ALA A 1 775 ? 6.926 22.194 -18.982 1.00 63.12 775 ALA A N 1
ATOM 5957 C CA . ALA A 1 775 ? 5.717 21.925 -19.763 1.00 63.12 775 ALA A CA 1
ATOM 5958 C C . ALA A 1 775 ? 4.458 22.541 -19.119 1.00 63.12 775 ALA A C 1
ATOM 5960 O O . ALA A 1 775 ? 3.539 22.950 -19.829 1.00 63.12 775 ALA A O 1
ATOM 5961 N N . TYR A 1 776 ? 4.445 22.708 -17.791 1.00 68.69 776 TYR A N 1
ATOM 5962 C CA . TYR A 1 776 ? 3.339 23.336 -17.066 1.00 68.69 776 TYR A CA 1
ATOM 5963 C C . TYR A 1 776 ? 3.305 24.871 -17.162 1.00 68.69 776 TYR A C 1
ATOM 5965 O O . TYR A 1 776 ? 2.306 25.474 -16.781 1.00 68.69 776 TYR A O 1
ATOM 5973 N N . LEU A 1 777 ? 4.319 25.528 -17.745 1.00 63.81 777 LEU A N 1
ATOM 5974 C CA . LEU A 1 777 ? 4.281 26.979 -18.003 1.00 63.81 777 LEU A CA 1
ATOM 5975 C C . LEU A 1 777 ? 3.160 27.382 -18.978 1.00 63.81 777 LEU A C 1
ATOM 5977 O O . LEU A 1 777 ? 2.765 28.545 -19.023 1.00 63.81 777 LEU A O 1
ATOM 5981 N N . GLN A 1 778 ? 2.629 26.428 -19.746 1.00 60.06 778 GLN A N 1
ATOM 5982 C CA . GLN A 1 778 ? 1.528 26.654 -20.685 1.00 60.06 778 GLN A CA 1
ATOM 5983 C C . GLN A 1 778 ? 0.141 26.615 -20.018 1.00 60.06 778 GLN A C 1
ATOM 5985 O O . GLN A 1 778 ? -0.842 27.007 -20.644 1.00 60.06 778 GLN A O 1
ATOM 5990 N N . VAL A 1 779 ? 0.042 26.204 -18.746 1.00 65.06 779 VAL A N 1
ATOM 5991 C CA . VAL A 1 779 ? -1.236 26.029 -18.027 1.00 65.06 779 VAL A CA 1
ATOM 5992 C C . VAL A 1 779 ? -2.026 27.335 -17.909 1.00 65.06 779 VAL A C 1
ATOM 5994 O O . VAL A 1 779 ? -3.253 27.312 -18.001 1.00 65.06 779 VAL A O 1
ATOM 5997 N N . ASN A 1 780 ? -1.354 28.487 -17.818 1.00 61.78 780 ASN A N 1
ATOM 5998 C CA . ASN A 1 780 ? -2.015 29.800 -17.765 1.00 61.78 780 ASN A CA 1
ATOM 5999 C C . ASN A 1 780 ? -2.809 30.152 -19.034 1.00 61.78 780 ASN A C 1
ATOM 6001 O O . ASN A 1 780 ? -3.652 31.046 -18.994 1.00 61.78 780 ASN A O 1
ATOM 6005 N N . ASN A 1 781 ? -2.571 29.447 -20.143 1.00 61.62 781 ASN A N 1
ATOM 6006 C CA . ASN A 1 781 ? -3.275 29.646 -21.409 1.00 61.62 781 ASN A CA 1
ATOM 6007 C C . ASN A 1 781 ? -4.457 28.674 -21.604 1.00 61.62 781 ASN A C 1
ATOM 6009 O O . ASN A 1 781 ? -5.032 28.628 -22.691 1.00 61.62 781 ASN A O 1
ATOM 6013 N N . THR A 1 782 ? -4.824 27.894 -20.579 1.00 62.16 782 THR A N 1
ATOM 6014 C CA . THR A 1 782 ? -5.860 26.847 -20.656 1.00 62.16 782 THR A CA 1
ATOM 6015 C C . THR A 1 782 ? -7.186 27.269 -20.006 1.00 62.16 782 THR A C 1
ATOM 6017 O O . THR A 1 782 ? -7.250 28.208 -19.216 1.00 62.16 782 THR A O 1
ATOM 6020 N N . SER A 1 783 ? -8.279 26.562 -20.320 1.00 59.91 783 SER A N 1
ATOM 6021 C CA . SER A 1 783 ? -9.630 26.813 -19.784 1.00 59.91 783 SER A CA 1
ATOM 6022 C C . SER A 1 783 ? -9.913 26.093 -18.451 1.00 59.91 783 SER A C 1
ATOM 6024 O O . SER A 1 783 ? -11.008 25.557 -18.257 1.00 59.91 783 SER A O 1
ATOM 6026 N N . LEU A 1 784 ? -8.923 26.008 -17.558 1.00 66.12 784 LEU A N 1
ATOM 6027 C CA . LEU A 1 784 ? -9.017 25.290 -16.280 1.00 66.12 784 LEU A CA 1
ATOM 6028 C C . LEU A 1 784 ? -9.697 26.117 -15.167 1.00 66.12 784 LEU A C 1
ATOM 6030 O O . LEU A 1 784 ? -9.705 27.349 -15.227 1.00 66.12 784 LEU A O 1
ATOM 6034 N N . PRO A 1 785 ? -10.256 25.472 -14.120 1.00 68.69 785 PRO A N 1
ATOM 6035 C CA . PRO A 1 785 ? -10.761 26.168 -12.936 1.00 68.69 785 PRO A CA 1
ATOM 6036 C C . PRO A 1 785 ? -9.679 27.016 -12.252 1.00 68.69 785 PRO A C 1
ATOM 6038 O O . PRO A 1 785 ? -8.533 26.585 -12.132 1.00 68.69 785 PRO A O 1
ATOM 6041 N N . SER A 1 786 ? -10.053 28.184 -11.716 1.00 73.50 786 SER A N 1
ATOM 6042 C CA . SER A 1 786 ? -9.096 29.120 -11.101 1.00 73.50 786 SER A CA 1
ATOM 6043 C C . SER A 1 786 ? -8.304 28.501 -9.947 1.00 73.50 786 SER A C 1
ATOM 6045 O O . SER A 1 786 ? -7.107 28.720 -9.864 1.00 73.50 786 SER A O 1
ATOM 6047 N N . ARG A 1 787 ? -8.922 27.638 -9.124 1.00 75.19 787 ARG A N 1
ATOM 6048 C CA . ARG A 1 787 ? -8.233 26.923 -8.029 1.00 75.19 787 ARG A CA 1
ATOM 6049 C C . ARG A 1 787 ? -7.016 26.126 -8.521 1.00 75.19 787 ARG A C 1
ATOM 6051 O O . ARG A 1 787 ? -5.980 26.140 -7.864 1.00 75.19 787 ARG A O 1
ATOM 6058 N N . VAL A 1 788 ? -7.148 25.439 -9.657 1.00 66.50 788 VAL A N 1
ATOM 6059 C CA . VAL A 1 788 ? -6.075 24.630 -10.256 1.00 66.50 788 VAL A CA 1
ATOM 6060 C C . VAL A 1 788 ? -4.987 25.536 -10.819 1.00 66.50 788 VAL A C 1
ATOM 6062 O O . VAL A 1 788 ? -3.809 25.330 -10.535 1.00 66.50 788 VAL A O 1
ATOM 6065 N N . VAL A 1 789 ? -5.383 26.563 -11.578 1.00 73.62 789 VAL A N 1
ATOM 6066 C CA . VAL A 1 789 ? -4.450 27.531 -12.171 1.00 73.62 789 VAL A CA 1
ATOM 6067 C C . VAL A 1 789 ? -3.656 28.249 -11.081 1.00 73.62 789 VAL A C 1
ATOM 6069 O O . VAL A 1 789 ? -2.440 28.349 -11.203 1.00 73.62 789 VAL A O 1
ATOM 6072 N N . ASP A 1 790 ? -4.302 28.666 -9.992 1.00 76.88 790 ASP A N 1
ATOM 6073 C CA . ASP A 1 790 ? -3.666 29.325 -8.849 1.00 76.88 790 ASP A CA 1
ATOM 6074 C C . ASP A 1 790 ? -2.690 28.380 -8.127 1.00 76.88 790 ASP A C 1
ATOM 6076 O O . ASP A 1 790 ? -1.575 28.779 -7.788 1.00 76.88 790 ASP A O 1
ATOM 6080 N N . TYR A 1 791 ? -3.069 27.112 -7.913 1.00 75.31 791 TYR A N 1
ATOM 6081 C CA . TYR A 1 791 ? -2.202 26.118 -7.269 1.00 75.31 791 TYR A CA 1
ATOM 6082 C C . TYR A 1 791 ? -0.948 25.827 -8.104 1.00 75.31 791 TYR A C 1
ATOM 6084 O O . TYR A 1 791 ? 0.167 25.864 -7.577 1.00 75.31 791 TYR A O 1
ATOM 6092 N N . VAL A 1 792 ? -1.119 25.574 -9.406 1.00 72.75 792 VAL A N 1
ATOM 6093 C CA . VAL A 1 792 ? -0.009 25.325 -10.338 1.00 72.75 792 VAL A CA 1
ATOM 6094 C C . VAL A 1 792 ? 0.850 26.581 -10.487 1.00 72.75 792 VAL A C 1
ATOM 6096 O O . VAL A 1 792 ? 2.070 26.488 -10.392 1.00 72.75 792 VAL A O 1
ATOM 6099 N N . SER A 1 793 ? 0.238 27.760 -10.632 1.00 73.25 793 SER A N 1
ATOM 6100 C CA . SER A 1 793 ? 0.953 29.040 -10.734 1.00 73.25 793 SER A CA 1
ATOM 6101 C C . SER A 1 793 ? 1.783 29.329 -9.494 1.00 73.25 793 SER A C 1
ATOM 6103 O O . SER A 1 793 ? 2.942 29.690 -9.636 1.00 73.25 793 SER A O 1
ATOM 6105 N N . ARG A 1 794 ? 1.262 29.084 -8.284 1.00 73.56 794 ARG A N 1
ATOM 6106 C CA . ARG A 1 794 ? 2.032 29.218 -7.036 1.00 73.56 794 ARG A CA 1
ATOM 6107 C C . ARG A 1 794 ? 3.279 28.333 -7.043 1.00 73.56 794 ARG A C 1
ATOM 6109 O O . ARG A 1 794 ? 4.367 28.807 -6.731 1.00 73.56 794 ARG A O 1
ATOM 6116 N N . LYS A 1 795 ? 3.143 27.068 -7.456 1.00 72.12 795 LYS A N 1
ATOM 6117 C CA . LYS A 1 795 ? 4.288 26.152 -7.587 1.00 72.12 795 LYS A CA 1
ATOM 6118 C C . LYS A 1 795 ? 5.263 26.588 -8.687 1.00 72.12 795 LYS A C 1
ATOM 6120 O O . LYS A 1 795 ? 6.456 26.371 -8.528 1.00 72.12 795 LYS A O 1
ATOM 6125 N N . LEU A 1 796 ? 4.798 27.226 -9.764 1.00 67.31 796 LEU A N 1
ATOM 6126 C CA . LEU A 1 796 ? 5.651 27.791 -10.821 1.00 67.31 796 LEU A CA 1
ATOM 6127 C C . LEU A 1 796 ? 6.344 29.104 -10.399 1.00 67.31 796 LEU A C 1
ATOM 6129 O O . LEU A 1 796 ? 7.493 29.337 -10.766 1.00 67.31 796 LEU A O 1
ATOM 6133 N N . GLU A 1 797 ? 5.692 29.956 -9.608 1.00 61.88 797 GLU A N 1
ATOM 6134 C CA . GLU A 1 797 ? 6.277 31.179 -9.036 1.00 61.88 797 GLU A CA 1
ATOM 6135 C C . GLU A 1 797 ? 7.398 30.853 -8.035 1.00 61.88 797 GLU A C 1
ATOM 6137 O O . GLU A 1 797 ? 8.424 31.538 -8.008 1.00 61.88 797 GLU A O 1
ATOM 6142 N N . GLU A 1 798 ? 7.251 29.764 -7.271 1.00 59.03 798 GLU A N 1
ATOM 6143 C CA . GLU A 1 798 ? 8.314 29.190 -6.431 1.00 59.03 798 GLU A CA 1
ATOM 6144 C C . GLU A 1 798 ? 9.550 28.758 -7.264 1.00 59.03 798 GLU A C 1
ATOM 6146 O O . GLU A 1 798 ? 10.675 28.853 -6.776 1.00 59.03 798 GLU A O 1
ATOM 6151 N N . ILE A 1 799 ? 9.386 28.364 -8.539 1.00 57.78 799 ILE A N 1
ATOM 6152 C CA . ILE A 1 799 ? 10.501 28.044 -9.461 1.00 57.78 799 ILE A CA 1
ATOM 6153 C C . ILE A 1 799 ? 11.211 29.316 -9.932 1.00 57.78 799 ILE A C 1
ATOM 6155 O O . ILE A 1 799 ? 12.442 29.372 -9.930 1.00 57.78 799 ILE A O 1
ATOM 6159 N N . GLY A 1 800 ? 10.443 30.331 -10.347 1.00 49.06 800 GLY A N 1
ATOM 6160 C CA . GLY A 1 800 ? 10.962 31.560 -10.962 1.00 49.06 800 GLY A CA 1
ATOM 6161 C C . GLY A 1 800 ? 11.834 32.416 -10.037 1.00 49.06 800 GLY A C 1
ATOM 6162 O O . GLY A 1 800 ? 12.678 33.166 -10.524 1.00 49.06 800 GLY A O 1
ATOM 6163 N N . ASN A 1 801 ? 11.673 32.280 -8.718 1.00 47.03 801 ASN A N 1
ATOM 6164 C CA . ASN A 1 801 ? 12.481 32.994 -7.728 1.00 47.03 801 ASN A CA 1
ATOM 6165 C C . ASN A 1 801 ? 13.779 32.257 -7.326 1.00 47.03 801 ASN A C 1
ATOM 6167 O O . ASN A 1 801 ? 14.653 32.889 -6.734 1.00 47.03 801 ASN A O 1
ATOM 6171 N N . GLU A 1 802 ? 13.937 30.961 -7.648 1.00 47.19 802 GLU A N 1
ATOM 6172 C CA . GLU A 1 802 ? 15.029 30.117 -7.113 1.00 47.19 802 GLU A CA 1
ATOM 6173 C C . GLU A 1 802 ? 15.706 29.155 -8.123 1.00 47.19 802 GLU A C 1
ATOM 6175 O O . GLU A 1 802 ? 16.625 28.438 -7.734 1.00 47.19 802 GLU A O 1
ATOM 6180 N N . ASN A 1 803 ? 15.316 29.125 -9.409 1.00 50.19 803 ASN A N 1
ATOM 6181 C CA . ASN A 1 803 ? 15.762 28.106 -10.388 1.00 50.19 803 ASN A CA 1
ATOM 6182 C C . ASN A 1 803 ? 15.493 26.654 -9.907 1.00 50.19 803 ASN A C 1
ATOM 6184 O O . ASN A 1 803 ? 16.330 25.765 -10.063 1.00 50.19 803 ASN A O 1
ATOM 6188 N N . ASN A 1 804 ? 14.330 26.417 -9.287 1.00 53.06 804 ASN A N 1
ATOM 6189 C CA . ASN A 1 804 ? 13.969 25.148 -8.636 1.00 53.06 804 ASN A CA 1
ATOM 6190 C C . ASN A 1 804 ? 13.170 24.181 -9.542 1.00 53.06 804 ASN A C 1
ATOM 6192 O O . ASN A 1 804 ? 12.083 23.732 -9.187 1.00 53.06 804 ASN A O 1
ATOM 6196 N N . ASP A 1 805 ? 13.702 23.778 -10.694 1.00 63.88 805 ASP A N 1
ATOM 6197 C CA . ASP A 1 805 ? 13.204 22.633 -11.492 1.00 63.88 805 ASP A CA 1
ATOM 6198 C C . ASP A 1 805 ? 13.615 21.259 -10.899 1.00 63.88 805 ASP A C 1
ATOM 6200 O O . ASP A 1 805 ? 13.646 20.244 -11.594 1.00 63.88 805 ASP A O 1
ATOM 6204 N N . VAL A 1 806 ? 13.908 21.226 -9.594 1.00 77.38 806 VAL A N 1
ATOM 6205 C CA . VAL A 1 806 ? 14.398 20.075 -8.823 1.00 77.38 806 VAL A CA 1
ATOM 6206 C C . VAL A 1 806 ? 13.259 19.278 -8.169 1.00 77.38 806 VAL A C 1
ATOM 6208 O O . VAL A 1 806 ? 12.184 19.794 -7.851 1.00 77.38 806 VAL A O 1
ATOM 6211 N N . SER A 1 807 ? 13.484 17.989 -7.930 1.00 88.12 807 SER A N 1
ATOM 6212 C CA . SER A 1 807 ? 12.626 17.153 -7.083 1.00 88.12 807 SER A CA 1
ATOM 6213 C C . SER A 1 807 ? 13.165 17.089 -5.656 1.00 88.12 807 SER A C 1
ATOM 6215 O O . SER A 1 807 ? 14.372 16.958 -5.447 1.00 88.12 807 SER A O 1
ATOM 6217 N N . TYR A 1 808 ? 12.277 17.173 -4.664 1.00 89.75 808 TYR A N 1
ATOM 6218 C CA . TYR A 1 808 ? 12.655 17.112 -3.252 1.00 89.75 808 TYR A CA 1
ATOM 6219 C C . TYR A 1 808 ? 12.365 15.742 -2.659 1.00 89.75 808 TYR A C 1
ATOM 6221 O O . TYR A 1 808 ? 11.222 15.378 -2.387 1.00 89.75 808 TYR A O 1
ATOM 6229 N N . TRP A 1 809 ? 13.438 14.994 -2.417 1.00 92.25 809 TRP A N 1
ATOM 6230 C CA . TRP A 1 809 ? 13.396 13.749 -1.670 1.00 92.25 809 TRP A CA 1
ATOM 6231 C C . TRP A 1 809 ? 13.658 14.014 -0.191 1.00 92.25 809 TRP A C 1
ATOM 6233 O O . TRP A 1 809 ? 14.471 14.873 0.170 1.00 92.25 809 TRP A O 1
ATOM 6243 N N . THR A 1 810 ? 13.009 13.248 0.686 1.00 91.19 810 THR A N 1
ATOM 6244 C CA . THR A 1 810 ? 13.472 13.129 2.073 1.00 91.19 810 THR A CA 1
ATOM 6245 C C . THR A 1 810 ? 14.896 12.591 2.043 1.00 91.19 810 THR A C 1
ATOM 6247 O O . THR A 1 810 ? 15.156 11.607 1.358 1.00 91.19 810 THR A O 1
ATOM 6250 N N . ASN A 1 811 ? 15.829 13.242 2.738 1.00 93.25 811 ASN A N 1
ATOM 6251 C CA . ASN A 1 811 ? 17.233 12.846 2.695 1.00 93.25 811 ASN A CA 1
ATOM 6252 C C . ASN A 1 811 ? 17.534 11.721 3.702 1.00 93.25 811 ASN A C 1
ATOM 6254 O O . ASN A 1 811 ? 17.658 12.011 4.899 1.00 93.25 811 ASN A O 1
ATOM 6258 N N . PRO A 1 812 ? 17.745 10.466 3.261 1.00 94.12 812 PRO A N 1
ATOM 6259 C CA . PRO A 1 812 ? 18.098 9.386 4.174 1.00 94.12 812 PRO A CA 1
ATOM 6260 C C . PRO A 1 812 ? 19.539 9.505 4.712 1.00 94.12 812 PRO A C 1
ATOM 6262 O O . PRO A 1 812 ? 19.902 8.844 5.684 1.00 94.12 812 PRO A O 1
ATOM 6265 N N . PHE A 1 813 ? 20.369 10.363 4.111 1.00 95.44 813 PHE A N 1
ATOM 6266 C CA . PHE A 1 813 ? 21.777 10.565 4.463 1.00 95.44 813 PHE A CA 1
ATOM 6267 C C . PHE A 1 813 ? 21.992 11.696 5.479 1.00 95.44 813 PHE A C 1
ATOM 6269 O O . PHE A 1 813 ? 23.133 12.078 5.758 1.00 95.44 813 PHE A O 1
ATOM 6276 N N . TYR A 1 814 ? 20.918 12.236 6.062 1.00 94.56 814 TYR A N 1
ATOM 6277 C CA . TYR A 1 814 ? 21.008 13.268 7.090 1.00 94.56 814 TYR A CA 1
ATOM 6278 C C . TYR A 1 814 ? 21.831 12.782 8.298 1.00 94.56 814 TYR A C 1
ATOM 6280 O O . TYR A 1 814 ? 21.614 11.700 8.847 1.00 94.56 814 TYR A O 1
ATOM 6288 N N . GLN A 1 815 ? 22.811 13.593 8.708 1.00 93.81 815 GLN A N 1
ATOM 6289 C CA . GLN A 1 815 ? 23.820 13.291 9.734 1.00 93.81 815 GLN A CA 1
ATOM 6290 C C . GLN A 1 815 ? 24.681 12.036 9.492 1.00 93.81 815 GLN A C 1
ATOM 6292 O O . GLN A 1 815 ? 25.429 11.636 10.382 1.00 93.81 815 GLN A O 1
ATOM 6297 N N . PHE A 1 816 ? 24.634 11.417 8.313 1.00 93.06 816 PHE A N 1
ATOM 6298 C CA . PHE A 1 816 ? 25.510 10.295 7.993 1.00 93.06 816 PHE A CA 1
ATOM 6299 C C . PHE A 1 816 ? 26.889 10.786 7.549 1.00 93.06 816 PHE A C 1
ATOM 6301 O O . PHE A 1 816 ? 26.981 11.545 6.590 1.00 93.06 816 PHE A O 1
ATOM 6308 N N . ASN A 1 817 ? 27.960 10.349 8.219 1.00 91.56 817 ASN A N 1
ATOM 6309 C CA . ASN A 1 817 ? 29.349 10.741 7.931 1.00 91.56 817 ASN A CA 1
ATOM 6310 C C . ASN A 1 817 ? 29.557 12.267 7.747 1.00 91.56 817 ASN A C 1
ATOM 6312 O O . ASN A 1 817 ? 30.131 12.699 6.744 1.00 91.56 817 ASN A O 1
ATOM 6316 N N . PRO A 1 818 ? 29.154 13.112 8.719 1.00 89.62 818 PRO A N 1
ATOM 6317 C CA . PRO A 1 818 ? 29.050 14.566 8.544 1.00 89.62 818 PRO A CA 1
ATOM 6318 C C . PRO A 1 818 ? 30.378 15.295 8.314 1.00 89.62 818 PRO A C 1
ATOM 6320 O O . PRO A 1 818 ? 30.379 16.460 7.921 1.00 89.62 818 PRO A O 1
ATOM 6323 N N . ALA A 1 819 ? 31.507 14.627 8.565 1.00 87.44 819 ALA A N 1
ATOM 6324 C CA . ALA A 1 819 ? 32.834 15.166 8.291 1.00 87.44 819 ALA A CA 1
ATOM 6325 C C . ALA A 1 819 ? 33.144 15.258 6.787 1.00 87.44 819 ALA A C 1
ATOM 6327 O O . ALA A 1 819 ? 33.931 16.113 6.389 1.00 87.44 819 ALA A O 1
ATOM 6328 N N . VAL A 1 820 ? 32.543 14.388 5.968 1.00 85.44 820 VAL A N 1
ATOM 6329 C CA . VAL A 1 820 ? 32.841 14.272 4.531 1.00 85.44 820 VAL A CA 1
ATOM 6330 C C . VAL A 1 820 ? 31.593 14.409 3.665 1.00 85.44 820 VAL A C 1
ATOM 6332 O O . VAL A 1 820 ? 31.646 15.071 2.635 1.00 85.44 820 VAL A O 1
ATOM 6335 N N . ASN A 1 821 ? 30.458 13.860 4.097 1.00 86.75 821 ASN A N 1
ATOM 6336 C CA . ASN A 1 821 ? 29.218 13.850 3.335 1.00 86.75 821 ASN A CA 1
ATOM 6337 C C . ASN A 1 821 ? 28.534 15.227 3.358 1.00 86.75 821 ASN A C 1
ATOM 6339 O O . ASN A 1 821 ? 28.049 15.682 4.398 1.00 86.75 821 ASN A O 1
ATOM 6343 N N . MET A 1 822 ? 28.447 15.873 2.194 1.00 82.56 822 MET A N 1
ATOM 6344 C CA . MET A 1 822 ? 27.791 17.176 2.042 1.00 82.56 822 MET A CA 1
ATOM 6345 C C . MET A 1 822 ? 26.290 17.116 2.359 1.00 82.56 822 MET A C 1
ATOM 6347 O O . MET A 1 822 ? 25.753 18.053 2.954 1.00 82.56 822 MET A O 1
ATOM 6351 N N . ASN A 1 823 ? 25.642 15.982 2.082 1.00 88.31 823 ASN A N 1
ATOM 6352 C CA . ASN A 1 823 ? 24.227 15.762 2.371 1.00 88.31 823 ASN A CA 1
ATOM 6353 C C . ASN A 1 823 ? 23.932 15.567 3.860 1.00 88.31 823 ASN A C 1
ATOM 6355 O O . ASN A 1 823 ? 22.784 15.664 4.279 1.00 88.31 823 ASN A O 1
ATOM 6359 N N . ALA A 1 824 ? 24.941 15.385 4.713 1.00 91.44 824 ALA A N 1
ATOM 6360 C CA . ALA A 1 824 ? 24.718 15.184 6.141 1.00 91.44 824 ALA A CA 1
ATOM 6361 C C . ALA A 1 824 ? 24.110 16.404 6.860 1.00 91.44 824 ALA A C 1
ATOM 6363 O O . ALA A 1 824 ? 23.610 16.266 7.978 1.00 91.44 824 ALA A O 1
ATOM 6364 N N . LYS A 1 825 ? 24.166 17.597 6.252 1.00 88.88 825 LYS A N 1
ATOM 6365 C CA . LYS A 1 825 ? 23.716 18.861 6.862 1.00 88.88 825 LYS A CA 1
ATOM 6366 C C . LYS A 1 825 ? 22.269 19.232 6.530 1.00 88.88 825 LYS A C 1
ATOM 6368 O O . LYS A 1 825 ? 21.680 20.019 7.266 1.00 88.88 825 LYS A O 1
ATOM 6373 N N . ASN A 1 826 ? 21.692 18.651 5.479 1.00 87.50 826 ASN A N 1
ATOM 6374 C CA . ASN A 1 826 ? 20.379 19.027 4.953 1.00 87.50 826 ASN A CA 1
ATOM 6375 C C . ASN A 1 826 ? 19.374 17.885 5.109 1.00 87.50 826 ASN A C 1
ATOM 6377 O O . ASN A 1 826 ? 19.730 16.719 4.996 1.00 87.50 826 ASN A O 1
ATOM 6381 N N . ARG A 1 827 ? 18.099 18.205 5.347 1.00 89.12 827 ARG A N 1
ATOM 6382 C CA . ARG A 1 827 ? 17.022 17.197 5.448 1.00 89.12 827 ARG A CA 1
ATOM 6383 C C . ARG A 1 827 ? 16.383 16.835 4.105 1.00 89.12 827 ARG A C 1
ATOM 6385 O O . ARG A 1 827 ? 15.566 15.921 4.052 1.00 89.12 827 ARG A O 1
ATOM 6392 N N . ILE A 1 828 ? 16.760 17.545 3.048 1.00 89.88 828 ILE A N 1
ATOM 6393 C CA . ILE A 1 828 ? 16.240 17.389 1.690 1.00 89.88 828 ILE A CA 1
ATOM 6394 C C . ILE A 1 828 ? 17.391 16.939 0.799 1.00 89.88 828 ILE A C 1
ATOM 6396 O O . ILE A 1 828 ? 18.494 17.476 0.917 1.00 89.88 828 ILE A O 1
ATOM 6400 N N . LEU A 1 829 ? 17.120 15.961 -0.061 1.00 91.69 829 LEU A N 1
ATOM 6401 C CA . LEU A 1 829 ? 18.004 15.516 -1.127 1.00 91.69 829 LEU A CA 1
ATOM 6402 C C . LEU A 1 829 ? 17.416 16.018 -2.460 1.00 91.69 829 LEU A C 1
ATOM 6404 O O . LEU A 1 829 ? 16.372 15.515 -2.883 1.00 91.69 829 LEU A O 1
ATOM 6408 N N . PRO A 1 830 ? 18.011 17.049 -3.084 1.00 89.88 830 PRO A N 1
ATOM 6409 C CA . PRO A 1 830 ? 17.504 17.606 -4.330 1.00 89.88 830 PRO A CA 1
ATOM 6410 C C . PRO A 1 830 ? 18.023 16.805 -5.532 1.00 89.88 830 PRO A C 1
ATOM 6412 O O . PRO A 1 830 ? 19.228 16.772 -5.785 1.00 89.88 830 PRO A O 1
ATOM 6415 N N . LEU A 1 831 ? 17.115 16.172 -6.277 1.00 92.44 831 LEU A N 1
ATOM 6416 C CA . LEU A 1 831 ? 17.440 15.356 -7.454 1.00 92.44 831 LEU A CA 1
ATOM 6417 C C . LEU A 1 831 ? 16.791 15.912 -8.726 1.00 92.44 831 LEU A C 1
ATOM 6419 O O . LEU A 1 831 ? 15.660 16.402 -8.674 1.00 92.44 831 LEU A O 1
ATOM 6423 N N . VAL A 1 832 ? 17.479 15.791 -9.859 1.00 91.31 832 VAL A N 1
ATOM 6424 C CA . VAL A 1 832 ? 17.037 16.240 -11.190 1.00 91.31 832 VAL A CA 1
ATOM 6425 C C . VAL A 1 832 ? 17.202 15.162 -12.256 1.00 91.31 832 VAL A C 1
ATOM 6427 O O . VAL A 1 832 ? 17.753 14.087 -11.989 1.00 91.31 832 VAL A O 1
ATOM 6430 N N . ASP A 1 833 ? 16.741 15.475 -13.468 1.00 91.94 833 ASP A N 1
ATOM 6431 C CA . ASP A 1 833 ? 16.910 14.655 -14.660 1.00 91.94 833 ASP A CA 1
ATOM 6432 C C . ASP A 1 833 ? 18.375 14.213 -14.833 1.00 91.94 833 ASP A C 1
ATOM 6434 O O . ASP A 1 833 ? 19.319 15.004 -14.767 1.00 91.94 833 ASP A O 1
ATOM 6438 N N . GLY A 1 834 ? 18.555 12.907 -15.040 1.00 88.56 834 GLY A N 1
ATOM 6439 C CA . GLY A 1 834 ? 19.869 12.280 -15.150 1.00 88.56 834 GLY A CA 1
ATOM 6440 C C . GLY A 1 834 ? 20.661 12.669 -16.403 1.00 88.56 834 GLY A C 1
ATOM 6441 O O . GLY A 1 834 ? 21.828 12.312 -16.498 1.00 88.56 834 GLY A O 1
ATOM 6442 N N . GLY A 1 835 ? 20.054 13.359 -17.372 1.00 88.25 835 GLY A N 1
ATOM 6443 C CA . GLY A 1 835 ? 20.717 13.803 -18.600 1.00 88.25 835 GLY A CA 1
ATOM 6444 C C . GLY A 1 835 ? 21.343 15.200 -18.524 1.00 88.25 835 GLY A C 1
ATOM 6445 O O . GLY A 1 835 ? 22.014 15.609 -19.473 1.00 88.25 835 GLY A O 1
ATOM 6446 N N . GLU A 1 836 ? 21.142 15.946 -17.432 1.00 88.00 836 GLU A N 1
ATOM 6447 C CA . GLU A 1 836 ? 21.559 17.354 -17.336 1.00 88.00 836 GLU A CA 1
ATOM 6448 C C . GLU A 1 836 ? 23.078 17.577 -17.278 1.00 88.00 836 GLU A C 1
ATOM 6450 O O . GLU A 1 836 ? 23.546 18.676 -17.571 1.00 88.00 836 GLU A O 1
ATOM 6455 N N . ASP A 1 837 ? 23.868 16.551 -16.955 1.00 87.81 837 ASP A N 1
ATOM 6456 C CA . ASP A 1 837 ? 25.334 16.627 -16.943 1.00 87.81 837 ASP A CA 1
ATOM 6457 C C . ASP A 1 837 ? 25.987 16.170 -18.262 1.00 87.81 837 ASP A C 1
ATOM 6459 O O . ASP A 1 837 ? 27.192 15.923 -18.305 1.00 87.81 837 ASP A O 1
ATOM 6463 N N . LEU A 1 838 ? 25.198 16.085 -19.341 1.00 90.69 838 LEU A N 1
ATOM 6464 C CA . LEU A 1 838 ? 25.556 15.574 -20.672 1.00 90.69 838 LEU A CA 1
ATOM 6465 C C . LEU A 1 838 ? 25.698 14.047 -20.769 1.00 90.69 838 LEU A C 1
ATOM 6467 O O . LEU A 1 838 ? 25.814 13.537 -21.886 1.00 90.69 838 LEU A O 1
ATOM 6471 N N . GLN A 1 839 ? 25.634 13.287 -19.670 1.00 92.38 839 GLN A N 1
ATOM 6472 C CA . GLN A 1 839 ? 25.654 11.818 -19.696 1.00 92.38 839 GLN A CA 1
ATOM 6473 C C . GLN A 1 839 ? 24.251 11.241 -19.928 1.00 92.38 839 GLN A C 1
ATOM 6475 O O . GLN A 1 839 ? 23.734 10.442 -19.152 1.00 92.38 839 GLN A O 1
ATOM 6480 N N . ASN A 1 840 ? 23.633 11.635 -21.043 1.00 95.25 840 ASN A N 1
ATOM 6481 C CA . ASN A 1 840 ? 22.245 11.311 -21.372 1.00 95.25 840 ASN A CA 1
ATOM 6482 C C . ASN A 1 840 ? 21.966 9.805 -21.596 1.00 95.25 840 ASN A C 1
ATOM 6484 O O . ASN A 1 840 ? 20.805 9.407 -21.655 1.00 95.25 840 ASN A O 1
ATOM 6488 N N . ILE A 1 841 ? 22.989 8.952 -21.708 1.00 97.94 841 ILE A N 1
ATOM 6489 C CA . ILE A 1 841 ? 22.876 7.487 -21.659 1.00 97.94 841 ILE A CA 1
ATOM 6490 C C . ILE A 1 841 ? 23.265 7.015 -20.241 1.00 97.94 841 ILE A C 1
ATOM 6492 O O . ILE A 1 841 ? 24.404 7.252 -19.831 1.00 97.94 841 ILE A O 1
ATOM 6496 N N . PRO A 1 842 ? 22.394 6.290 -19.507 1.00 97.12 842 PRO A N 1
ATOM 6497 C CA . PRO A 1 842 ? 22.624 5.881 -18.114 1.00 97.12 842 PRO A CA 1
ATOM 6498 C C . PRO A 1 842 ? 23.631 4.720 -17.999 1.00 97.12 842 PRO A C 1
ATOM 6500 O O . PRO A 1 842 ? 23.285 3.603 -17.605 1.00 97.12 842 PRO A O 1
ATOM 6503 N N . LEU A 1 843 ? 24.889 4.971 -18.365 1.00 96.62 843 LEU A N 1
ATOM 6504 C CA . LEU A 1 843 ? 25.973 3.985 -18.345 1.00 96.62 843 LEU A CA 1
ATOM 6505 C C . LEU A 1 843 ? 26.566 3.814 -16.948 1.00 96.62 843 LEU A C 1
ATOM 6507 O O . LEU A 1 843 ? 26.964 2.710 -16.598 1.00 96.62 843 LEU A O 1
ATOM 6511 N N . HIS A 1 844 ? 26.588 4.874 -16.138 1.00 94.19 844 HIS A N 1
ATOM 6512 C CA . HIS A 1 844 ? 27.259 4.882 -14.838 1.00 94.19 844 HIS A CA 1
ATOM 6513 C C . HIS A 1 844 ? 26.904 3.696 -13.920 1.00 94.19 844 HIS A C 1
ATOM 6515 O O . HIS A 1 844 ? 27.840 3.073 -13.416 1.00 94.19 844 HIS A O 1
ATOM 6521 N N . PRO A 1 845 ? 25.625 3.291 -13.757 1.00 95.50 845 PRO A N 1
ATOM 6522 C CA . PRO A 1 845 ? 25.296 2.108 -12.963 1.00 95.50 845 PRO A CA 1
ATOM 6523 C C . PRO A 1 845 ? 25.939 0.824 -13.502 1.00 95.50 845 PRO A C 1
ATOM 6525 O O . PRO A 1 845 ? 26.359 -0.036 -12.735 1.00 95.50 845 PRO A O 1
ATOM 6528 N N . LEU A 1 846 ? 26.052 0.684 -14.821 1.00 96.75 846 LEU A N 1
ATOM 6529 C CA . LEU A 1 846 ? 26.592 -0.513 -15.472 1.00 96.75 846 LEU A CA 1
ATOM 6530 C C . LEU A 1 846 ? 28.124 -0.563 -15.441 1.00 96.75 846 LEU A C 1
ATOM 6532 O O . LEU A 1 846 ? 28.701 -1.632 -15.600 1.00 96.75 846 LEU A O 1
ATOM 6536 N N . LEU A 1 847 ? 28.782 0.576 -15.224 1.00 94.12 847 LEU A N 1
ATOM 6537 C CA . LEU A 1 847 ? 30.242 0.686 -15.165 1.00 94.12 847 LEU A CA 1
ATOM 6538 C C . LEU A 1 847 ? 30.809 0.419 -13.765 1.00 94.12 847 LEU A C 1
ATOM 6540 O O . LEU A 1 847 ? 32.026 0.372 -13.595 1.00 94.12 847 LEU A O 1
ATOM 6544 N N . GLN A 1 848 ? 29.949 0.225 -12.761 1.00 92.00 848 GLN A N 1
ATOM 6545 C CA . GLN A 1 848 ? 30.381 -0.005 -11.387 1.00 92.00 848 GLN A CA 1
ATOM 6546 C C . GLN A 1 848 ? 31.155 -1.329 -11.269 1.00 92.00 848 GLN A C 1
ATOM 6548 O O . GLN A 1 848 ? 30.583 -2.392 -11.543 1.00 92.00 848 GLN A O 1
ATOM 6553 N N . PRO A 1 849 ? 32.423 -1.318 -10.801 1.00 89.19 849 PRO A N 1
ATOM 6554 C CA . PRO A 1 849 ? 33.242 -2.528 -10.710 1.00 89.19 849 PRO A CA 1
ATOM 6555 C C . PRO A 1 849 ? 32.589 -3.704 -9.956 1.00 89.19 849 PRO A C 1
ATOM 6557 O O . PRO A 1 849 ? 32.755 -4.843 -10.401 1.00 89.19 849 PRO A O 1
ATOM 6560 N N . PRO A 1 850 ? 31.808 -3.491 -8.870 1.00 90.25 850 PRO A N 1
ATOM 6561 C CA . PRO A 1 850 ? 31.087 -4.575 -8.201 1.00 90.25 850 PRO A CA 1
ATOM 6562 C C . PRO A 1 850 ? 30.086 -5.342 -9.083 1.00 90.25 850 PRO A C 1
ATOM 6564 O O . PRO A 1 850 ? 29.866 -6.523 -8.823 1.00 90.25 850 PRO A O 1
ATOM 6567 N N . ARG A 1 851 ? 29.508 -4.719 -10.124 1.00 92.56 851 ARG A N 1
ATOM 6568 C CA . ARG A 1 851 ? 28.517 -5.354 -11.017 1.00 92.56 851 ARG A CA 1
ATOM 6569 C C . ARG A 1 851 ? 29.133 -6.184 -12.139 1.00 92.56 851 ARG A C 1
ATOM 6571 O O . ARG A 1 851 ? 28.445 -7.033 -12.698 1.00 92.56 851 ARG A O 1
ATOM 6578 N N . LYS A 1 852 ? 30.421 -5.972 -12.449 1.00 91.50 852 LYS A N 1
ATOM 6579 C CA . LYS A 1 852 ? 31.187 -6.749 -13.443 1.00 91.50 852 LYS A CA 1
ATOM 6580 C C . LYS A 1 852 ? 30.420 -6.943 -14.760 1.00 91.50 852 LYS A C 1
ATOM 6582 O O . LYS A 1 852 ? 30.247 -8.075 -15.201 1.00 91.50 852 LYS A O 1
ATOM 6587 N N . VAL A 1 853 ? 29.887 -5.863 -15.331 1.00 94.19 853 VAL A N 1
ATOM 6588 C CA . VAL A 1 853 ? 29.202 -5.907 -16.631 1.00 94.19 853 VAL A CA 1
ATOM 6589 C C . VAL A 1 853 ? 30.252 -6.009 -17.735 1.00 94.19 853 VAL A C 1
ATOM 6591 O O . VAL A 1 853 ? 31.200 -5.229 -17.748 1.00 94.19 853 VAL A O 1
ATOM 6594 N N . ASP A 1 854 ? 30.081 -6.955 -18.656 1.00 92.94 854 ASP A N 1
ATOM 6595 C CA . ASP A 1 854 ? 31.044 -7.234 -19.728 1.00 92.94 854 ASP A CA 1
ATOM 6596 C C . ASP A 1 854 ? 30.652 -6.564 -21.049 1.00 92.94 854 ASP A C 1
ATOM 6598 O O . ASP A 1 854 ? 31.513 -6.140 -21.820 1.00 92.94 854 ASP A O 1
ATOM 6602 N N . VAL A 1 855 ? 29.347 -6.468 -21.324 1.00 95.56 855 VAL A N 1
ATOM 6603 C CA . VAL A 1 855 ? 28.807 -5.896 -22.565 1.00 95.56 855 VAL A CA 1
ATOM 6604 C C . VAL A 1 855 ? 27.642 -4.974 -22.245 1.00 95.56 855 VAL A C 1
ATOM 6606 O O . VAL A 1 855 ? 26.727 -5.363 -21.522 1.00 95.56 855 VAL A O 1
ATOM 6609 N N . ILE A 1 856 ? 27.637 -3.770 -22.817 1.00 98.19 856 ILE A N 1
ATOM 6610 C CA . ILE A 1 856 ? 26.557 -2.796 -22.648 1.00 98.19 856 ILE A CA 1
ATOM 6611 C C . ILE A 1 856 ? 25.973 -2.422 -24.009 1.00 98.19 856 ILE A C 1
ATOM 6613 O O . ILE A 1 856 ? 26.673 -1.882 -24.863 1.00 98.19 856 ILE A O 1
ATOM 6617 N N . PHE A 1 857 ? 24.675 -2.648 -24.196 1.00 98.25 857 PHE A N 1
ATOM 6618 C CA . PHE A 1 857 ? 23.916 -2.127 -25.332 1.00 98.25 857 PHE A CA 1
ATOM 6619 C C . PHE A 1 857 ? 23.405 -0.723 -24.999 1.00 98.25 857 PHE A C 1
ATOM 6621 O O . PHE A 1 857 ? 22.473 -0.563 -24.213 1.00 98.25 857 PHE A O 1
ATOM 6628 N N . ALA A 1 858 ? 24.032 0.292 -25.587 1.00 98.31 858 ALA A N 1
ATOM 6629 C CA . ALA A 1 858 ? 23.741 1.701 -25.348 1.00 98.31 858 ALA A CA 1
ATOM 6630 C C . ALA A 1 858 ? 22.808 2.244 -26.441 1.00 98.31 858 ALA A C 1
ATOM 6632 O O . ALA A 1 858 ? 23.255 2.531 -27.552 1.00 98.31 858 ALA A O 1
ATOM 6633 N N . VAL A 1 859 ? 21.516 2.370 -26.133 1.00 98.31 859 VAL A N 1
ATOM 6634 C CA . VAL A 1 859 ? 20.492 2.900 -27.044 1.00 98.31 859 VAL A CA 1
ATOM 6635 C C . VAL A 1 859 ? 20.394 4.410 -26.872 1.00 98.31 859 VAL A C 1
ATOM 6637 O O . VAL A 1 859 ? 19.928 4.899 -25.841 1.00 98.31 859 VAL A O 1
ATOM 6640 N N . ASP A 1 860 ? 20.824 5.146 -27.893 1.00 97.81 860 ASP A N 1
ATOM 6641 C CA . ASP A 1 860 ? 20.973 6.596 -27.835 1.00 97.81 860 ASP A CA 1
ATOM 6642 C C . ASP A 1 860 ? 19.916 7.309 -28.677 1.00 97.81 860 ASP A C 1
ATOM 6644 O O . ASP A 1 860 ? 19.838 7.150 -29.892 1.00 97.81 860 ASP A O 1
ATOM 6648 N N . SER A 1 861 ? 19.102 8.117 -28.014 1.00 96.31 861 SER A N 1
ATOM 6649 C CA . SER A 1 861 ? 18.029 8.928 -28.588 1.00 96.31 861 SER A CA 1
ATOM 6650 C C . SER A 1 861 ? 18.230 10.418 -28.294 1.00 96.31 861 SER A C 1
ATOM 6652 O O . SER A 1 861 ? 17.266 11.191 -28.319 1.00 96.31 861 SER A O 1
ATOM 6654 N N . SER A 1 862 ? 19.463 10.826 -27.989 1.00 94.19 862 SER A N 1
ATOM 6655 C CA . SER A 1 862 ? 19.831 12.212 -27.696 1.00 94.19 862 SER A CA 1
ATOM 6656 C C . SER A 1 862 ? 19.527 13.144 -28.875 1.00 94.19 862 SER A C 1
ATOM 6658 O O . SER A 1 862 ? 19.503 12.732 -30.035 1.00 94.19 862 SER A O 1
ATOM 6660 N N . ALA A 1 863 ? 19.245 14.410 -28.570 1.00 90.69 863 ALA A N 1
ATOM 6661 C CA . ALA A 1 863 ? 18.973 15.460 -29.553 1.00 90.69 863 ALA A CA 1
ATOM 6662 C C . ALA A 1 863 ? 20.146 16.450 -29.594 1.00 90.69 863 ALA A C 1
ATOM 6664 O O . ALA A 1 863 ? 19.990 17.613 -29.235 1.00 90.69 863 ALA A O 1
ATOM 6665 N N . ASP A 1 864 ? 21.325 15.967 -29.987 1.00 89.56 864 ASP A N 1
ATOM 6666 C CA . ASP A 1 864 ? 22.582 16.714 -29.845 1.00 89.56 864 ASP A CA 1
ATOM 6667 C C . ASP A 1 864 ? 22.844 17.688 -31.001 1.00 89.56 864 ASP A C 1
ATOM 6669 O O . ASP A 1 864 ? 23.608 18.646 -30.876 1.00 89.56 864 ASP A O 1
ATOM 6673 N N . THR A 1 865 ? 22.245 17.442 -32.166 1.00 84.38 865 THR A N 1
ATOM 6674 C CA . THR A 1 865 ? 22.345 18.357 -33.305 1.00 84.38 865 THR A CA 1
ATOM 6675 C C . THR A 1 865 ? 21.408 19.565 -33.125 1.00 84.38 865 THR A C 1
ATOM 6677 O O . THR A 1 865 ? 20.334 19.458 -32.545 1.00 84.38 865 THR A O 1
ATOM 6680 N N . SER A 1 866 ? 21.827 20.749 -33.586 1.00 64.12 866 SER A N 1
ATOM 6681 C CA . SER A 1 866 ? 21.204 22.036 -33.209 1.00 64.12 866 SER A CA 1
ATOM 6682 C C . SER A 1 866 ? 20.452 22.761 -34.333 1.00 64.12 866 SER A C 1
ATOM 6684 O O . SER A 1 866 ? 19.865 23.818 -34.106 1.00 64.12 866 SER A O 1
ATOM 6686 N N . SER A 1 867 ? 20.449 22.224 -35.558 1.00 70.69 867 SER A N 1
ATOM 6687 C CA . SER A 1 867 ? 19.671 22.807 -36.664 1.00 70.69 867 SER A CA 1
ATOM 6688 C C . SER A 1 867 ? 18.178 22.454 -36.527 1.00 70.69 867 SER A C 1
ATOM 6690 O O . SER A 1 867 ? 17.867 21.349 -36.083 1.00 70.69 867 SER A O 1
ATOM 6692 N N . PRO A 1 868 ? 17.230 23.327 -36.921 1.00 50.22 868 PRO A N 1
ATOM 6693 C CA . PRO A 1 868 ? 15.805 22.985 -36.943 1.00 50.22 868 PRO A CA 1
ATOM 6694 C C . PRO A 1 868 ? 15.556 21.701 -37.747 1.00 50.22 868 PRO A C 1
ATOM 6696 O O . PRO A 1 868 ? 15.998 21.590 -38.889 1.00 50.22 868 PRO A O 1
ATOM 6699 N N . GLY A 1 869 ? 14.889 20.713 -37.144 1.00 60.41 869 GLY A N 1
ATOM 6700 C CA . GLY A 1 869 ? 14.693 19.392 -37.754 1.00 60.41 869 GLY A CA 1
ATOM 6701 C C . GLY A 1 869 ? 15.903 18.451 -37.663 1.00 60.41 869 GLY A C 1
ATOM 6702 O O . GLY A 1 869 ? 15.868 17.364 -38.227 1.00 60.41 869 GLY A O 1
ATOM 6703 N N . ALA A 1 870 ? 16.960 18.808 -36.935 1.00 72.44 870 ALA A N 1
ATOM 6704 C CA . ALA A 1 870 ? 18.101 17.945 -36.656 1.00 72.44 870 ALA A CA 1
ATOM 6705 C C . ALA A 1 870 ? 18.114 17.590 -35.162 1.00 72.44 870 ALA A C 1
ATOM 6707 O O . ALA A 1 870 ? 18.898 18.156 -34.422 1.00 72.44 870 ALA A O 1
ATOM 6708 N N . TYR A 1 871 ? 17.262 16.673 -34.698 1.00 87.31 871 TYR A N 1
ATOM 6709 C CA . TYR A 1 871 ? 17.296 16.144 -33.322 1.00 87.31 871 TYR A CA 1
ATOM 6710 C C . TYR A 1 871 ? 17.896 14.731 -33.318 1.00 87.31 871 TYR A C 1
ATOM 6712 O O . TYR A 1 871 ? 17.190 13.748 -33.086 1.00 87.31 871 TYR A O 1
ATOM 6720 N N . TRP A 1 872 ? 19.184 14.633 -33.654 1.00 92.38 872 TRP A N 1
ATOM 6721 C CA . TRP A 1 872 ? 19.907 13.370 -33.800 1.00 92.38 872 TRP A CA 1
ATOM 6722 C C . TRP A 1 872 ? 21.073 13.265 -32.810 1.00 92.38 872 TRP A C 1
ATOM 6724 O O . TRP A 1 872 ? 21.669 14.294 -32.472 1.00 92.38 872 TRP A O 1
ATOM 6734 N N . PRO A 1 873 ? 21.447 12.043 -32.392 1.00 94.69 873 PRO A N 1
ATOM 6735 C CA . PRO A 1 873 ? 22.658 11.825 -31.615 1.00 94.69 873 PRO A CA 1
ATOM 6736 C C . PRO A 1 873 ? 23.912 12.211 -32.407 1.00 94.69 873 PRO A C 1
ATOM 6738 O O . PRO A 1 873 ? 24.001 11.976 -33.619 1.00 94.69 873 PRO A O 1
ATOM 6741 N N . ASN A 1 874 ? 24.915 12.761 -31.723 1.00 93.25 874 ASN A N 1
ATOM 6742 C CA . ASN A 1 874 ? 26.240 13.028 -32.302 1.00 93.25 874 ASN A CA 1
ATOM 6743 C C . ASN A 1 874 ? 27.393 12.384 -31.504 1.00 93.25 874 ASN A C 1
ATOM 6745 O O . ASN A 1 874 ? 28.559 12.605 -31.827 1.00 93.25 874 ASN A O 1
ATOM 6749 N N . GLY A 1 875 ? 27.066 11.592 -30.477 1.00 93.69 875 GLY A N 1
ATOM 6750 C CA . GLY A 1 875 ? 28.030 10.950 -29.583 1.00 93.69 875 GLY A CA 1
ATOM 6751 C C . GLY A 1 875 ? 28.357 11.751 -28.318 1.00 93.69 875 GLY A C 1
ATOM 6752 O O . GLY A 1 875 ? 29.207 11.306 -27.546 1.00 93.69 875 GLY A O 1
ATOM 6753 N N . THR A 1 876 ? 27.691 12.888 -28.066 1.00 95.00 876 THR A N 1
ATOM 6754 C CA . THR A 1 876 ? 27.948 13.753 -26.896 1.00 95.00 876 THR A CA 1
ATOM 6755 C C . THR A 1 876 ? 27.960 12.969 -25.588 1.00 95.00 876 THR A C 1
ATOM 6757 O O . THR A 1 876 ? 28.925 13.084 -24.834 1.00 95.00 876 THR A O 1
ATOM 6760 N N . SER A 1 877 ? 26.963 12.108 -25.356 1.00 95.25 877 SER A N 1
ATOM 6761 C CA . SER A 1 877 ? 26.890 11.329 -24.116 1.00 95.25 877 SER A CA 1
ATOM 6762 C C . SER A 1 877 ? 28.040 10.335 -23.945 1.00 95.25 877 SER A C 1
ATOM 6764 O O . SER A 1 877 ? 28.544 10.201 -22.833 1.00 95.25 877 SER A O 1
ATOM 6766 N N . LEU A 1 878 ? 28.485 9.653 -25.008 1.00 96.19 878 LEU A N 1
ATOM 6767 C CA . LEU A 1 878 ? 29.624 8.730 -24.909 1.00 96.19 878 LEU A CA 1
ATOM 6768 C C . LEU A 1 878 ? 30.929 9.478 -24.627 1.00 96.19 878 LEU A C 1
ATOM 6770 O O . LEU A 1 878 ? 31.740 9.022 -23.823 1.00 96.19 878 LEU A O 1
ATOM 6774 N N . VAL A 1 879 ? 31.122 10.634 -25.270 1.00 95.12 879 VAL A N 1
ATOM 6775 C CA . VAL A 1 879 ? 32.291 11.489 -25.034 1.00 95.12 879 VAL A CA 1
ATOM 6776 C C . VAL A 1 879 ? 32.292 12.013 -23.597 1.00 95.12 879 VAL A C 1
ATOM 6778 O O . VAL A 1 879 ? 33.333 11.975 -22.947 1.00 95.12 879 VAL A O 1
ATOM 6781 N N . ALA A 1 880 ? 31.140 12.446 -23.081 1.00 92.75 880 ALA A N 1
ATOM 6782 C CA . ALA A 1 880 ? 30.985 12.924 -21.709 1.00 92.75 880 ALA A CA 1
ATOM 6783 C C . ALA A 1 880 ? 31.318 11.834 -20.671 1.00 92.75 880 ALA A C 1
ATOM 6785 O O . ALA A 1 880 ? 32.123 12.066 -19.767 1.00 92.75 880 ALA A O 1
ATOM 6786 N N . THR A 1 881 ? 30.784 10.619 -20.838 1.00 92.94 881 THR A N 1
ATOM 6787 C CA . THR A 1 881 ? 31.098 9.481 -19.955 1.00 92.94 881 THR A CA 1
ATOM 6788 C C . THR A 1 881 ? 32.575 9.086 -20.035 1.00 92.94 881 THR A C 1
ATOM 6790 O O . THR A 1 881 ? 33.205 8.853 -19.001 1.00 92.94 881 THR A O 1
ATOM 6793 N N . TYR A 1 882 ? 33.168 9.080 -21.235 1.00 91.88 882 TYR A N 1
ATOM 6794 C CA . TYR A 1 882 ? 34.605 8.845 -21.397 1.00 91.88 882 TYR A CA 1
ATOM 6795 C C . TYR A 1 882 ? 35.435 9.918 -20.679 1.00 91.88 882 TYR A C 1
ATOM 6797 O O . TYR A 1 882 ? 36.335 9.583 -19.913 1.00 91.88 882 TYR A O 1
ATOM 6805 N N . GLN A 1 883 ? 35.105 11.202 -20.836 1.00 90.56 883 GLN A N 1
ATOM 6806 C CA . GLN A 1 883 ? 35.794 12.295 -20.143 1.00 90.56 883 GLN A CA 1
ATOM 6807 C C . GLN A 1 883 ? 35.697 12.170 -18.619 1.00 90.56 883 GLN A C 1
ATOM 6809 O O . GLN A 1 883 ? 36.711 12.332 -17.939 1.00 90.56 883 GLN A O 1
ATOM 6814 N N . ARG A 1 884 ? 34.523 11.811 -18.079 1.00 88.62 884 ARG A N 1
ATOM 6815 C CA . ARG A 1 884 ? 34.348 11.561 -16.640 1.00 88.62 884 ARG A CA 1
ATOM 6816 C C . ARG A 1 884 ? 35.248 10.428 -16.144 1.00 88.62 884 ARG A C 1
ATOM 6818 O O . ARG A 1 884 ? 35.854 10.571 -15.085 1.00 88.62 884 ARG A O 1
ATOM 6825 N N . SER A 1 885 ? 35.400 9.355 -16.926 1.00 88.00 885 SER A N 1
ATOM 6826 C CA . SER A 1 885 ? 36.285 8.229 -16.579 1.00 88.00 885 SER A CA 1
ATOM 6827 C C . SER A 1 885 ? 37.772 8.616 -16.477 1.00 88.00 885 SER A C 1
ATOM 6829 O O . SER A 1 885 ? 38.542 7.935 -15.804 1.00 88.00 885 SER A O 1
ATOM 6831 N N . LEU A 1 886 ? 38.187 9.728 -17.103 1.00 86.12 886 LEU A N 1
ATOM 6832 C CA . LEU A 1 886 ? 39.571 10.220 -17.085 1.00 86.12 886 LEU A CA 1
ATOM 6833 C C . LEU A 1 886 ? 39.877 11.172 -15.919 1.00 86.12 886 LEU A C 1
ATOM 6835 O O . LEU A 1 886 ? 41.046 11.500 -15.686 1.00 86.12 886 LEU A O 1
ATOM 6839 N N . LEU A 1 887 ? 38.862 11.673 -15.212 1.00 82.25 887 LEU A N 1
ATOM 6840 C CA . LEU A 1 887 ? 39.071 12.623 -14.123 1.00 82.25 887 LEU A CA 1
ATOM 6841 C C . LEU A 1 887 ? 39.896 11.958 -13.008 1.00 82.25 887 LEU A C 1
ATOM 6843 O O . LEU A 1 887 ? 39.630 10.829 -12.615 1.00 82.25 887 LEU A O 1
ATOM 6847 N N . LYS A 1 888 ? 40.882 12.667 -12.435 1.00 63.12 888 LYS A N 1
ATOM 6848 C CA . LYS A 1 888 ? 41.619 12.186 -11.239 1.00 63.12 888 LYS A CA 1
ATOM 6849 C C . LYS A 1 888 ? 40.708 12.042 -10.019 1.00 63.12 888 LYS A C 1
ATOM 6851 O O . LYS A 1 888 ? 40.955 11.205 -9.158 1.00 63.12 888 LYS A O 1
ATOM 6856 N N . SER A 1 889 ? 39.680 12.886 -9.966 1.00 53.28 889 SER A N 1
ATOM 6857 C CA . SER A 1 889 ? 38.539 12.787 -9.056 1.00 53.28 889 SER A CA 1
ATOM 6858 C C . SER A 1 889 ? 37.579 11.670 -9.460 1.00 53.28 889 SER A C 1
ATOM 6860 O O . SER A 1 889 ? 36.747 11.290 -8.651 1.00 53.28 889 SER A O 1
ATOM 6862 N N . GLY A 1 890 ? 37.681 11.183 -10.701 1.00 48.19 890 GLY A N 1
ATOM 6863 C CA . GLY A 1 890 ? 36.816 10.207 -11.346 1.00 48.19 890 GLY A CA 1
ATOM 6864 C C . GLY A 1 890 ? 36.918 8.869 -10.649 1.00 48.19 890 GLY A C 1
ATOM 6865 O O . GLY A 1 890 ? 37.798 8.072 -10.944 1.00 48.19 890 GLY A O 1
ATOM 6866 N N . HIS A 1 891 ? 36.044 8.738 -9.659 1.00 59.06 891 HIS A N 1
ATOM 6867 C CA . HIS A 1 891 ? 35.317 7.631 -9.029 1.00 59.06 891 HIS A CA 1
ATOM 6868 C C . HIS A 1 891 ? 35.533 6.171 -9.509 1.00 59.06 891 HIS A C 1
ATOM 6870 O O . HIS A 1 891 ? 34.682 5.321 -9.287 1.00 59.06 891 HIS A O 1
ATOM 6876 N N . GLY A 1 892 ? 36.684 5.835 -10.093 1.00 62.09 892 GLY A N 1
ATOM 6877 C CA . GLY A 1 892 ? 37.244 4.490 -10.200 1.00 62.09 892 GLY A CA 1
ATOM 6878 C C . GLY A 1 892 ? 36.598 3.523 -11.192 1.00 62.09 892 GLY A C 1
ATOM 6879 O O . GLY A 1 892 ? 36.783 2.323 -10.995 1.00 62.09 892 GLY A O 1
ATOM 6880 N N . PHE A 1 893 ? 35.871 3.974 -12.225 1.00 83.88 893 PHE A N 1
ATOM 6881 C CA . PHE A 1 893 ? 35.267 3.067 -13.216 1.00 83.88 893 PHE A CA 1
ATOM 6882 C C . PHE A 1 893 ? 35.985 3.083 -14.585 1.00 83.88 893 PHE A C 1
ATOM 6884 O O . PHE A 1 893 ? 36.317 4.154 -15.098 1.00 83.88 893 PHE A O 1
ATOM 6891 N N . PRO A 1 894 ? 36.224 1.912 -15.208 1.00 85.56 894 PRO A N 1
ATOM 6892 C CA . PRO A 1 894 ? 36.858 1.812 -16.521 1.00 85.56 894 PRO A CA 1
ATOM 6893 C C . PRO A 1 894 ? 35.854 2.060 -17.662 1.00 85.56 894 PRO A C 1
ATOM 6895 O O . PRO A 1 894 ? 34.730 1.560 -17.636 1.00 85.56 894 PRO A O 1
ATOM 6898 N N . PHE A 1 895 ? 36.270 2.784 -18.707 1.00 91.25 895 PHE A N 1
ATOM 6899 C CA . PHE A 1 895 ? 35.480 3.005 -19.926 1.00 91.25 895 PHE A CA 1
ATOM 6900 C C . PHE A 1 895 ? 36.363 2.917 -21.184 1.00 91.25 895 PHE A C 1
ATOM 6902 O O . PHE A 1 895 ? 37.518 3.352 -21.127 1.00 91.25 895 PHE A O 1
ATOM 6909 N N . PRO A 1 896 ? 35.886 2.356 -22.315 1.00 91.88 896 PRO A N 1
ATOM 6910 C CA . PRO A 1 896 ? 36.702 2.274 -23.522 1.00 91.88 896 PRO A CA 1
ATOM 6911 C C . PRO A 1 896 ? 36.938 3.651 -24.148 1.00 91.88 896 PRO A C 1
ATOM 6913 O O . PRO A 1 896 ? 36.169 4.592 -23.956 1.00 91.88 896 PRO A O 1
ATOM 6916 N N . VAL A 1 897 ? 37.999 3.750 -24.950 1.00 89.31 897 VAL A N 1
ATOM 6917 C CA . VAL A 1 897 ? 38.337 4.978 -25.676 1.00 89.31 897 VAL A CA 1
ATOM 6918 C C . VAL A 1 897 ? 37.239 5.321 -26.684 1.00 89.31 897 VAL A C 1
ATOM 6920 O O . VAL A 1 897 ? 36.875 4.499 -27.529 1.00 89.31 897 VAL A O 1
ATOM 6923 N N . VAL A 1 898 ? 36.760 6.564 -26.624 1.00 91.38 898 VAL A N 1
ATOM 6924 C CA . VAL A 1 898 ? 35.797 7.142 -27.570 1.00 91.38 898 VAL A CA 1
ATOM 6925 C C . VAL A 1 898 ? 36.435 8.373 -28.229 1.00 91.38 898 VAL A C 1
ATOM 6927 O O . VAL A 1 898 ? 37.051 9.179 -27.526 1.00 91.38 898 VAL A O 1
ATOM 6930 N N . PRO A 1 899 ? 36.337 8.538 -29.564 1.00 92.44 899 PRO A N 1
ATOM 6931 C CA . PRO A 1 899 ? 36.854 9.727 -30.239 1.00 92.44 899 PRO A CA 1
ATOM 6932 C C . PRO A 1 899 ? 36.080 10.992 -29.837 1.00 92.44 899 PRO A C 1
ATOM 6934 O O . PRO A 1 899 ? 34.958 10.918 -29.339 1.00 92.44 899 PRO A O 1
ATOM 6937 N N . ASP A 1 900 ? 36.657 12.167 -30.095 1.00 92.50 900 ASP A N 1
ATOM 6938 C CA . ASP A 1 900 ? 35.948 13.438 -29.920 1.00 92.50 900 ASP A CA 1
ATOM 6939 C C . ASP A 1 900 ? 34.712 13.533 -30.835 1.00 92.50 900 ASP A C 1
ATOM 6941 O O . ASP A 1 900 ? 34.630 12.854 -31.860 1.00 92.50 900 ASP A O 1
ATOM 6945 N N . GLN A 1 901 ? 33.763 14.407 -30.490 1.00 91.00 901 GLN A N 1
ATOM 6946 C CA . GLN A 1 901 ? 32.470 14.517 -31.181 1.00 91.00 901 GLN A CA 1
ATOM 6947 C C . GLN A 1 901 ? 32.599 14.794 -32.691 1.00 91.00 901 GLN A C 1
ATOM 6949 O O . GLN A 1 901 ? 31.854 14.221 -33.486 1.00 91.00 901 GLN A O 1
ATOM 6954 N N . ASN A 1 902 ? 33.559 15.625 -33.118 1.00 89.94 902 ASN A N 1
ATOM 6955 C CA . ASN A 1 902 ? 33.733 15.925 -34.542 1.00 89.94 902 ASN A CA 1
ATOM 6956 C C . ASN A 1 902 ? 34.207 14.681 -35.294 1.00 89.94 902 ASN A C 1
ATOM 6958 O O . ASN A 1 902 ? 33.665 14.334 -36.345 1.00 89.94 902 ASN A O 1
ATOM 6962 N N . THR A 1 903 ? 35.197 13.979 -34.743 1.00 92.50 903 THR A N 1
ATOM 6963 C CA . THR A 1 903 ? 35.678 12.710 -35.296 1.00 92.50 903 THR A CA 1
ATOM 6964 C C . THR A 1 903 ? 34.580 11.643 -35.284 1.00 92.50 903 THR A C 1
ATOM 6966 O O . THR A 1 903 ? 34.419 10.921 -36.269 1.00 92.50 903 THR A O 1
ATOM 6969 N N . PHE A 1 904 ? 33.776 11.579 -34.219 1.00 92.81 904 PHE A N 1
ATOM 6970 C CA . PHE A 1 904 ? 32.657 10.647 -34.066 1.00 92.81 904 PHE A CA 1
ATOM 6971 C C . PHE A 1 904 ? 31.657 10.764 -35.228 1.00 92.81 904 PHE A C 1
ATOM 6973 O O . PHE A 1 904 ? 31.317 9.764 -35.871 1.00 92.81 904 PHE A O 1
ATOM 6980 N N . VAL A 1 905 ? 31.240 11.994 -35.544 1.00 90.50 905 VAL A N 1
ATOM 6981 C CA . VAL A 1 905 ? 30.329 12.291 -36.659 1.00 90.50 905 VAL A CA 1
ATOM 6982 C C . VAL A 1 905 ? 31.007 12.077 -38.014 1.00 90.50 905 VAL A C 1
ATOM 6984 O O . VAL A 1 905 ? 30.422 11.449 -38.893 1.00 90.50 905 VAL A O 1
ATOM 6987 N N . ASN A 1 906 ? 32.256 12.525 -38.191 1.00 89.94 906 ASN A N 1
ATOM 6988 C CA . ASN A 1 906 ? 32.986 12.387 -39.460 1.00 89.94 906 ASN A CA 1
ATOM 6989 C C . ASN A 1 906 ? 33.204 10.921 -39.874 1.00 89.94 906 ASN A C 1
ATOM 6991 O O . ASN A 1 906 ? 33.211 10.603 -41.062 1.00 89.94 906 ASN A O 1
ATOM 6995 N N . LEU A 1 907 ? 33.353 10.015 -38.906 1.00 89.81 907 LEU A N 1
ATOM 6996 C CA . LEU A 1 907 ? 33.450 8.568 -39.136 1.00 89.81 907 LEU A CA 1
ATOM 6997 C C . LEU A 1 907 ? 32.076 7.886 -39.325 1.00 89.81 907 LEU A C 1
ATOM 6999 O O . LEU A 1 907 ? 31.992 6.670 -39.556 1.00 89.81 907 LEU A O 1
ATOM 7003 N N . GLY A 1 908 ? 30.990 8.659 -39.226 1.00 88.31 908 GLY A N 1
ATOM 7004 C CA . GLY A 1 908 ? 29.609 8.208 -39.354 1.00 88.31 908 GLY A CA 1
ATOM 7005 C C . GLY A 1 908 ? 29.165 7.276 -38.227 1.00 88.31 908 GLY A C 1
ATOM 7006 O O . GLY A 1 908 ? 28.264 6.464 -38.443 1.00 88.31 908 GLY A O 1
ATOM 7007 N N . LEU A 1 909 ? 29.802 7.331 -37.052 1.00 91.69 909 LEU A N 1
ATOM 7008 C CA . LEU A 1 909 ? 29.496 6.436 -35.925 1.00 91.69 909 LEU A CA 1
ATOM 7009 C C . LEU A 1 909 ? 28.111 6.715 -35.325 1.00 91.69 909 LEU A C 1
ATOM 7011 O O . LEU A 1 909 ? 27.496 5.825 -34.752 1.00 91.69 909 LEU A O 1
ATOM 7015 N N . ASN A 1 910 ? 27.579 7.920 -35.528 1.00 90.56 910 ASN A N 1
ATOM 7016 C CA . ASN A 1 910 ? 26.241 8.335 -35.110 1.00 90.56 910 ASN A CA 1
ATOM 7017 C C . ASN A 1 910 ? 25.111 7.898 -36.067 1.00 90.56 910 ASN A C 1
ATOM 7019 O O . ASN A 1 910 ? 23.961 8.273 -35.877 1.00 90.56 910 ASN A O 1
ATOM 7023 N N . SER A 1 911 ? 25.422 7.121 -37.109 1.00 87.12 911 SER A N 1
ATOM 7024 C CA . SER A 1 911 ? 24.451 6.681 -38.130 1.00 87.12 911 SER A CA 1
ATOM 7025 C C . SER A 1 911 ? 24.349 5.158 -38.273 1.00 87.12 911 SER A C 1
ATOM 7027 O O . SER A 1 911 ? 23.644 4.640 -39.142 1.00 87.12 911 SER A O 1
ATOM 7029 N N . LYS A 1 912 ? 25.094 4.413 -37.449 1.00 86.44 912 LYS A N 1
ATOM 7030 C CA . LYS A 1 912 ? 25.182 2.952 -37.515 1.00 86.44 912 LYS A CA 1
ATOM 7031 C C . LYS A 1 912 ? 25.561 2.365 -36.152 1.00 86.44 912 LYS A C 1
ATOM 7033 O O . LYS A 1 912 ? 26.283 3.020 -35.401 1.00 86.44 912 LYS A O 1
ATOM 7038 N N . PRO A 1 913 ? 25.161 1.114 -35.866 1.00 90.69 913 PRO A N 1
ATOM 7039 C CA . PRO A 1 913 ? 25.690 0.377 -34.728 1.00 90.69 913 PRO A CA 1
ATOM 7040 C C . PRO A 1 913 ? 27.220 0.362 -34.728 1.00 90.69 913 PRO A C 1
ATOM 7042 O O . PRO A 1 913 ? 27.836 0.046 -35.750 1.00 90.69 913 PRO A O 1
ATOM 7045 N N . THR A 1 914 ? 27.821 0.710 -33.594 1.00 94.06 914 THR A N 1
ATOM 7046 C CA . THR A 1 914 ? 29.275 0.843 -33.435 1.00 94.06 914 THR A CA 1
ATOM 7047 C C . THR A 1 914 ? 29.721 0.155 -32.149 1.00 94.06 914 THR A C 1
ATOM 7049 O O . THR A 1 914 ? 29.036 0.235 -31.137 1.00 94.06 914 THR A O 1
ATOM 7052 N N . PHE A 1 915 ? 30.860 -0.533 -32.190 1.00 94.50 915 PHE A N 1
ATOM 7053 C CA . PHE A 1 915 ? 31.413 -1.259 -31.050 1.00 94.50 915 PHE A CA 1
ATOM 7054 C C . PHE A 1 915 ? 32.649 -0.514 -30.531 1.00 94.50 915 PHE A C 1
ATOM 7056 O O . PHE A 1 915 ? 33.547 -0.208 -31.316 1.00 94.50 915 PHE A O 1
ATOM 7063 N N . PHE A 1 916 ? 32.708 -0.243 -29.227 1.00 93.75 916 PHE A N 1
ATOM 7064 C CA . PHE A 1 916 ? 33.868 0.345 -28.547 1.00 93.75 916 PHE A CA 1
ATOM 7065 C C . PHE A 1 916 ? 34.415 -0.636 -27.508 1.00 93.75 916 PHE A C 1
ATOM 7067 O O . PHE A 1 916 ? 33.635 -1.293 -26.824 1.00 93.75 916 PHE A O 1
ATOM 7074 N N . GLY A 1 917 ? 35.742 -0.729 -27.377 1.00 89.06 917 GLY A N 1
ATOM 7075 C CA . GLY A 1 917 ? 36.397 -1.656 -26.438 1.00 89.06 917 GLY A CA 1
ATOM 7076 C C . GLY A 1 917 ? 36.753 -3.033 -27.016 1.00 89.06 917 GLY A C 1
ATOM 7077 O O . GLY A 1 917 ? 37.036 -3.954 -26.262 1.00 89.06 917 GLY A O 1
ATOM 7078 N N . CYS A 1 918 ? 36.760 -3.202 -28.345 1.00 80.69 918 CYS A N 1
ATOM 7079 C CA . CYS A 1 918 ? 37.131 -4.475 -28.986 1.00 80.69 918 CYS A CA 1
ATOM 7080 C C . CYS A 1 918 ? 38.625 -4.827 -28.887 1.00 80.69 918 CYS A C 1
ATOM 7082 O O . CYS A 1 918 ? 38.984 -5.976 -29.132 1.00 80.69 918 CYS A O 1
ATOM 7084 N N . ASP A 1 919 ? 39.479 -3.847 -28.586 1.00 78.94 919 ASP A N 1
ATOM 7085 C CA . ASP A 1 919 ? 40.928 -4.016 -28.520 1.00 78.94 919 ASP A CA 1
ATOM 7086 C C . ASP A 1 919 ? 41.427 -3.748 -27.089 1.00 78.94 919 ASP A C 1
ATOM 7088 O O . ASP A 1 919 ? 41.624 -2.585 -26.713 1.00 78.94 919 ASP A O 1
ATOM 7092 N N . PRO A 1 920 ? 41.589 -4.801 -26.266 1.00 69.19 920 PRO A N 1
ATOM 7093 C CA . PRO A 1 920 ? 41.996 -4.660 -24.874 1.00 69.19 920 PRO A CA 1
ATOM 7094 C C . PRO A 1 920 ? 43.427 -4.124 -24.722 1.00 69.19 920 PRO A C 1
ATOM 7096 O O . PRO A 1 920 ? 43.732 -3.558 -23.671 1.00 69.19 920 PRO A O 1
ATOM 7099 N N . GLU A 1 921 ? 44.286 -4.227 -25.749 1.00 71.88 921 GLU A N 1
ATOM 7100 C CA . GLU A 1 921 ? 45.663 -3.701 -25.710 1.00 71.88 921 GLU A CA 1
ATOM 7101 C C . GLU A 1 921 ? 45.701 -2.166 -25.616 1.00 71.88 921 GLU A C 1
ATOM 7103 O O . GLU A 1 921 ? 46.661 -1.596 -25.098 1.00 71.88 921 GLU A O 1
ATOM 7108 N N . ASN A 1 922 ? 44.626 -1.490 -26.037 1.00 67.94 922 ASN A N 1
ATOM 7109 C CA . ASN A 1 922 ? 44.497 -0.032 -25.980 1.00 67.94 922 ASN A CA 1
ATOM 7110 C C . ASN A 1 922 ? 43.979 0.493 -24.629 1.00 67.94 922 ASN A C 1
ATOM 7112 O O . ASN A 1 922 ? 43.738 1.694 -24.491 1.00 67.94 922 ASN A O 1
ATOM 7116 N N . THR A 1 923 ? 43.786 -0.377 -23.632 1.00 67.94 923 THR A N 1
ATOM 7117 C CA . THR A 1 923 ? 43.220 -0.012 -22.324 1.00 67.94 923 THR A CA 1
ATOM 7118 C C . THR A 1 923 ? 44.122 -0.463 -21.177 1.00 67.94 923 THR A C 1
ATOM 7120 O O . THR A 1 923 ? 44.698 -1.544 -21.203 1.00 67.94 923 THR A O 1
ATOM 7123 N N . THR A 1 924 ? 44.267 0.372 -20.145 1.00 67.44 924 THR A N 1
ATOM 7124 C CA . THR A 1 924 ? 45.102 0.072 -18.965 1.00 67.44 924 THR A CA 1
ATOM 7125 C C . THR A 1 924 ? 44.395 -0.805 -17.928 1.00 67.44 924 THR A C 1
ATOM 7127 O O . THR A 1 924 ? 45.052 -1.371 -17.055 1.00 67.44 924 THR A O 1
ATOM 7130 N N . GLN A 1 925 ? 43.068 -0.918 -18.011 1.00 71.00 925 GLN A N 1
ATOM 7131 C CA . GLN A 1 925 ? 42.214 -1.772 -17.185 1.00 71.00 925 GLN A CA 1
ATOM 7132 C C . GLN A 1 925 ? 41.137 -2.417 -18.074 1.00 71.00 925 GLN A C 1
ATOM 7134 O O . GLN A 1 925 ? 40.771 -1.805 -19.077 1.00 71.00 925 GLN A O 1
ATOM 7139 N N . PRO A 1 926 ? 40.608 -3.610 -17.730 1.00 78.12 926 PRO A N 1
ATOM 7140 C CA . PRO A 1 926 ? 39.497 -4.216 -18.461 1.00 78.12 926 PRO A CA 1
ATOM 7141 C C . PRO A 1 926 ? 38.296 -3.266 -18.513 1.00 78.12 926 PRO A C 1
ATOM 7143 O O . PRO A 1 926 ? 37.844 -2.782 -17.478 1.00 78.12 926 PRO A O 1
ATOM 7146 N N . THR A 1 927 ? 37.793 -2.995 -19.716 1.00 88.38 927 THR A N 1
ATOM 7147 C CA . THR A 1 927 ? 36.628 -2.130 -19.956 1.00 88.38 927 THR A CA 1
ATOM 7148 C C . THR A 1 927 ? 35.501 -2.964 -20.568 1.00 88.38 927 THR A C 1
ATOM 7150 O O . THR A 1 927 ? 35.795 -3.915 -21.299 1.00 88.38 927 THR A O 1
ATOM 7153 N N . PRO A 1 928 ? 34.225 -2.647 -20.292 1.00 92.12 928 PRO A N 1
ATOM 7154 C CA . PRO A 1 928 ? 33.121 -3.320 -20.961 1.00 92.12 928 PRO A CA 1
ATOM 7155 C C . PRO A 1 928 ? 33.100 -2.991 -22.455 1.00 92.12 928 PRO A C 1
ATOM 7157 O O . PRO A 1 928 ? 33.417 -1.875 -22.876 1.00 92.12 928 PRO A O 1
ATOM 7160 N N . LEU A 1 929 ? 32.646 -3.952 -23.256 1.00 95.38 929 LEU A N 1
ATOM 7161 C CA . LEU A 1 929 ? 32.334 -3.740 -24.662 1.00 95.38 929 LEU A CA 1
ATOM 7162 C C . LEU A 1 929 ? 31.059 -2.896 -24.772 1.00 95.38 929 LEU A C 1
ATOM 7164 O O . LEU A 1 929 ? 29.984 -3.334 -24.362 1.00 95.38 929 LEU A O 1
ATOM 7168 N N . ILE A 1 930 ? 31.148 -1.713 -25.373 1.00 97.00 930 ILE A N 1
ATOM 7169 C CA . ILE A 1 930 ? 29.977 -0.863 -25.613 1.00 97.00 930 ILE A CA 1
ATOM 7170 C C . ILE A 1 930 ? 29.467 -1.100 -27.031 1.00 97.00 930 ILE A C 1
ATOM 7172 O O . ILE A 1 930 ? 30.153 -0.792 -28.006 1.00 97.00 930 ILE A O 1
ATOM 7176 N N . VAL A 1 931 ? 28.243 -1.610 -27.147 1.00 97.06 931 VAL A N 1
ATOM 7177 C CA . VAL A 1 931 ? 27.484 -1.709 -28.397 1.00 97.06 931 VAL A CA 1
ATOM 7178 C C . VAL A 1 931 ? 26.581 -0.483 -28.495 1.00 97.06 931 VAL A C 1
ATOM 7180 O O . VAL A 1 931 ? 25.489 -0.442 -27.931 1.00 97.06 931 VAL A O 1
ATOM 7183 N N . TYR A 1 932 ? 27.059 0.544 -29.188 1.00 97.75 932 TYR A N 1
ATOM 7184 C CA . TYR A 1 932 ? 26.364 1.813 -29.364 1.00 97.75 932 TYR A CA 1
ATOM 7185 C C . TYR A 1 932 ? 25.341 1.738 -30.498 1.00 97.75 932 TYR A C 1
ATOM 7187 O O . TYR A 1 932 ? 25.686 1.378 -31.626 1.00 97.75 932 TYR A O 1
ATOM 7195 N N . LEU A 1 933 ? 24.093 2.099 -30.200 1.00 97.12 933 LEU A N 1
ATOM 7196 C CA . LEU A 1 933 ? 22.940 2.044 -31.096 1.00 97.12 933 LEU A CA 1
ATOM 7197 C C . LEU A 1 933 ? 22.301 3.440 -31.206 1.00 97.12 933 LEU A C 1
ATOM 7199 O O . LEU A 1 933 ? 21.398 3.762 -30.430 1.00 97.12 933 LEU A O 1
ATOM 7203 N N . PRO A 1 934 ? 22.758 4.279 -32.153 1.00 95.94 934 PRO A N 1
ATOM 7204 C CA . PRO A 1 934 ? 22.219 5.621 -32.323 1.00 95.94 934 PRO A CA 1
ATOM 7205 C C . PRO A 1 934 ? 20.873 5.600 -33.047 1.00 95.94 934 PRO A C 1
ATOM 7207 O O . PRO A 1 934 ? 20.727 4.981 -34.109 1.00 95.94 934 PRO A O 1
ATOM 7210 N N . ASN A 1 935 ? 19.909 6.356 -32.522 1.00 95.44 935 ASN A N 1
ATOM 7211 C CA . ASN A 1 935 ? 18.705 6.719 -33.249 1.00 95.44 935 ASN A CA 1
ATOM 7212 C C . ASN A 1 935 ? 19.110 7.384 -34.568 1.00 95.44 935 ASN A C 1
ATOM 7214 O O . ASN A 1 935 ? 19.818 8.388 -34.585 1.00 95.44 935 ASN A O 1
ATOM 7218 N N . SER A 1 936 ? 18.671 6.805 -35.674 1.00 90.94 936 SER A N 1
ATOM 7219 C CA . SER A 1 936 ? 19.017 7.244 -37.023 1.00 90.94 936 SER A CA 1
ATOM 7220 C C . SER A 1 936 ? 17.838 6.974 -37.959 1.00 90.94 936 SER A C 1
ATOM 7222 O O . SER A 1 936 ? 17.035 6.081 -37.668 1.00 90.94 936 SER A O 1
ATOM 7224 N N . PRO A 1 937 ? 17.683 7.740 -39.056 1.00 88.00 937 PRO A N 1
ATOM 7225 C CA . PRO A 1 937 ? 16.554 7.594 -39.969 1.00 88.00 937 PRO A CA 1
ATOM 7226 C C . PRO A 1 937 ? 16.745 6.349 -40.841 1.00 88.00 937 PRO A C 1
ATOM 7228 O O . PRO A 1 937 ? 17.272 6.420 -41.950 1.00 88.00 937 PRO A O 1
ATOM 7231 N N . TYR A 1 938 ? 16.373 5.189 -40.307 1.00 81.75 938 TYR A N 1
ATOM 7232 C CA . TYR A 1 938 ? 16.601 3.900 -40.946 1.00 81.75 938 TYR A CA 1
ATOM 7233 C C . TYR A 1 938 ? 15.387 3.453 -41.768 1.00 81.75 938 TYR A C 1
ATOM 7235 O O . TYR A 1 938 ? 15.524 3.113 -42.941 1.00 81.75 938 TYR A O 1
ATOM 7243 N N . THR A 1 939 ? 14.193 3.507 -41.174 1.00 80.81 939 THR A N 1
ATOM 7244 C CA . THR A 1 939 ? 12.898 3.301 -41.849 1.00 80.81 939 THR A CA 1
ATOM 7245 C C . THR A 1 939 ? 11.919 4.454 -41.638 1.00 80.81 939 THR A C 1
ATOM 7247 O O . THR A 1 939 ? 10.948 4.572 -42.383 1.00 80.81 939 THR A O 1
ATOM 7250 N N . TYR A 1 940 ? 12.186 5.338 -40.672 1.00 86.81 940 TYR A N 1
ATOM 7251 C CA . TYR A 1 940 ? 11.377 6.520 -40.397 1.00 86.81 940 TYR A CA 1
ATOM 7252 C C . TYR A 1 940 ? 12.226 7.651 -39.800 1.00 86.81 940 TYR A C 1
ATOM 7254 O O . TYR A 1 940 ? 13.191 7.407 -39.077 1.00 86.81 940 TYR A O 1
ATOM 7262 N N . TYR A 1 941 ? 11.843 8.902 -40.058 1.00 89.06 941 TYR A N 1
ATOM 7263 C CA . TYR A 1 941 ? 12.450 10.081 -39.435 1.00 89.06 941 TYR A CA 1
ATOM 7264 C C . TYR A 1 941 ? 11.919 10.255 -38.004 1.00 89.06 941 TYR A C 1
ATOM 7266 O O . TYR A 1 941 ? 10.925 10.932 -37.751 1.00 89.06 941 TYR A O 1
ATOM 7274 N N . SER A 1 942 ? 12.571 9.584 -37.056 1.00 91.62 942 SER A N 1
ATOM 7275 C CA . SER A 1 942 ? 12.198 9.526 -35.635 1.00 91.62 942 SER A CA 1
ATOM 7276 C C . SER A 1 942 ? 12.671 10.715 -34.786 1.00 91.62 942 SER A C 1
ATOM 7278 O O . SER A 1 942 ? 12.476 10.730 -33.572 1.00 91.62 942 SER A O 1
ATOM 7280 N N . ASN A 1 943 ? 13.297 11.718 -35.393 1.00 90.06 943 ASN A N 1
ATOM 7281 C CA . ASN A 1 943 ? 13.824 12.935 -34.771 1.00 90.06 943 ASN A CA 1
ATOM 7282 C C . ASN A 1 943 ? 12.723 13.946 -34.412 1.00 90.06 943 ASN A C 1
ATOM 7284 O O . ASN A 1 943 ? 12.736 15.081 -34.883 1.00 90.06 943 ASN A O 1
ATOM 7288 N N . ILE A 1 944 ? 11.769 13.544 -33.573 1.00 90.44 944 ILE A N 1
ATOM 7289 C CA . ILE A 1 944 ? 10.795 14.469 -32.978 1.00 90.44 944 ILE A CA 1
ATOM 7290 C C . ILE A 1 944 ? 11.446 15.313 -31.874 1.00 90.44 944 ILE A C 1
ATOM 7292 O O . ILE A 1 944 ? 12.456 14.907 -31.292 1.00 90.44 944 ILE A O 1
ATOM 7296 N N . SER A 1 945 ? 10.873 16.482 -31.572 1.00 87.19 945 SER A N 1
ATOM 7297 C CA . SER A 1 945 ? 11.367 17.343 -30.488 1.00 87.19 945 SER A CA 1
ATOM 7298 C C . SER A 1 945 ? 11.305 16.622 -29.142 1.00 87.19 945 SER A C 1
ATOM 7300 O O . SER A 1 945 ? 10.353 15.897 -28.864 1.00 87.19 945 SER A O 1
ATOM 7302 N N . THR A 1 946 ? 12.297 16.856 -28.279 1.00 84.31 946 THR A N 1
ATOM 7303 C CA . THR A 1 946 ? 12.292 16.343 -26.898 1.00 84.31 946 THR A CA 1
ATOM 7304 C C . THR A 1 946 ? 11.051 16.813 -26.134 1.00 84.31 946 THR A C 1
ATOM 7306 O O . THR A 1 946 ? 10.498 16.037 -25.369 1.00 84.31 946 THR A O 1
ATOM 7309 N N . PHE A 1 947 ? 10.580 18.038 -26.400 1.00 83.00 947 PHE A N 1
ATOM 7310 C CA . PHE A 1 947 ? 9.418 18.658 -25.749 1.00 83.00 947 PHE A CA 1
ATOM 7311 C C . PHE A 1 947 ? 8.093 18.453 -26.500 1.00 83.00 947 PHE A C 1
ATOM 7313 O O . PHE A 1 947 ? 7.099 19.097 -26.173 1.00 83.00 947 PHE A O 1
ATOM 7320 N N . GLN A 1 948 ? 8.057 17.592 -27.520 1.00 85.06 948 GLN A N 1
ATOM 7321 C CA . GLN A 1 948 ? 6.788 17.187 -28.120 1.00 85.06 948 GLN A CA 1
ATOM 7322 C C . GLN A 1 948 ? 6.059 16.264 -27.133 1.00 85.06 948 GLN A C 1
ATOM 7324 O O . GLN A 1 948 ? 6.587 15.206 -26.812 1.00 85.06 948 GLN A O 1
ATOM 7329 N N . MET A 1 949 ? 4.873 16.668 -26.662 1.00 81.56 949 MET A N 1
ATOM 7330 C CA . MET A 1 949 ? 4.122 15.970 -25.599 1.00 81.56 949 MET A CA 1
ATOM 7331 C C . MET A 1 949 ? 2.960 15.108 -26.092 1.00 81.56 949 MET A C 1
ATOM 7333 O O . MET A 1 949 ? 2.392 14.362 -25.301 1.00 81.56 949 MET A O 1
ATOM 7337 N N . GLU A 1 950 ? 2.649 15.169 -27.383 1.00 82.62 950 GLU A N 1
ATOM 7338 C CA . GLU A 1 950 ? 1.596 14.387 -28.031 1.00 82.62 950 GLU A CA 1
ATOM 7339 C C . GLU A 1 950 ? 2.110 13.790 -29.349 1.00 82.62 950 GLU A C 1
ATOM 7341 O O . GLU A 1 950 ? 2.972 14.356 -30.030 1.00 82.62 950 GLU A O 1
ATOM 7346 N N . THR A 1 951 ? 1.652 12.594 -29.701 1.00 83.31 951 THR A N 1
ATOM 7347 C CA . THR A 1 951 ? 2.052 11.848 -30.899 1.00 83.31 951 THR A CA 1
ATOM 7348 C C . THR A 1 951 ? 0.940 10.880 -31.289 1.00 83.31 951 THR A C 1
ATOM 7350 O O . THR A 1 951 ? 0.574 10.006 -30.510 1.00 83.31 951 THR A O 1
ATOM 7353 N N . ASN A 1 952 ? 0.432 10.985 -32.520 1.00 85.94 952 ASN A N 1
ATOM 7354 C CA . ASN A 1 952 ? -0.584 10.051 -33.009 1.00 85.94 952 ASN A CA 1
ATOM 7355 C C . ASN A 1 952 ? -0.032 8.621 -33.175 1.00 85.94 952 ASN A C 1
ATOM 7357 O O . ASN A 1 952 ? 1.172 8.407 -33.344 1.00 85.94 952 ASN A O 1
ATOM 7361 N N . ASP A 1 953 ? -0.930 7.637 -33.217 1.00 83.25 953 ASP A N 1
ATOM 7362 C CA . ASP A 1 953 ? -0.566 6.217 -33.278 1.00 83.25 953 ASP A CA 1
ATOM 7363 C C . ASP A 1 953 ? 0.306 5.842 -34.479 1.00 83.25 953 ASP A C 1
ATOM 7365 O O . ASP A 1 953 ? 1.194 4.996 -34.367 1.00 83.25 953 ASP A O 1
ATOM 7369 N N . THR A 1 954 ? 0.082 6.470 -35.637 1.00 83.94 954 THR A N 1
ATOM 7370 C CA . THR A 1 954 ? 0.853 6.174 -36.855 1.00 83.94 954 THR A CA 1
ATOM 7371 C C . THR A 1 954 ? 2.307 6.600 -36.684 1.00 83.94 954 THR A C 1
ATOM 7373 O O . THR A 1 954 ? 3.226 5.827 -36.974 1.00 83.94 954 THR A O 1
ATOM 7376 N N . GLN A 1 955 ? 2.527 7.808 -36.166 1.00 87.00 955 GLN A N 1
ATOM 7377 C CA . GLN A 1 955 ? 3.856 8.327 -35.870 1.00 87.00 955 GLN A CA 1
ATOM 7378 C C . GLN A 1 955 ? 4.519 7.517 -34.749 1.00 87.00 955 GLN A C 1
ATOM 7380 O O . GLN A 1 955 ? 5.666 7.102 -34.918 1.00 87.00 955 GLN A O 1
ATOM 7385 N N . ARG A 1 956 ? 3.796 7.206 -33.662 1.00 90.06 956 ARG A N 1
ATOM 7386 C CA . ARG A 1 956 ? 4.286 6.356 -32.562 1.00 90.06 956 ARG A CA 1
ATOM 7387 C C . ARG A 1 956 ? 4.796 5.016 -33.084 1.00 90.06 956 ARG A C 1
ATOM 7389 O O . ARG A 1 956 ? 5.949 4.650 -32.858 1.00 90.06 956 ARG A O 1
ATOM 7396 N N . ASN A 1 957 ? 3.950 4.303 -33.825 1.00 89.06 957 ASN A N 1
ATOM 7397 C CA . ASN A 1 957 ? 4.269 2.982 -34.360 1.00 89.06 957 ASN A CA 1
ATOM 7398 C C . ASN A 1 957 ? 5.468 3.038 -35.320 1.00 89.06 957 ASN A C 1
ATOM 7400 O O . ASN A 1 957 ? 6.309 2.143 -35.295 1.00 89.06 957 ASN A O 1
ATOM 7404 N N . SER A 1 958 ? 5.580 4.099 -36.126 1.00 89.69 958 SER A N 1
ATOM 7405 C CA . SER A 1 958 ? 6.697 4.279 -37.062 1.00 89.69 958 SER A CA 1
ATOM 7406 C C . SER A 1 958 ? 8.026 4.544 -36.348 1.00 89.69 958 SER A C 1
ATOM 7408 O O . SER A 1 958 ? 9.060 4.022 -36.762 1.00 89.69 958 SER A O 1
ATOM 7410 N N . ILE A 1 959 ? 8.015 5.296 -35.242 1.00 93.50 959 ILE A N 1
ATOM 7411 C CA . ILE A 1 959 ? 9.214 5.538 -34.424 1.00 93.50 959 ILE A CA 1
ATOM 7412 C C . ILE A 1 959 ? 9.670 4.247 -33.733 1.00 93.50 959 ILE A C 1
ATOM 7414 O O . ILE A 1 959 ? 10.858 3.922 -33.781 1.00 93.50 959 ILE A O 1
ATOM 7418 N N . ILE A 1 960 ? 8.738 3.481 -33.153 1.00 92.75 960 ILE A N 1
ATOM 7419 C CA . ILE A 1 960 ? 9.035 2.170 -32.550 1.00 92.75 960 ILE A CA 1
ATOM 7420 C C . ILE A 1 960 ? 9.604 1.214 -33.608 1.00 92.75 960 ILE A C 1
ATOM 7422 O O . ILE A 1 960 ? 10.620 0.558 -33.375 1.00 92.75 960 ILE A O 1
ATOM 7426 N N . GLN A 1 961 ? 8.996 1.164 -34.796 1.00 89.75 961 GLN A N 1
ATOM 7427 C CA . GLN A 1 961 ? 9.475 0.326 -35.894 1.00 89.75 961 GLN A CA 1
ATOM 7428 C C . GLN A 1 961 ? 10.887 0.729 -36.345 1.00 89.75 961 GLN A C 1
ATOM 7430 O O . GLN A 1 961 ? 11.734 -0.141 -36.541 1.00 89.75 961 GLN A O 1
ATOM 7435 N N . ASN A 1 962 ? 11.185 2.027 -36.427 1.00 90.50 962 ASN A N 1
ATOM 7436 C CA . ASN A 1 962 ? 12.531 2.500 -36.740 1.00 90.50 962 ASN A CA 1
ATOM 7437 C C . ASN A 1 962 ? 13.564 2.056 -35.698 1.00 90.50 962 ASN A C 1
ATOM 7439 O O . ASN A 1 962 ? 14.620 1.558 -36.078 1.00 90.50 962 ASN A O 1
ATOM 7443 N N . GLY A 1 963 ? 13.254 2.162 -34.401 1.00 93.00 963 GLY A N 1
ATOM 7444 C CA . GLY A 1 963 ? 14.139 1.670 -33.336 1.00 93.00 963 GLY A CA 1
ATOM 7445 C C . GLY A 1 963 ? 14.407 0.162 -33.439 1.00 93.00 963 GLY A C 1
ATOM 7446 O O . GLY A 1 963 ? 15.551 -0.282 -33.314 1.00 93.00 963 GLY A O 1
ATOM 7447 N N . TYR A 1 964 ? 13.377 -0.628 -33.765 1.00 91.69 964 TYR A N 1
ATOM 7448 C CA . TYR A 1 964 ? 13.511 -2.064 -34.040 1.00 91.69 964 TYR A CA 1
ATOM 7449 C C . TYR A 1 964 ? 14.442 -2.328 -35.231 1.00 91.69 964 TYR A C 1
ATOM 7451 O O . TYR A 1 964 ? 15.306 -3.212 -35.197 1.00 91.69 964 TYR A O 1
ATOM 7459 N N . ASP A 1 965 ? 14.287 -1.559 -36.306 1.00 86.81 965 ASP A N 1
ATOM 7460 C CA . ASP A 1 965 ? 15.066 -1.730 -37.527 1.00 86.81 965 ASP A CA 1
ATOM 7461 C C . ASP A 1 965 ? 16.519 -1.257 -37.373 1.00 86.81 965 ASP A C 1
ATOM 7463 O O . ASP A 1 965 ? 17.417 -1.883 -37.938 1.00 86.81 965 ASP A O 1
ATOM 7467 N N . VAL A 1 966 ? 16.784 -0.234 -36.553 1.00 89.50 966 VAL A N 1
ATOM 7468 C CA . VAL A 1 966 ? 18.144 0.176 -36.157 1.00 89.50 966 VAL A CA 1
ATOM 7469 C C . VAL A 1 966 ? 18.844 -0.956 -35.402 1.00 89.50 966 VAL A C 1
ATOM 7471 O O . VAL A 1 966 ? 19.974 -1.312 -35.748 1.00 89.50 966 VAL A O 1
ATOM 7474 N N . ALA A 1 967 ? 18.164 -1.566 -34.424 1.00 89.69 967 ALA A N 1
ATOM 7475 C CA . ALA A 1 967 ? 18.707 -2.668 -33.630 1.00 89.69 967 ALA A CA 1
ATOM 7476 C C . ALA A 1 967 ? 18.954 -3.945 -34.462 1.00 89.69 967 ALA A C 1
ATOM 7478 O O . ALA A 1 967 ? 19.920 -4.666 -34.219 1.00 89.69 967 ALA A O 1
ATOM 7479 N N . THR A 1 968 ? 18.115 -4.219 -35.468 1.00 84.06 968 THR A N 1
ATOM 7480 C CA . THR A 1 968 ? 18.199 -5.433 -36.311 1.00 84.06 968 THR A CA 1
ATOM 7481 C C . THR A 1 968 ? 18.898 -5.236 -37.659 1.00 84.06 968 THR A C 1
ATOM 7483 O O . THR A 1 968 ? 19.140 -6.214 -38.370 1.00 84.06 968 THR A O 1
ATOM 7486 N N . ARG A 1 969 ? 19.197 -3.990 -38.057 1.00 80.06 969 ARG A N 1
ATOM 7487 C CA . ARG A 1 969 ? 19.685 -3.615 -39.401 1.00 80.06 969 ARG A CA 1
ATOM 7488 C C . ARG A 1 969 ? 18.745 -4.034 -40.552 1.00 80.06 969 ARG A C 1
ATOM 7490 O O . ARG A 1 969 ? 19.220 -4.261 -41.663 1.00 80.06 969 ARG A O 1
ATOM 7497 N N . ALA A 1 970 ? 17.446 -4.215 -40.279 1.00 60.06 970 ALA A N 1
ATOM 7498 C CA . ALA A 1 970 ? 16.374 -4.677 -41.184 1.00 60.06 970 ALA A CA 1
ATOM 7499 C C . ALA A 1 970 ? 16.780 -5.674 -42.294 1.00 60.06 970 ALA A C 1
ATOM 7501 O O . ALA A 1 970 ? 16.280 -5.582 -43.421 1.00 60.06 970 ALA A O 1
ATOM 7502 N N . ILE A 1 971 ? 17.644 -6.655 -41.991 1.00 52.50 971 ILE A N 1
ATOM 7503 C CA . ILE A 1 971 ? 18.379 -7.498 -42.964 1.00 52.50 971 ILE A CA 1
ATOM 7504 C C . ILE A 1 971 ? 17.482 -8.274 -43.969 1.00 52.50 971 ILE A C 1
ATOM 7506 O O . ILE A 1 971 ? 17.988 -8.844 -44.938 1.00 52.50 971 ILE A O 1
ATOM 7510 N N . LEU A 1 972 ? 16.147 -8.251 -43.842 1.00 45.09 972 LEU A N 1
ATOM 7511 C CA . LEU A 1 972 ? 15.230 -8.852 -44.822 1.00 45.09 972 LEU A CA 1
ATOM 7512 C C . LEU A 1 972 ? 13.988 -8.047 -45.267 1.00 45.09 972 LEU A C 1
ATOM 7514 O O . LEU A 1 972 ? 13.268 -8.564 -46.124 1.00 45.09 972 LEU A O 1
ATOM 7518 N N . LYS A 1 973 ? 13.689 -6.838 -44.761 1.00 51.59 973 LYS A N 1
ATOM 7519 C CA . LYS A 1 973 ? 12.312 -6.292 -44.879 1.00 51.59 973 LYS A CA 1
ATOM 7520 C C . LYS A 1 973 ? 12.055 -5.220 -45.957 1.00 51.59 973 LYS A C 1
ATOM 7522 O O . LYS A 1 973 ? 10.999 -5.277 -46.576 1.00 51.59 973 LYS A O 1
ATOM 7527 N N . LEU A 1 974 ? 12.969 -4.294 -46.258 1.00 46.72 974 LEU A N 1
ATOM 7528 C CA . LEU A 1 974 ? 12.552 -3.039 -46.919 1.00 46.72 974 LEU A CA 1
ATOM 7529 C C . LEU A 1 974 ? 12.026 -3.163 -48.369 1.00 46.72 974 LEU A C 1
ATOM 7531 O O . LEU A 1 974 ? 10.919 -2.725 -48.662 1.00 46.72 974 LEU A O 1
ATOM 7535 N N . ILE A 1 975 ? 12.788 -3.770 -49.287 1.00 53.50 975 ILE A N 1
ATOM 7536 C CA . ILE A 1 975 ? 12.445 -3.736 -50.728 1.00 53.50 975 ILE A CA 1
ATOM 7537 C C . ILE A 1 975 ? 11.306 -4.710 -51.062 1.00 53.50 975 ILE A C 1
ATOM 7539 O O . ILE A 1 975 ? 10.426 -4.404 -51.862 1.00 53.50 975 ILE A O 1
ATOM 7543 N N . THR A 1 976 ? 11.303 -5.884 -50.430 1.00 54.16 976 THR A N 1
ATOM 7544 C CA . THR A 1 976 ? 10.320 -6.935 -50.715 1.00 54.16 976 THR A CA 1
ATOM 7545 C C . THR A 1 976 ? 8.919 -6.545 -50.243 1.00 54.16 976 THR A C 1
ATOM 7547 O O . THR A 1 976 ? 7.954 -6.779 -50.960 1.00 54.16 976 THR A O 1
ATOM 7550 N N . TRP A 1 977 ? 8.784 -5.917 -49.071 1.00 53.41 977 TRP A N 1
ATOM 7551 C CA . TRP A 1 977 ? 7.470 -5.526 -48.544 1.00 53.41 977 TRP A CA 1
ATOM 7552 C C . TRP A 1 977 ? 6.896 -4.304 -49.266 1.00 53.41 977 TRP A C 1
ATOM 7554 O O . TRP A 1 977 ? 5.722 -4.319 -49.632 1.00 53.41 977 TRP A O 1
ATOM 7564 N N . ALA A 1 978 ? 7.731 -3.298 -49.551 1.00 58.34 978 ALA A N 1
ATOM 7565 C CA . ALA A 1 978 ? 7.307 -2.067 -50.218 1.00 58.34 978 ALA A CA 1
ATOM 7566 C C . ALA A 1 978 ? 6.873 -2.270 -51.683 1.00 58.34 978 ALA A C 1
ATOM 7568 O O . ALA A 1 978 ? 6.098 -1.471 -52.198 1.00 58.34 978 ALA A O 1
ATOM 7569 N N . ALA A 1 979 ? 7.347 -3.326 -52.354 1.00 66.94 979 ALA A N 1
ATOM 7570 C CA . ALA A 1 979 ? 7.027 -3.588 -53.759 1.00 66.94 979 ALA A CA 1
ATOM 7571 C C . ALA A 1 979 ? 5.971 -4.689 -53.962 1.00 66.94 979 ALA A C 1
ATOM 7573 O O . ALA A 1 979 ? 5.116 -4.557 -54.835 1.00 66.94 979 ALA A O 1
ATOM 7574 N N . VAL A 1 980 ? 6.004 -5.771 -53.171 1.00 70.44 980 VAL A N 1
ATOM 7575 C CA . VAL A 1 980 ? 5.147 -6.950 -53.411 1.00 70.44 980 VAL A CA 1
ATOM 7576 C C . VAL A 1 980 ? 3.709 -6.720 -52.955 1.00 70.44 980 VAL A C 1
ATOM 7578 O O . VAL A 1 980 ? 2.784 -7.083 -53.677 1.00 70.44 980 VAL A O 1
ATOM 7581 N N . GLN A 1 981 ? 3.490 -6.090 -51.797 1.00 67.56 981 GLN A N 1
ATOM 7582 C CA . GLN A 1 981 ? 2.131 -5.895 -51.279 1.00 67.56 981 GLN A CA 1
ATOM 7583 C C . GLN A 1 981 ? 1.284 -4.943 -52.138 1.00 67.56 981 GLN A C 1
ATOM 7585 O O . GLN A 1 981 ? 0.156 -5.318 -52.470 1.00 67.56 981 GLN A O 1
ATOM 7590 N N . PRO A 1 982 ? 1.787 -3.766 -52.571 1.00 71.25 982 PRO A N 1
ATOM 7591 C CA . PRO A 1 982 ? 1.014 -2.898 -53.457 1.00 71.25 982 PRO A CA 1
ATOM 7592 C C . PRO A 1 982 ? 0.723 -3.561 -54.807 1.00 71.25 982 PRO A C 1
ATOM 7594 O O . PRO A 1 982 ? -0.383 -3.450 -55.325 1.00 71.25 982 PRO A O 1
ATOM 7597 N N . ALA A 1 983 ? 1.683 -4.305 -55.360 1.00 74.19 983 ALA A N 1
ATOM 7598 C CA . ALA A 1 983 ? 1.507 -5.007 -56.627 1.00 74.19 983 ALA A CA 1
ATOM 7599 C C . ALA A 1 983 ? 0.475 -6.153 -56.535 1.00 74.19 983 ALA A C 1
ATOM 7601 O O . ALA A 1 983 ? -0.363 -6.293 -57.427 1.00 74.19 983 ALA A O 1
ATOM 7602 N N . GLN A 1 984 ? 0.447 -6.909 -55.428 1.00 75.62 984 GLN A N 1
ATOM 7603 C CA . GLN A 1 984 ? -0.616 -7.888 -55.155 1.00 75.62 984 GLN A CA 1
ATOM 7604 C C . GLN A 1 984 ? -1.985 -7.232 -54.985 1.00 75.62 984 GLN A C 1
ATOM 7606 O O . GLN A 1 984 ? -2.971 -7.755 -55.498 1.00 75.62 984 GLN A O 1
ATOM 7611 N N . TYR A 1 985 ? -2.045 -6.086 -54.305 1.00 72.25 985 TYR A N 1
ATOM 7612 C CA . TYR A 1 985 ? -3.282 -5.329 -54.121 1.00 72.25 985 TYR A CA 1
ATOM 7613 C C . TYR A 1 985 ? -3.871 -4.842 -55.454 1.00 72.25 985 TYR A C 1
ATOM 7615 O O . TYR A 1 985 ? -5.076 -4.937 -55.668 1.00 72.25 985 TYR A O 1
ATOM 7623 N N . VAL A 1 986 ? -3.021 -4.372 -56.374 1.00 79.62 986 VAL A N 1
ATOM 7624 C CA . VAL A 1 986 ? -3.427 -3.934 -57.723 1.00 79.62 986 VAL A CA 1
ATOM 7625 C C . VAL A 1 986 ? -3.700 -5.124 -58.662 1.00 79.62 986 VAL A C 1
ATOM 7627 O O . VAL A 1 986 ? -4.311 -4.955 -59.715 1.00 79.62 986 VAL A O 1
ATOM 7630 N N . GLY A 1 987 ? -3.298 -6.342 -58.285 1.00 80.50 987 GLY A N 1
ATOM 7631 C CA . GLY A 1 987 ? -3.516 -7.557 -59.073 1.00 80.50 987 GLY A CA 1
ATOM 7632 C C . GLY A 1 987 ? -2.581 -7.688 -60.279 1.00 80.50 987 GLY A C 1
ATOM 7633 O O . GLY A 1 987 ? -2.949 -8.313 -61.273 1.00 80.50 987 GLY A O 1
ATOM 7634 N N . THR A 1 988 ? -1.384 -7.096 -60.222 1.00 82.56 988 THR A N 1
ATOM 7635 C CA . THR A 1 988 ? -0.423 -7.145 -61.332 1.00 82.56 988 THR A CA 1
ATOM 7636 C C . THR A 1 988 ? 0.324 -8.480 -61.392 1.00 82.56 988 THR A C 1
ATOM 7638 O O . THR A 1 988 ? 0.534 -9.167 -60.387 1.00 82.56 988 THR A O 1
ATOM 7641 N N . GLN A 1 989 ? 0.761 -8.864 -62.594 1.00 86.31 989 GLN A N 1
ATOM 7642 C CA . GLN A 1 989 ? 1.652 -10.007 -62.770 1.00 86.31 989 GLN A CA 1
ATOM 7643 C C . GLN A 1 989 ? 3.077 -9.609 -62.364 1.00 86.31 989 GLN A C 1
ATOM 7645 O O . GLN A 1 989 ? 3.688 -8.748 -62.988 1.00 86.31 989 GLN A O 1
ATOM 7650 N N . MET A 1 990 ? 3.610 -10.237 -61.313 1.00 87.88 990 MET A N 1
ATOM 7651 C CA . MET A 1 990 ? 4.921 -9.886 -60.754 1.00 87.88 990 MET A CA 1
ATOM 7652 C C . MET A 1 990 ? 6.000 -10.919 -61.064 1.00 87.88 990 MET A C 1
ATOM 7654 O O . MET A 1 990 ? 5.741 -12.127 -61.050 1.00 87.88 990 MET A O 1
ATOM 7658 N N . PHE A 1 991 ? 7.225 -10.414 -61.214 1.00 89.94 991 PHE A N 1
ATOM 7659 C CA . PHE A 1 991 ? 8.461 -11.184 -61.311 1.00 89.94 991 PHE A CA 1
ATOM 7660 C C . PHE A 1 991 ? 9.508 -10.588 -60.371 1.00 89.94 991 PHE A C 1
ATOM 7662 O O . PHE A 1 991 ? 9.673 -9.370 -60.317 1.00 89.94 991 PHE A O 1
ATOM 7669 N N . ILE A 1 992 ? 10.206 -11.432 -59.609 1.00 89.38 992 ILE A N 1
ATOM 7670 C CA . ILE A 1 992 ? 11.146 -10.988 -58.569 1.00 89.38 992 ILE A CA 1
ATOM 7671 C C . ILE A 1 992 ? 12.486 -11.692 -58.730 1.00 89.38 992 ILE A C 1
ATOM 7673 O O . ILE A 1 992 ? 12.543 -12.909 -58.885 1.00 89.38 992 ILE A O 1
ATOM 7677 N N . THR A 1 993 ? 13.585 -10.948 -58.618 1.00 86.88 993 THR A N 1
ATOM 7678 C CA . THR A 1 993 ? 14.936 -11.518 -58.590 1.00 86.88 993 THR A CA 1
ATOM 7679 C C . THR A 1 993 ? 15.445 -11.652 -57.149 1.00 86.88 993 THR A C 1
ATOM 7681 O O . THR A 1 993 ? 15.274 -10.762 -56.317 1.00 86.88 993 THR A O 1
ATOM 7684 N N . VAL A 1 994 ? 16.084 -12.779 -56.816 1.00 84.75 994 VAL A N 1
ATOM 7685 C CA . VAL A 1 994 ? 16.681 -13.029 -55.491 1.00 84.75 994 VAL A CA 1
ATOM 7686 C C . VAL A 1 994 ? 18.060 -13.673 -55.590 1.00 84.75 994 VAL A C 1
ATOM 7688 O O . VAL A 1 994 ? 18.359 -14.418 -56.517 1.00 84.75 994 VAL A O 1
ATOM 7691 N N . SER A 1 995 ? 18.905 -13.435 -54.586 1.00 79.06 995 SER A N 1
ATOM 7692 C CA . SER A 1 995 ? 20.296 -13.903 -54.580 1.00 79.06 995 SER A CA 1
ATOM 7693 C C . SER A 1 995 ? 20.519 -15.294 -53.975 1.00 79.06 995 SER A C 1
ATOM 7695 O O . SER A 1 995 ? 21.654 -15.773 -53.961 1.00 79.06 995 SER A O 1
ATOM 7697 N N . SER A 1 996 ? 19.482 -15.937 -53.423 1.00 76.38 996 SER A N 1
ATOM 7698 C CA . SER A 1 996 ? 19.603 -17.256 -52.792 1.00 76.38 996 SER A CA 1
ATOM 7699 C C . SER A 1 996 ? 18.303 -18.062 -52.803 1.00 76.38 996 SER A C 1
ATOM 7701 O O . SER A 1 996 ? 17.197 -17.518 -52.784 1.00 76.38 996 SER A O 1
ATOM 7703 N N . SER A 1 997 ? 18.438 -19.387 -52.746 1.00 74.44 997 SER A N 1
ATOM 7704 C CA . SER A 1 997 ? 17.328 -20.344 -52.646 1.00 74.44 997 SER A CA 1
ATOM 7705 C C . SER A 1 997 ? 16.509 -20.189 -51.356 1.00 74.44 997 SER A C 1
ATOM 7707 O O . SER A 1 997 ? 15.305 -20.433 -51.368 1.00 74.44 997 SER A O 1
ATOM 7709 N N . LYS A 1 998 ? 17.115 -19.699 -50.263 1.00 70.00 998 LYS A N 1
ATOM 7710 C CA . LYS A 1 998 ? 16.400 -19.363 -49.018 1.00 70.00 998 LYS A CA 1
ATOM 7711 C C . LYS A 1 998 ? 15.421 -18.199 -49.216 1.00 70.00 998 LYS A C 1
ATOM 7713 O O . LYS A 1 998 ? 14.281 -18.284 -48.775 1.00 70.00 998 LYS A O 1
ATOM 7718 N N . LYS A 1 999 ? 15.842 -17.139 -49.920 1.00 68.94 999 LYS A N 1
ATOM 7719 C CA . LYS A 1 999 ? 14.972 -15.996 -50.252 1.00 68.94 999 LYS A CA 1
ATOM 7720 C C . LYS A 1 999 ? 13.850 -16.398 -51.209 1.00 68.94 999 LYS A C 1
ATOM 7722 O O . LYS A 1 999 ? 12.726 -15.942 -51.043 1.00 68.94 999 LYS A O 1
ATOM 7727 N N . ARG A 1 1000 ? 14.135 -17.299 -52.158 1.00 79.19 1000 ARG A N 1
ATOM 7728 C CA . ARG A 1 1000 ? 13.111 -17.887 -53.036 1.00 79.19 1000 ARG A CA 1
ATOM 7729 C C . ARG A 1 1000 ? 12.027 -18.602 -52.226 1.00 79.19 1000 ARG A C 1
ATOM 7731 O O . ARG A 1 1000 ? 10.858 -18.311 -52.428 1.00 79.19 1000 ARG A O 1
ATOM 7738 N N . ARG A 1 1001 ? 12.406 -19.476 -51.287 1.00 74.88 1001 ARG A N 1
ATOM 7739 C CA . ARG A 1 1001 ? 11.440 -20.205 -50.449 1.00 74.88 1001 ARG A CA 1
ATOM 7740 C C . ARG A 1 1001 ? 10.577 -19.262 -49.605 1.00 74.88 1001 ARG A C 1
ATOM 7742 O O . ARG A 1 1001 ? 9.366 -19.416 -49.582 1.00 74.88 1001 ARG A O 1
ATOM 7749 N N . PHE A 1 1002 ? 11.187 -18.236 -49.010 1.00 68.81 1002 PHE A N 1
ATOM 7750 C CA . PHE A 1 1002 ? 10.463 -17.203 -48.265 1.00 68.81 1002 PHE A CA 1
ATOM 7751 C C . PHE A 1 1002 ? 9.372 -16.523 -49.107 1.00 68.81 1002 PHE A C 1
ATOM 7753 O O . PHE A 1 1002 ? 8.248 -16.372 -48.640 1.00 68.81 1002 PHE A O 1
ATOM 7760 N N . LEU A 1 1003 ? 9.678 -16.149 -50.353 1.00 74.81 1003 LEU A N 1
ATOM 7761 C CA . LEU A 1 1003 ? 8.702 -15.539 -51.261 1.00 74.81 1003 LEU A CA 1
ATOM 7762 C C . LEU A 1 1003 ? 7.543 -16.484 -51.618 1.00 74.81 1003 LEU A C 1
ATOM 7764 O O . LEU A 1 1003 ? 6.402 -16.039 -51.722 1.00 74.81 1003 LEU A O 1
ATOM 7768 N N . GLN A 1 1004 ? 7.832 -17.777 -51.771 1.00 78.94 1004 GLN A N 1
ATOM 7769 C CA . GLN A 1 1004 ? 6.823 -18.803 -52.043 1.00 78.94 1004 GLN A CA 1
ATOM 7770 C C . GLN A 1 1004 ? 5.897 -19.012 -50.838 1.00 78.94 1004 GLN A C 1
ATOM 7772 O O . GLN A 1 1004 ? 4.681 -19.006 -50.990 1.00 78.94 1004 GLN A O 1
ATOM 7777 N N . GLU A 1 1005 ? 6.468 -19.157 -49.641 1.00 71.81 1005 GLU A N 1
ATOM 7778 C CA . GLU A 1 1005 ? 5.722 -19.438 -48.407 1.00 71.81 1005 GLU A CA 1
ATOM 7779 C C . GLU A 1 1005 ? 4.947 -18.217 -47.893 1.00 71.81 1005 GLU A C 1
ATOM 7781 O O . GLU A 1 1005 ? 3.846 -18.366 -47.374 1.00 71.81 1005 GLU A O 1
ATOM 7786 N N . THR A 1 1006 ? 5.504 -17.012 -48.051 1.00 65.81 1006 THR A N 1
ATOM 7787 C CA . THR A 1 1006 ? 4.953 -15.784 -47.448 1.00 65.81 1006 THR A CA 1
ATOM 7788 C C . THR A 1 1006 ? 3.996 -15.051 -48.383 1.00 65.81 1006 THR A C 1
ATOM 7790 O O . THR A 1 1006 ? 2.992 -14.515 -47.930 1.00 65.81 1006 THR A O 1
ATOM 7793 N N . PHE A 1 1007 ? 4.296 -15.017 -49.685 1.00 71.25 1007 PHE A N 1
ATOM 7794 C CA . PHE A 1 1007 ? 3.525 -14.243 -50.667 1.00 71.25 1007 PHE A CA 1
ATOM 7795 C C . PHE A 1 1007 ? 2.837 -15.121 -51.718 1.00 71.25 1007 PHE A C 1
ATOM 7797 O O . PHE A 1 1007 ? 2.189 -14.590 -52.618 1.00 71.25 1007 PHE A O 1
ATOM 7804 N N . GLY A 1 1008 ? 2.971 -16.450 -51.637 1.00 81.19 1008 GLY A N 1
ATOM 7805 C CA . GLY A 1 1008 ? 2.331 -17.382 -52.570 1.00 81.19 1008 GLY A CA 1
ATOM 7806 C C . GLY A 1 1008 ? 2.858 -17.299 -54.006 1.00 81.19 1008 GLY A C 1
ATOM 7807 O O . GLY A 1 1008 ? 2.181 -17.745 -54.932 1.00 81.19 1008 GLY A O 1
ATOM 7808 N N . LEU A 1 1009 ? 4.040 -16.710 -54.219 1.00 83.69 1009 LEU A N 1
ATOM 7809 C CA . LEU A 1 1009 ? 4.617 -16.562 -55.555 1.00 83.69 1009 LEU A CA 1
ATOM 7810 C C . LEU A 1 1009 ? 5.053 -17.916 -56.110 1.00 83.69 1009 LEU A C 1
ATOM 7812 O O . LEU A 1 1009 ? 5.655 -18.731 -55.410 1.00 83.69 1009 LEU A O 1
ATOM 7816 N N . ARG A 1 1010 ? 4.779 -18.158 -57.391 1.00 87.75 1010 ARG A N 1
ATOM 7817 C CA . ARG A 1 1010 ? 5.139 -19.415 -58.046 1.00 87.75 1010 ARG A CA 1
ATOM 7818 C C . ARG A 1 1010 ? 6.613 -19.436 -58.456 1.00 87.75 1010 ARG A C 1
ATOM 7820 O O . ARG A 1 1010 ? 7.267 -18.404 -58.588 1.00 87.75 1010 ARG A O 1
ATOM 7827 N N . THR A 1 1011 ? 7.159 -20.632 -58.679 1.00 84.00 1011 THR A N 1
ATOM 7828 C CA . THR A 1 1011 ? 8.572 -20.811 -59.063 1.00 84.00 1011 THR A CA 1
ATOM 7829 C C . THR A 1 1011 ? 8.924 -20.110 -60.382 1.00 84.00 1011 THR A C 1
ATOM 7831 O O . THR A 1 1011 ? 10.034 -19.603 -60.511 1.00 84.00 1011 THR A O 1
ATOM 7834 N N . ASP A 1 1012 ? 7.984 -20.042 -61.328 1.00 86.88 1012 ASP A N 1
ATOM 7835 C CA . ASP A 1 1012 ? 8.090 -19.336 -62.616 1.00 86.88 1012 ASP A CA 1
ATOM 7836 C C . ASP A 1 1012 ? 8.084 -17.802 -62.486 1.00 86.88 1012 ASP A C 1
ATOM 7838 O O . ASP A 1 1012 ? 8.299 -17.108 -63.472 1.00 86.88 1012 ASP A O 1
ATOM 7842 N N . GLN A 1 1013 ? 7.880 -17.268 -61.277 1.00 88.50 1013 GLN A N 1
ATOM 7843 C CA . GLN A 1 1013 ? 7.870 -15.829 -60.994 1.00 88.50 1013 GLN A CA 1
ATOM 7844 C C . GLN A 1 1013 ? 9.125 -15.346 -60.249 1.00 88.50 1013 GLN A C 1
ATOM 7846 O O . GLN A 1 1013 ? 9.239 -14.159 -59.942 1.00 88.50 1013 GLN A O 1
ATOM 7851 N N . ILE A 1 1014 ? 10.058 -16.245 -59.908 1.00 90.69 1014 ILE A N 1
ATOM 7852 C CA . ILE A 1 1014 ? 11.217 -15.920 -59.066 1.00 90.69 1014 ILE A CA 1
ATOM 7853 C C . ILE A 1 1014 ? 12.521 -16.291 -59.776 1.00 90.69 1014 ILE A C 1
ATOM 7855 O O . ILE A 1 1014 ? 12.846 -17.471 -59.912 1.00 90.69 1014 ILE A O 1
ATOM 7859 N N . PHE A 1 1015 ? 13.343 -15.301 -60.114 1.00 91.62 1015 PHE A N 1
ATOM 7860 C CA . PHE A 1 1015 ? 14.601 -15.464 -60.854 1.00 91.62 1015 PHE A CA 1
ATOM 7861 C C . PHE A 1 1015 ? 15.839 -15.135 -60.003 1.00 91.62 1015 PHE A C 1
ATOM 7863 O O . PHE A 1 1015 ? 15.730 -14.740 -58.841 1.00 91.62 1015 PHE A O 1
ATOM 7870 N N . ASN A 1 1016 ? 17.039 -15.356 -60.545 1.00 86.75 1016 ASN A N 1
ATOM 7871 C CA . ASN A 1 1016 ? 18.299 -15.119 -59.835 1.00 86.75 1016 ASN A CA 1
ATOM 7872 C C . ASN A 1 1016 ? 18.776 -13.669 -60.030 1.00 86.75 1016 ASN A C 1
ATOM 7874 O O . ASN A 1 1016 ? 18.809 -13.175 -61.146 1.00 86.75 1016 ASN A O 1
ATOM 7878 N N . SER A 1 1017 ? 19.163 -12.989 -58.949 1.00 84.75 1017 SER A N 1
ATOM 7879 C CA . SER A 1 1017 ? 19.644 -11.598 -58.980 1.00 84.75 1017 SER A CA 1
ATOM 7880 C C . SER A 1 1017 ? 21.173 -11.462 -59.073 1.00 84.75 1017 SER A C 1
ATOM 7882 O O . SER A 1 1017 ? 21.706 -10.405 -58.739 1.00 84.75 1017 SER A O 1
ATOM 7884 N N . ARG A 1 1018 ? 21.901 -12.549 -59.359 1.00 84.75 1018 ARG A N 1
ATOM 7885 C CA . ARG A 1 1018 ? 23.379 -12.578 -59.418 1.00 84.75 1018 ARG A CA 1
ATOM 7886 C C . ARG A 1 1018 ? 23.940 -12.830 -60.814 1.00 84.75 1018 ARG A C 1
ATOM 7888 O O . ARG A 1 1018 ? 25.155 -12.882 -60.971 1.00 84.75 1018 ARG A O 1
ATOM 7895 N N . ASN A 1 1019 ? 23.075 -13.035 -61.792 1.00 88.69 1019 ASN A N 1
ATOM 7896 C CA . ASN A 1 1019 ? 23.437 -13.215 -63.187 1.00 88.69 1019 ASN A CA 1
ATOM 7897 C C . ASN A 1 1019 ? 22.410 -12.499 -64.066 1.00 88.69 1019 ASN A C 1
ATOM 7899 O O . ASN A 1 1019 ? 21.425 -11.976 -63.556 1.00 88.69 1019 ASN A O 1
ATOM 7903 N N . THR A 1 1020 ? 22.666 -12.438 -65.365 1.00 92.88 1020 THR A N 1
ATOM 7904 C CA . THR A 1 1020 ? 21.824 -11.745 -66.347 1.00 92.88 1020 THR A CA 1
ATOM 7905 C C . THR A 1 1020 ? 20.672 -12.606 -66.873 1.00 92.88 1020 THR A C 1
ATOM 7907 O O . THR A 1 1020 ? 19.725 -12.070 -67.441 1.00 92.88 1020 THR A O 1
ATOM 7910 N N . ASP A 1 1021 ? 20.686 -13.920 -66.611 1.00 92.50 1021 ASP A N 1
ATOM 7911 C CA . ASP A 1 1021 ? 19.687 -14.887 -67.096 1.00 92.50 1021 ASP A CA 1
ATOM 7912 C C . ASP A 1 1021 ? 18.236 -14.514 -66.749 1.00 92.50 1021 ASP A C 1
ATOM 7914 O O . ASP A 1 1021 ? 17.307 -14.931 -67.444 1.00 92.50 1021 ASP A O 1
ATOM 7918 N N . PHE A 1 1022 ? 18.015 -13.743 -65.672 1.00 93.19 1022 PHE A N 1
ATOM 7919 C CA . PHE A 1 1022 ? 16.670 -13.321 -65.273 1.00 93.19 1022 PHE A CA 1
ATOM 7920 C C . PHE A 1 1022 ? 15.947 -12.561 -66.385 1.00 93.19 1022 PHE A C 1
ATOM 7922 O O . PHE A 1 1022 ? 14.723 -12.633 -66.454 1.00 93.19 1022 PHE A O 1
ATOM 7929 N N . ALA A 1 1023 ? 16.672 -11.841 -67.241 1.00 92.94 1023 ALA A N 1
ATOM 7930 C CA . ALA A 1 1023 ? 16.080 -11.024 -68.285 1.00 92.94 1023 ALA A CA 1
ATOM 7931 C C . ALA A 1 1023 ? 15.383 -11.888 -69.345 1.00 92.94 1023 ALA A C 1
ATOM 7933 O O . ALA A 1 1023 ? 14.189 -11.716 -69.599 1.00 92.94 1023 ALA A O 1
ATOM 7934 N N . ASP A 1 1024 ? 16.078 -12.893 -69.878 1.00 93.19 1024 ASP A N 1
ATOM 7935 C CA . ASP A 1 1024 ? 15.502 -13.826 -70.853 1.00 93.19 1024 ASP A CA 1
ATOM 7936 C C . ASP A 1 1024 ? 14.434 -14.726 -70.226 1.00 93.19 1024 ASP A C 1
ATOM 7938 O O . ASP A 1 1024 ? 13.411 -15.016 -70.852 1.00 93.19 1024 ASP A O 1
ATOM 7942 N N . GLN A 1 1025 ? 14.626 -15.131 -68.966 1.00 92.88 1025 GLN A N 1
ATOM 7943 C CA . GLN A 1 1025 ? 13.626 -15.899 -68.220 1.00 92.88 1025 GLN A CA 1
ATOM 7944 C C . GLN A 1 1025 ? 12.336 -15.096 -68.015 1.00 92.88 1025 GLN A C 1
ATOM 7946 O O . GLN A 1 1025 ? 11.245 -15.634 -68.204 1.00 92.88 1025 GLN A O 1
ATOM 7951 N N . THR A 1 1026 ? 12.455 -13.802 -67.701 1.00 92.25 1026 THR A N 1
ATOM 7952 C CA . THR A 1 1026 ? 11.310 -12.893 -67.548 1.00 92.25 1026 THR A CA 1
ATOM 7953 C C . THR A 1 1026 ? 10.598 -12.700 -68.880 1.00 92.25 1026 THR A C 1
ATOM 7955 O O . THR A 1 1026 ? 9.389 -12.902 -68.946 1.00 92.25 1026 THR A O 1
ATOM 7958 N N . LEU A 1 1027 ? 11.333 -12.398 -69.958 1.00 91.44 1027 LEU A N 1
ATOM 7959 C CA . LEU A 1 1027 ? 10.760 -12.239 -71.300 1.00 91.44 1027 LEU A CA 1
ATOM 7960 C C . LEU A 1 1027 ? 10.048 -13.508 -71.781 1.00 91.44 1027 LEU A C 1
ATOM 7962 O O . LEU A 1 1027 ? 8.963 -13.420 -72.351 1.00 91.44 1027 LEU A O 1
ATOM 7966 N N . THR A 1 1028 ? 10.613 -14.685 -71.508 1.00 91.69 1028 THR A N 1
ATOM 7967 C CA . THR A 1 1028 ? 9.977 -15.971 -71.829 1.00 91.69 1028 THR A CA 1
ATOM 7968 C C . THR A 1 1028 ? 8.672 -16.148 -71.053 1.00 91.69 1028 THR A C 1
ATOM 7970 O O . THR A 1 1028 ? 7.663 -16.545 -71.631 1.00 91.69 1028 THR A O 1
ATOM 7973 N N . ALA A 1 1029 ? 8.663 -15.812 -69.760 1.00 87.19 1029 ALA A N 1
ATOM 7974 C CA . ALA A 1 1029 ? 7.481 -15.939 -68.909 1.00 87.19 1029 ALA A CA 1
ATOM 7975 C C . ALA A 1 1029 ? 6.338 -14.976 -69.288 1.00 87.19 1029 ALA A C 1
ATOM 7977 O O . ALA A 1 1029 ? 5.183 -15.242 -68.953 1.00 87.19 1029 ALA A O 1
ATOM 7978 N N . ILE A 1 1030 ? 6.643 -13.888 -70.002 1.00 89.62 1030 ILE A N 1
ATOM 7979 C CA . ILE A 1 1030 ? 5.670 -12.900 -70.500 1.00 89.62 1030 ILE A CA 1
ATOM 7980 C C . ILE A 1 1030 ? 5.529 -12.905 -72.028 1.00 89.62 1030 ILE A C 1
ATOM 7982 O O . ILE A 1 1030 ? 5.086 -11.915 -72.602 1.00 89.62 1030 ILE A O 1
ATOM 7986 N N . ASN A 1 1031 ? 5.905 -13.994 -72.710 1.00 88.25 1031 ASN A N 1
ATOM 7987 C CA . ASN A 1 1031 ? 5.781 -14.156 -74.170 1.00 88.25 1031 ASN A CA 1
ATOM 7988 C C . ASN A 1 1031 ? 6.390 -13.005 -75.003 1.00 88.25 1031 ASN A C 1
ATOM 7990 O O . ASN A 1 1031 ? 5.890 -12.668 -76.074 1.00 88.25 1031 ASN A O 1
ATOM 7994 N N . GLY A 1 1032 ? 7.474 -12.396 -74.519 1.00 88.06 1032 GLY A N 1
ATOM 7995 C CA . GLY A 1 1032 ? 8.210 -11.344 -75.221 1.00 88.06 1032 GLY A CA 1
ATOM 7996 C C . GLY A 1 1032 ? 7.605 -9.938 -75.138 1.00 88.06 1032 GLY A C 1
ATOM 7997 O O . GLY A 1 1032 ? 8.147 -9.036 -75.767 1.00 88.06 1032 GLY A O 1
ATOM 7998 N N . HIS A 1 1033 ? 6.536 -9.722 -74.364 1.00 84.94 1033 HIS A N 1
ATOM 7999 C CA . HIS A 1 1033 ? 5.857 -8.418 -74.273 1.00 84.94 1033 HIS A CA 1
ATOM 8000 C C . HIS A 1 1033 ? 6.670 -7.309 -73.571 1.00 84.94 1033 HIS A C 1
ATOM 8002 O O . HIS A 1 1033 ? 6.431 -6.132 -73.824 1.00 84.94 1033 HIS A O 1
ATOM 8008 N N . GLY A 1 1034 ? 7.648 -7.669 -72.736 1.00 90.38 1034 GLY A N 1
ATOM 8009 C CA . GLY A 1 1034 ? 8.381 -6.718 -71.892 1.00 90.38 1034 GLY A CA 1
ATOM 8010 C C . GLY A 1 1034 ? 7.624 -6.348 -70.608 1.00 90.38 1034 GLY A C 1
ATOM 8011 O O . GLY A 1 1034 ? 6.456 -6.685 -70.442 1.00 90.38 1034 GLY A O 1
ATOM 8012 N N . VAL A 1 1035 ? 8.310 -5.703 -69.663 1.00 94.12 1035 VAL A N 1
ATOM 8013 C CA . VAL A 1 1035 ? 7.792 -5.356 -68.329 1.00 94.12 1035 VAL A CA 1
ATOM 8014 C C . VAL A 1 1035 ? 7.369 -3.887 -68.284 1.00 94.12 1035 VAL A C 1
ATOM 8016 O O . VAL A 1 1035 ? 8.186 -3.006 -68.547 1.00 94.12 1035 VAL A O 1
ATOM 8019 N N . ASP A 1 1036 ? 6.118 -3.619 -67.904 1.00 93.12 1036 ASP A N 1
ATOM 8020 C CA . ASP A 1 1036 ? 5.554 -2.259 -67.866 1.00 93.12 1036 ASP A CA 1
ATOM 8021 C C . ASP A 1 1036 ? 6.226 -1.359 -66.818 1.00 93.12 1036 ASP A C 1
ATOM 8023 O O . ASP A 1 1036 ? 6.471 -0.178 -67.064 1.00 93.12 1036 ASP A O 1
ATOM 8027 N N . VAL A 1 1037 ? 6.541 -1.916 -65.642 1.00 91.94 1037 VAL A N 1
ATOM 8028 C CA . VAL A 1 1037 ? 7.191 -1.201 -64.535 1.00 91.94 1037 VAL A CA 1
ATOM 8029 C C . VAL A 1 1037 ? 8.319 -2.044 -63.951 1.00 91.94 1037 VAL A C 1
ATOM 8031 O O . VAL A 1 1037 ? 8.087 -3.122 -63.406 1.00 91.94 1037 VAL A O 1
ATOM 8034 N N . VAL A 1 1038 ? 9.547 -1.530 -64.008 1.00 92.62 1038 VAL A N 1
ATOM 8035 C CA . VAL A 1 1038 ? 10.732 -2.182 -63.439 1.00 92.62 1038 VAL A CA 1
ATOM 8036 C C . VAL A 1 1038 ? 11.247 -1.381 -62.248 1.00 92.62 1038 VAL A C 1
ATOM 8038 O O . VAL A 1 1038 ? 11.835 -0.312 -62.406 1.00 92.62 1038 VAL A O 1
ATOM 8041 N N . LEU A 1 1039 ? 11.082 -1.926 -61.042 1.00 89.94 1039 LEU A N 1
ATOM 8042 C CA . LEU A 1 1039 ? 11.719 -1.410 -59.830 1.00 89.94 1039 LEU A CA 1
ATOM 8043 C C . LEU A 1 1039 ? 13.103 -2.053 -59.666 1.00 89.94 1039 LEU A C 1
ATOM 8045 O O . LEU A 1 1039 ? 13.206 -3.242 -59.364 1.00 89.94 1039 LEU A O 1
ATOM 8049 N N . ASN A 1 1040 ? 14.176 -1.287 -59.870 1.00 88.75 1040 ASN A N 1
ATOM 8050 C CA . ASN A 1 1040 ? 15.524 -1.839 -60.006 1.00 88.75 1040 ASN A CA 1
ATOM 8051 C C . ASN A 1 1040 ? 16.513 -1.353 -58.932 1.00 88.75 1040 ASN A C 1
ATOM 8053 O O . ASN A 1 1040 ? 16.750 -0.154 -58.767 1.00 88.75 1040 ASN A O 1
ATOM 8057 N N . SER A 1 1041 ? 17.187 -2.305 -58.279 1.00 85.00 1041 SER A N 1
ATOM 8058 C CA . SER A 1 1041 ? 18.348 -2.073 -57.402 1.00 85.00 1041 SER A CA 1
ATOM 8059 C C . SER A 1 1041 ? 19.663 -2.637 -57.958 1.00 85.00 1041 SER A C 1
ATOM 8061 O O . SER A 1 1041 ? 20.725 -2.351 -57.402 1.00 85.00 1041 SER A O 1
ATOM 8063 N N . LEU A 1 1042 ? 19.609 -3.407 -59.054 1.00 86.81 1042 LEU A N 1
ATOM 8064 C CA . LEU A 1 1042 ? 20.764 -4.078 -59.657 1.00 86.81 1042 LEU A CA 1
ATOM 8065 C C . LEU A 1 1042 ? 21.680 -3.085 -60.376 1.00 86.81 1042 LEU A C 1
ATOM 8067 O O . LEU A 1 1042 ? 21.224 -2.022 -60.801 1.00 86.81 1042 LEU A O 1
ATOM 8071 N N . THR A 1 1043 ? 22.960 -3.430 -60.506 1.00 87.19 1043 THR A N 1
ATOM 8072 C CA . THR A 1 1043 ? 24.025 -2.543 -61.009 1.00 87.19 1043 THR A CA 1
ATOM 8073 C C . THR A 1 1043 ? 24.851 -3.196 -62.117 1.00 87.19 1043 THR A C 1
ATOM 8075 O O . THR A 1 1043 ? 24.818 -4.421 -62.248 1.00 87.19 1043 THR A O 1
ATOM 8078 N N . GLY A 1 1044 ? 25.621 -2.407 -62.876 1.00 88.19 1044 GLY A N 1
ATOM 8079 C CA . GLY A 1 1044 ? 26.445 -2.906 -63.992 1.00 88.19 1044 GLY A CA 1
ATOM 8080 C C . GLY A 1 1044 ? 25.620 -3.621 -65.070 1.00 88.19 1044 GLY A C 1
ATOM 8081 O O . GLY A 1 1044 ? 24.505 -3.201 -65.362 1.00 88.19 1044 GLY A O 1
ATOM 8082 N N . ASP A 1 1045 ? 26.121 -4.737 -65.602 1.00 87.94 1045 ASP A N 1
ATOM 8083 C CA . ASP A 1 1045 ? 25.466 -5.516 -66.672 1.00 87.94 1045 ASP A CA 1
ATOM 8084 C C . ASP A 1 1045 ? 24.013 -5.910 -66.335 1.00 87.94 1045 ASP A C 1
ATOM 8086 O O . ASP A 1 1045 ? 23.142 -5.951 -67.198 1.00 87.94 1045 ASP A O 1
ATOM 8090 N N . MET A 1 1046 ? 23.702 -6.132 -65.054 1.00 90.69 1046 MET A N 1
ATOM 8091 C CA . MET A 1 1046 ? 22.335 -6.441 -64.621 1.00 90.69 1046 MET A CA 1
ATOM 8092 C C . MET A 1 1046 ? 21.388 -5.234 -64.712 1.00 90.69 1046 MET A C 1
ATOM 8094 O O . MET A 1 1046 ? 20.188 -5.420 -64.887 1.00 90.69 1046 MET A O 1
ATOM 8098 N N . LEU A 1 1047 ? 21.889 -3.997 -64.585 1.00 90.62 1047 LEU A N 1
ATOM 8099 C CA . LEU A 1 1047 ? 21.097 -2.789 -64.849 1.00 90.62 1047 LEU A CA 1
ATOM 8100 C C . LEU A 1 1047 ? 20.760 -2.680 -66.339 1.00 90.62 1047 LEU A C 1
ATOM 8102 O O . LEU A 1 1047 ? 19.626 -2.339 -66.670 1.00 90.62 1047 LEU A O 1
ATOM 8106 N N . GLU A 1 1048 ? 21.725 -2.963 -67.216 1.00 91.12 1048 GLU A N 1
ATOM 8107 C CA . GLU A 1 1048 ? 21.515 -2.927 -68.668 1.00 91.12 1048 GLU A CA 1
ATOM 8108 C C . GLU A 1 1048 ? 20.461 -3.951 -69.099 1.00 91.12 1048 GLU A C 1
ATOM 8110 O O . GLU A 1 1048 ? 19.532 -3.624 -69.837 1.00 91.12 1048 GLU A O 1
ATOM 8115 N N . GLU A 1 1049 ? 20.525 -5.159 -68.545 1.00 93.44 1049 GLU A N 1
ATOM 8116 C CA . GLU A 1 1049 ? 19.529 -6.201 -68.787 1.00 93.44 1049 GLU A CA 1
ATOM 8117 C C . GLU A 1 1049 ? 18.146 -5.845 -68.223 1.00 93.44 1049 GLU A C 1
ATOM 8119 O O . GLU A 1 1049 ? 17.135 -6.041 -68.900 1.00 93.44 1049 GLU A O 1
ATOM 8124 N N . SER A 1 1050 ? 18.076 -5.226 -67.039 1.00 93.19 1050 SER A N 1
ATOM 8125 C CA . SER A 1 1050 ? 16.816 -4.694 -66.505 1.00 93.19 1050 SER A CA 1
ATOM 8126 C C . SER A 1 1050 ? 16.204 -3.608 -67.403 1.00 93.19 1050 SER A C 1
ATOM 8128 O O . SER A 1 1050 ? 14.984 -3.489 -67.451 1.00 93.19 1050 SER A O 1
ATOM 8130 N N . LEU A 1 1051 ? 17.019 -2.808 -68.105 1.00 92.38 1051 LEU A N 1
ATOM 8131 C CA . LEU A 1 1051 ? 16.545 -1.813 -69.080 1.00 92.38 1051 LEU A CA 1
ATOM 8132 C C . LEU A 1 1051 ? 16.068 -2.465 -70.380 1.00 92.38 1051 LEU A C 1
ATOM 8134 O O . LEU A 1 1051 ? 15.085 -2.020 -70.976 1.00 92.38 1051 LEU A O 1
ATOM 8138 N N . ARG A 1 1052 ? 16.751 -3.525 -70.825 1.00 92.56 1052 ARG A N 1
ATOM 8139 C CA . ARG A 1 1052 ? 16.408 -4.256 -72.050 1.00 92.56 1052 ARG A CA 1
ATOM 8140 C C . ARG A 1 1052 ? 14.991 -4.819 -71.986 1.00 92.56 1052 ARG A C 1
ATOM 8142 O O . ARG A 1 1052 ? 14.250 -4.694 -72.956 1.00 92.56 1052 ARG A O 1
ATOM 8149 N N . ILE A 1 1053 ? 14.596 -5.379 -70.846 1.00 94.56 1053 ILE A N 1
ATOM 8150 C CA . ILE A 1 1053 ? 13.309 -6.076 -70.703 1.00 94.56 1053 ILE A CA 1
ATOM 8151 C C . ILE A 1 1053 ? 12.090 -5.166 -70.515 1.00 94.56 1053 ILE A C 1
ATOM 8153 O O . ILE A 1 1053 ? 10.985 -5.690 -70.430 1.00 94.56 1053 ILE A O 1
ATOM 8157 N N . ILE A 1 1054 ? 12.244 -3.842 -70.435 1.00 95.12 1054 ILE A N 1
ATOM 8158 C CA . ILE A 1 1054 ? 11.107 -2.913 -70.287 1.00 95.12 1054 ILE A CA 1
ATOM 8159 C C . ILE A 1 1054 ? 10.228 -2.963 -71.545 1.00 95.12 1054 ILE A C 1
ATOM 8161 O O . ILE A 1 1054 ? 10.760 -3.076 -72.649 1.00 95.12 1054 ILE A O 1
ATOM 8165 N N . ALA A 1 1055 ? 8.906 -2.901 -71.388 1.00 94.50 1055 ALA A N 1
ATOM 8166 C CA . ALA A 1 1055 ? 7.953 -2.812 -72.497 1.00 94.50 1055 ALA A CA 1
ATOM 8167 C C . ALA A 1 1055 ? 7.981 -1.434 -73.186 1.00 94.50 1055 ALA A C 1
ATOM 8169 O O . ALA A 1 1055 ? 8.476 -0.453 -72.629 1.00 94.50 1055 ALA A O 1
ATOM 8170 N N . ASP A 1 1056 ? 7.409 -1.332 -74.384 1.00 93.56 1056 ASP A N 1
ATOM 8171 C CA . ASP A 1 1056 ? 7.236 -0.044 -75.062 1.00 93.56 1056 ASP A CA 1
ATOM 8172 C C . ASP A 1 1056 ? 6.390 0.908 -74.199 1.00 93.56 1056 ASP A C 1
ATOM 8174 O O . ASP A 1 1056 ? 5.310 0.552 -73.731 1.00 93.56 1056 ASP A O 1
ATOM 8178 N N . GLY A 1 1057 ? 6.887 2.124 -73.956 1.00 92.75 1057 GLY A N 1
ATOM 8179 C CA . GLY A 1 1057 ? 6.250 3.094 -73.056 1.00 92.75 1057 GLY A CA 1
ATOM 8180 C C . GLY A 1 1057 ? 6.398 2.798 -71.556 1.00 92.75 1057 GLY A C 1
ATOM 8181 O O . GLY A 1 1057 ? 5.841 3.534 -70.741 1.00 92.75 1057 GLY A O 1
ATOM 8182 N N . GLY A 1 1058 ? 7.129 1.746 -71.177 1.00 94.25 1058 GLY A N 1
ATOM 8183 C CA . GLY A 1 1058 ? 7.298 1.326 -69.786 1.00 94.25 1058 GLY A CA 1
ATOM 8184 C C . GLY A 1 1058 ? 8.192 2.248 -68.949 1.00 94.25 1058 GLY A C 1
ATOM 8185 O O . GLY A 1 1058 ? 8.875 3.147 -69.450 1.00 94.25 1058 GLY A O 1
ATOM 8186 N N . VAL A 1 1059 ? 8.205 2.015 -67.636 1.00 94.25 1059 VAL A N 1
ATOM 8187 C CA . VAL A 1 1059 ? 8.893 2.866 -66.655 1.00 94.25 1059 VAL A CA 1
ATOM 8188 C C . VAL A 1 1059 ? 9.901 2.059 -65.843 1.00 94.25 1059 VAL A C 1
ATOM 8190 O O . VAL A 1 1059 ? 9.559 1.054 -65.222 1.00 94.25 1059 VAL A O 1
ATOM 8193 N N . MET A 1 1060 ? 11.142 2.538 -65.766 1.00 93.25 1060 MET A N 1
ATOM 8194 C CA . MET A 1 1060 ? 12.116 2.074 -64.782 1.00 93.25 1060 MET A CA 1
ATOM 8195 C C . MET A 1 1060 ? 12.226 3.052 -63.618 1.00 93.25 1060 MET A C 1
ATOM 8197 O O . MET A 1 1060 ? 12.554 4.225 -63.801 1.00 93.25 1060 MET A O 1
ATOM 8201 N N . VAL A 1 1061 ? 12.056 2.524 -62.409 1.00 91.62 1061 VAL A N 1
ATOM 8202 C CA . VAL A 1 1061 ? 12.315 3.222 -61.150 1.00 91.62 1061 VAL A CA 1
ATOM 8203 C C . VAL A 1 1061 ? 13.602 2.661 -60.546 1.00 91.62 1061 VAL A C 1
ATOM 8205 O O . VAL A 1 1061 ? 13.650 1.514 -60.093 1.00 91.62 1061 VAL A O 1
ATOM 8208 N N . LYS A 1 1062 ? 14.678 3.450 -60.560 1.00 87.00 1062 LYS A N 1
ATOM 8209 C CA . LYS A 1 1062 ? 15.981 3.069 -59.999 1.00 87.00 1062 LYS A CA 1
ATOM 8210 C C . LYS A 1 1062 ? 16.067 3.535 -58.547 1.00 87.00 1062 LYS A C 1
ATOM 8212 O O . LYS A 1 1062 ? 16.057 4.734 -58.291 1.00 87.00 1062 LYS A O 1
ATOM 8217 N N . ILE A 1 1063 ? 16.226 2.582 -57.628 1.00 84.94 1063 ILE A N 1
ATOM 8218 C CA . ILE A 1 1063 ? 16.346 2.844 -56.178 1.00 84.94 1063 ILE A CA 1
ATOM 8219 C C . ILE A 1 1063 ? 17.792 2.781 -55.659 1.00 84.94 1063 ILE A C 1
ATOM 8221 O O . ILE A 1 1063 ? 18.080 3.189 -54.542 1.00 84.94 1063 ILE A O 1
ATOM 8225 N N . SER A 1 1064 ? 18.730 2.248 -56.451 1.00 77.31 1064 SER A N 1
ATOM 8226 C CA . SER A 1 1064 ? 20.154 2.187 -56.084 1.00 77.31 1064 SER A CA 1
ATOM 8227 C C . SER A 1 1064 ? 20.946 3.300 -56.765 1.00 77.31 1064 SER A C 1
ATOM 8229 O O . SER A 1 1064 ? 20.896 3.446 -57.986 1.00 77.31 1064 SER A O 1
ATOM 8231 N N . LYS A 1 1065 ? 21.745 4.042 -55.992 1.00 76.94 1065 LYS A N 1
ATOM 8232 C CA . LYS A 1 1065 ? 22.587 5.137 -56.502 1.00 76.94 1065 LYS A CA 1
ATOM 8233 C C . LYS A 1 1065 ? 23.993 4.714 -56.925 1.00 76.94 1065 LYS A C 1
ATOM 8235 O O . LYS A 1 1065 ? 24.730 5.548 -57.434 1.00 76.94 1065 LYS A O 1
ATOM 8240 N N . LYS A 1 1066 ? 24.383 3.446 -56.747 1.00 75.94 1066 LYS A N 1
ATOM 8241 C CA . LYS A 1 1066 ? 25.775 3.005 -56.949 1.00 75.94 1066 LYS A CA 1
ATOM 8242 C C . LYS A 1 1066 ? 26.332 3.373 -58.332 1.00 75.94 1066 LYS A C 1
ATOM 8244 O O . LYS A 1 1066 ? 27.312 4.096 -58.395 1.00 75.94 1066 LYS A O 1
ATOM 8249 N N . ASP A 1 1067 ? 25.679 2.965 -59.423 1.00 79.06 1067 ASP A N 1
ATOM 8250 C CA . ASP A 1 1067 ? 26.144 3.291 -60.787 1.00 79.06 1067 ASP A CA 1
ATOM 8251 C C . ASP A 1 1067 ? 26.118 4.793 -61.098 1.00 79.06 1067 ASP A C 1
ATOM 8253 O O . ASP A 1 1067 ? 26.926 5.278 -61.887 1.00 79.06 1067 ASP A O 1
ATOM 8257 N N . ILE A 1 1068 ? 25.190 5.527 -60.474 1.00 79.56 1068 ILE A N 1
ATOM 8258 C CA . ILE A 1 1068 ? 25.045 6.978 -60.640 1.00 79.56 1068 ILE A CA 1
ATOM 8259 C C . ILE A 1 1068 ? 26.231 7.690 -59.975 1.00 79.56 1068 ILE A C 1
ATOM 8261 O O . ILE A 1 1068 ? 26.837 8.579 -60.571 1.00 79.56 1068 ILE A O 1
ATOM 8265 N N . LEU A 1 1069 ? 26.595 7.271 -58.760 1.00 79.19 1069 LEU A N 1
ATOM 8266 C CA . LEU A 1 1069 ? 27.738 7.800 -58.012 1.00 79.19 1069 LEU A CA 1
ATOM 8267 C C . LEU A 1 1069 ? 29.073 7.387 -58.641 1.00 79.19 1069 LEU A C 1
ATOM 8269 O O . LEU A 1 1069 ? 29.984 8.210 -58.727 1.00 79.19 1069 LEU A O 1
ATOM 8273 N N . ASP A 1 1070 ? 29.153 6.155 -59.148 1.00 80.38 1070 ASP A N 1
ATOM 8274 C CA . ASP A 1 1070 ? 30.323 5.609 -59.843 1.00 80.38 1070 ASP A CA 1
ATOM 8275 C C . ASP A 1 1070 ? 30.470 6.184 -61.278 1.00 80.38 1070 ASP A C 1
ATOM 8277 O O . ASP A 1 1070 ? 31.460 5.918 -61.957 1.00 80.38 1070 ASP A O 1
ATOM 8281 N N . ARG A 1 1071 ? 29.526 7.031 -61.730 1.00 81.06 1071 ARG A N 1
ATOM 8282 C CA . ARG A 1 1071 ? 29.494 7.698 -63.051 1.00 81.06 1071 ARG A CA 1
ATOM 8283 C C . ARG A 1 1071 ? 29.566 6.725 -64.235 1.00 81.06 1071 ARG A C 1
ATOM 8285 O O . ARG A 1 1071 ? 30.180 7.025 -65.263 1.00 81.06 1071 ARG A O 1
ATOM 8292 N N . ASN A 1 1072 ? 28.923 5.570 -64.096 1.00 80.00 1072 ASN A N 1
ATOM 8293 C CA . ASN A 1 1072 ? 28.849 4.564 -65.150 1.00 80.00 1072 ASN A CA 1
ATOM 8294 C C . ASN A 1 1072 ? 27.940 5.020 -66.306 1.00 80.00 1072 ASN A C 1
ATOM 8296 O O . ASN A 1 1072 ? 27.078 5.887 -66.153 1.00 80.00 1072 ASN A O 1
ATOM 8300 N N . LYS A 1 1073 ? 28.155 4.443 -67.493 1.00 82.94 1073 LYS A N 1
ATOM 8301 C CA . LYS A 1 1073 ? 27.368 4.751 -68.697 1.00 82.94 1073 LYS A CA 1
ATOM 8302 C C . LYS A 1 1073 ? 26.046 3.982 -68.682 1.00 82.94 1073 LYS A C 1
ATOM 8304 O O . LYS A 1 1073 ? 25.987 2.874 -68.167 1.00 82.94 1073 LYS A O 1
ATOM 8309 N N . LEU A 1 1074 ? 25.013 4.570 -69.285 1.00 85.56 1074 LEU A N 1
ATOM 8310 C CA . LEU A 1 1074 ? 23.715 3.933 -69.501 1.00 85.56 1074 LEU A CA 1
ATOM 8311 C C . LEU A 1 1074 ? 23.482 3.763 -71.011 1.00 85.56 1074 LEU A C 1
ATOM 8313 O O . LEU A 1 1074 ? 23.680 4.737 -71.747 1.00 85.56 1074 LEU A O 1
ATOM 8317 N N . PRO A 1 1075 ? 23.074 2.579 -71.501 1.00 86.38 1075 PRO A N 1
ATOM 8318 C CA . PRO A 1 1075 ? 22.743 2.401 -72.908 1.00 86.38 1075 PRO A CA 1
ATOM 8319 C C . PRO A 1 1075 ? 21.513 3.239 -73.273 1.00 86.38 1075 PRO A C 1
ATOM 8321 O O . PRO A 1 1075 ? 20.480 3.170 -72.612 1.00 86.38 1075 PRO A O 1
ATOM 8324 N N . ILE A 1 1076 ? 21.629 4.031 -74.341 1.00 89.62 1076 ILE A N 1
ATOM 8325 C CA . ILE A 1 1076 ? 20.546 4.910 -74.811 1.00 89.62 1076 ILE A CA 1
ATOM 8326 C C . ILE A 1 1076 ? 19.564 4.202 -75.750 1.00 89.62 1076 ILE A C 1
ATOM 8328 O O . ILE A 1 1076 ? 18.467 4.704 -75.965 1.00 89.62 1076 ILE A O 1
ATOM 8332 N N . THR A 1 1077 ? 19.941 3.044 -76.300 1.00 89.19 1077 THR A N 1
ATOM 8333 C CA . THR A 1 1077 ? 19.118 2.293 -77.257 1.00 89.19 1077 THR A CA 1
ATOM 8334 C C . THR A 1 1077 ? 17.705 2.019 -76.736 1.00 89.19 1077 THR A C 1
ATOM 8336 O O . THR A 1 1077 ? 16.783 2.337 -77.468 1.00 89.19 1077 THR A O 1
ATOM 8339 N N . PRO A 1 1078 ? 17.480 1.549 -75.487 1.00 90.31 1078 PRO A N 1
ATOM 8340 C CA . PRO A 1 1078 ? 16.132 1.224 -75.007 1.00 90.31 1078 PRO A CA 1
ATOM 8341 C C . PRO A 1 1078 ? 15.127 2.388 -75.010 1.00 90.31 1078 PRO A C 1
ATOM 8343 O O . PRO A 1 1078 ? 13.928 2.131 -74.937 1.00 90.31 1078 PRO A O 1
ATOM 8346 N N . PHE A 1 1079 ? 15.593 3.642 -75.081 1.00 92.00 1079 PHE A N 1
ATOM 8347 C CA . PHE A 1 1079 ? 14.753 4.845 -75.090 1.00 92.00 1079 PHE A CA 1
ATOM 8348 C C . PHE A 1 1079 ? 14.057 5.107 -76.435 1.00 92.00 1079 PHE A C 1
ATOM 8350 O O . PHE A 1 1079 ? 13.129 5.913 -76.476 1.00 92.00 1079 PHE A O 1
ATOM 8357 N N . ASP A 1 1080 ? 14.428 4.412 -77.518 1.00 91.81 1080 ASP A N 1
ATOM 8358 C CA . ASP A 1 1080 ? 13.692 4.462 -78.793 1.00 91.81 1080 ASP A CA 1
ATOM 8359 C C . ASP A 1 1080 ? 12.263 3.888 -78.687 1.00 91.81 1080 ASP A C 1
ATOM 8361 O O . ASP A 1 1080 ? 11.378 4.282 -79.445 1.00 91.81 1080 ASP A O 1
ATOM 8365 N N . ARG A 1 1081 ? 12.018 3.050 -77.671 1.00 92.88 1081 ARG A N 1
ATOM 8366 C CA . ARG A 1 1081 ? 10.712 2.492 -77.278 1.00 92.88 1081 ARG A CA 1
ATOM 8367 C C . ARG A 1 1081 ? 9.893 3.411 -76.368 1.00 92.88 1081 ARG A C 1
ATOM 8369 O O . ARG A 1 1081 ? 8.927 2.970 -75.751 1.00 92.88 1081 ARG A O 1
ATOM 8376 N N . ASN A 1 1082 ? 10.268 4.688 -76.259 1.00 92.75 1082 ASN A N 1
ATOM 8377 C CA . ASN A 1 1082 ? 9.573 5.697 -75.452 1.00 92.75 1082 ASN A CA 1
ATOM 8378 C C . ASN A 1 1082 ? 9.473 5.341 -73.950 1.00 92.75 1082 ASN A C 1
ATOM 8380 O O . ASN A 1 1082 ? 8.497 5.690 -73.288 1.00 92.75 1082 ASN A O 1
ATOM 8384 N N . ILE A 1 1083 ? 10.468 4.627 -73.410 1.00 95.12 1083 ILE A N 1
ATOM 8385 C CA . ILE A 1 1083 ? 10.515 4.286 -71.980 1.00 95.12 1083 ILE A CA 1
ATOM 8386 C C . ILE A 1 1083 ? 10.912 5.498 -71.127 1.00 95.12 1083 ILE A C 1
ATOM 8388 O O . ILE A 1 1083 ? 11.632 6.391 -71.578 1.00 95.12 1083 ILE A O 1
ATOM 8392 N N . SER A 1 1084 ? 10.506 5.498 -69.858 1.00 93.75 1084 SER A N 1
ATOM 8393 C CA . SER A 1 1084 ? 10.914 6.502 -68.866 1.00 93.75 1084 SER A CA 1
ATOM 8394 C C . SER A 1 1084 ? 11.872 5.913 -67.833 1.00 93.75 1084 SER A C 1
ATOM 8396 O O . SER A 1 1084 ? 11.681 4.793 -67.365 1.00 93.75 1084 SER A O 1
ATOM 8398 N N . PHE A 1 1085 ? 12.888 6.681 -67.436 1.00 93.00 1085 PHE A N 1
ATOM 8399 C CA . PHE A 1 1085 ? 13.807 6.323 -66.355 1.00 93.00 1085 PHE A CA 1
ATOM 8400 C C . PHE A 1 1085 ? 13.740 7.380 -65.254 1.00 93.00 1085 PHE A C 1
ATOM 8402 O O . PHE A 1 1085 ? 14.007 8.558 -65.496 1.00 93.00 1085 PHE A O 1
ATOM 8409 N N . SER A 1 1086 ? 13.415 6.958 -64.036 1.00 90.38 1086 SER A N 1
ATOM 8410 C CA . SER A 1 1086 ? 13.381 7.820 -62.857 1.00 90.38 1086 SER A CA 1
ATOM 8411 C C . SER A 1 1086 ? 14.264 7.227 -61.768 1.00 90.38 1086 SER A C 1
ATOM 8413 O O . SER A 1 1086 ? 13.996 6.144 -61.250 1.00 90.38 1086 SER A O 1
ATOM 8415 N N . ALA A 1 1087 ? 15.330 7.942 -61.417 1.00 83.69 1087 ALA A N 1
ATOM 8416 C CA . ALA A 1 1087 ? 16.064 7.670 -60.190 1.00 83.69 1087 ALA A CA 1
ATOM 8417 C C . ALA A 1 1087 ? 15.332 8.365 -59.039 1.00 83.69 1087 ALA A C 1
ATOM 8419 O O . ALA A 1 1087 ? 15.104 9.573 -59.104 1.00 83.69 1087 ALA A O 1
ATOM 8420 N N . VAL A 1 1088 ? 14.943 7.597 -58.027 1.00 74.44 1088 VAL A N 1
ATOM 8421 C CA . VAL A 1 1088 ? 14.226 8.094 -56.847 1.00 74.44 1088 VAL A CA 1
ATOM 8422 C C . VAL A 1 1088 ? 15.118 7.947 -55.619 1.00 74.44 1088 VAL A C 1
ATOM 8424 O O . VAL A 1 1088 ? 15.900 6.997 -55.534 1.00 74.44 1088 VAL A O 1
ATOM 8427 N N . ASP A 1 1089 ? 15.036 8.925 -54.721 1.00 54.28 1089 ASP A N 1
ATOM 8428 C CA . ASP A 1 1089 ? 15.782 9.006 -53.462 1.00 54.28 1089 ASP A CA 1
ATOM 8429 C C . ASP A 1 1089 ? 14.814 9.028 -52.285 1.00 54.28 1089 ASP A C 1
ATOM 8431 O O . ASP A 1 1089 ? 13.904 9.890 -52.322 1.00 54.28 1089 ASP A O 1
#

Secondary structure (DSSP, 8-state):
-BTTBEEEEEE---TTTGGG--EEEEEEE---TTGGGB-TTT--B-PPPHHHHHHHHHHHHHHHHHHHHTT--GGG--EEE-HHHHT-TTHHHHHHHHHHHH-PPEEE--HHHHHHHHHHHHHTT-SSEEEEEEEE-SS-EEEEEEEEETTEEEE-TT--EEES--HHHHHHHHHHHHTTS-HHHHHHHHHHHHHHHHHHHHHHHHHS---HHHHHHHHHTTSEEEEEEEHHHHHHHHHHHHHHHHSS-------STT-EEEHHHHT-HHHHHHHHHH-S-BTTB-HHHHTTHHHHHHHHHHHHHHSTT-EEEEEEP---HHHHHHHHHS-HHHHTS-HHHHHHTTT--TTHHHHHHHHHHHS--S-HHHHTTS-TTS-HHHHHHHHHHTTTTTTS-HHHHHHHHHHTTTTSTTTT-TT--HHHHHHHHHHHHHTT--PPPSSPPB-EETTS--HHHHHHHHHHHHHHHHHHHHHHHHHT-TT--HHHHHHHHHHTTPPPPPEEEEE---HHHHHHHHHHHHHHH-TTSTTTTSTT--TTHHHHEEEEEE-THHHHHHHHHTSSS---HHHHH---TTS---S--TTSBTTTB--S--TT----SS--STT--HHHHHHHHHHHHHHHHHTT----HHHHHHHHHHHHHS--TTSS--S----EEETTEEE-----BSGGGGG-HHHHTT-SPEEEEEEEE--TTPPP-TTTPEEEEE-SSEEE-SSTTT-EEEEGGGTTS-EETTEE-TTPPPP---SBHHHHHHHTTGGGGGGGGGGGGS---HHHHHHHHHHHHHHHTTT---EEEE-TTTTSSTTT-GGGG-SEEEEEETTTTS--S--GGGG-GGG---EEEEEE------STT-----SHHHHHHHHHHT-TTS-S--------HHHHHHTTGGGS-EEE---GGG-SS--PEEEEEE---SSS-----TT-----HHHHHHHHHHHHHHHHTTTTTHHHHHHHHHHHHHT----EEESSHHHHHHHHHHH---GGGEEESSSSTHHHHHHHHTTT--EEEEEE---THHHHHHHHTEEEEEEEEE---HHHHTT----SGGGGG--EEEE--

Foldseek 3Di:
DEQQWDKDWDFDCPLLQNLQRQTPDIDIDRDRLNVQQADPPPRDGHARDPVSLVVVLVVVVVRVVVCVVVVNDPVNDAAEYEDSLVPGPCNVVSQVSSCVSPVHGYHYDDPLRQQVLQQLQLLSLALWDWFWEWEAEQQKIWIWTWTDDLLDIDIQPVGIDIDRLHLNSLLVVLCVLQPPDDPVSSVVSLVVVLVVLLVVLLVRLVRNCRDPVQVVVLLVLLHTEYEYHYDLVLLLQLLLVVCCVPVPHPLPFNAQRQDKFFLVSSLPLVVSLVSLVPDPDTPSQDPVSSSSSVSSNSNSNSNQSRDPSGHGMYRYGPTGNVSSVSSVPDDSNSNNDGLLLSLLQVQADPCLVVQLVVVVPVQDPDDPVSVVVDPPLDDSSLSSSCSSCLCVLVLDDLVCQLVCLLCCCRPNSVVSRRNDHPSSSRSRSNVSNCVSDDFADPVFFFWDFLPFDDPVLVVLVVLLQVQLLVLQLLQVVLQVPPPDDSVVVSVVCVVVVNGDFAEEEWQFAQALLRLQLVLLLQLQQDLVHDCSSPRLTNHSNQQNHQEYEAFANRLLNLLLCLAPARDRSCQQQDDDVPDPDNQQAQQAFLQQAACVPDPPPDDDPDFALRPDHSQRLLVLQLVVQVVCVVVPDDFALLSSQLQSSLSRRYRDNSSFPDSPQDFDDDPPDTDGSHRQFQLCSCVRPCSVSNSGHWYKYKWWFDDWPDQAALLPIFIWIDTNAWIDGCAPDLSMITGRQQQQADAAQRGRDPPGGTDGDPRRSSSRNSLQNLVLSCVCVCVVVDPYDPVSVVSSVVSVVVCVVTVQSWGWTQQNCQCHPVVIHPSVPDRTGTIHHRPSNVLRTPCVVVQDVNNNNAEYETEDQAQPDDDVLRGWDQCSNVVSVVVLCPDPSNSDGDAFDDDDSVVSVVVVVRAAFDWTQPDVVRGPDRHHIYGYQIQHQQPHSSRDHSNPRGDHSVNSVSSSVSSNCSSSVCVDDDPCPVPLVVCVVVVHQAAEADADPVVVVCCCVPVVDDPLRYHHLPDLVSLVSVCVSVVNQADQEAEDAHDDPNVQSSLVRHHQQHEYEYAHCVCVVVVHDHDPVSCVSVYYYHYDD

Organism: Curvularia clavata (NCBI:txid95742)

Nearest PDB structures (foldseek):
  8gkc-assembly1_D  TM=8.930E-01  e=2.724E-06  Homo sapiens
  6fn6-assembly1_A  TM=9.698E-01  e=1.246E-05  Drosophila melanogaster
  2vz9-assembly1_B  TM=9.700E-01  e=1.431E-05  Sus scrofa
  8eyk-assembly1_F  TM=9.729E-01  e=1.569E-05  Homo sapiens
  2vz8-assembly1_A  TM=9.706E-01  e=1.087E-04  Sus scrofa

InterPro domains:
  IPR002642 Lysophospholipase, catalytic domain [PF01735] (503-970)
  IPR002642 Lysophospholipase, catalytic domain [PS51210] (439-1012)
  IPR002642 Lysophospholipase, catalytic domain [SM00022] (423-1006)
  IPR003695 Ppx/GppA phosphatase, N-terminal [PF02541] (21-332)
  IPR013149 Alcohol dehydrogenase-like, C-terminal [PF00107] (978-1065)
  IPR016035 Acyl transferase/acyl hydrolase/lysophospholipase [SSF52151] (447-971)
  IPR020843 Enoylreductase domain [SM00829] (908-1088)
  IPR036291 NAD(P)-binding domain superfamily [SSF51735] (978-1087)
  IPR043129 ATPase, nucleotide binding domain [SSF53067] (1-126)
  IPR043129 ATPase, nucleotide binding domain [SSF53067] (130-333)
  IPR057512 RTG2, C-terminal domain [PF23566] (338-450)

Solvent-accessible surface area (backbone atoms only — not comparable to full-atom values): 57941 Å² total; per-residue (Å²): 64,42,40,79,25,33,66,49,71,44,63,50,66,54,84,78,45,32,59,28,49,43,67,80,44,76,50,72,48,93,49,38,49,46,61,50,27,39,40,90,89,77,66,45,80,41,51,67,45,67,71,59,53,50,55,50,44,54,52,51,51,52,48,52,51,53,33,51,77,72,65,52,56,75,91,75,65,80,46,53,29,33,67,41,54,74,68,37,79,42,33,69,62,55,52,50,51,41,27,72,78,66,72,49,71,75,46,72,52,51,76,66,51,48,44,52,29,28,48,33,2,42,51,49,34,36,56,59,50,65,35,40,34,36,38,27,39,51,57,32,26,35,42,38,44,41,38,33,56,82,36,42,80,46,59,26,93,77,48,47,53,76,41,78,61,0,27,56,42,32,40,50,50,56,52,57,54,44,59,97,49,56,76,70,57,20,46,54,49,48,54,53,50,47,50,53,52,23,52,55,50,32,53,46,56,72,64,38,67,72,55,66,68,61,52,54,49,16,61,76,60,58,10,34,42,33,39,34,19,44,68,48,44,51,38,51,50,42,51,51,52,49,50,37,49,69,74,90,35,84,60,85,61,94,57,59,52,34,35,71,39,50,34,75,65,68,57,41,41,66,63,53,48,48,52,56,71,73,52,93,78,53,79,92,46,49,71,76,52,50,70,24,40,68,33,46,35,51,51,48,51,35,46,55,75,25,45,79,64,32,53,35,30,41,36,36,35,71,28,34,55,71,50,3,52,55,49,64,71,48,53,49,79,47,47,43,44,50,26,52,38,39,66,26,50,84,60,41,51,91,60,18,68,58,47,23,50,52,58,57,68,68,46,76,82,88,42,80,75,61,50,72,72,53,60,85,82,71,41,73,55,53,44,40,23,45,32,11,43,69,65,77,45,65,90,45,56,63,72,55,22,22,56,47,29,50,38,25,37,61,75,38,90,44,44,73,49,37,26,37,37,48,66,59,34,49,53,53,11,50,55,50,20,52,74,61,60,68,78,55,60,87,76,58,65,53,51,44,67,43,90,50,74,52,71,66,58,54,60,45,46,62,48,27,51,69,49,20,52,58,29,42,48,54,35,46,53,59,62,62,52,85,96,58,63,46,63,64,53,50,51,52,32,68,72,71,71,48,84,74,83,30,26,32,36,22,22,6,18,31,32,57,38,8,21,32,31,40,40,9,32,50,35,31,17,25,54,86,36,88,78,17,65,46,88,80,48,52,17,21,50,46,47,30,23,52,33,38,26,9,11,20,16,11,14,50,39,56,55,37,37,64,45,94,57,78,49,55,58,62,63,34,60,49,86,47,99,86,57,87,65,53,56,64,65,38,64,38,31,59,86,54,37,37,79,87,69,72,92,77,76,72,90,63,103,69,84,68,57,75,77,45,50,45,62,58,48,50,51,54,44,50,54,52,52,47,52,48,38,75,77,70,45,76,78,41,51,23,49,55,46,2,43,36,49,12,44,51,49,38,95,30,84,73,30,34,65,52,92,57,76,57,74,56,87,53,89,97,49,91,49,72,48,56,57,48,26,45,36,57,45,66,73,35,69,53,54,65,62,23,65,53,43,50,58,34,36,30,23,23,50,49,60,84,86,59,84,72,40,70,91,72,56,36,57,32,43,39,38,44,61,30,36,32,24,73,38,74,62,64,29,27,35,32,46,31,49,44,36,57,23,70,30,50,59,28,28,50,52,91,95,58,70,54,33,65,67,67,43,27,38,30,43,53,36,16,27,11,32,15,78,56,47,65,67,59,72,56,54,86,80,53,97,64,58,66,73,58,51,51,54,53,47,52,48,49,53,59,21,76,78,50,76,51,62,39,25,63,38,58,22,44,46,12,48,26,63,61,93,63,12,75,56,17,82,37,68,59,40,38,29,21,27,31,39,71,54,46,32,29,46,40,48,68,79,54,40,36,71,79,67,59,39,44,34,34,40,38,35,35,35,36,61,67,41,85,54,95,88,34,35,32,34,40,48,57,30,60,37,41,50,39,54,42,46,68,37,92,82,34,81,78,39,56,62,38,83,66,65,56,51,68,59,30,45,75,72,45,49,33,67,36,76,40,77,35,41,88,56,65,88,84,45,96,57,87,42,36,32,36,41,36,38,34,47,47,74,70,80,32,86,52,49,55,59,53,84,52,62,57,42,48,69,69,60,48,53,42,27,21,50,16,22,23,33,58,69,45,64,50,83,80,50,68,70,61,55,72,51,49,54,61,37,58,72,73,65,57,94,70,75,48,66,35,84,45,72,68,58,50,49,50,42,34,76,74,70,67,49,54,76,92,32,55,39,49,59,82,56,62,64,38,40,62,53,50,30,61,72,52,78,66,59,44,37,58,69,41,82,41,68,63,56,69,74,43,34,55,38,59,51,65,40,42,16,76,60,12,38,37,41,33,67,50,58,63,48,68,75,70,64,59,88,75,85,67,70,61,50,78,44,57,41,46,81,43,80,57,133

pLDDT: mean 83.63, std 14.06, range [24.83, 98.62]